Protein AF-0000000081577602 (afdb_homodimer)

Secondary structure (DSSP, 8-state):
-------EEEE--HHHHHHH--HHHHHHHHHHTT-SEEEEESB-HHHHHHHHHHHHHHHHHHHH--TT-------PPPP-GGGBS--SSGGGGGEEEEPPTT--TT-SSHHHHHHHHHHHHHHHHHHHHHT--EEEEPPPS-GGGHHHHHHHHHHHHHH-TT-EEEEEEESSPPPEE-TTT--EE--S-TTHHHHHHHHHHHHTTT-TTEEEEEEPPSS---HHHHHHHTTS-EEEEEEEGGGEEE-TTS-EEE-HHHHHHHHHHHHHTTTSPPEEEEESTT---HHHHHHTSS---TT-SEEEEEETTEEEEEEETHHHHHHHHHHHGGGGG--S-HHHHHHHHHHHHHT--HHHHTSGGGEEPPP-TTTSPPPHHHHHHHTT-HHHHHHHHHHHHHHHHHHHTSGGGGGGB------S-S------------TT-------PPEEEEEE--TTSHHHHHHHHHHHHTTB-GGGEEEEEEE--HHHHHHHHHHHHHTSTT-EEEEES-TTT----SGGGSSBSEEEE---BTTBSTT-HHHHHHTTGGGB-SSS-EEES-EEEEEEEEEE-HHHHHHHHHTT-GGGGGS-BEESS---EESSSS-EEEEEEESS--S----EEEEEEEEE-S-EEEEEEEEEEEEEEETTEEEEEEEETTEEESTT--S-PPEEEEEEEEEEE-TTEEEEEEEEEEE-SSEEEEEEEEEEEEEEEPP-------------------------------------------EEEEEEEEPPPBSGGGSS--EE-/-------EEEE--HHHHHHH--HHHHHHHHHHTT-SEEEEESB-HHHHHHHHHHHHHHHHHHHH--TT-------PPPP-GGGBS--SSGGGGGEEEEPPTT--TT-SSHHHHHHHHHHHHHHHHHHHHHT--EEEEPPPS-GGGHHHHHHHHHHHHHH-TT-EEEEEEESSPPPEE-TTT--EE--S-TTHHHHHHHHHHHHTTT-TTEEEEEEPPSS---HHHHHHHTTS-EEEEEEEGGGEEE-TTS-EEE-HHHHHHHHHHHHHTTTSPPEEEEESTT---HHHHHHHSS---TT-SEEEEEETTEEEEEEETHHHHHHHHHHHGGGGG--S-HHHHHHHHHHHHHT--HHHHTSGGGEEPPP-TTTSPPPHHHHHHHHT-HHHHHHHHHHHHHHHHHHHTSGGGGGGB------S--------------TT-------PPEEEEEE--TTSHHHHHHHHHHHHTTB-GGGEEEEEEE--HHHHHHHHHHHHHTSTT-EEEEES-TTT----SGGGSSBSEEEE---BTTBSTT-HHHHHHHHHTTB-SSS-EEES-EEEEEEEEEE-HHHHHHHHHTT-GGGGGS-BEESS---EESSSS-EEEEEEESS--S----EEEEEEEEE-S-EEEEEEEEEEEEEEETTEEEEEEEETTEEESTT--S-PPEEEEEEEEEEE-TTEEEEEEEEEEE-SSEEEEEEEEEEEEEEEPP-------------------------------------------EEEEEEEEPPPBSGGGSS--EE-

Radius of gyration: 41.32 Å; Cα contacts (8 Å, |Δi|>4): 2871; chains: 2; bounding box: 130×151×92 Å

pLDDT: mean 85.41, std 21.03, range [16.72, 98.69]

Solvent-accessible surface area (backbone atoms only — not comparable to full-atom values): 86952 Å² total; per-residue (Å²): 133,76,63,73,72,76,40,43,26,34,35,69,53,71,66,52,53,62,68,59,72,34,51,61,59,50,48,52,50,43,37,71,74,65,35,62,32,36,45,39,47,46,55,39,71,58,35,53,50,49,50,50,52,49,51,52,50,51,55,47,40,57,72,61,42,56,87,70,49,54,47,71,74,92,70,75,78,70,77,52,82,88,15,44,49,67,69,81,55,80,56,26,78,39,33,32,34,30,51,76,67,83,53,40,48,40,40,84,51,60,66,53,17,51,53,23,49,46,51,52,48,44,51,49,52,52,31,52,74,51,56,30,37,45,32,40,35,62,55,84,88,47,78,92,29,42,67,48,28,42,51,51,49,41,44,47,52,68,72,42,75,81,42,32,44,22,39,42,38,57,63,42,76,76,71,44,58,37,86,85,78,62,44,71,44,76,73,87,57,66,53,52,50,54,51,52,49,54,50,46,37,40,33,42,63,56,43,87,46,59,34,34,20,35,32,65,65,94,58,87,73,63,65,68,50,55,57,55,52,65,42,48,63,47,50,34,38,36,40,51,50,81,62,41,43,64,48,99,87,61,47,55,38,64,52,68,62,59,50,51,51,50,40,44,47,49,60,77,29,40,88,63,46,38,34,38,29,37,29,62,53,52,62,67,51,75,62,52,63,56,47,66,78,46,90,74,61,89,84,53,60,59,40,67,46,78,46,98,86,38,78,41,70,66,21,49,45,50,56,57,52,40,52,53,48,53,61,69,46,31,76,82,54,68,79,63,53,54,38,53,47,55,47,51,51,53,49,48,71,63,62,67,51,71,69,50,67,56,31,56,80,43,47,34,65,69,66,46,66,79,74,38,81,79,53,73,69,59,52,54,59,57,66,65,30,55,52,56,53,50,51,51,26,51,26,48,38,54,51,49,51,59,51,40,69,34,81,78,31,45,78,34,46,54,75,75,81,67,74,83,71,74,95,70,75,87,78,79,73,74,72,76,71,71,87,68,77,71,68,71,70,77,76,63,62,49,27,35,36,33,46,54,42,62,82,32,66,61,54,53,34,48,52,50,30,38,58,73,67,42,46,39,66,89,38,44,43,39,39,34,39,28,58,53,70,81,43,47,61,58,34,49,50,44,26,55,76,72,48,75,60,52,56,51,76,41,81,36,51,58,67,76,53,70,67,87,48,81,83,54,43,48,26,36,34,38,40,48,78,46,63,37,35,37,28,52,68,41,44,32,63,61,43,56,54,48,46,52,76,40,33,27,86,87,54,62,44,38,32,49,26,27,36,27,27,29,38,31,47,18,34,24,63,50,54,49,42,22,48,59,72,61,76,43,76,63,60,35,31,32,60,32,30,62,68,79,55,46,66,47,64,54,31,92,60,70,42,78,53,53,70,52,49,51,84,63,64,46,80,74,78,61,47,69,31,78,46,75,48,57,24,64,52,55,48,55,35,30,27,33,35,24,16,19,39,29,36,30,37,96,81,41,58,44,29,49,39,85,43,100,73,38,27,37,51,53,68,37,61,78,55,54,50,23,33,39,47,40,82,68,62,45,60,44,49,62,58,25,38,35,40,40,38,42,33,38,45,69,56,95,55,31,33,27,54,32,38,34,44,36,31,31,41,70,44,77,53,83,81,72,86,82,74,77,77,79,69,86,68,84,63,82,67,80,63,75,77,70,92,61,92,71,90,64,87,67,88,75,81,84,80,78,82,69,77,78,64,80,72,70,51,62,45,82,39,72,49,49,73,42,41,56,33,19,65,87,31,73,61,31,62,46,63,101,132,77,63,74,70,75,42,42,26,35,35,69,52,71,66,52,54,61,69,58,72,33,52,62,60,49,48,52,50,44,38,70,74,64,35,63,31,35,44,39,48,44,54,40,71,58,35,53,51,49,50,50,52,48,50,52,51,51,55,49,41,55,72,61,42,55,88,68,47,55,48,71,74,93,73,76,79,70,78,52,82,86,15,45,48,67,69,79,56,81,59,27,78,38,33,32,32,29,51,75,68,84,52,40,51,39,41,84,52,61,66,53,17,50,53,22,49,45,50,51,49,44,52,49,53,50,32,53,74,51,56,30,38,45,33,41,36,62,55,85,88,46,80,91,30,42,66,49,28,42,52,52,49,40,43,47,52,68,72,43,75,80,41,32,44,23,38,43,40,56,62,41,76,76,72,44,58,38,86,87,78,63,44,70,43,76,73,87,57,65,53,52,48,53,50,52,49,52,51,46,38,40,33,42,65,56,42,88,45,59,33,34,22,34,32,66,66,95,59,88,71,62,65,71,51,55,58,55,51,66,41,47,62,48,50,33,38,36,40,52,50,81,63,42,42,64,46,97,86,61,48,55,39,65,51,68,64,60,50,51,52,49,39,43,48,48,60,77,28,40,87,63,47,37,35,37,29,38,30,62,54,52,62,69,50,75,63,51,62,57,47,64,78,46,88,74,62,88,84,51,60,59,39,67,46,78,46,96,86,38,81,41,70,65,22,49,46,50,57,56,52,40,52,52,48,52,61,68,46,31,77,82,53,69,81,63,51,55,40,52,46,55,48,50,52,54,47,47,71,62,62,67,50,70,70,51,67,54,31,55,80,44,47,35,65,69,67,47,67,79,75,39,80,79,53,71,69,58,51,54,59,58,67,67,28,55,51,56,52,49,51,50,27,52,27,48,40,54,50,48,52,59,52,39,69,34,81,77,31,45,80,34,45,54,73,75,82,66,71,86,75,74,93,70,74,87,80,78,74,75,73,75,74,70,88,67,75,71,66,72,70,77,76,62,62,48,26,35,36,34,45,55,43,65,82,31,64,62,54,53,32,49,52,49,30,40,58,73,67,43,47,40,64,91,37,44,44,38,38,33,37,29,59,52,70,81,42,45,61,57,34,49,51,44,26,56,75,72,48,74,61,54,56,50,75,40,81,34,52,58,67,75,54,71,68,86,47,81,81,54,43,48,25,36,35,40,40,48,77,45,64,37,36,37,29,53,68,40,44,32,63,61,42,55,55,47,46,52,77,40,33,27,84,87,53,63,45,39,32,49,27,29,36,27,26,30,39,31,47,18,32,23,62,50,54,46,43,22,46,59,72,62,76,43,77,61,60,35,30,32,60,32,30,61,67,81,56,45,67,48,62,54,32,92,61,69,42,78,52,53,70,55,50,51,83,61,66,46,79,73,79,60,47,68,31,79,45,75,48,58,22,66,51,55,47,54,34,30,26,34,36,24,16,19,39,28,36,31,37,96,80,41,58,43,27,50,39,84,43,99,74,39,28,38,51,54,67,38,61,78,56,56,48,22,34,41,47,41,80,69,62,45,59,45,48,61,58,25,39,34,40,39,37,42,32,38,44,70,57,94,54,30,35,27,54,32,40,36,44,35,31,31,40,71,44,78,52,83,79,72,85,81,74,77,78,81,78,66,82,75,78,73,70,76,67,73,82,73,86,78,78,72,92,66,89,69,85,76,79,84,79,78,82,69,75,78,64,80,72,73,51,63,46,82,39,72,50,48,73,41,41,55,33,19,64,86,31,73,62,30,61,45,63,100

Foldseek 3Di:
DDQPDFFAEEEEDPVLLVVQVAPVVLLVQVVVLPHQAYEDEFWDVVLVVQLVVLLVVLVVCVVPDDPPPPSDPDDRDADDPNTGSDDADPSLVRYAYEYDQVQQCLDPPVSSNVSSLNSRLSSVVVNVVNVRAHYEYEAHPDLVRLVSNLVSVLVSCVVCVRHAYAYEDELFDAFDADPVPRHTDDDPARCVRVVSVVVSCVSNVNRVRYFYEYEQYLDADDPVSLLSCLLGRHAEYEYEQVQWDQDPVGFTDHDPRSLVSQLCQCLSCSLRGHHYYYYPFQVCPPVNVVCVPPPPPPPFLWDWDDDPNDTRTDGRCSVVVNVVVSSVCSVVVDPDFLLSNVLVVVVSVVSDDPVCLLALVLWAAWDQVLVDPDDPVLVVVQVVFPVVLVLLLVLLLVLVVVVCPDPLNVVQADDPPDDPDDDDDDPPPPPPPDPPDPPPPVRAAAEEEEEACQLNSNVVSNVVSCVVRRTRLVRHAAEYEHADPVSVVNNVVCCVPPVVVRYHYHHHQQLPDDDPDPSQAAHQEYEYDQQAQFGCQNPVLSNQLSCQRRHNPVHHAYFQQKKWKKKFFKDRSSSLSNQVVVVDLLSLQGKTFRRSTDMDGQFPDIGTFDMQGPVNVPSDPKGKGKDKTKGQAWDKGFWMWMWMWTRRHDPSIWIQDCDVQGTPVSNGNNHGIMTRGASDIDTDHGTKMKIKIKIWDDDPWWIDMKIKMWIKDWDFDPDDDDPDPPPPPPPPPPPPDDDDPDDPPPPPDDDPPPDPPVPRDIDIGIDDIGDMGCVVVPSHTRTD/DDQPDFFAEEEEDPVLLVVQVAPVVLLVQVVVLPHQAYEDEFWDVVLVVQLVVLLVVLVVCVVPDDPPPPSDDDDGDADDPNTTSDDADPSLVRYAYEYDQPQQCLDPPVSSNVSSLNSRLSSVVVNVVNVRAHYEYEAHPDLVRLVSNLVSVLVSCVVCVRHAYAYEFELFDAFDADPVPRHTDDDPARCVRVVSVVVSCVSNVNRVRYFYEYEQYLDADDPVSLLSCLLGRHAEYEYEQVQWDQDPVGFTDHDPRSLVSQLCQCLSCSLRGHHYYYYDFQVCPPVNVVCVPPPPDPPFLWDWDDDPNDTRTDGRCSVVVNVVVSSVCSVVVDPDFLQSNVLVVVVSVVSDDPVCLLALVLWAAWDQVLVDPDDPVLVVVQVVFPVVLVLLLVLLLVLVVVVCVDPLNVVQADPPPDDPDDDDDDPPPPPPPDPPDPPPPVRAAAEEEEEACQLNSNVVSNVVSCVVRRTRLVRHAAEYEHADPVSVVNNVVCCVPPVVVRYHYHHHQQLPDDDPDPSQAAHQEYEYDQQAQFGCQNPVLSNQLSCQRRHNPVHHAYFQQKKWKKKFFKDRSSSLSNQVVVVDLLSLQGKTFRRSTDMDGQFPDIDTFDMQGPVNVPSDPKGKGKDKTKGQAWDKGFWMWMWMWTRRHDPSIWIQDCDVQGTPVSNGNNHGIMTRGASDIDTDHGTKMKIKIKIWDDDPWWIDMKIKMWIKDWDFDPDDDDPDPPPDDDPPPPPDDDDCPDDPPDDDDDDPPPDPPVPRDIDIGIDDIGDMGCVVVPSHTRTD

InterPro domains:
  IPR007857 Protein arginine N-methyltransferase PRMT5 [PIRSF015894] (82-725)
  IPR025799 Protein arginine N-methyltransferase [PTHR10738] (28-784)
  IPR029063 S-adenosyl-L-methionine-dependent methyltransferase superfamily [G3DSA:3.40.50.150] (340-561)
  IPR029063 S-adenosyl-L-methionine-dependent methyltransferase superfamily [SSF53335] (444-712)
  IPR035075 PRMT5 arginine-N-methyltransferase [PF05185] (360-559)
  IPR035247 PRMT5, TIM barrel domain [PF17285] (34-329)
  IPR035248 PRMT5, oligomerisation domain [PF17286] (562-779)

Structure (mmCIF, N/CA/C/O backbone):
data_AF-0000000081577602-model_v1
#
loop_
_entity.id
_entity.type
_entity.pdbx_description
1 polymer 'Protein arginine N-methyltransferase'
#
loop_
_atom_site.group_PDB
_atom_site.id
_atom_site.type_symbol
_atom_site.label_atom_id
_atom_site.label_alt_id
_atom_site.label_comp_id
_atom_site.label_asym_id
_atom_site.label_entity_id
_atom_site.label_seq_id
_atom_site.pdbx_PDB_ins_code
_atom_site.Cartn_x
_atom_site.Cartn_y
_atom_site.Cartn_z
_atom_site.occupancy
_atom_site.B_iso_or_equiv
_atom_site.auth_seq_id
_atom_site.auth_comp_id
_atom_site.auth_asym_id
_atom_site.auth_atom_id
_atom_site.pdbx_PDB_model_num
ATOM 1 N N . MET A 1 1 ? -33.156 27.297 1.906 1 29.41 1 MET A N 1
ATOM 2 C CA . MET A 1 1 ? -32.781 25.938 1.538 1 29.41 1 MET A CA 1
ATOM 3 C C . MET A 1 1 ? -32.531 25.078 2.779 1 29.41 1 MET A C 1
ATOM 5 O O . MET A 1 1 ? -31.719 25.453 3.637 1 29.41 1 MET A O 1
ATOM 9 N N . GLU A 1 2 ? -33.406 24.359 3.264 1 40.44 2 GLU A N 1
ATOM 10 C CA . GLU A 1 2 ? -33.562 23.688 4.551 1 40.44 2 GLU A CA 1
ATOM 11 C C . GLU A 1 2 ? -32.438 22.672 4.789 1 40.44 2 GLU A C 1
ATOM 13 O O .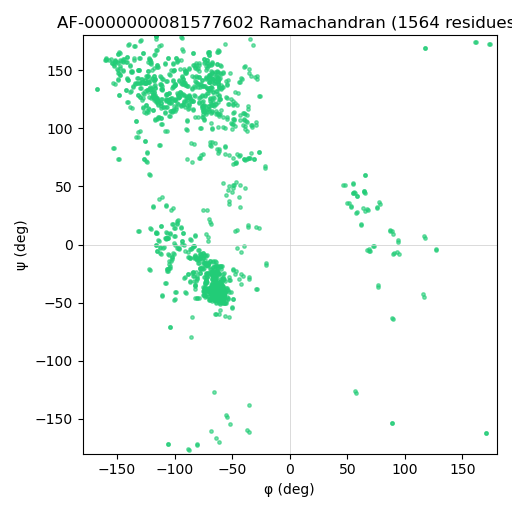 GLU A 1 2 ? -32 21.984 3.861 1 40.44 2 GLU A O 1
ATOM 18 N N . PRO A 1 3 ? -31.562 22.969 5.73 1 49.34 3 PRO A N 1
ATOM 19 C CA . PRO A 1 3 ? -30.531 22 6.129 1 49.34 3 PRO A CA 1
ATOM 20 C C . PRO A 1 3 ? -30.953 20.547 5.863 1 49.34 3 PRO A C 1
ATOM 22 O O . PRO A 1 3 ? -32.156 20.25 5.84 1 49.34 3 PRO A O 1
ATOM 25 N N . GLN A 1 4 ? -30.062 19.828 5.152 1 58.75 4 GLN A N 1
ATOM 26 C CA . GLN A 1 4 ? -30.359 18.438 4.852 1 58.75 4 GLN A CA 1
ATOM 27 C C . GLN A 1 4 ? -31.016 17.75 6.039 1 58.75 4 GLN A C 1
ATOM 29 O O . GLN A 1 4 ? -30.516 17.797 7.16 1 58.75 4 GLN A O 1
ATOM 34 N N . ILE A 1 5 ? -32.25 17.469 5.969 1 77.69 5 ILE A N 1
ATOM 35 C CA . ILE A 1 5 ? -33.219 16.984 6.965 1 77.69 5 ILE A CA 1
ATOM 36 C C . ILE A 1 5 ? -32.906 15.523 7.293 1 77.69 5 ILE A C 1
ATOM 38 O O . ILE A 1 5 ? -32.75 14.703 6.391 1 77.69 5 ILE A O 1
ATOM 42 N N . VAL A 1 6 ? -32.5 15.32 8.562 1 92.56 6 VAL A N 1
ATOM 43 C CA . VAL A 1 6 ? -32.406 13.953 9.078 1 92.56 6 VAL A CA 1
ATOM 44 C C . VAL A 1 6 ? -33.75 13.234 8.852 1 92.56 6 VAL A C 1
ATOM 46 O O . VAL A 1 6 ? -34.781 13.727 9.242 1 92.56 6 VAL A O 1
ATOM 49 N N . ARG A 1 7 ? -33.625 12.172 8.117 1 96.5 7 ARG A N 1
ATOM 50 C CA . ARG A 1 7 ? -34.812 11.406 7.793 1 96.5 7 ARG A CA 1
ATOM 51 C C . ARG A 1 7 ? -35.031 10.273 8.797 1 96.5 7 ARG A C 1
ATOM 53 O O . ARG A 1 7 ? -34.062 9.719 9.328 1 96.5 7 ARG A O 1
ATOM 60 N N . ILE A 1 8 ? -36.312 10.008 9.086 1 97.94 8 ILE A N 1
ATOM 61 C CA . ILE A 1 8 ? -36.688 8.898 9.953 1 97.94 8 ILE A CA 1
ATOM 62 C C . ILE A 1 8 ? -37.5 7.875 9.164 1 97.94 8 ILE A C 1
ATOM 64 O O . ILE A 1 8 ? -38.469 8.227 8.5 1 97.94 8 ILE A O 1
ATOM 68 N N . GLY A 1 9 ? -37 6.68 9.156 1 97.94 9 GLY A N 1
ATOM 69 C CA . GLY A 1 9 ? -37.719 5.594 8.492 1 97.94 9 GLY A CA 1
ATOM 70 C C . GLY A 1 9 ? -38.156 4.508 9.445 1 97.94 9 GLY A C 1
ATOM 71 O O . GLY A 1 9 ? -38.031 4.641 10.664 1 97.94 9 GLY A O 1
ATOM 72 N N . ILE A 1 10 ? -38.844 3.482 8.898 1 97.38 10 ILE A N 1
ATOM 73 C CA . ILE A 1 10 ? -39.375 2.402 9.727 1 97.38 10 ILE A CA 1
ATOM 74 C C . ILE A 1 10 ? -39.219 1.07 8.992 1 97.38 10 ILE A C 1
ATOM 76 O O . ILE A 1 10 ? -39.281 1.022 7.762 1 97.38 10 ILE A O 1
ATOM 80 N N . LYS A 1 11 ? -38.906 0.072 9.742 1 96.94 11 LYS A N 1
ATOM 81 C CA . LYS A 1 11 ? -38.969 -1.312 9.281 1 96.94 11 LYS A CA 1
ATOM 82 C C . LYS A 1 11 ? -40.156 -2.053 9.906 1 96.94 11 LYS A C 1
ATOM 84 O O . LYS A 1 11 ? -40.031 -2.633 10.984 1 96.94 11 LYS A O 1
ATOM 89 N N . PRO A 1 12 ? -41.219 -2.135 9.188 1 94.44 12 PRO A N 1
ATOM 90 C CA . PRO A 1 12 ? -42.344 -2.883 9.727 1 94.44 12 PRO A CA 1
ATOM 91 C C . PRO A 1 12 ? -42.062 -4.383 9.828 1 94.44 12 PRO A C 1
ATOM 93 O O . PRO A 1 12 ? -41.219 -4.91 9.109 1 94.44 12 PRO A O 1
ATOM 96 N N . LEU A 1 13 ? -42.75 -5 10.703 1 91.31 13 LEU A N 1
ATOM 97 C CA . LEU A 1 13 ? -42.656 -6.453 10.789 1 91.31 13 LEU A CA 1
ATOM 98 C C . LEU A 1 13 ? -43.188 -7.102 9.516 1 91.31 13 LEU A C 1
ATOM 100 O O . LEU A 1 13 ? -44.125 -6.562 8.883 1 91.31 13 LEU A O 1
ATOM 104 N N . PRO A 1 14 ? -42.625 -8.242 9.172 1 88 14 PRO A N 1
ATOM 105 C CA . PRO A 1 14 ? -43.156 -8.938 7.992 1 88 14 PRO A CA 1
ATOM 106 C C . PRO A 1 14 ? -44.656 -9.242 8.094 1 88 14 PRO A C 1
ATOM 108 O O . PRO A 1 14 ? -45.344 -9.195 7.09 1 88 14 PRO A O 1
ATOM 111 N N . PHE A 1 15 ? -45.062 -9.445 9.242 1 85.62 15 PHE A N 1
ATOM 112 C CA . PHE A 1 15 ? -46.469 -9.766 9.484 1 85.62 15 PHE A CA 1
ATOM 113 C C . PHE A 1 15 ? -47.375 -8.578 9.164 1 85.62 15 PHE A C 1
ATOM 115 O O . PHE A 1 15 ? -48.469 -8.742 8.656 1 85.62 15 PHE A O 1
ATOM 122 N N . THR A 1 16 ? -46.906 -7.371 9.461 1 87.06 16 THR A N 1
ATOM 123 C CA . THR A 1 16 ? -47.656 -6.156 9.156 1 87.06 16 THR A CA 1
ATOM 124 C C . THR A 1 16 ? -47.875 -6.012 7.656 1 87.06 16 THR A C 1
ATOM 126 O O . THR A 1 16 ? -48.969 -5.691 7.211 1 87.06 16 THR A O 1
ATOM 129 N N . LEU A 1 17 ? -46.875 -6.242 6.898 1 86.56 17 LEU A N 1
ATOM 130 C CA . LEU A 1 17 ? -47 -6.16 5.445 1 86.56 17 LEU A CA 1
ATOM 131 C C . LEU A 1 17 ? -47.938 -7.215 4.914 1 86.56 17 LEU A C 1
ATOM 133 O O . LEU A 1 17 ? -48.719 -6.949 3.994 1 86.56 17 LEU A O 1
ATOM 137 N N . ALA A 1 18 ? -47.906 -8.375 5.484 1 86.81 18 ALA A N 1
ATOM 138 C CA . ALA A 1 18 ? -48.781 -9.461 5.062 1 86.81 18 ALA A CA 1
ATOM 139 C C . ALA A 1 18 ? -50.25 -9.102 5.32 1 86.81 18 ALA A C 1
ATOM 141 O O . ALA A 1 18 ? -51.125 -9.438 4.527 1 86.81 18 ALA A O 1
ATOM 142 N N . LEU A 1 19 ? -50.5 -8.398 6.367 1 86.25 19 LEU A N 1
ATOM 143 C CA . LEU A 1 19 ? -51.875 -8.031 6.746 1 86.25 19 LEU A CA 1
ATOM 144 C C . LEU A 1 19 ? -52.406 -6.918 5.855 1 86.25 19 LEU A C 1
ATOM 146 O O . LEU A 1 19 ? -53.594 -6.891 5.523 1 86.25 19 LEU A O 1
ATOM 150 N N . VAL A 1 20 ? -51.594 -6.004 5.465 1 89.06 20 VAL A N 1
ATOM 151 C CA . VAL A 1 20 ? -52 -4.863 4.652 1 89.06 20 VAL A CA 1
ATOM 152 C C . VAL A 1 20 ? -52.156 -5.297 3.197 1 89.06 20 VAL A C 1
ATOM 154 O O . VAL A 1 20 ? -52.906 -4.691 2.439 1 89.06 20 VAL A O 1
ATOM 157 N N . LYS A 1 21 ? -51.5 -6.344 2.734 1 86.75 21 LYS A N 1
ATOM 158 C CA . LYS A 1 21 ? -51.594 -7.035 1.451 1 86.75 21 LYS A CA 1
ATOM 159 C C . LYS A 1 21 ? -51.094 -6.145 0.31 1 86.75 21 LYS A C 1
ATOM 161 O O . LYS A 1 21 ? -51.156 -6.543 -0.856 1 86.75 21 LYS A O 1
ATOM 166 N N . SER A 1 22 ? -50.75 -4.891 0.616 1 91.38 22 SER A N 1
ATOM 167 C CA . SER A 1 22 ? -50.281 -3.961 -0.396 1 91.38 22 SER A CA 1
ATOM 168 C C . SER A 1 22 ? -49.062 -3.16 0.12 1 91.38 22 SER A C 1
ATOM 170 O O . SER A 1 22 ? -49.219 -2.363 1.051 1 91.38 22 SER A O 1
ATOM 172 N N . ASP A 1 23 ? -47.969 -3.344 -0.556 1 94.06 23 ASP A N 1
ATOM 173 C CA . ASP A 1 23 ? -46.812 -2.576 -0.172 1 94.06 23 ASP A CA 1
ATOM 174 C C . ASP A 1 23 ? -47 -1.083 -0.41 1 94.06 23 ASP A C 1
ATOM 176 O O . ASP A 1 23 ? -46.625 -0.255 0.41 1 94.06 23 ASP A O 1
ATOM 180 N N . ARG A 1 24 ? -47.688 -0.741 -1.538 1 93.88 24 ARG A N 1
ATOM 181 C CA . ARG A 1 24 ? -47.969 0.653 -1.865 1 93.88 24 ARG A CA 1
ATOM 182 C C . ARG A 1 24 ? -48.812 1.311 -0.779 1 93.88 24 ARG A C 1
ATOM 184 O O . ARG A 1 24 ? -48.469 2.395 -0.297 1 93.88 24 ARG A O 1
ATOM 191 N N . LEU A 1 25 ? -49.844 0.625 -0.377 1 94.12 25 LEU A N 1
ATOM 192 C CA . LEU A 1 25 ? -50.719 1.154 0.649 1 94.12 25 LEU A CA 1
ATOM 193 C C . LEU A 1 25 ? -50 1.31 1.978 1 94.12 25 LEU A C 1
ATOM 195 O O . LEU A 1 25 ? -50.188 2.309 2.678 1 94.12 25 LEU A O 1
ATOM 199 N N . LEU A 1 26 ? -49.25 0.338 2.312 1 95.06 26 LEU A N 1
ATOM 200 C CA . LEU A 1 26 ? -48.5 0.368 3.561 1 95.06 26 LEU A CA 1
ATOM 201 C C . LEU A 1 26 ? -47.531 1.538 3.578 1 95.06 26 LEU A C 1
ATOM 203 O O . LEU A 1 26 ? -47.5 2.324 4.527 1 95.06 26 LEU A O 1
ATOM 207 N N . VAL A 1 27 ? -46.688 1.719 2.543 1 96.44 27 VAL A N 1
ATOM 208 C CA . VAL A 1 27 ? -45.656 2.75 2.463 1 96.44 27 VAL A CA 1
ATOM 209 C C . VAL A 1 27 ? -46.312 4.133 2.457 1 96.44 27 VAL A C 1
ATOM 211 O O . VAL A 1 27 ? -45.844 5.047 3.143 1 96.44 27 VAL A O 1
ATOM 214 N N . GLN A 1 28 ? -47.406 4.258 1.73 1 95 28 GLN A N 1
ATOM 215 C CA . GLN A 1 28 ? -48.094 5.539 1.651 1 95 28 GLN A CA 1
ATOM 216 C C . GLN A 1 28 ? -48.719 5.926 3.002 1 95 28 GLN A C 1
ATOM 218 O O . GLN A 1 28 ? -48.625 7.09 3.406 1 95 28 GLN A O 1
ATOM 223 N N . THR A 1 29 ? -49.281 4.91 3.639 1 94.81 29 THR A N 1
ATOM 224 C CA . THR A 1 29 ? -49.875 5.176 4.941 1 94.81 29 THR A CA 1
ATOM 225 C C . THR A 1 29 ? -48.812 5.57 5.957 1 94.81 29 THR A C 1
ATOM 227 O O . THR A 1 29 ? -49 6.504 6.738 1 94.81 29 THR A O 1
ATOM 230 N N . LEU A 1 30 ? -47.75 4.82 5.973 1 95.81 30 LEU A N 1
ATOM 231 C CA . LEU A 1 30 ? -46.656 5.121 6.891 1 95.81 30 LEU A CA 1
ATOM 232 C C . LEU A 1 30 ? -46.031 6.48 6.574 1 95.81 30 LEU A C 1
ATOM 234 O O . LEU A 1 30 ? -45.656 7.219 7.488 1 95.81 30 LEU A O 1
ATOM 238 N N . SER A 1 31 ? -45.969 6.789 5.312 1 95.25 31 SER A N 1
ATOM 239 C CA . SER A 1 31 ? -45.469 8.109 4.906 1 95.25 31 SER A CA 1
ATOM 240 C C . SER A 1 31 ? -46.406 9.211 5.402 1 95.25 31 SER A C 1
ATOM 242 O O . SER A 1 31 ? -45.938 10.266 5.844 1 95.25 31 SER A O 1
ATOM 244 N N . LYS A 1 32 ? -47.656 8.961 5.297 1 94.25 32 LYS A N 1
ATOM 245 C CA . LYS A 1 32 ? -48.656 9.914 5.781 1 94.25 32 LYS A CA 1
ATOM 246 C C . LYS A 1 32 ? -48.531 10.109 7.289 1 94.25 32 LYS A C 1
ATOM 248 O O . LYS A 1 32 ? -48.781 11.203 7.801 1 94.25 32 LYS A O 1
ATOM 253 N N . ASN A 1 33 ? -48.156 9.039 7.941 1 94.06 33 ASN A N 1
ATOM 254 C CA . ASN A 1 33 ? -48 9.102 9.391 1 94.06 33 ASN A CA 1
ATOM 255 C C . ASN A 1 33 ? -46.75 9.898 9.758 1 94.06 33 ASN A C 1
ATOM 257 O O . ASN A 1 33 ? -46.531 10.227 10.93 1 94.06 33 ASN A O 1
ATOM 261 N N . GLY A 1 34 ? -45.812 10.086 8.797 1 94.94 34 GLY A N 1
ATOM 262 C CA . GLY A 1 34 ? -44.688 10.945 9.086 1 94.94 34 GLY A CA 1
ATOM 263 C C . GLY A 1 34 ? -43.344 10.289 8.812 1 94.94 34 GLY A C 1
ATOM 264 O O . GLY A 1 34 ? -42.312 10.922 8.938 1 94.94 34 GLY A O 1
ATOM 265 N N . TYR A 1 35 ? -43.312 9.023 8.445 1 96.75 35 TYR A N 1
ATOM 266 C CA . TYR A 1 35 ? -42.062 8.344 8.125 1 96.75 35 TYR A CA 1
ATOM 267 C C . TYR A 1 35 ? -41.562 8.742 6.738 1 96.75 35 TYR A C 1
ATOM 269 O O . TYR A 1 35 ? -42.344 8.836 5.793 1 96.75 35 TYR A O 1
ATOM 277 N N . SER A 1 36 ? -40.281 8.969 6.594 1 96.25 36 SER A N 1
ATOM 278 C CA . SER A 1 36 ? -39.656 9.406 5.336 1 96.25 36 SER A CA 1
ATOM 279 C C . SER A 1 36 ? -39.406 8.227 4.406 1 96.25 36 SER A C 1
ATOM 281 O O . SER A 1 36 ? -39.344 8.391 3.188 1 96.25 36 SER A O 1
ATOM 283 N N . CYS A 1 37 ? -39.156 7.066 4.965 1 96.75 37 CYS A N 1
ATOM 284 C CA . CYS A 1 37 ? -38.844 5.883 4.16 1 96.75 37 CYS A CA 1
ATOM 285 C C . CYS A 1 37 ? -39.25 4.609 4.898 1 96.75 37 CYS A C 1
ATOM 287 O O . CYS A 1 37 ? -39.438 4.629 6.117 1 96.75 37 CYS A O 1
ATOM 289 N N . VAL A 1 38 ? -39.469 3.582 4.125 1 97.81 38 VAL A N 1
ATOM 290 C CA . VAL A 1 38 ? -39.875 2.301 4.672 1 97.81 38 VAL A CA 1
ATOM 291 C C . VAL A 1 38 ? -38.969 1.188 4.176 1 97.81 38 VAL A C 1
ATOM 293 O O . VAL A 1 38 ? -38.719 1.077 2.973 1 97.81 38 VAL A O 1
ATOM 296 N N . LEU A 1 39 ? -38.406 0.435 5.137 1 98.25 39 LEU A N 1
ATOM 297 C CA . LEU A 1 39 ? -37.562 -0.715 4.809 1 98.25 39 LEU A CA 1
ATOM 298 C C . LEU A 1 39 ? -38.406 -1.978 4.664 1 98.25 39 LEU A C 1
ATOM 300 O O . LEU A 1 39 ? -39.062 -2.396 5.613 1 98.25 39 LEU A O 1
ATOM 304 N N . LEU A 1 40 ? -38.406 -2.539 3.457 1 97.5 40 LEU A N 1
ATOM 305 C CA . LEU A 1 40 ? -39.188 -3.744 3.166 1 97.5 40 LEU A CA 1
ATOM 306 C C . LEU A 1 40 ? -38.281 -4.832 2.578 1 97.5 40 LEU A C 1
ATOM 308 O O . LEU A 1 40 ? -37.375 -4.539 1.796 1 97.5 40 LEU A O 1
ATOM 312 N N . ALA A 1 41 ? -38.562 -6.066 2.996 1 97.62 41 ALA A N 1
ATOM 313 C CA . ALA A 1 41 ? -37.906 -7.176 2.338 1 97.62 41 ALA A CA 1
ATOM 314 C C . ALA A 1 41 ? -38.219 -7.227 0.852 1 97.62 41 ALA A C 1
ATOM 316 O O . ALA A 1 41 ? -39.375 -7.008 0.466 1 97.62 41 ALA A O 1
ATOM 317 N N . ILE A 1 42 ? -37.281 -7.477 0.038 1 97.44 42 ILE A N 1
ATOM 318 C CA . ILE A 1 42 ? -37.5 -7.508 -1.403 1 97.44 42 ILE A CA 1
ATOM 319 C C . ILE A 1 42 ? -38.344 -8.719 -1.764 1 97.44 42 ILE A C 1
ATOM 321 O O . ILE A 1 42 ? -39.312 -8.609 -2.551 1 97.44 42 ILE A O 1
ATOM 325 N N . THR A 1 43 ? -37.969 -9.859 -1.201 1 97.38 43 THR A N 1
ATOM 326 C CA . THR A 1 43 ? -38.688 -11.102 -1.454 1 97.38 43 THR A CA 1
ATOM 327 C C . THR A 1 43 ? -39.344 -11.625 -0.171 1 97.38 43 THR A C 1
ATOM 329 O O . THR A 1 43 ? -39.125 -11.07 0.91 1 97.38 43 THR A O 1
ATOM 332 N N . ASN A 1 44 ? -40.25 -12.625 -0.305 1 95.5 44 ASN A N 1
ATOM 333 C CA . ASN A 1 44 ? -40.969 -13.172 0.835 1 95.5 44 ASN A CA 1
ATOM 334 C C . ASN A 1 44 ? -40.625 -14.641 1.062 1 95.5 44 ASN A C 1
ATOM 336 O O . ASN A 1 44 ? -39.75 -15.195 0.388 1 95.5 44 ASN A O 1
ATOM 340 N N . PRO A 1 45 ? -41.188 -15.281 2.057 1 95.62 45 PRO A N 1
ATOM 341 C CA . PRO A 1 45 ? -40.844 -16.672 2.398 1 95.62 45 PRO A CA 1
ATOM 342 C C . PRO A 1 45 ? -41.156 -17.641 1.265 1 95.62 45 PRO A C 1
ATOM 344 O O . PRO A 1 45 ? -40.5 -18.703 1.171 1 95.62 45 PRO A O 1
ATOM 347 N N . ARG A 1 46 ? -42.062 -17.312 0.402 1 95.94 46 ARG A N 1
ATOM 348 C CA . ARG A 1 46 ? -42.375 -18.188 -0.734 1 95.94 46 ARG A CA 1
ATOM 349 C C . ARG A 1 46 ? -41.156 -18.312 -1.651 1 95.94 46 ARG A C 1
ATOM 351 O O . ARG A 1 46 ? -40.906 -19.391 -2.197 1 95.94 46 ARG A O 1
ATOM 358 N N . TYR A 1 47 ? -40.5 -17.188 -1.844 1 97.56 47 TYR A N 1
ATOM 359 C CA . TYR A 1 47 ? -39.281 -17.234 -2.66 1 97.56 47 TYR A CA 1
ATOM 360 C C . TYR A 1 47 ? -38.25 -18.125 -2.014 1 97.56 47 TYR A C 1
ATOM 362 O O . TYR A 1 47 ? -37.562 -18.891 -2.703 1 97.56 47 TYR A O 1
ATOM 370 N N . ARG A 1 48 ? -38.094 -18 -0.713 1 97.31 48 ARG A N 1
ATOM 371 C CA . ARG A 1 48 ? -37.156 -18.844 0.019 1 97.31 48 ARG A CA 1
ATOM 372 C C . ARG A 1 48 ? -37.469 -20.312 -0.183 1 97.31 48 ARG A C 1
ATOM 374 O O . ARG A 1 48 ? -36.562 -21.125 -0.453 1 97.31 48 ARG A O 1
ATOM 381 N N . GLU A 1 49 ? -38.75 -20.641 -0.091 1 96.94 49 GLU A N 1
ATOM 382 C CA . GLU A 1 49 ? -39.156 -22.031 -0.238 1 96.94 49 GLU A CA 1
ATOM 383 C C . GLU A 1 49 ? -38.938 -22.516 -1.664 1 96.94 49 GLU A C 1
ATOM 385 O O . GLU A 1 49 ? -38.531 -23.656 -1.873 1 96.94 49 GLU A O 1
ATOM 390 N N . ASN A 1 50 ? -39.25 -21.688 -2.547 1 96.88 50 ASN A N 1
ATOM 391 C CA . ASN A 1 50 ? -39 -22.031 -3.945 1 96.88 50 ASN A CA 1
ATOM 392 C C . ASN A 1 50 ? -37.531 -22.281 -4.211 1 96.88 50 ASN A C 1
ATOM 394 O O . ASN A 1 50 ? -37.156 -23.266 -4.852 1 96.88 50 ASN A O 1
ATOM 398 N N . CYS A 1 51 ? -36.719 -21.375 -3.734 1 96.88 51 CYS A N 1
ATOM 399 C CA . CYS A 1 51 ? -35.281 -21.5 -3.91 1 96.88 51 CYS A CA 1
ATOM 400 C C . CYS A 1 51 ? -34.75 -22.75 -3.227 1 96.88 51 CYS A C 1
ATOM 402 O O . CYS A 1 51 ? -33.875 -23.438 -3.764 1 96.88 51 CYS A O 1
ATOM 404 N N . LYS A 1 52 ? -35.219 -23.016 -2.035 1 95.62 52 LYS A N 1
ATOM 405 C CA . LYS A 1 52 ? -34.812 -24.203 -1.3 1 95.62 52 LYS A CA 1
ATOM 406 C C . LYS A 1 52 ? -35.188 -25.469 -2.07 1 95.62 52 LYS A C 1
ATOM 408 O O . LYS A 1 52 ? -34.375 -26.391 -2.166 1 95.62 52 LYS A O 1
ATOM 413 N N . SER A 1 53 ? -36.406 -25.531 -2.564 1 95.44 53 SER A N 1
ATOM 414 C CA . SER A 1 53 ? -36.875 -26.656 -3.354 1 95.44 53 SER A CA 1
ATOM 415 C C . SER A 1 53 ? -36 -26.859 -4.602 1 95.44 53 SER A C 1
ATOM 417 O O . SER A 1 53 ? -35.656 -27.984 -4.949 1 95.44 53 SER A O 1
ATOM 419 N N . TYR A 1 54 ? -35.781 -25.781 -5.215 1 94.81 54 TYR A N 1
ATOM 420 C CA . TYR A 1 54 ? -34.906 -25.844 -6.387 1 94.81 54 TYR A CA 1
ATOM 421 C C . TYR A 1 54 ? -33.531 -26.391 -6.027 1 94.81 54 TYR A C 1
ATOM 423 O O . TYR A 1 54 ? -33 -27.234 -6.738 1 94.81 54 TYR A O 1
ATOM 431 N N . PHE A 1 55 ? -32.969 -25.844 -4.984 1 93.94 55 PHE A N 1
ATOM 432 C CA . PHE A 1 55 ? -31.641 -26.234 -4.562 1 93.94 55 PHE A CA 1
ATOM 433 C C . PHE A 1 55 ? -31.578 -27.734 -4.266 1 93.94 55 PHE A C 1
ATOM 435 O O . PHE A 1 55 ? -30.641 -28.422 -4.66 1 93.94 55 PHE A O 1
ATOM 442 N N . GLN A 1 56 ? -32.594 -28.234 -3.592 1 92.12 56 GLN A N 1
ATOM 443 C CA . GLN A 1 56 ? -32.656 -29.656 -3.277 1 92.12 56 GLN A CA 1
ATOM 444 C C . GLN A 1 56 ? -32.781 -30.5 -4.547 1 92.12 56 GLN A C 1
ATOM 446 O O . GLN A 1 56 ? -32.125 -31.531 -4.672 1 92.12 56 GLN A O 1
ATOM 451 N N . SER A 1 57 ? -33.594 -30.047 -5.43 1 91.12 57 SER A N 1
ATOM 452 C CA . SER A 1 57 ? -33.719 -30.734 -6.703 1 91.12 57 SER A CA 1
ATOM 453 C C . SER A 1 57 ? -32.406 -30.766 -7.469 1 91.12 57 SER A C 1
ATOM 455 O O . SER A 1 57 ? -32.062 -31.766 -8.094 1 91.12 57 SER A O 1
ATOM 457 N N . PHE A 1 58 ? -31.781 -29.656 -7.465 1 89.31 58 PHE A N 1
ATOM 458 C CA . PHE A 1 58 ? -30.5 -29.562 -8.141 1 89.31 58 PHE A CA 1
ATOM 459 C C . PHE A 1 58 ? -29.484 -30.516 -7.516 1 89.31 58 PHE A C 1
ATOM 461 O O . PHE A 1 58 ? -28.766 -31.219 -8.227 1 89.31 58 PHE A O 1
ATOM 468 N N . LYS A 1 59 ? -29.406 -30.516 -6.199 1 86.44 59 LYS A N 1
ATOM 469 C CA . LYS A 1 59 ? -28.484 -31.406 -5.492 1 86.44 59 LYS A CA 1
ATOM 470 C C . LYS A 1 59 ? -28.766 -32.875 -5.809 1 86.44 59 LYS A C 1
ATOM 472 O O . LYS A 1 59 ? -27.844 -33.688 -5.961 1 86.44 59 LYS A O 1
ATOM 477 N N . ASP A 1 60 ? -30.031 -33.25 -5.934 1 85.31 60 ASP A N 1
ATOM 478 C CA . ASP A 1 60 ? -30.453 -34.594 -6.27 1 85.31 60 ASP A CA 1
ATOM 479 C C . ASP A 1 60 ? -30.047 -34.969 -7.695 1 85.31 60 ASP A C 1
ATOM 481 O O . ASP A 1 60 ? -29.672 -36.094 -7.969 1 85.31 60 ASP A O 1
ATOM 485 N N . SER A 1 61 ? -30.188 -34 -8.484 1 80.88 61 SER A N 1
ATOM 486 C CA . SER A 1 61 ? -29.812 -34.219 -9.875 1 80.88 61 SER A CA 1
ATOM 487 C C . SER A 1 61 ? -28.328 -34.5 -10.016 1 80.88 61 SER A C 1
ATOM 489 O O . SER A 1 61 ? -27.906 -35.25 -10.898 1 80.88 61 SER A O 1
ATOM 491 N N . ILE A 1 62 ? -27.609 -33.844 -9.273 1 76.31 62 ILE A N 1
ATOM 492 C CA . ILE A 1 62 ? -26.172 -34.062 -9.281 1 76.31 62 ILE A CA 1
ATOM 493 C C . ILE A 1 62 ? -25.859 -35.469 -8.82 1 76.31 62 ILE A C 1
ATOM 495 O O . ILE A 1 62 ? -25 -36.156 -9.391 1 76.31 62 ILE A O 1
ATOM 499 N N . LYS A 1 63 ? -26.531 -35.906 -7.809 1 72 63 LYS A N 1
ATOM 500 C CA . LYS A 1 63 ? -26.312 -37.25 -7.262 1 72 63 LYS A CA 1
ATOM 501 C C . LYS A 1 63 ? -26.734 -38.312 -8.25 1 72 63 LYS A C 1
ATOM 503 O O . LYS A 1 63 ? -26.078 -39.344 -8.367 1 72 63 LYS A O 1
ATOM 508 N N . GLU A 1 64 ? -27.938 -38.031 -8.875 1 64.88 64 GLU A N 1
ATOM 509 C CA . GLU A 1 64 ? -28.484 -39.031 -9.797 1 64.88 64 GLU A CA 1
ATOM 510 C C . GLU A 1 64 ? -27.719 -39.031 -11.117 1 64.88 64 GLU A C 1
ATOM 512 O O . GLU A 1 64 ? -27.703 -40.031 -11.828 1 64.88 64 GLU A O 1
ATOM 517 N N . GLY A 1 65 ? -27.453 -37.812 -11.578 1 56.97 65 GLY A N 1
ATOM 518 C CA . GLY A 1 65 ? -26.891 -37.719 -12.914 1 56.97 65 GLY A CA 1
ATOM 519 C C . GLY A 1 65 ? -25.625 -38.5 -13.109 1 56.97 65 GLY A C 1
ATOM 520 O O . GLY A 1 65 ? -24.641 -38.281 -12.406 1 56.97 65 GLY A O 1
ATOM 521 N N . GLY A 1 66 ? -25.922 -39.812 -13.414 1 46.97 66 GLY A N 1
ATOM 522 C CA . GLY A 1 66 ? -24.922 -40.688 -13.992 1 46.97 66 GLY A CA 1
ATOM 523 C C . GLY A 1 66 ? -24 -40 -14.977 1 46.97 66 GLY A C 1
ATOM 524 O O . GLY A 1 66 ? -24.016 -38.75 -15.07 1 46.97 66 GLY A O 1
ATOM 525 N N . PHE A 1 67 ? -23.391 -40.812 -15.805 1 44.91 67 PHE A N 1
ATOM 526 C CA . PHE A 1 67 ? -22.531 -40.469 -16.938 1 44.91 67 PHE A CA 1
ATOM 527 C C . PHE A 1 67 ? -23.312 -39.719 -18 1 44.91 67 PHE A C 1
ATOM 529 O O . PHE A 1 67 ? -24.375 -40.156 -18.422 1 44.91 67 PHE A O 1
ATOM 536 N N . GLY A 1 68 ? -23.125 -38.469 -18.312 1 44.09 68 GLY A N 1
ATOM 537 C CA . GLY A 1 68 ? -23.609 -37.75 -19.469 1 44.09 68 GLY A CA 1
ATOM 538 C C . GLY A 1 68 ? -24.562 -36.625 -19.109 1 44.09 68 GLY A C 1
ATOM 539 O O . GLY A 1 68 ? -24.922 -35.812 -19.953 1 44.09 68 GLY A O 1
ATOM 540 N N . ALA A 1 69 ? -25.516 -36.906 -18.203 1 42.09 69 ALA A N 1
ATOM 541 C CA . ALA A 1 69 ? -26.469 -35.812 -18.031 1 42.09 69 ALA A CA 1
ATOM 542 C C . ALA A 1 69 ? -25.812 -34.625 -17.344 1 42.09 69 ALA A C 1
ATOM 544 O O . ALA A 1 69 ? -25.312 -34.719 -16.219 1 42.09 69 ALA A O 1
ATOM 545 N N . VAL A 1 70 ? -25.234 -33.844 -18.031 1 45.34 70 VAL A N 1
ATOM 546 C CA . VAL A 1 70 ? -24.609 -32.594 -17.594 1 45.34 70 VAL A CA 1
ATOM 547 C C . VAL A 1 70 ? -25.578 -31.812 -16.703 1 45.34 70 VAL A C 1
ATOM 549 O O . VAL A 1 70 ? -26.609 -31.344 -17.172 1 45.34 70 VAL A O 1
ATOM 552 N N . PRO A 1 71 ? -25.844 -32.281 -15.508 1 49.25 71 PRO A N 1
ATOM 553 C CA . PRO A 1 71 ? -26.703 -31.281 -14.852 1 49.25 71 PRO A CA 1
ATOM 554 C C . PRO A 1 71 ? -26.297 -29.844 -15.148 1 49.25 71 PRO A C 1
ATOM 556 O O . PRO A 1 71 ? -25.094 -29.547 -15.242 1 49.25 71 PRO A O 1
ATOM 559 N N . GLY A 1 72 ? -27.016 -29.188 -16.047 1 56.06 72 GLY A N 1
ATOM 560 C CA . GLY A 1 72 ? -26.828 -27.766 -16.266 1 56.06 72 GLY A CA 1
ATOM 561 C C . GLY A 1 72 ? -26.328 -27.031 -15.031 1 56.06 72 GLY A C 1
ATOM 562 O O . GLY A 1 72 ? -26.375 -27.562 -13.922 1 56.06 72 GLY A O 1
ATOM 563 N N . GLY A 1 73 ? -25.406 -25.922 -15.109 1 72.81 73 GLY A N 1
ATOM 564 C CA . GLY A 1 73 ? -24.969 -25.031 -14.039 1 72.81 73 GLY A CA 1
ATOM 565 C C . GLY A 1 73 ? -26.094 -24.578 -13.141 1 72.81 73 GLY A C 1
ATOM 566 O O . GLY A 1 73 ? -27.266 -24.688 -13.492 1 72.81 73 GLY A O 1
ATOM 567 N N . LEU A 1 74 ? -25.953 -24.469 -11.828 1 85.69 74 LEU A N 1
ATOM 568 C CA . LEU A 1 74 ? -26.891 -23.875 -10.875 1 85.69 74 LEU A CA 1
ATOM 569 C C . LEU A 1 74 ? -27.516 -22.609 -11.438 1 85.69 74 LEU A C 1
ATOM 571 O O . LEU A 1 74 ? -26.797 -21.703 -11.883 1 85.69 74 LEU A O 1
ATOM 575 N N . LYS A 1 75 ? -28.781 -22.656 -11.688 1 90.25 75 LYS A N 1
ATOM 576 C CA . LYS A 1 75 ? -29.516 -21.484 -12.156 1 90.25 75 LYS A CA 1
ATOM 577 C C . LYS A 1 75 ? -30.719 -21.203 -11.266 1 90.25 75 LYS A C 1
ATOM 579 O O . LYS A 1 75 ? -31.844 -21.625 -11.57 1 90.25 75 LYS A O 1
ATOM 584 N N . VAL A 1 76 ? -30.5 -20.438 -10.25 1 95.06 76 VAL A N 1
ATOM 585 C CA . VAL A 1 76 ? -31.547 -20.125 -9.289 1 95.06 76 VAL A CA 1
ATOM 586 C C . VAL A 1 76 ? -32.656 -19.344 -9.984 1 95.06 76 VAL A C 1
ATOM 588 O O . VAL A 1 76 ? -32.406 -18.391 -10.719 1 95.06 76 VAL A O 1
ATOM 591 N N . PRO A 1 77 ? -33.844 -19.75 -9.766 1 95.62 77 PRO A N 1
ATOM 592 C CA . PRO A 1 77 ? -34.969 -19.094 -10.453 1 95.62 77 PRO A CA 1
ATOM 593 C C . PRO A 1 77 ? -35.156 -17.641 -9.992 1 95.62 77 PRO A C 1
ATOM 595 O O . PRO A 1 77 ? -35 -17.344 -8.805 1 95.62 77 PRO A O 1
ATOM 598 N N . PHE A 1 78 ? -35.5 -16.828 -10.922 1 96.19 78 PHE A N 1
ATOM 599 C CA . PHE A 1 78 ? -35.906 -15.461 -10.609 1 96.19 78 PHE A CA 1
ATOM 600 C C . PHE A 1 78 ? -37.219 -15.453 -9.859 1 96.19 78 PHE A C 1
ATOM 602 O O . PHE A 1 78 ? -38.062 -16.328 -10.062 1 96.19 78 PHE A O 1
ATOM 609 N N . PRO A 1 79 ? -37.406 -14.484 -8.992 1 96.75 79 PRO A N 1
ATOM 610 C CA . PRO A 1 79 ? -38.656 -14.469 -8.227 1 96.75 79 PRO A CA 1
ATOM 611 C C . PRO A 1 79 ? -39.906 -14.234 -9.102 1 96.75 79 PRO A C 1
ATOM 613 O O . PRO A 1 79 ? -39.844 -13.453 -10.055 1 96.75 79 PRO A O 1
ATOM 616 N N . ARG A 1 80 ? -41.031 -14.836 -8.719 1 94.75 80 ARG A N 1
ATOM 617 C CA . ARG A 1 80 ? -42.344 -14.641 -9.367 1 94.75 80 ARG A CA 1
ATOM 618 C C . ARG A 1 80 ? -43.125 -13.555 -8.672 1 94.75 80 ARG A C 1
ATOM 620 O O . ARG A 1 80 ? -42.719 -13.047 -7.621 1 94.75 80 ARG A O 1
ATOM 627 N N . SER A 1 81 ? -44.219 -13.281 -9.172 1 93.94 81 SER A N 1
ATOM 628 C CA . SER A 1 81 ? -45.031 -12.18 -8.688 1 93.94 81 SER A CA 1
ATOM 629 C C . SER A 1 81 ? -45.5 -12.422 -7.25 1 93.94 81 SER A C 1
ATOM 631 O O . SER A 1 81 ? -45.594 -11.484 -6.453 1 93.94 81 SER A O 1
ATOM 633 N N . ASN A 1 82 ? -45.75 -13.648 -6.883 1 94.25 82 ASN A N 1
ATOM 634 C CA . ASN A 1 82 ? -46.219 -13.961 -5.539 1 94.25 82 ASN A CA 1
ATOM 635 C C . ASN A 1 82 ? -45.062 -14.148 -4.566 1 94.25 82 ASN A C 1
ATOM 637 O O . ASN A 1 82 ? -45.281 -14.469 -3.395 1 94.25 82 ASN A O 1
ATOM 641 N N . GLU A 1 83 ? -43.906 -13.914 -5.023 1 96.75 83 GLU A N 1
ATOM 642 C CA . GLU A 1 83 ? -42.719 -14.172 -4.207 1 96.75 83 GLU A CA 1
ATOM 643 C C . GLU A 1 83 ? -42 -12.883 -3.854 1 96.75 83 GLU A C 1
ATOM 645 O O . GLU A 1 83 ? -40.906 -12.914 -3.262 1 96.75 83 GLU A O 1
ATOM 650 N N . VAL A 1 84 ? -42.5 -11.75 -4.23 1 96.38 84 VAL A N 1
ATOM 651 C CA . VAL A 1 84 ? -41.875 -10.453 -3.961 1 96.38 84 VAL A CA 1
ATOM 652 C C . VAL A 1 84 ? -42.781 -9.633 -3.045 1 96.38 84 VAL A C 1
ATOM 654 O O . VAL A 1 84 ? -43.969 -9.875 -2.971 1 96.38 84 VAL A O 1
ATOM 657 N N . ASN A 1 85 ? -42.188 -8.727 -2.314 1 96.12 85 ASN A N 1
ATOM 658 C CA . ASN A 1 85 ? -42.906 -7.883 -1.382 1 96.12 85 ASN A CA 1
ATOM 659 C C . ASN A 1 85 ? -43.094 -6.465 -1.918 1 96.12 85 ASN A C 1
ATOM 661 O O . ASN A 1 85 ? -43.906 -5.699 -1.417 1 96.12 85 ASN A O 1
ATOM 665 N N . ILE A 1 86 ? -42.281 -6.047 -2.902 1 96.31 86 ILE A N 1
ATOM 666 C CA . ILE A 1 86 ? -42.312 -4.684 -3.418 1 96.31 86 ILE A CA 1
ATOM 667 C C . ILE A 1 86 ? -42.688 -4.691 -4.891 1 96.31 86 ILE A C 1
ATOM 669 O O . ILE A 1 86 ? -42.156 -5.457 -5.684 1 96.31 86 ILE A O 1
ATOM 673 N N . PHE A 1 87 ? -43.625 -3.871 -5.297 1 94.44 87 PHE A N 1
ATOM 674 C CA . PHE A 1 87 ? -44.094 -3.756 -6.68 1 94.44 87 PHE A CA 1
ATOM 675 C C . PHE A 1 87 ? -43.812 -2.355 -7.219 1 94.44 87 PHE A C 1
ATOM 677 O O . PHE A 1 87 ? -43.469 -1.451 -6.465 1 94.44 87 PHE A O 1
ATOM 684 N N . THR A 1 88 ? -43.875 -2.217 -8.516 1 92.62 88 THR A N 1
ATOM 685 C CA . THR A 1 88 ? -43.625 -0.931 -9.156 1 92.62 88 THR A CA 1
ATOM 686 C C . THR A 1 88 ? -44.656 0.109 -8.703 1 92.62 88 THR A C 1
ATOM 688 O O . THR A 1 88 ? -45.812 -0.229 -8.398 1 92.62 88 THR A O 1
ATOM 691 N N . GLY A 1 89 ? -44.188 1.306 -8.578 1 93.31 89 GLY A N 1
ATOM 692 C CA . GLY A 1 89 ? -45.031 2.416 -8.188 1 93.31 89 GLY A CA 1
ATOM 693 C C . GLY A 1 89 ? -44.25 3.609 -7.66 1 93.31 89 GLY A C 1
ATOM 694 O O . GLY A 1 89 ? -43.062 3.531 -7.469 1 93.31 89 GLY A O 1
ATOM 695 N N . PRO A 1 90 ? -44.969 4.648 -7.426 1 92.88 90 PRO A N 1
ATOM 696 C CA . PRO A 1 90 ? -44.281 5.863 -6.953 1 92.88 90 PRO A CA 1
ATOM 697 C C . PRO A 1 90 ? -43.656 5.691 -5.57 1 92.88 90 PRO A C 1
ATOM 699 O O . PRO A 1 90 ? -42.688 6.367 -5.246 1 92.88 90 PRO A O 1
ATOM 702 N N . HIS A 1 91 ? -44.25 4.73 -4.762 1 94.56 91 HIS A N 1
ATOM 703 C CA . HIS A 1 91 ? -43.781 4.52 -3.395 1 94.56 91 HIS A CA 1
ATOM 704 C C . HIS A 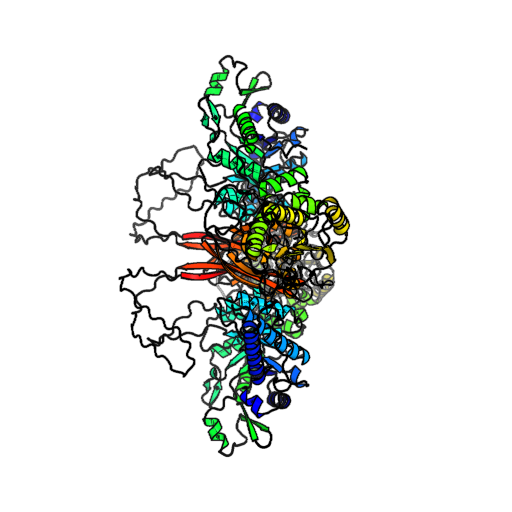1 91 ? -42.375 3.959 -3.371 1 94.56 91 HIS A C 1
ATOM 706 O O . HIS A 1 91 ? -41.688 3.982 -2.332 1 94.56 91 HIS A O 1
ATOM 712 N N . THR A 1 92 ? -41.812 3.453 -4.5 1 94.69 92 THR A N 1
ATOM 713 C CA . THR A 1 92 ? -40.5 2.828 -4.555 1 94.69 92 THR A CA 1
ATOM 714 C C . THR A 1 92 ? -39.406 3.855 -4.281 1 94.69 92 THR A C 1
ATOM 716 O O . THR A 1 92 ? -38.312 3.502 -3.822 1 94.69 92 THR A O 1
ATOM 719 N N . GLU A 1 93 ? -39.656 5.082 -4.477 1 93.56 93 GLU A N 1
ATOM 720 C CA . GLU A 1 93 ? -38.688 6.152 -4.25 1 93.56 93 GLU A CA 1
ATOM 721 C C . GLU A 1 93 ? -38.375 6.293 -2.768 1 93.56 93 GLU A C 1
ATOM 723 O O . GLU A 1 93 ? -37.281 6.738 -2.406 1 93.56 93 GLU A O 1
ATOM 728 N N . THR A 1 94 ? -39.312 5.91 -1.911 1 96.06 94 THR A N 1
ATOM 729 C CA . THR A 1 94 ? -39.125 6.047 -0.472 1 96.06 94 THR A CA 1
ATOM 730 C C . THR A 1 94 ? -39 4.676 0.19 1 96.06 94 THR A C 1
ATOM 732 O O . THR A 1 94 ? -39.219 4.543 1.395 1 96.06 94 THR A O 1
ATOM 735 N N . THR A 1 95 ? -38.75 3.701 -0.664 1 97.56 95 THR A N 1
ATOM 736 C CA . THR A 1 95 ? -38.594 2.34 -0.158 1 97.56 95 THR A CA 1
ATOM 737 C C . THR A 1 95 ? -37.125 1.912 -0.15 1 97.56 95 THR A C 1
ATOM 739 O O . THR A 1 95 ? -36.406 2.191 -1.096 1 97.56 95 THR A O 1
ATOM 742 N N . ILE A 1 96 ? -36.719 1.407 0.973 1 98.12 96 ILE A N 1
ATOM 743 C CA . ILE A 1 96 ? -35.406 0.769 1.104 1 98.12 96 ILE A CA 1
ATOM 744 C C . ILE A 1 96 ? -35.562 -0.748 1.023 1 98.12 96 ILE A C 1
ATOM 746 O O . ILE A 1 96 ? -36.5 -1.312 1.591 1 98.12 96 ILE A O 1
ATOM 750 N N . GLY A 1 97 ? -34.656 -1.395 0.297 1 98.38 97 GLY A N 1
ATOM 751 C CA . GLY A 1 97 ? -34.75 -2.834 0.119 1 98.38 97 GLY A CA 1
ATOM 752 C C . GLY A 1 97 ? -33.938 -3.627 1.123 1 98.38 97 GLY A C 1
ATOM 753 O O . GLY A 1 97 ? -32.781 -3.312 1.37 1 98.38 97 GLY A O 1
ATOM 754 N N . LEU A 1 98 ? -34.625 -4.566 1.729 1 98.25 98 LEU A N 1
ATOM 755 C CA . LEU A 1 98 ? -33.938 -5.527 2.598 1 98.25 98 LEU A CA 1
ATOM 756 C C . LEU A 1 98 ? -33.656 -6.824 1.853 1 98.25 98 LEU A C 1
ATOM 758 O O . LEU A 1 98 ? -34.562 -7.477 1.352 1 98.25 98 LEU A O 1
ATOM 762 N N . LEU A 1 99 ? -32.406 -7.199 1.779 1 98.19 99 LEU A N 1
ATOM 763 C CA . LEU A 1 99 ? -31.984 -8.438 1.124 1 98.19 99 LEU A CA 1
ATOM 764 C C . LEU A 1 99 ? -32.156 -9.633 2.055 1 98.19 99 LEU A C 1
ATOM 766 O O . LEU A 1 99 ? -32.125 -9.477 3.277 1 98.19 99 LEU A O 1
ATOM 770 N N . SER A 1 100 ? -32.312 -10.773 1.469 1 96.88 100 SER A N 1
ATOM 771 C CA . SER A 1 100 ? -32.625 -11.984 2.223 1 96.88 100 SER A CA 1
ATOM 772 C C . SER A 1 100 ? -31.531 -12.305 3.234 1 96.88 100 SER A C 1
ATOM 774 O O . SER A 1 100 ? -30.375 -12.477 2.865 1 96.88 100 SER A O 1
ATOM 776 N N . PRO A 1 101 ? -31.922 -12.445 4.477 1 95.19 101 PRO A N 1
ATOM 777 C CA . PRO A 1 101 ? -30.922 -12.766 5.496 1 95.19 101 PRO A CA 1
ATOM 778 C C . PRO A 1 101 ? -30.578 -14.258 5.535 1 95.19 101 PRO A C 1
ATOM 780 O O . PRO A 1 101 ? -29.625 -14.656 6.207 1 95.19 101 PRO A O 1
ATOM 783 N N . TRP A 1 102 ? -31.344 -15.078 4.855 1 95.38 102 TRP A N 1
ATOM 784 C CA . TRP A 1 102 ? -31.172 -16.516 4.953 1 95.38 102 TRP A CA 1
ATOM 785 C C . TRP A 1 102 ? -30.062 -17 4.012 1 95.38 102 TRP A C 1
ATOM 787 O O . TRP A 1 102 ? -29.625 -18.141 4.082 1 95.38 102 TRP A O 1
ATOM 797 N N . ILE A 1 103 ? -29.578 -16.125 3.096 1 95.38 103 ILE A N 1
ATOM 798 C CA . ILE A 1 103 ? -28.484 -16.516 2.201 1 95.38 103 ILE A CA 1
ATOM 799 C C . ILE A 1 103 ? -27.188 -16.625 2.984 1 95.38 103 ILE A C 1
ATOM 801 O O . ILE A 1 103 ? -27.047 -16.016 4.051 1 95.38 103 ILE A O 1
ATOM 805 N N . GLU A 1 104 ? -26.25 -17.406 2.48 1 94.31 104 GLU A N 1
ATOM 806 C CA . GLU A 1 104 ? -24.953 -17.594 3.111 1 94.31 104 GLU A CA 1
ATOM 807 C C . GLU A 1 104 ? -23.812 -17.25 2.152 1 94.31 104 GLU A C 1
ATOM 809 O O . GLU A 1 104 ? -23.094 -18.141 1.688 1 94.31 104 GLU A O 1
ATOM 814 N N . LEU A 1 105 ? -23.562 -16.031 2.016 1 93.56 105 LEU A N 1
ATOM 815 C CA . LEU A 1 105 ? -22.578 -15.531 1.074 1 93.56 105 LEU A CA 1
ATOM 816 C C . LEU A 1 105 ? -21.172 -15.961 1.488 1 93.56 105 LEU A C 1
ATOM 818 O O . LEU A 1 105 ? -20.266 -16.062 0.648 1 93.56 105 LEU A O 1
ATOM 822 N N . GLY A 1 106 ? -20.969 -16.172 2.77 1 92.06 106 GLY A N 1
ATOM 823 C CA . GLY A 1 106 ? -19.656 -16.547 3.266 1 92.06 106 GLY A CA 1
ATOM 824 C C . GLY A 1 106 ? -19.5 -18.047 3.465 1 92.06 106 GLY A C 1
ATOM 825 O O . GLY A 1 106 ? -18.594 -18.5 4.176 1 92.06 106 GLY A O 1
ATOM 826 N N . ALA A 1 107 ? -20.312 -18.812 2.824 1 91.94 107 ALA A N 1
ATOM 827 C CA . ALA A 1 107 ? -20.266 -20.266 3 1 91.94 107 ALA A CA 1
ATOM 828 C C . ALA A 1 107 ? -19 -20.844 2.373 1 91.94 107 ALA A C 1
ATOM 830 O O . ALA A 1 107 ? -18.609 -20.453 1.273 1 91.94 107 ALA A O 1
ATOM 831 N N . ASN A 1 108 ? -18.438 -21.781 3.059 1 86.5 108 ASN A N 1
ATOM 832 C CA . ASN A 1 108 ? -17.25 -22.469 2.547 1 86.5 108 ASN A CA 1
ATOM 833 C C . ASN A 1 108 ? -17.609 -23.422 1.411 1 86.5 108 ASN A C 1
ATOM 835 O O . ASN A 1 108 ? -16.781 -23.672 0.527 1 86.5 108 ASN A O 1
ATOM 839 N N . ASP A 1 109 ? -18.781 -23.969 1.563 1 88.5 109 ASP A N 1
ATOM 840 C CA . ASP A 1 109 ? -19.266 -24.812 0.473 1 88.5 109 ASP A CA 1
ATOM 841 C C . ASP A 1 109 ? -19.516 -23.984 -0.791 1 88.5 109 ASP A C 1
ATOM 843 O O . ASP A 1 109 ? -20.375 -23.109 -0.807 1 88.5 109 ASP A O 1
ATOM 847 N N . PRO A 1 110 ? -18.859 -24.281 -1.817 1 86.88 110 PRO A N 1
ATOM 848 C CA . PRO A 1 110 ? -18.953 -23.469 -3.025 1 86.88 110 PRO A CA 1
ATOM 849 C C . PRO A 1 110 ? -20.344 -23.469 -3.631 1 86.88 110 PRO A C 1
ATOM 851 O O . PRO A 1 110 ? -20.766 -22.469 -4.242 1 86.88 110 PRO A O 1
ATOM 854 N N . LEU A 1 111 ? -21.016 -24.578 -3.496 1 89.12 111 LEU A N 1
ATOM 855 C CA . LEU A 1 111 ? -22.359 -24.656 -4.059 1 89.12 111 LEU A CA 1
ATOM 856 C C . LEU A 1 111 ? -23.328 -23.734 -3.311 1 89.12 111 LEU A C 1
ATOM 858 O O . LEU A 1 111 ? -24.141 -23.047 -3.93 1 89.12 111 LEU A O 1
ATOM 862 N N . ILE A 1 112 ? -23.188 -23.781 -1.98 1 93.19 112 ILE A N 1
ATOM 863 C CA . ILE A 1 112 ? -24.031 -22.906 -1.16 1 93.19 112 ILE A CA 1
ATOM 864 C C . ILE A 1 112 ? -23.672 -21.453 -1.423 1 93.19 112 ILE A C 1
ATOM 866 O O . ILE A 1 112 ? -24.562 -20.594 -1.498 1 93.19 112 ILE A O 1
ATOM 870 N N . ASN A 1 113 ? -22.438 -21.172 -1.548 1 93.44 113 ASN A N 1
ATOM 871 C CA . ASN A 1 113 ? -21.984 -19.828 -1.854 1 93.44 113 ASN A CA 1
ATOM 872 C C . ASN A 1 113 ? -22.547 -19.328 -3.189 1 93.44 113 ASN A C 1
ATOM 874 O O . ASN A 1 113 ? -23.109 -18.25 -3.27 1 93.44 113 ASN A O 1
ATOM 878 N N . GLU A 1 114 ? -22.406 -20.172 -4.23 1 92.44 114 GLU A N 1
ATOM 879 C CA . GLU A 1 114 ? -22.891 -19.812 -5.559 1 92.44 114 GLU A CA 1
ATOM 880 C C . GLU A 1 114 ? -24.406 -19.625 -5.551 1 92.44 114 GLU A C 1
ATOM 882 O O . GLU A 1 114 ? -24.938 -18.703 -6.168 1 92.44 114 GLU A O 1
ATOM 887 N N . PHE A 1 115 ? -25.109 -20.609 -4.898 1 94.88 115 PHE A N 1
ATOM 888 C CA . PHE A 1 115 ? -26.547 -20.516 -4.742 1 94.88 115 PHE A CA 1
ATOM 889 C C . PHE A 1 115 ? -26.953 -19.203 -4.102 1 94.88 115 PHE A C 1
ATOM 891 O O . PHE A 1 115 ? -27.828 -18.484 -4.609 1 94.88 115 PHE A O 1
ATOM 898 N N . SER A 1 116 ? -26.266 -18.797 -3.02 1 96.44 116 SER A N 1
ATOM 899 C CA . SER A 1 116 ? -26.531 -17.562 -2.281 1 96.44 116 SER A CA 1
ATOM 900 C C . SER A 1 116 ? -26.266 -16.328 -3.141 1 96.44 116 SER A C 1
ATOM 902 O O . SER A 1 116 ? -27.031 -15.367 -3.123 1 96.44 116 SER A O 1
ATOM 904 N N . LEU A 1 117 ? -25.172 -16.359 -3.873 1 95.56 117 LEU A N 1
ATOM 905 C CA . LEU A 1 117 ? -24.781 -15.258 -4.734 1 95.56 117 LEU A CA 1
ATOM 906 C C . LEU A 1 117 ? -25.844 -15.016 -5.812 1 95.56 117 LEU A C 1
ATOM 908 O O . LEU A 1 117 ? -26.172 -13.867 -6.121 1 95.56 117 LEU A O 1
ATOM 912 N N . GLN A 1 118 ? -26.375 -16.078 -6.359 1 95.81 118 GLN A N 1
ATOM 913 C CA . GLN A 1 118 ? -27.375 -15.938 -7.402 1 95.81 118 GLN A CA 1
ATOM 914 C C . GLN A 1 118 ? -28.688 -15.406 -6.84 1 95.81 118 GLN A C 1
ATOM 916 O O . GLN A 1 118 ? -29.359 -14.594 -7.473 1 95.81 118 GLN A O 1
ATOM 921 N N . VAL A 1 119 ? -29.016 -15.922 -5.641 1 97.62 119 VAL A N 1
ATOM 922 C CA . VAL A 1 119 ? -30.219 -15.398 -4.996 1 97.62 119 VAL A CA 1
ATOM 923 C C . VAL A 1 119 ? -30.078 -13.898 -4.793 1 97.62 119 VAL A C 1
ATOM 925 O O . VAL A 1 119 ? -30.984 -13.133 -5.129 1 97.62 119 VAL A O 1
ATOM 928 N N . LEU A 1 120 ? -28.984 -13.523 -4.234 1 97.62 120 LEU A N 1
ATOM 929 C CA . LEU A 1 120 ? -28.719 -12.109 -3.982 1 97.62 120 LEU A CA 1
ATOM 930 C C . LEU A 1 120 ? -28.766 -11.312 -5.281 1 97.62 120 LEU A C 1
ATOM 932 O O . LEU A 1 120 ? -29.344 -10.227 -5.324 1 97.62 120 LEU A O 1
ATOM 936 N N . SER A 1 121 ? -28.172 -11.805 -6.316 1 96.94 121 SER A N 1
ATOM 937 C CA . SER A 1 121 ? -28.141 -11.141 -7.617 1 96.94 121 SER A CA 1
ATOM 938 C C . SER A 1 121 ? -29.562 -10.945 -8.172 1 96.94 121 SER A C 1
ATOM 940 O O . SER A 1 121 ? -29.859 -9.891 -8.734 1 96.94 121 SER A O 1
ATOM 942 N N . ASN A 1 122 ? -30.344 -11.992 -8.031 1 97.69 122 ASN A N 1
ATOM 943 C CA . ASN A 1 122 ? -31.734 -11.898 -8.492 1 97.69 122 ASN A CA 1
ATOM 944 C C . ASN A 1 122 ? -32.5 -10.805 -7.758 1 97.69 122 ASN A C 1
ATOM 946 O O . ASN A 1 122 ? -33.219 -10.016 -8.383 1 97.69 122 ASN A O 1
ATOM 950 N N . GLU A 1 123 ? -32.281 -10.789 -6.48 1 98.12 123 GLU A N 1
ATOM 951 C CA . GLU A 1 123 ? -32.969 -9.781 -5.68 1 98.12 123 GLU A CA 1
ATOM 952 C C . GLU A 1 123 ? -32.5 -8.375 -6.055 1 98.12 123 GLU A C 1
ATOM 954 O O . GLU A 1 123 ? -33.344 -7.465 -6.172 1 98.12 123 GLU A O 1
ATOM 959 N N . ILE A 1 124 ? -31.281 -8.195 -6.238 1 97.75 124 ILE A N 1
ATOM 960 C CA . ILE A 1 124 ? -30.734 -6.883 -6.551 1 97.75 124 ILE A CA 1
ATOM 961 C C . ILE A 1 124 ? -31.172 -6.461 -7.949 1 97.75 124 ILE A C 1
ATOM 963 O O . ILE A 1 124 ? -31.516 -5.297 -8.172 1 97.75 124 ILE A O 1
ATOM 967 N N . ALA A 1 125 ? -31.141 -7.426 -8.891 1 96.38 125 ALA A N 1
ATOM 968 C CA . ALA A 1 125 ? -31.625 -7.125 -10.234 1 96.38 125 ALA A CA 1
ATOM 969 C C . ALA A 1 125 ? -33.062 -6.641 -10.219 1 96.38 125 ALA A C 1
ATOM 971 O O . ALA A 1 125 ? -33.438 -5.684 -10.906 1 96.38 125 ALA A O 1
ATOM 972 N N . TYR A 1 126 ? -33.875 -7.273 -9.438 1 96.69 126 TYR A N 1
ATOM 973 C CA . TYR A 1 126 ? -35.281 -6.887 -9.312 1 96.69 126 TYR A CA 1
ATOM 974 C C . TYR A 1 126 ? -35.406 -5.516 -8.656 1 96.69 126 TYR A C 1
ATOM 976 O O . TYR A 1 126 ? -36.188 -4.68 -9.102 1 96.69 126 TYR A O 1
ATOM 984 N N . ALA A 1 127 ? -34.656 -5.312 -7.559 1 97.06 127 ALA A N 1
ATOM 985 C CA . ALA A 1 127 ? -34.656 -4.02 -6.887 1 97.06 127 ALA A CA 1
ATOM 986 C C . ALA A 1 127 ? -34.281 -2.896 -7.848 1 97.06 127 ALA A C 1
ATOM 988 O O . ALA A 1 127 ? -34.906 -1.836 -7.859 1 97.06 127 ALA A O 1
ATOM 989 N N . GLN A 1 128 ? -33.219 -3.148 -8.555 1 93.5 128 GLN A N 1
ATOM 990 C CA . GLN A 1 128 ? -32.781 -2.174 -9.539 1 93.5 128 GLN A CA 1
ATOM 991 C C . GLN A 1 128 ? -33.875 -1.862 -10.562 1 93.5 128 GLN A C 1
ATOM 993 O O . GLN A 1 128 ? -34.062 -0.705 -10.938 1 93.5 128 GLN A O 1
ATOM 998 N N . PHE A 1 129 ? -34.562 -2.879 -11.031 1 94 129 PHE A N 1
ATOM 999 C CA . PHE A 1 129 ? -35.656 -2.725 -11.969 1 94 129 PHE A CA 1
ATOM 1000 C C . PHE A 1 129 ? -36.75 -1.827 -11.375 1 94 129 PHE A C 1
ATOM 1002 O O . PHE A 1 129 ? -37.312 -0.979 -12.078 1 94 129 PHE A O 1
ATOM 1009 N N . LEU A 1 130 ? -36.969 -1.926 -10.094 1 94.25 130 LEU A N 1
ATOM 1010 C CA . LEU A 1 130 ? -38 -1.177 -9.391 1 94.25 130 LEU A CA 1
ATOM 1011 C C . LEU A 1 130 ? -37.562 0.264 -9.148 1 94.25 130 LEU A C 1
ATOM 1013 O O . LEU A 1 130 ? -38.375 1.124 -8.828 1 94.25 130 LEU A O 1
ATOM 1017 N N . GLY A 1 131 ? -36.25 0.472 -9.219 1 93.38 131 GLY A N 1
ATOM 1018 C CA . GLY A 1 131 ? -35.719 1.773 -8.859 1 93.38 131 GLY A CA 1
ATOM 1019 C C . GLY A 1 131 ? -35.375 1.894 -7.383 1 93.38 131 GLY A C 1
ATOM 1020 O O . GLY A 1 131 ? -35.156 2.996 -6.883 1 93.38 131 GLY A O 1
ATOM 1021 N N . VAL A 1 132 ? -35.406 0.821 -6.664 1 96.12 132 VAL A N 1
ATOM 1022 C CA . VAL A 1 132 ? -34.938 0.782 -5.273 1 96.12 132 VAL A CA 1
ATOM 1023 C C . VAL A 1 132 ? -33.438 0.687 -5.219 1 96.12 132 VAL A C 1
ATOM 1025 O O . VAL A 1 132 ? -32.844 -0.385 -5.438 1 96.12 132 VAL A O 1
ATOM 1028 N N . ARG A 1 133 ? -32.781 1.68 -4.816 1 94.56 133 ARG A N 1
ATOM 1029 C CA . ARG A 1 133 ? -31.328 1.771 -5.012 1 94.56 133 ARG A CA 1
ATOM 1030 C C . ARG A 1 133 ? -30.578 1.552 -3.701 1 94.56 133 ARG A C 1
ATOM 1032 O O . ARG A 1 133 ? -29.375 1.304 -3.701 1 94.56 133 ARG A O 1
ATOM 1039 N N . LYS A 1 134 ? -31.219 1.74 -2.557 1 97 134 LYS A N 1
ATOM 1040 C CA . LYS A 1 134 ? -30.609 1.505 -1.255 1 97 134 LYS A CA 1
ATOM 1041 C C . LYS A 1 134 ? -31.016 0.149 -0.689 1 97 134 LYS A C 1
ATOM 1043 O O . LYS A 1 134 ? -32.219 -0.114 -0.493 1 97 134 LYS A O 1
ATOM 1048 N N . LEU A 1 135 ? -30.016 -0.66 -0.499 1 98.44 135 LEU A N 1
ATOM 1049 C CA . LEU A 1 135 ? -30.281 -2.02 -0.042 1 98.44 135 LEU A CA 1
ATOM 1050 C C . LEU A 1 135 ? -29.547 -2.307 1.263 1 98.44 135 LEU A C 1
ATOM 1052 O O . LEU A 1 135 ? -28.422 -1.838 1.463 1 98.44 135 LEU A O 1
ATOM 1056 N N . LEU A 1 136 ? -30.188 -2.979 2.146 1 98.5 136 LEU A N 1
ATOM 1057 C CA . LEU A 1 136 ? -29.594 -3.396 3.414 1 98.5 136 LEU A CA 1
ATOM 1058 C C . LEU A 1 136 ? -29.266 -4.887 3.398 1 98.5 136 LEU A C 1
ATOM 1060 O O . LEU A 1 136 ? -30.125 -5.707 3.041 1 98.5 136 LEU A O 1
ATOM 1064 N N . LEU A 1 137 ? -28.016 -5.211 3.689 1 98.12 137 LEU A N 1
ATOM 1065 C CA . LEU A 1 137 ? -27.531 -6.582 3.695 1 98.12 137 LEU A CA 1
ATOM 1066 C C . LEU A 1 137 ? -27.188 -7.031 5.109 1 98.12 137 LEU A C 1
ATOM 1068 O O . LEU A 1 137 ? -26.609 -6.266 5.887 1 98.12 137 LEU A O 1
ATOM 1072 N N . ALA A 1 138 ? -27.547 -8.25 5.461 1 96 138 ALA A N 1
ATOM 1073 C CA . ALA A 1 138 ? -27.219 -8.836 6.758 1 96 138 ALA A CA 1
ATOM 1074 C C . ALA A 1 138 ? -25.703 -8.977 6.93 1 96 138 ALA A C 1
ATOM 1076 O O . ALA A 1 138 ? -24.969 -9.031 5.945 1 96 138 ALA A O 1
ATOM 1077 N N . PRO A 1 139 ? -25.266 -9 8.141 1 94 139 PRO A N 1
ATOM 1078 C CA . PRO A 1 139 ? -23.828 -9.133 8.398 1 94 139 PRO A CA 1
ATOM 1079 C C . PRO A 1 139 ? -23.297 -10.523 8.055 1 94 139 PRO A C 1
ATOM 1081 O O . PRO A 1 139 ? -24.078 -11.469 7.898 1 94 139 PRO A O 1
ATOM 1084 N N . PRO A 1 140 ? -21.953 -10.617 7.918 1 93.06 140 PRO A N 1
ATOM 1085 C CA . PRO A 1 140 ? -21.375 -11.953 7.754 1 93.06 140 PRO A CA 1
ATOM 1086 C C . PRO A 1 140 ? -21.625 -12.859 8.961 1 93.06 140 PRO A C 1
ATOM 1088 O O . PRO A 1 140 ? -21.578 -12.391 10.102 1 93.06 140 PRO A O 1
ATOM 1091 N N . LYS A 1 141 ? -21.891 -14.039 8.734 1 87.62 141 LYS A N 1
ATOM 1092 C CA . LYS A 1 141 ? -22.25 -14.984 9.789 1 87.62 141 LYS A CA 1
ATOM 1093 C C . LYS A 1 141 ? -21.016 -15.625 10.398 1 87.62 141 LYS A C 1
ATOM 1095 O O . LYS A 1 141 ? -21.016 -15.984 11.578 1 87.62 141 LYS A O 1
ATOM 1100 N N . ASP A 1 142 ? -19.984 -15.789 9.547 1 85.81 142 ASP A N 1
ATOM 1101 C CA . ASP A 1 142 ? -18.75 -16.406 10 1 85.81 142 ASP A CA 1
ATOM 1102 C C . ASP A 1 142 ? -17.547 -15.539 9.664 1 85.81 142 ASP A C 1
ATOM 1104 O O . ASP A 1 142 ? -17.188 -15.391 8.492 1 85.81 142 ASP A O 1
ATOM 1108 N N . LEU A 1 143 ? -16.891 -15.133 10.742 1 82.62 143 LEU A N 1
ATOM 1109 C CA . LEU A 1 143 ? -15.766 -14.227 10.555 1 82.62 143 LEU A CA 1
ATOM 1110 C C . LEU A 1 143 ? -14.555 -14.977 10.008 1 82.62 143 LEU A C 1
ATOM 1112 O O . LEU A 1 143 ? -13.656 -14.367 9.43 1 82.62 143 LEU A O 1
ATOM 1116 N N . ASN A 1 144 ? -14.531 -16.25 10.18 1 81.5 144 ASN A N 1
ATOM 1117 C CA . ASN A 1 144 ? -13.414 -17.031 9.68 1 81.5 144 ASN A CA 1
ATOM 1118 C C . ASN A 1 144 ? -13.438 -17.125 8.156 1 81.5 144 ASN A C 1
ATOM 1120 O O . ASN A 1 144 ? -12.422 -17.469 7.535 1 81.5 144 ASN A O 1
ATOM 1124 N N . HIS A 1 145 ? -14.617 -16.828 7.617 1 87.38 145 HIS A N 1
ATOM 1125 C CA . HIS A 1 145 ? -14.75 -16.891 6.164 1 87.38 145 HIS A CA 1
ATOM 1126 C C . HIS A 1 145 ? -15.117 -15.531 5.582 1 87.38 145 HIS A C 1
ATOM 1128 O O . HIS A 1 145 ? -15.875 -15.445 4.613 1 87.38 145 HIS A O 1
ATOM 1134 N N . LEU A 1 146 ? -14.617 -14.555 6.211 1 92.44 146 LEU A N 1
ATOM 1135 C CA . LEU A 1 146 ? -14.922 -13.195 5.801 1 92.44 146 LEU A CA 1
ATOM 1136 C C . LEU A 1 146 ? -14.461 -12.938 4.371 1 92.44 146 LEU A C 1
ATOM 1138 O O . LEU A 1 146 ? -15.117 -12.219 3.619 1 92.44 146 LEU A O 1
ATOM 1142 N N . ALA A 1 147 ? -13.383 -13.578 3.98 1 93 147 ALA A N 1
ATOM 1143 C CA . ALA A 1 147 ? -12.828 -13.375 2.646 1 93 147 ALA A CA 1
ATOM 1144 C C . ALA A 1 147 ? -13.805 -13.844 1.567 1 93 147 ALA A C 1
ATOM 1146 O O . ALA A 1 147 ? -13.93 -13.195 0.521 1 93 147 ALA A O 1
ATOM 1147 N N . VAL A 1 148 ? -14.453 -14.969 1.817 1 94.31 148 VAL A N 1
ATOM 1148 C CA . VAL A 1 148 ? -15.43 -15.5 0.866 1 94.31 148 VAL A CA 1
ATOM 1149 C C . VAL A 1 148 ? -16.625 -14.555 0.761 1 94.31 148 VAL A C 1
ATOM 1151 O O . VAL A 1 148 ? -17.078 -14.234 -0.341 1 94.31 148 VAL A O 1
ATOM 1154 N N . PHE A 1 149 ? -17.094 -14.125 1.902 1 96.19 149 PHE A N 1
ATOM 1155 C CA . PHE A 1 149 ? -18.203 -13.172 1.958 1 96.19 149 PHE A CA 1
ATOM 1156 C C . PHE A 1 149 ? -17.859 -11.914 1.167 1 96.19 149 PHE A C 1
ATOM 1158 O O . PHE A 1 149 ? -18.656 -11.461 0.341 1 96.19 149 PHE A O 1
ATOM 1165 N N . THR A 1 150 ? -16.703 -11.336 1.411 1 97 150 THR A N 1
ATOM 1166 C CA . THR A 1 150 ? -16.328 -10.055 0.829 1 97 150 THR A CA 1
ATOM 1167 C C . THR A 1 150 ? -16.078 -10.195 -0.671 1 97 150 THR A C 1
ATOM 1169 O O . THR A 1 150 ? -16.344 -9.266 -1.437 1 97 150 THR A O 1
ATOM 1172 N N . ASN A 1 151 ? -15.5 -11.297 -1.066 1 96.25 151 ASN A N 1
ATOM 1173 C CA . ASN A 1 151 ? -15.312 -11.523 -2.496 1 96.25 151 ASN A CA 1
ATOM 1174 C C . ASN A 1 151 ? -16.641 -11.492 -3.244 1 96.25 151 ASN A C 1
ATOM 1176 O O . ASN A 1 151 ? -16.75 -10.867 -4.301 1 96.25 151 ASN A O 1
ATOM 1180 N N . SER A 1 152 ? -17.656 -12.188 -2.662 1 95.44 152 SER A N 1
ATOM 1181 C CA . SER A 1 152 ? -19 -12.18 -3.246 1 95.44 152 SER A CA 1
ATOM 1182 C C . SER A 1 152 ? -19.578 -10.766 -3.285 1 95.44 152 SER A C 1
ATOM 1184 O O . SER A 1 152 ? -20.141 -10.352 -4.301 1 95.44 152 SER A O 1
ATOM 1186 N N . LEU A 1 153 ? -19.391 -10.117 -2.215 1 96.75 153 LEU A N 1
ATOM 1187 C CA . LEU A 1 153 ? -19.875 -8.75 -2.115 1 96.75 153 LEU A CA 1
ATOM 1188 C C . LEU A 1 153 ? -19.203 -7.859 -3.16 1 96.75 153 LEU A C 1
ATOM 1190 O O . LEU A 1 153 ? -19.875 -7.062 -3.822 1 96.75 153 LEU A O 1
ATOM 1194 N N . ASN A 1 154 ? -17.906 -7.992 -3.266 1 96.81 154 ASN A N 1
ATOM 1195 C CA . ASN A 1 154 ? -17.141 -7.203 -4.23 1 96.81 154 ASN A CA 1
ATOM 1196 C C . ASN A 1 154 ? -17.609 -7.461 -5.66 1 96.81 154 ASN A C 1
ATOM 1198 O O . ASN A 1 154 ? -17.703 -6.531 -6.465 1 96.81 154 ASN A O 1
ATOM 1202 N N . SER A 1 155 ? -17.938 -8.711 -5.949 1 95.31 155 SER A N 1
ATOM 1203 C CA . SER A 1 155 ? -18.453 -9.062 -7.27 1 95.31 155 SER A CA 1
ATOM 1204 C C . SER A 1 155 ? -19.781 -8.367 -7.547 1 95.31 155 SER A C 1
ATOM 1206 O O . SER A 1 155 ? -20 -7.852 -8.641 1 95.31 155 SER A O 1
ATOM 1208 N N . ILE A 1 156 ? -20.594 -8.336 -6.578 1 95.88 156 ILE A N 1
ATOM 1209 C CA . ILE A 1 156 ? -21.922 -7.75 -6.691 1 95.88 156 ILE A CA 1
ATOM 1210 C C . ILE A 1 156 ? -21.797 -6.242 -6.902 1 95.88 156 ILE A C 1
ATOM 1212 O O . ILE A 1 156 ? -22.484 -5.672 -7.75 1 95.88 156 ILE A O 1
ATOM 1216 N N . LEU A 1 157 ? -20.938 -5.613 -6.148 1 96.44 157 LEU A N 1
ATOM 1217 C CA . LEU A 1 157 ? -20.75 -4.168 -6.219 1 96.44 157 LEU A CA 1
ATOM 1218 C C . LEU A 1 157 ? -20.312 -3.742 -7.613 1 96.44 157 LEU A C 1
ATOM 1220 O O . LEU A 1 157 ? -20.703 -2.684 -8.102 1 96.44 157 LEU A O 1
ATOM 1224 N N . HIS A 1 158 ? -19.562 -4.574 -8.273 1 94.44 158 HIS A N 1
ATOM 1225 C CA . HIS A 1 158 ? -19.062 -4.227 -9.594 1 94.44 158 HIS A CA 1
ATOM 1226 C C . HIS A 1 158 ? -20.047 -4.625 -10.688 1 94.44 158 HIS A C 1
ATOM 1228 O O . HIS A 1 158 ? -20.062 -4.031 -11.766 1 94.44 158 HIS A O 1
ATOM 1234 N N . LYS A 1 159 ? -20.828 -5.578 -10.398 1 92.69 159 LYS A N 1
ATOM 1235 C CA . LYS A 1 159 ? -21.859 -6 -11.352 1 92.69 159 LYS A CA 1
ATOM 1236 C C . LYS A 1 159 ? -23 -4.996 -11.398 1 92.69 159 LYS A C 1
ATOM 1238 O O . LYS A 1 159 ? -23.531 -4.715 -12.477 1 92.69 159 LYS A O 1
ATOM 1243 N N . PHE A 1 160 ? -23.391 -4.496 -10.211 1 94.19 160 PHE A N 1
ATOM 1244 C CA . PHE A 1 160 ? -24.5 -3.566 -10.086 1 94.19 160 PHE A CA 1
ATOM 1245 C C . PHE A 1 160 ? -24.016 -2.195 -9.641 1 94.19 160 PHE A C 1
ATOM 1247 O O . PHE A 1 160 ? -24.125 -1.849 -8.461 1 94.19 160 PHE A O 1
ATOM 1254 N N . SER A 1 161 ? -23.609 -1.35 -10.492 1 87.56 161 SER A N 1
ATOM 1255 C CA . SER A 1 161 ? -22.906 -0.106 -10.188 1 87.56 161 SER A CA 1
ATOM 1256 C C . SER A 1 161 ? -23.875 0.966 -9.703 1 87.56 161 SER A C 1
ATOM 1258 O O . SER A 1 161 ? -23.469 1.972 -9.117 1 87.56 161 SER A O 1
ATOM 1260 N N . ASP A 1 162 ? -25.188 0.749 -9.844 1 89.88 162 ASP A N 1
ATOM 1261 C CA . ASP A 1 162 ? -26.156 1.793 -9.531 1 89.88 162 ASP A CA 1
ATOM 1262 C C . ASP A 1 162 ? -26.781 1.562 -8.156 1 89.88 162 ASP A C 1
ATOM 1264 O O . ASP A 1 162 ? -27.625 2.338 -7.715 1 89.88 162 ASP A O 1
ATOM 1268 N N . ILE A 1 163 ? -26.359 0.572 -7.539 1 94.94 163 ILE A N 1
ATOM 1269 C CA . ILE A 1 163 ? -27 0.21 -6.277 1 94.94 163 ILE A CA 1
ATOM 1270 C C . ILE A 1 163 ? -26.031 0.473 -5.121 1 94.94 163 ILE A C 1
ATOM 1272 O O . ILE A 1 163 ? -24.812 0.314 -5.266 1 94.94 163 ILE A O 1
ATOM 1276 N N . GLU A 1 164 ? -26.578 0.941 -4.023 1 96.75 164 GLU A N 1
ATOM 1277 C CA . GLU A 1 164 ? -25.844 1.088 -2.771 1 96.75 164 GLU A CA 1
ATOM 1278 C C . GLU A 1 164 ? -26.172 -0.039 -1.799 1 96.75 164 GLU A C 1
ATOM 1280 O O . GLU A 1 164 ? -27.344 -0.325 -1.552 1 96.75 164 GLU A O 1
ATOM 1285 N N . ILE A 1 165 ? -25.172 -0.687 -1.329 1 98.25 165 ILE A N 1
ATOM 1286 C CA . ILE A 1 165 ? -25.359 -1.786 -0.39 1 98.25 165 ILE A CA 1
ATOM 1287 C C . ILE A 1 165 ? -24.812 -1.397 0.981 1 98.25 165 ILE A C 1
ATOM 1289 O O . ILE A 1 165 ? -23.641 -1.016 1.106 1 98.25 165 ILE A O 1
ATOM 1293 N N . SER A 1 166 ? -25.656 -1.441 1.981 1 98.56 166 SER A N 1
ATOM 1294 C CA . SER A 1 166 ? -25.266 -1.165 3.361 1 98.56 166 SER A CA 1
ATOM 1295 C C . SER A 1 166 ? -25.234 -2.443 4.191 1 98.56 166 SER A C 1
ATOM 1297 O O . SER A 1 166 ? -26.219 -3.182 4.242 1 98.56 166 SER A O 1
ATOM 1299 N N . ILE A 1 167 ? -24.125 -2.699 4.816 1 98.19 167 ILE A N 1
ATOM 1300 C CA . ILE A 1 167 ? -24.016 -3.881 5.66 1 98.19 167 ILE A CA 1
ATOM 1301 C C . ILE A 1 167 ? -24.484 -3.553 7.074 1 98.19 167 ILE A C 1
ATOM 1303 O O . ILE A 1 167 ? -24.016 -2.594 7.688 1 98.19 167 ILE A O 1
ATOM 1307 N N . SER A 1 168 ? -25.375 -4.324 7.617 1 97.62 168 SER A N 1
ATOM 1308 C CA . SER A 1 168 ? -25.938 -4.098 8.945 1 97.62 168 SER A CA 1
ATOM 1309 C C . SER A 1 168 ? -25.031 -4.672 10.031 1 97.62 168 SER A C 1
ATOM 1311 O O . SER A 1 168 ? -24.844 -5.887 10.109 1 97.62 168 SER A O 1
ATOM 1313 N N . LEU A 1 169 ? -24.5 -3.836 10.867 1 97.38 169 LEU A N 1
ATOM 1314 C CA . LEU A 1 169 ? -23.609 -4.254 11.945 1 97.38 169 LEU A CA 1
ATOM 1315 C C . LEU A 1 169 ? -24.016 -3.615 13.266 1 97.38 169 LEU A C 1
ATOM 1317 O O . LEU A 1 169 ? -24.578 -2.52 13.289 1 97.38 169 LEU A O 1
ATOM 1321 N N . PRO A 1 170 ? -23.719 -4.359 14.391 1 96.12 170 PRO A N 1
ATOM 1322 C CA . PRO A 1 170 ? -23.844 -3.648 15.672 1 96.12 170 PRO A CA 1
ATOM 1323 C C . PRO A 1 170 ? -22.75 -2.59 15.852 1 96.12 170 PRO A C 1
ATOM 1325 O O . PRO A 1 170 ? -21.625 -2.77 15.383 1 96.12 170 PRO A O 1
ATOM 1328 N N . ILE A 1 171 ? -23.078 -1.521 16.484 1 97.12 171 ILE A N 1
ATOM 1329 C CA . ILE A 1 171 ? -22.094 -0.469 16.719 1 97.12 171 ILE A CA 1
ATOM 1330 C C . ILE A 1 171 ? -20.953 -1.008 17.578 1 97.12 171 ILE A C 1
ATOM 1332 O O . ILE A 1 171 ? -19.812 -0.576 17.438 1 97.12 171 ILE A O 1
ATOM 1336 N N . CYS A 1 172 ? -21.297 -1.883 18.438 1 94 172 CYS A N 1
ATOM 1337 C CA . CYS A 1 172 ? -20.359 -2.561 19.328 1 94 172 CYS A CA 1
ATOM 1338 C C . CYS A 1 172 ? -20.875 -3.938 19.719 1 94 172 CYS A C 1
ATOM 1340 O O . CYS A 1 172 ? -22.094 -4.168 19.734 1 94 172 CYS A O 1
ATOM 1342 N N . GLU A 1 173 ? -19.953 -4.793 20.031 1 87.88 173 GLU A N 1
ATOM 1343 C CA . GLU A 1 173 ? -20.391 -6.102 20.5 1 87.88 173 GLU A CA 1
ATOM 1344 C C . GLU A 1 173 ? -21.141 -5.988 21.828 1 87.88 173 GLU A C 1
ATOM 1346 O O . GLU A 1 173 ? -20.766 -5.195 22.688 1 87.88 173 GLU A O 1
ATOM 1351 N N . ASP A 1 174 ? -22.172 -6.789 21.906 1 82.75 174 ASP A N 1
ATOM 1352 C CA . ASP A 1 174 ? -22.938 -6.801 23.156 1 82.75 174 ASP A CA 1
ATOM 1353 C C . ASP A 1 174 ? -22.172 -7.539 24.25 1 82.75 174 ASP A C 1
ATOM 1355 O O . ASP A 1 174 ? -21.516 -8.555 24 1 82.75 174 ASP A O 1
ATOM 1359 N N . PRO A 1 175 ? -22.219 -6.938 25.359 1 79.38 175 PRO A N 1
ATOM 1360 C CA . PRO A 1 175 ? -21.594 -7.66 26.469 1 79.38 175 PRO A CA 1
ATOM 1361 C C . PRO A 1 175 ? -22.266 -9.016 26.75 1 79.38 175 PRO A C 1
ATOM 1363 O O . PRO A 1 175 ? -23.469 -9.164 26.562 1 79.38 175 PRO A O 1
ATOM 1366 N N . GLN A 1 176 ? -21.422 -9.938 26.938 1 77.44 176 GLN A N 1
ATOM 1367 C CA . GLN A 1 176 ? -21.922 -11.266 27.281 1 77.44 176 GLN A CA 1
ATOM 1368 C C . GLN A 1 176 ? -21.953 -11.461 28.797 1 77.44 176 GLN A C 1
ATOM 1370 O O . GLN A 1 176 ? -21.203 -10.805 29.531 1 77.44 176 GLN A O 1
ATOM 1375 N N . THR A 1 177 ? -23.016 -12.07 29.219 1 78.25 177 THR A N 1
ATOM 1376 C CA . THR A 1 177 ? -23.109 -12.406 30.641 1 78.25 177 THR A CA 1
ATOM 1377 C C . THR A 1 177 ? -22.656 -13.844 30.891 1 78.25 177 THR A C 1
ATOM 1379 O O . THR A 1 177 ? -22.984 -14.742 30.109 1 78.25 177 THR A O 1
ATOM 1382 N N . ASN A 1 178 ? -21.703 -13.953 31.828 1 76.56 178 ASN A N 1
ATOM 1383 C CA . ASN A 1 178 ? -21.359 -15.305 32.25 1 76.56 178 ASN A CA 1
ATOM 1384 C C . ASN A 1 178 ? -22.578 -16.078 32.719 1 76.56 178 ASN A C 1
ATOM 1386 O O . ASN A 1 178 ? -23.25 -15.68 33.688 1 76.56 178 ASN A O 1
ATOM 1390 N N . PRO A 1 179 ? -22.938 -17.016 31.938 1 75.44 179 PRO A N 1
ATOM 1391 C CA . PRO A 1 179 ? -24.156 -17.75 32.312 1 75.44 179 PRO A CA 1
ATOM 1392 C C . PRO A 1 179 ? -24.094 -18.281 33.75 1 75.44 179 PRO A C 1
ATOM 1394 O O . PRO A 1 179 ? -25.125 -18.453 34.375 1 75.44 179 PRO A O 1
ATOM 1397 N N . ALA A 1 180 ? -22.859 -18.625 34.281 1 72.5 180 ALA A N 1
ATOM 1398 C CA . ALA A 1 180 ? -22.672 -19.219 35.594 1 72.5 180 ALA A CA 1
ATOM 1399 C C . ALA A 1 180 ? -22.75 -18.156 36.719 1 72.5 180 ALA A C 1
ATOM 1401 O O . ALA A 1 180 ? -23.391 -18.375 37.75 1 72.5 180 ALA A O 1
ATOM 1402 N N . THR A 1 181 ? -22.109 -17.078 36.562 1 78.5 181 THR A N 1
ATOM 1403 C CA . THR A 1 181 ? -21.953 -16.094 37.625 1 78.5 181 THR A CA 1
ATOM 1404 C C . THR A 1 181 ? -22.891 -14.914 37.406 1 78.5 181 THR A C 1
ATOM 1406 O O . THR A 1 181 ? -23.172 -14.148 38.344 1 78.5 181 THR A O 1
ATOM 1409 N N . GLY A 1 182 ? -23.438 -14.812 36.25 1 75.44 182 GLY A N 1
ATOM 1410 C CA . GLY A 1 182 ? -24.281 -13.68 35.906 1 75.44 182 GLY A CA 1
ATOM 1411 C C . GLY A 1 182 ? -23.5 -12.398 35.688 1 75.44 182 GLY A C 1
ATOM 1412 O O . GLY A 1 182 ? -24.094 -11.352 35.375 1 75.44 182 GLY A O 1
ATOM 1413 N N . GLU A 1 183 ? -22.219 -12.516 35.875 1 77.44 183 GLU A N 1
ATOM 1414 C CA . GLU A 1 183 ? -21.391 -11.32 35.75 1 77.44 183 GLU A CA 1
ATOM 1415 C C . GLU A 1 183 ? -21.141 -10.992 34.281 1 77.44 183 GLU A C 1
ATOM 1417 O O . GLU A 1 183 ? -21.078 -11.891 33.438 1 77.44 183 GLU A O 1
ATOM 1422 N N . LEU A 1 184 ? -21.094 -9.711 33.938 1 76.56 184 LEU A N 1
ATOM 1423 C CA . LEU A 1 184 ? -20.812 -9.25 32.594 1 76.56 184 LEU A CA 1
ATOM 1424 C C . LEU A 1 184 ? -19.359 -9.562 32.219 1 76.56 184 LEU A C 1
ATOM 1426 O O . LEU A 1 184 ? -18.438 -9.312 32.969 1 76.56 184 LEU A O 1
ATOM 1430 N N . ILE A 1 185 ? -19.203 -10.305 31.156 1 76.25 185 ILE A N 1
ATOM 1431 C CA . ILE A 1 185 ? -17.875 -10.539 30.594 1 76.25 185 ILE A CA 1
ATOM 1432 C C . ILE A 1 185 ? -17.406 -9.273 29.875 1 76.25 185 ILE A C 1
ATOM 1434 O O . ILE A 1 185 ? -18.078 -8.766 28.984 1 76.25 185 ILE A O 1
ATOM 1438 N N . PRO A 1 186 ? -16.406 -8.727 30.422 1 75 186 PRO A N 1
ATOM 1439 C CA . PRO A 1 186 ? -15.914 -7.5 29.781 1 75 186 PRO A CA 1
ATOM 1440 C C . PRO A 1 186 ? -15.586 -7.695 28.297 1 75 186 PRO A C 1
ATOM 1442 O O . PRO A 1 186 ? -15.125 -8.766 27.906 1 75 186 PRO A O 1
ATOM 1445 N N . ILE A 1 187 ? -15.938 -6.672 27.547 1 78.38 187 ILE A N 1
ATOM 1446 C CA . ILE A 1 187 ? -15.594 -6.676 26.141 1 78.38 187 ILE A CA 1
ATOM 1447 C C . ILE A 1 187 ? -14.086 -6.492 25.969 1 78.38 187 ILE A C 1
ATOM 1449 O O . ILE A 1 187 ? -13.531 -5.469 26.375 1 78.38 187 ILE A O 1
ATOM 1453 N N . ILE A 1 188 ? -13.445 -7.492 25.406 1 76.5 188 ILE A N 1
ATOM 1454 C CA . ILE A 1 188 ? -11.992 -7.5 25.266 1 76.5 188 ILE A CA 1
ATOM 1455 C C . ILE A 1 188 ? -11.578 -6.527 24.156 1 76.5 188 ILE A C 1
ATOM 1457 O O . ILE A 1 188 ? -10.609 -5.773 24.328 1 76.5 188 ILE A O 1
ATOM 1461 N N . ASP A 1 189 ? -12.336 -6.461 23.094 1 88.06 189 ASP A N 1
ATOM 1462 C CA . ASP A 1 189 ? -12.008 -5.598 21.953 1 88.06 189 ASP A CA 1
ATOM 1463 C C . ASP A 1 189 ? -13.234 -4.805 21.5 1 88.06 189 ASP A C 1
ATOM 1465 O O . ASP A 1 189 ? -13.984 -5.25 20.641 1 88.06 189 ASP A O 1
ATOM 1469 N N . PRO A 1 190 ? -13.375 -3.643 22.016 1 92.31 190 PRO A N 1
ATOM 1470 C CA . PRO A 1 190 ? -14.539 -2.83 21.656 1 92.31 190 PRO A CA 1
ATOM 1471 C C . PRO A 1 190 ? -14.562 -2.457 20.172 1 92.31 190 PRO A C 1
ATOM 1473 O O . PRO A 1 190 ? -15.602 -2.018 19.656 1 92.31 190 PRO A O 1
ATOM 1476 N N . LEU A 1 191 ? -13.43 -2.555 19.469 1 95.44 191 LEU A N 1
ATOM 1477 C CA . LEU A 1 191 ? -13.359 -2.156 18.062 1 95.44 191 LEU A CA 1
ATOM 1478 C C . LEU A 1 191 ? -13.453 -3.371 17.141 1 95.44 191 LEU A C 1
ATOM 1480 O O . LEU A 1 191 ? -13.211 -3.266 15.938 1 95.44 191 LEU A O 1
ATOM 1484 N N . SER A 1 192 ? -13.852 -4.527 17.641 1 92.94 192 SER A N 1
ATOM 1485 C CA . SER A 1 192 ? -13.898 -5.758 16.859 1 92.94 192 SER A CA 1
ATOM 1486 C C . SER A 1 192 ? -14.852 -5.621 15.672 1 92.94 192 SER A C 1
ATOM 1488 O O . SER A 1 192 ? -14.531 -6.043 14.562 1 92.94 192 SER A O 1
ATOM 1490 N N . THR A 1 193 ? -16.062 -5.027 15.891 1 95.56 193 THR A N 1
ATOM 1491 C CA . THR A 1 193 ? -17.016 -4.84 14.805 1 95.56 193 THR A CA 1
ATOM 1492 C C . THR A 1 193 ? -16.453 -3.891 13.75 1 95.56 193 THR A C 1
ATOM 1494 O O . THR A 1 193 ? -16.594 -4.133 12.547 1 95.56 193 THR A O 1
ATOM 1497 N N . TRP A 1 194 ? -15.875 -2.836 14.234 1 97.19 194 TRP A N 1
ATOM 1498 C CA . TRP A 1 194 ? -15.266 -1.897 13.297 1 97.19 194 TRP A CA 1
ATOM 1499 C C . TRP A 1 194 ? -14.156 -2.574 12.492 1 97.19 194 TRP A C 1
ATOM 1501 O O . TRP A 1 194 ? -14.023 -2.338 11.289 1 97.19 194 TRP A O 1
ATOM 1511 N N . ASP A 1 195 ? -13.367 -3.375 13.148 1 95.38 195 ASP A N 1
ATOM 1512 C CA . ASP A 1 195 ? -12.281 -4.082 12.484 1 95.38 195 ASP A CA 1
ATOM 1513 C C . ASP A 1 195 ? -12.805 -4.957 11.344 1 95.38 195 ASP A C 1
ATOM 1515 O O . ASP A 1 195 ? -12.188 -5.043 10.289 1 95.38 195 ASP A O 1
ATOM 1519 N N . MET A 1 196 ? -13.883 -5.602 11.609 1 94.94 196 MET A N 1
ATOM 1520 C CA . MET A 1 196 ? -14.539 -6.391 10.57 1 94.94 196 MET A CA 1
ATOM 1521 C C . MET A 1 196 ? -14.938 -5.512 9.391 1 94.94 196 MET A C 1
ATOM 1523 O O . MET A 1 196 ? -14.656 -5.848 8.234 1 94.94 196 MET A O 1
ATOM 1527 N N . TRP A 1 197 ? -15.547 -4.414 9.664 1 97.56 197 TRP A N 1
ATOM 1528 C CA . TRP A 1 197 ? -15.938 -3.465 8.625 1 97.56 197 TRP A CA 1
ATOM 1529 C C . TRP A 1 197 ? -14.711 -2.973 7.863 1 97.56 197 TRP A C 1
ATOM 1531 O O . TRP A 1 197 ? -14.727 -2.908 6.629 1 97.56 197 TRP A O 1
ATOM 1541 N N . ASN A 1 198 ? -13.703 -2.625 8.633 1 97.31 198 ASN A N 1
ATOM 1542 C CA . ASN A 1 198 ? -12.477 -2.127 8.016 1 97.31 198 ASN A CA 1
ATOM 1543 C C . ASN A 1 198 ? -11.891 -3.135 7.027 1 97.31 198 ASN A C 1
ATOM 1545 O O . ASN A 1 198 ? -11.406 -2.756 5.961 1 97.31 198 ASN A O 1
ATOM 1549 N N . THR A 1 199 ? -11.961 -4.379 7.348 1 96.25 199 THR A N 1
ATOM 1550 C CA . THR A 1 199 ? -11.484 -5.441 6.477 1 96.25 199 THR A CA 1
ATOM 1551 C C . THR A 1 199 ? -12.32 -5.52 5.203 1 96.25 199 THR A C 1
ATOM 1553 O O . THR A 1 199 ? -11.773 -5.625 4.102 1 96.25 199 THR A O 1
ATOM 1556 N N . ILE A 1 200 ? -13.594 -5.461 5.336 1 97.56 200 ILE A N 1
ATOM 1557 C CA . ILE A 1 200 ? -14.508 -5.523 4.199 1 97.56 200 ILE A CA 1
ATOM 1558 C C . ILE A 1 200 ? -14.234 -4.359 3.25 1 97.56 200 ILE A C 1
ATOM 1560 O O . ILE A 1 200 ? -14.109 -4.555 2.039 1 97.56 200 ILE A O 1
ATOM 1564 N N . ARG A 1 201 ? -14.156 -3.16 3.832 1 96.94 201 ARG A N 1
ATOM 1565 C CA . ARG A 1 201 ? -13.961 -1.969 3.014 1 96.94 201 ARG A CA 1
ATOM 1566 C C . ARG A 1 201 ? -12.641 -2.037 2.256 1 96.94 201 ARG A C 1
ATOM 1568 O O . ARG A 1 201 ? -12.562 -1.614 1.101 1 96.94 201 ARG A O 1
ATOM 1575 N N . ILE A 1 202 ? -11.562 -2.568 2.898 1 97.25 202 ILE A N 1
ATOM 1576 C CA . ILE A 1 202 ? -10.258 -2.686 2.252 1 97.25 202 ILE A CA 1
ATOM 1577 C C . ILE A 1 202 ? -10.328 -3.711 1.124 1 97.25 202 ILE A C 1
ATOM 1579 O O . ILE A 1 202 ? -9.867 -3.453 0.011 1 97.25 202 ILE A O 1
ATOM 1583 N N . HIS A 1 203 ? -10.961 -4.879 1.396 1 97.38 203 HIS A N 1
ATOM 1584 C CA . HIS A 1 203 ? -11.133 -5.898 0.369 1 97.38 203 HIS A CA 1
ATOM 1585 C C . HIS A 1 203 ? -11.812 -5.32 -0.87 1 97.38 203 HIS A C 1
ATOM 1587 O O . HIS A 1 203 ? -11.438 -5.656 -1.998 1 97.38 203 HIS A O 1
ATOM 1593 N N . CYS A 1 204 ? -12.742 -4.477 -0.605 1 97.75 204 CYS A N 1
ATOM 1594 C CA . CYS A 1 204 ? -13.539 -3.936 -1.694 1 97.75 204 CYS A CA 1
ATOM 1595 C C . CYS A 1 204 ? -12.945 -2.633 -2.215 1 97.75 204 CYS A C 1
ATOM 1597 O O . CYS A 1 204 ? -13.609 -1.891 -2.943 1 97.75 204 CYS A O 1
ATOM 1599 N N . ASN A 1 205 ? -11.766 -2.309 -1.784 1 96.62 205 ASN A N 1
ATOM 1600 C CA . ASN A 1 205 ? -11.008 -1.151 -2.26 1 96.62 205 ASN A CA 1
ATOM 1601 C C . ASN A 1 205 ? -11.781 0.147 -2.041 1 96.62 205 ASN A C 1
ATOM 1603 O O . ASN A 1 205 ? -11.859 0.987 -2.939 1 96.62 205 ASN A O 1
ATOM 1607 N N . TYR A 1 206 ? -12.438 0.263 -0.833 1 96.88 206 TYR A N 1
ATOM 1608 C CA . TYR A 1 206 ? -13.156 1.476 -0.457 1 96.88 206 TYR A CA 1
ATOM 1609 C C . TYR A 1 206 ? -14.211 1.833 -1.502 1 96.88 206 TYR A C 1
ATOM 1611 O O . TYR A 1 206 ? -14.344 2.998 -1.883 1 96.88 206 TYR A O 1
ATOM 1619 N N . HIS A 1 207 ? -14.945 0.838 -1.94 1 96.31 207 HIS A N 1
ATOM 1620 C CA . HIS A 1 207 ? -15.938 1.045 -2.986 1 96.31 207 HIS A CA 1
ATOM 1621 C C . HIS A 1 207 ? -16.953 2.1 -2.574 1 96.31 207 HIS A C 1
ATOM 1623 O O . HIS A 1 207 ? -17.5 2.047 -1.466 1 96.31 207 HIS A O 1
ATOM 1629 N N . ARG A 1 208 ? -17.328 3.008 -3.375 1 92.62 208 ARG A N 1
ATOM 1630 C CA . ARG A 1 208 ? -18.141 4.18 -3.076 1 92.62 208 ARG A CA 1
ATOM 1631 C C . ARG A 1 208 ? -19.562 3.775 -2.709 1 92.62 208 ARG A C 1
ATOM 1633 O O . ARG A 1 208 ? -20.25 4.48 -1.954 1 92.62 208 ARG A O 1
ATOM 1640 N N . ASN A 1 209 ? -20.031 2.645 -3.264 1 96.06 209 ASN A N 1
ATOM 1641 C CA . ASN A 1 209 ? -21.422 2.229 -3.051 1 96.06 209 ASN A CA 1
ATOM 1642 C C . ASN A 1 209 ? -21.531 1.271 -1.87 1 96.06 209 ASN A C 1
ATOM 1644 O O . ASN A 1 209 ? -22.609 0.722 -1.619 1 96.06 209 ASN A O 1
ATOM 1648 N N . LEU A 1 210 ? -20.438 1.032 -1.224 1 97.75 210 LEU A N 1
ATOM 1649 C CA . LEU A 1 210 ? -20.453 0.212 -0.017 1 97.75 210 LEU A CA 1
ATOM 1650 C C . LEU A 1 210 ? -20.562 1.082 1.23 1 97.75 210 LEU A C 1
ATOM 1652 O O . LEU A 1 210 ? -19.703 1.936 1.474 1 97.75 210 LEU A O 1
ATOM 1656 N N . THR A 1 211 ? -21.594 0.911 2.018 1 97.94 211 THR A N 1
ATOM 1657 C CA . THR A 1 211 ? -21.828 1.674 3.238 1 97.94 211 THR A CA 1
ATOM 1658 C C . THR A 1 211 ? -22.125 0.741 4.41 1 97.94 211 THR A C 1
ATOM 1660 O O . THR A 1 211 ? -22.172 -0.479 4.242 1 97.94 211 THR A O 1
ATOM 1663 N N . VAL A 1 212 ? -22.25 1.336 5.613 1 98.25 212 VAL A N 1
ATOM 1664 C CA . VAL A 1 212 ? -22.5 0.537 6.812 1 98.25 212 VAL A CA 1
ATOM 1665 C C . VAL A 1 212 ? -23.75 1.045 7.523 1 98.25 212 VAL A C 1
ATOM 1667 O O . VAL A 1 212 ? -24.062 2.238 7.473 1 98.25 212 VAL A O 1
ATOM 1670 N N . SER A 1 213 ? -24.578 0.163 8.023 1 98.31 213 SER A N 1
ATOM 1671 C CA . SER A 1 213 ? -25.688 0.447 8.922 1 98.31 213 SER A CA 1
ATOM 1672 C C . SER A 1 213 ? -25.406 -0.023 10.336 1 98.31 213 SER A C 1
ATOM 1674 O O . SER A 1 213 ? -24.969 -1.157 10.547 1 98.31 213 SER A O 1
ATOM 1676 N N . LEU A 1 214 ? -25.594 0.83 11.281 1 98.38 214 LEU A N 1
ATOM 1677 C CA . LEU A 1 214 ? -25.219 0.53 12.664 1 98.38 214 LEU A CA 1
ATOM 1678 C C . LEU A 1 214 ? -26.469 0.387 13.539 1 98.38 214 LEU A C 1
ATOM 1680 O O . LEU A 1 214 ? -27.375 1.203 13.461 1 98.38 214 LEU A O 1
ATOM 1684 N N . ALA A 1 215 ? -26.5 -0.657 14.352 1 97.75 215 ALA A N 1
ATOM 1685 C CA . ALA A 1 215 ? -27.547 -0.838 15.352 1 97.75 215 ALA A CA 1
ATOM 1686 C C . ALA A 1 215 ? -27.172 -0.169 16.672 1 97.75 215 ALA A C 1
ATOM 1688 O O . ALA A 1 215 ? -26.031 -0.288 17.125 1 97.75 215 ALA A O 1
ATOM 1689 N N . SER A 1 216 ? -28.125 0.506 17.25 1 96.75 216 SER A N 1
ATOM 1690 C CA . SER A 1 216 ? -27.891 1.198 18.516 1 96.75 216 SER A CA 1
ATOM 1691 C C . SER A 1 216 ? -27.484 0.221 19.625 1 96.75 216 SER A C 1
ATOM 1693 O O . SER A 1 216 ? -27.938 -0.924 19.641 1 96.75 216 SER A O 1
ATOM 1695 N N . PRO A 1 217 ? -26.641 0.671 20.547 1 95.19 217 PRO A N 1
ATOM 1696 C CA . PRO A 1 217 ? -26.141 -0.227 21.594 1 95.19 217 PRO A CA 1
ATOM 1697 C C . PRO A 1 217 ? -27.156 -0.445 22.703 1 95.19 217 PRO A C 1
ATOM 1699 O O . PRO A 1 217 ? -27.984 0.426 22.969 1 95.19 217 PRO A O 1
ATOM 1702 N N . LYS A 1 218 ? -27.031 -1.546 23.391 1 91 218 LYS A N 1
ATOM 1703 C CA . LYS A 1 218 ? -27.859 -1.882 24.531 1 91 218 LYS A CA 1
ATOM 1704 C C . LYS A 1 218 ? -27.344 -1.215 25.812 1 91 218 LYS A C 1
ATOM 1706 O O . LYS A 1 218 ? -28.109 -0.97 26.734 1 91 218 LYS A O 1
ATOM 1711 N N . GLN A 1 219 ? -26.062 -0.979 25.766 1 90.31 219 GLN A N 1
ATOM 1712 C CA . GLN A 1 219 ? -25.406 -0.354 26.906 1 90.31 219 GLN A CA 1
ATOM 1713 C C . GLN A 1 219 ? -24.453 0.755 26.453 1 90.31 219 GLN A C 1
ATOM 1715 O O . GLN A 1 219 ? -24.266 0.955 25.25 1 90.31 219 GLN A O 1
ATOM 1720 N N . ASN A 1 220 ? -24.047 1.402 27.469 1 92.31 220 ASN A N 1
ATOM 1721 C CA . ASN A 1 220 ? -23.094 2.463 27.172 1 92.31 220 ASN A CA 1
ATOM 1722 C C . ASN A 1 220 ? -21.812 1.906 26.547 1 92.31 220 ASN A C 1
ATOM 1724 O O . ASN A 1 220 ? -21.359 0.82 26.922 1 92.31 220 ASN A O 1
ATOM 1728 N N . ILE A 1 221 ? -21.281 2.549 25.547 1 93.81 221 ILE A N 1
ATOM 1729 C CA . ILE A 1 221 ? -20.062 2.113 24.891 1 93.81 221 ILE A CA 1
ATOM 1730 C C . ILE A 1 221 ? -19.016 3.225 24.953 1 93.81 221 ILE A C 1
ATOM 1732 O O . ILE A 1 221 ? -19.359 4.395 25.141 1 93.81 221 ILE A O 1
ATOM 1736 N N . PRO A 1 222 ? -17.734 2.855 24.766 1 93.19 222 PRO A N 1
ATOM 1737 C CA . PRO A 1 222 ? -16.672 3.873 24.828 1 93.19 222 PRO A CA 1
ATOM 1738 C C . PRO A 1 222 ? -16.812 4.922 23.719 1 93.19 222 PRO A C 1
ATOM 1740 O O . PRO A 1 222 ? -17.172 4.59 22.594 1 93.19 222 PRO A O 1
ATOM 1743 N N . GLU A 1 223 ? -16.469 6.109 24.047 1 93.5 223 GLU A N 1
ATOM 1744 C CA . GLU A 1 223 ? -16.594 7.23 23.109 1 93.5 223 GLU A CA 1
ATOM 1745 C C . GLU A 1 223 ? -15.727 7.02 21.875 1 93.5 223 GLU A C 1
ATOM 1747 O O . GLU A 1 223 ? -16.109 7.41 20.766 1 93.5 223 GLU A O 1
ATOM 1752 N N . HIS A 1 224 ? -14.57 6.418 22.109 1 93.44 224 HIS A N 1
ATOM 1753 C CA . HIS A 1 224 ? -13.656 6.246 20.984 1 93.44 224 HIS A CA 1
ATOM 1754 C C . HIS A 1 224 ? -14.258 5.32 19.938 1 93.44 224 HIS A C 1
ATOM 1756 O O . HIS A 1 224 ? -13.891 5.391 18.75 1 93.44 224 HIS A O 1
ATOM 1762 N N . VAL A 1 225 ? -15.148 4.395 20.312 1 96.81 225 VAL A N 1
ATOM 1763 C CA . VAL A 1 225 ? -15.836 3.518 19.375 1 96.81 225 VAL A CA 1
ATOM 1764 C C . VAL A 1 225 ? -16.781 4.336 18.5 1 96.81 225 VAL A C 1
ATOM 1766 O O . VAL A 1 225 ? -16.797 4.188 17.281 1 96.81 225 VAL A O 1
ATOM 1769 N N . VAL A 1 226 ? -17.516 5.215 19.141 1 97.31 226 VAL A N 1
ATOM 1770 C CA . VAL A 1 226 ? -18.438 6.086 18.422 1 97.31 226 VAL A CA 1
ATOM 1771 C C . VAL A 1 226 ? -17.672 6.984 17.469 1 97.31 226 VAL A C 1
ATOM 1773 O O . VAL A 1 226 ? -18.031 7.117 16.297 1 97.31 226 VAL A O 1
ATOM 1776 N N . ASN A 1 227 ? -16.594 7.562 17.938 1 95.12 227 ASN A N 1
ATOM 1777 C CA . ASN A 1 227 ? -15.766 8.445 17.125 1 95.12 227 ASN A CA 1
ATOM 1778 C C . ASN A 1 227 ? -15.219 7.723 15.891 1 95.12 227 ASN A C 1
ATOM 1780 O O . ASN A 1 227 ? -15.125 8.312 14.812 1 95.12 227 ASN A O 1
ATOM 1784 N N . ARG A 1 228 ? -14.875 6.484 16.062 1 97.5 228 ARG A N 1
ATOM 1785 C CA . ARG A 1 228 ? -14.375 5.684 14.953 1 97.5 228 ARG A CA 1
ATOM 1786 C C . ARG A 1 228 ? -15.445 5.516 13.875 1 97.5 228 ARG A C 1
ATOM 1788 O O . ARG A 1 228 ? -15.164 5.68 12.688 1 97.5 228 ARG A O 1
ATOM 1795 N N . TRP A 1 229 ? -16.609 5.211 14.297 1 98.25 229 TRP A N 1
ATOM 1796 C CA . TRP A 1 229 ? -17.703 4.977 13.359 1 98.25 229 TRP A CA 1
ATOM 1797 C C . TRP A 1 229 ? -18.078 6.262 12.641 1 98.25 229 TRP A C 1
ATOM 1799 O O . TRP A 1 229 ? -18.531 6.227 11.492 1 98.25 229 TRP A O 1
ATOM 1809 N N . LEU A 1 230 ? -17.906 7.422 13.273 1 97.19 230 LEU A N 1
ATOM 1810 C CA . LEU A 1 230 ? -18.25 8.703 12.672 1 97.19 230 LEU A CA 1
ATOM 1811 C C . LEU A 1 230 ? -17.391 8.977 11.438 1 97.19 230 LEU A C 1
ATOM 1813 O O . LEU A 1 230 ? -17.703 9.852 10.633 1 97.19 230 LEU A O 1
ATOM 1817 N N . LEU A 1 231 ? -16.312 8.242 11.273 1 97.56 231 LEU A N 1
ATOM 1818 C CA . LEU A 1 231 ? -15.438 8.406 10.125 1 97.56 231 LEU A CA 1
ATOM 1819 C C . LEU A 1 231 ? -15.922 7.566 8.945 1 97.56 231 LEU A C 1
ATOM 1821 O O . LEU A 1 231 ? -15.414 7.703 7.832 1 97.56 231 LEU A O 1
ATOM 1825 N N . GLU A 1 232 ? -16.859 6.68 9.188 1 97.81 232 GLU A N 1
ATOM 1826 C CA . GLU A 1 232 ? -17.312 5.688 8.211 1 97.81 232 GLU A CA 1
ATOM 1827 C C . GLU A 1 232 ? -18.578 6.141 7.5 1 97.81 232 GLU A C 1
ATOM 1829 O O . GLU A 1 232 ? -19.297 7.016 7.992 1 97.81 232 GLU A O 1
ATOM 1834 N N . PRO A 1 233 ? -18.859 5.625 6.316 1 96.38 233 PRO A N 1
ATOM 1835 C CA . PRO A 1 233 ? -20.078 5.988 5.582 1 96.38 233 PRO A CA 1
ATOM 1836 C C . PRO A 1 233 ? -21.328 5.32 6.152 1 96.38 233 PRO A C 1
ATOM 1838 O O . PRO A 1 233 ? -21.859 4.379 5.551 1 96.38 233 PRO A O 1
ATOM 1841 N N . ILE A 1 234 ? -21.844 5.832 7.234 1 97.75 234 ILE A N 1
ATOM 1842 C CA . ILE A 1 234 ? -23.047 5.32 7.867 1 97.75 234 ILE A CA 1
ATOM 1843 C C . ILE A 1 234 ? -24.266 5.719 7.043 1 97.75 234 ILE A C 1
ATOM 1845 O O . ILE A 1 234 ? -24.562 6.906 6.895 1 97.75 234 ILE A O 1
ATOM 1849 N N . ARG A 1 235 ? -25 4.75 6.57 1 97 235 ARG A N 1
ATOM 1850 C CA . ARG A 1 235 ? -26.172 5.043 5.754 1 97 235 ARG A CA 1
ATOM 1851 C C . ARG A 1 235 ? -27.453 4.953 6.586 1 97 235 ARG A C 1
ATOM 1853 O O . ARG A 1 235 ? -28.375 5.754 6.406 1 97 235 ARG A O 1
ATOM 1860 N N . PHE A 1 236 ? -27.516 3.945 7.449 1 98.06 236 PHE A N 1
ATOM 1861 C CA . PHE A 1 236 ? -28.672 3.754 8.32 1 98.06 236 PHE A CA 1
ATOM 1862 C C . PHE A 1 236 ? -28.234 3.592 9.773 1 98.06 236 PHE A C 1
ATOM 1864 O O . PHE A 1 236 ? -27.188 3.002 10.047 1 98.06 236 PHE A O 1
ATOM 1871 N N . TYR A 1 237 ? -28.938 4.176 10.664 1 98.44 237 TYR A N 1
ATOM 1872 C CA . TYR A 1 237 ? -28.812 3.926 12.094 1 98.44 237 TYR A CA 1
ATOM 1873 C C . TYR A 1 237 ? -30.078 3.266 12.648 1 98.44 237 TYR A C 1
ATOM 1875 O O . TYR A 1 237 ? -31.141 3.893 12.703 1 98.44 237 TYR A O 1
ATOM 1883 N N . LEU A 1 238 ? -29.984 2.037 13.008 1 98.12 238 LEU A N 1
ATOM 1884 C CA . LEU A 1 238 ? -31.125 1.22 13.406 1 98.12 238 LEU A CA 1
ATOM 1885 C C . LEU A 1 238 ? -31.406 1.363 14.898 1 98.12 238 LEU A C 1
ATOM 1887 O O . LEU A 1 238 ? -30.516 1.127 15.727 1 98.12 238 LEU A O 1
ATOM 1891 N N . ILE A 1 239 ? -32.625 1.674 15.234 1 97.75 239 ILE A N 1
ATOM 1892 C CA . ILE A 1 239 ? -33.031 1.844 16.625 1 97.75 239 ILE A CA 1
ATOM 1893 C C . ILE A 1 239 ? -34.188 0.906 16.922 1 97.75 239 ILE A C 1
ATOM 1895 O O . ILE A 1 239 ? -35.312 1.093 16.406 1 97.75 239 ILE A O 1
ATOM 1899 N N . SER A 1 240 ? -33.906 0.041 17.812 1 95.5 240 SER A N 1
ATOM 1900 C CA . SER A 1 240 ? -34.938 -0.895 18.234 1 95.5 240 SER A CA 1
ATOM 1901 C C . SER A 1 240 ? -35.906 -0.258 19.25 1 95.5 240 SER A C 1
ATOM 1903 O O . SER A 1 240 ? -35.469 0.529 20.094 1 95.5 240 SER A O 1
ATOM 1905 N N . SER A 1 241 ? -37.156 -0.616 19.172 1 94.25 241 SER A N 1
ATOM 1906 C CA . SER A 1 241 ? -38.125 -0.16 20.172 1 94.25 241 SER A CA 1
ATOM 1907 C C . SER A 1 241 ? -37.719 -0.633 21.578 1 94.25 241 SER A C 1
ATOM 1909 O O . SER A 1 241 ? -38.062 -0.005 22.578 1 94.25 241 SER A O 1
ATOM 1911 N N . SER A 1 242 ? -36.906 -1.652 21.609 1 92.81 242 SER A N 1
ATOM 1912 C CA . SER A 1 242 ? -36.469 -2.229 22.875 1 92.81 242 SER A CA 1
ATOM 1913 C C . SER A 1 242 ? -35.469 -1.335 23.562 1 92.81 242 SER A C 1
ATOM 1915 O O . SER A 1 242 ? -35.156 -1.516 24.75 1 92.81 242 SER A O 1
ATOM 1917 N N . ARG A 1 243 ? -34.875 -0.369 22.812 1 94.25 243 ARG A N 1
ATOM 1918 C CA . ARG A 1 243 ? -33.906 0.539 23.391 1 94.25 243 ARG A CA 1
ATOM 1919 C C . ARG A 1 243 ? -34.562 1.648 24.188 1 94.25 243 ARG A C 1
ATOM 1921 O O . ARG A 1 243 ? -33.906 2.365 24.953 1 94.25 243 ARG A O 1
ATOM 1928 N N . PHE A 1 244 ? -35.875 1.792 24.062 1 95.56 244 PHE A N 1
ATOM 1929 C CA . PHE A 1 244 ? -36.625 2.857 24.719 1 95.56 244 PHE A CA 1
ATOM 1930 C C . PHE A 1 244 ? -37.125 2.408 26.094 1 95.56 244 PHE A C 1
ATOM 1932 O O . PHE A 1 244 ? -37.438 1.229 26.281 1 95.56 244 PHE A O 1
ATOM 1939 N N . ILE A 1 245 ? -37.188 3.375 26.984 1 94.12 245 ILE A N 1
ATOM 1940 C CA . ILE A 1 245 ? -37.781 3.168 28.297 1 94.12 245 ILE A CA 1
ATOM 1941 C C . ILE A 1 245 ? -38.906 4.176 28.531 1 94.12 245 ILE A C 1
ATOM 1943 O O . ILE A 1 245 ? -38.844 5.305 28.047 1 94.12 245 ILE A O 1
ATOM 1947 N N . PRO A 1 246 ? -39.906 3.779 29.203 1 93.06 246 PRO A N 1
ATOM 1948 C CA . PRO A 1 246 ? -40.969 4.734 29.469 1 93.06 246 PRO A CA 1
ATOM 1949 C C . PRO A 1 246 ? -40.562 5.82 30.453 1 93.06 246 PRO A C 1
ATOM 1951 O O . PRO A 1 246 ? -39.875 5.535 31.453 1 93.06 246 PRO A O 1
ATOM 1954 N N . ASN A 1 247 ? -40.875 6.996 30.141 1 92.62 247 ASN A N 1
ATOM 1955 C CA . ASN A 1 247 ? -40.656 8.062 31.109 1 92.62 247 ASN A CA 1
ATOM 1956 C C . ASN A 1 247 ? -41.781 8.109 32.156 1 92.62 247 ASN A C 1
ATOM 1958 O O . ASN A 1 247 ? -42.625 7.203 32.219 1 92.62 247 ASN A O 1
ATOM 1962 N N . SER A 1 248 ? -41.781 9.148 33 1 91.19 248 SER A N 1
ATOM 1963 C CA . SER A 1 248 ? -42.75 9.258 34.062 1 91.19 248 SER A CA 1
ATOM 1964 C C . SER A 1 248 ? -44.188 9.344 33.531 1 91.19 248 SER A C 1
ATOM 1966 O O . SER A 1 248 ? -45.125 8.938 34.219 1 91.19 248 SER A O 1
ATOM 1968 N N . LYS A 1 249 ? -44.375 9.805 32.312 1 90.62 249 LYS A N 1
ATOM 1969 C CA . LYS A 1 249 ? -45.688 9.953 31.688 1 90.62 249 LYS A CA 1
ATOM 1970 C C . LYS A 1 249 ? -46.031 8.758 30.812 1 90.62 249 LYS A C 1
ATOM 1972 O O . LYS A 1 249 ? -47.062 8.75 30.141 1 90.62 249 LYS A O 1
ATOM 1977 N N . GLY A 1 250 ? -45.094 7.84 30.688 1 89.38 250 GLY A N 1
ATOM 1978 C CA . GLY A 1 250 ? -45.344 6.609 29.953 1 89.38 250 GLY A CA 1
ATOM 1979 C C . GLY A 1 250 ? -44.906 6.68 28.5 1 89.38 250 GLY A C 1
ATOM 1980 O O . GLY A 1 250 ? -45.188 5.758 27.734 1 89.38 250 GLY A O 1
ATOM 1981 N N . TYR A 1 251 ? -44.344 7.758 28.125 1 91.44 251 TYR A N 1
ATOM 1982 C CA . TYR A 1 251 ? -43.875 7.895 26.75 1 91.44 251 TYR A CA 1
ATOM 1983 C C . TYR A 1 251 ? -42.5 7.277 26.578 1 91.44 251 TYR A C 1
ATOM 1985 O O . TYR A 1 251 ? -41.656 7.332 27.5 1 91.44 251 TYR A O 1
ATOM 1993 N N . PRO A 1 252 ? -42.219 6.672 25.438 1 94.94 252 PRO A N 1
ATOM 1994 C CA . PRO A 1 252 ? -40.875 6.086 25.203 1 94.94 252 PRO A CA 1
ATOM 1995 C C . PRO A 1 252 ? -39.781 7.137 25.062 1 94.94 252 PRO A C 1
ATOM 1997 O O . PRO A 1 252 ? -39.969 8.109 24.328 1 94.94 252 PRO A O 1
ATOM 2000 N N . VAL A 1 253 ? -38.688 6.941 25.75 1 96.94 253 VAL A N 1
ATOM 2001 C CA . VAL A 1 253 ? -37.531 7.812 25.656 1 96.94 253 VAL A CA 1
ATOM 2002 C C . VAL A 1 253 ? -36.25 6.969 25.641 1 96.94 253 VAL A C 1
ATOM 2004 O O . VAL A 1 253 ? -36.25 5.809 26.062 1 96.94 253 VAL A O 1
ATOM 2007 N N . LEU A 1 254 ? -35.25 7.488 25.078 1 97.19 254 LEU A N 1
ATOM 2008 C CA . LEU A 1 254 ? -33.938 6.809 25.031 1 97.19 254 LEU A CA 1
ATOM 2009 C C . LEU A 1 254 ? -33.094 7.207 26.234 1 97.19 254 LEU A C 1
ATOM 2011 O O . LEU A 1 254 ? -33.25 8.305 26.766 1 97.19 254 LEU A O 1
ATOM 2015 N N . ASN A 1 255 ? -32.25 6.266 26.641 1 95.31 255 ASN A N 1
ATOM 2016 C CA . ASN A 1 255 ? -31.281 6.629 27.656 1 95.31 255 ASN A CA 1
ATOM 2017 C C . ASN A 1 255 ? -30.344 7.727 27.156 1 95.31 255 ASN A C 1
ATOM 2019 O O . ASN A 1 255 ? -30.266 7.996 25.969 1 95.31 255 ASN A O 1
ATOM 2023 N N . LYS A 1 256 ? -29.609 8.305 28.062 1 95.38 256 LYS A N 1
ATOM 2024 C CA . LYS A 1 256 ? -28.781 9.469 27.75 1 95.38 256 LYS A CA 1
ATOM 2025 C C . LYS A 1 256 ? -27.688 9.125 26.75 1 95.38 256 LYS A C 1
ATOM 2027 O O . LYS A 1 256 ? -27.375 9.93 25.875 1 95.38 256 LYS A O 1
ATOM 2032 N N . TYR A 1 257 ? -27.109 7.996 26.891 1 95 257 TYR A N 1
ATOM 2033 C CA . TYR A 1 257 ? -26 7.68 26 1 95 257 TYR A CA 1
ATOM 2034 C C . TYR A 1 257 ? -26.484 7.488 24.578 1 95 257 TYR A C 1
ATOM 2036 O O . TYR A 1 257 ? -25.797 7.84 23.625 1 95 257 TYR A O 1
ATOM 2044 N N . ASN A 1 258 ? -27.641 6.914 24.359 1 97.31 258 ASN A N 1
ATOM 2045 C CA . ASN A 1 258 ? -28.188 6.777 23.016 1 97.31 258 ASN A CA 1
ATOM 2046 C C . ASN A 1 258 ? -28.562 8.133 22.422 1 97.31 258 ASN A C 1
ATOM 2048 O O . ASN A 1 258 ? -28.422 8.352 21.219 1 97.31 258 ASN A O 1
ATOM 2052 N N . GLN A 1 259 ? -29.094 9.023 23.266 1 97.44 259 GLN A N 1
ATOM 2053 C CA . GLN A 1 259 ? -29.375 10.383 22.828 1 97.44 259 GLN A CA 1
ATOM 2054 C C . GLN A 1 259 ? -28.109 11.07 22.328 1 97.44 259 GLN A C 1
ATOM 2056 O O . GLN A 1 259 ? -28.094 11.648 21.234 1 97.44 259 GLN A O 1
ATOM 2061 N N . LEU A 1 260 ? -27.078 10.922 23.125 1 97 260 LEU A N 1
ATOM 2062 C CA . LEU A 1 260 ? -25.797 11.539 22.812 1 97 260 LEU A CA 1
ATOM 2063 C C . LEU A 1 260 ? -25.25 11 21.484 1 97 260 LEU A C 1
ATOM 2065 O O . LEU A 1 260 ? -24.734 11.758 20.672 1 97 260 LEU A O 1
ATOM 2069 N N . ILE A 1 261 ? -25.312 9.68 21.266 1 97.75 261 ILE A N 1
ATOM 2070 C CA . ILE A 1 261 ? -24.828 9.039 20.062 1 97.75 261 ILE A CA 1
ATOM 2071 C C . ILE A 1 261 ? -25.578 9.586 18.844 1 97.75 261 ILE A C 1
ATOM 2073 O O . ILE A 1 261 ? -24.969 9.945 17.828 1 97.75 261 ILE A O 1
ATOM 2077 N N . ILE A 1 262 ? -26.859 9.688 18.938 1 97.75 262 ILE A N 1
ATOM 2078 C CA . ILE A 1 262 ? -27.688 10.172 17.844 1 97.75 262 ILE A CA 1
ATOM 2079 C C . ILE A 1 262 ? -27.328 11.617 17.516 1 97.75 262 ILE A C 1
ATOM 2081 O O . ILE A 1 262 ? -27.156 11.984 16.359 1 97.75 262 ILE A O 1
ATOM 2085 N N . TRP A 1 263 ? -27.234 12.469 18.562 1 96.94 263 TRP A N 1
ATOM 2086 C CA . TRP A 1 263 ? -26.875 13.867 18.344 1 96.94 263 TRP A CA 1
ATOM 2087 C C . TRP A 1 263 ? -25.5 13.984 17.688 1 96.94 263 TRP A C 1
ATOM 2089 O O . TRP A 1 263 ? -25.328 14.789 16.766 1 96.94 263 TRP A O 1
ATOM 2099 N N . LYS A 1 264 ? -24.531 13.18 18.094 1 95.62 264 LYS A N 1
ATOM 2100 C CA . LYS A 1 264 ? -23.203 13.18 17.469 1 95.62 264 LYS A CA 1
ATOM 2101 C C . LYS A 1 264 ? -23.281 12.789 16 1 95.62 264 LYS A C 1
ATOM 2103 O O . LYS A 1 264 ? -22.672 13.445 15.148 1 95.62 264 LYS A O 1
ATOM 2108 N N . ILE A 1 265 ? -24.047 11.789 15.703 1 96.75 265 ILE A N 1
ATOM 2109 C CA . ILE A 1 265 ? -24.156 11.273 14.344 1 96.75 265 ILE A CA 1
ATOM 2110 C C . ILE A 1 265 ? -24.797 12.32 13.438 1 96.75 265 ILE A C 1
ATOM 2112 O O . ILE A 1 265 ? -24.266 12.641 12.375 1 96.75 265 ILE A O 1
ATOM 2116 N N . ILE A 1 266 ? -25.891 12.914 13.875 1 94.69 266 ILE A N 1
ATOM 2117 C CA . ILE A 1 266 ? -26.656 13.797 12.992 1 94.69 266 ILE A CA 1
ATOM 2118 C C . ILE A 1 266 ? -25.891 15.102 12.789 1 94.69 266 ILE A C 1
ATOM 2120 O O . ILE A 1 266 ? -25.953 15.711 11.719 1 94.69 266 ILE A O 1
ATOM 2124 N N . GLN A 1 267 ? -25.156 15.484 13.797 1 94.06 267 GLN A N 1
ATOM 2125 C CA . GLN A 1 267 ? -24.422 16.734 13.695 1 94.06 267 GLN A CA 1
ATOM 2126 C C . GLN A 1 267 ? -23.125 16.562 12.891 1 94.06 267 GLN A C 1
ATOM 2128 O O . GLN A 1 267 ? -22.844 17.344 11.984 1 94.06 267 GLN A O 1
ATOM 2133 N N . LYS A 1 268 ? -22.359 15.508 13.172 1 93.69 268 LYS A N 1
ATOM 2134 C CA . LYS A 1 268 ? -21.078 15.273 12.508 1 93.69 268 LYS A CA 1
ATOM 2135 C C . LYS A 1 268 ? -21.281 14.836 11.062 1 93.69 268 LYS A C 1
ATOM 2137 O O . LYS A 1 268 ? -20.438 15.109 10.195 1 93.69 268 LYS A O 1
ATOM 2142 N N . LYS A 1 269 ? -22.453 14.203 10.797 1 93.88 269 LYS A N 1
ATOM 2143 C CA . LYS A 1 269 ? -22.734 13.703 9.453 1 93.88 269 LYS A CA 1
ATOM 2144 C C . LYS A 1 269 ? -23.797 14.562 8.766 1 93.88 269 LYS A C 1
ATOM 2146 O O . LYS A 1 269 ? -24.547 14.078 7.918 1 93.88 269 LYS A O 1
ATOM 2151 N N . VAL A 1 270 ? -23.844 15.805 9.023 1 92 270 VAL A N 1
ATOM 2152 C CA . VAL A 1 270 ? -24.906 16.703 8.594 1 92 270 VAL A CA 1
ATOM 2153 C C . VAL A 1 270 ? -24.906 16.828 7.07 1 92 270 VAL A C 1
ATOM 2155 O O . VAL A 1 270 ? -25.953 17.047 6.457 1 92 270 VAL A O 1
ATOM 2158 N N . LEU A 1 271 ? -23.781 16.672 6.43 1 90.75 271 LEU A N 1
ATOM 2159 C CA . LEU A 1 271 ? -23.688 16.828 4.98 1 90.75 271 LEU A CA 1
ATOM 2160 C C . LEU A 1 271 ? -24.297 15.633 4.262 1 90.75 271 LEU A C 1
ATOM 2162 O O . LEU A 1 271 ? -24.719 15.742 3.111 1 90.75 271 LEU A O 1
ATOM 2166 N N . ASP A 1 272 ? -24.266 14.523 4.918 1 90.25 272 ASP A N 1
ATOM 2167 C CA . ASP A 1 272 ? -24.875 13.289 4.441 1 90.25 272 ASP A CA 1
ATOM 2168 C C . ASP A 1 272 ? -25.359 12.43 5.609 1 90.25 272 ASP A C 1
ATOM 2170 O O . ASP A 1 272 ? -24.812 11.359 5.879 1 90.25 272 ASP A O 1
ATOM 2174 N N . PRO A 1 273 ? -26.453 12.891 6.207 1 92.88 273 PRO A N 1
ATOM 2175 C CA . PRO A 1 273 ? -26.922 12.234 7.434 1 92.88 273 PRO A CA 1
ATOM 2176 C C . PRO A 1 273 ? -27.469 10.836 7.172 1 92.88 273 PRO A C 1
ATOM 2178 O O . PRO A 1 273 ? -28.125 10.609 6.152 1 92.88 273 PRO A O 1
ATOM 2181 N N . PRO A 1 274 ? -27.266 9.938 8.109 1 96.5 274 PRO A N 1
ATOM 2182 C CA . PRO A 1 274 ? -27.906 8.625 8 1 96.5 274 PRO A CA 1
ATOM 2183 C C . PRO A 1 274 ? -29.406 8.68 8.234 1 96.5 274 PRO A C 1
ATOM 2185 O O . PRO A 1 274 ? -29.906 9.617 8.859 1 96.5 274 PRO A O 1
ATOM 2188 N N . ILE A 1 275 ? -30.109 7.738 7.656 1 97.56 275 ILE A N 1
ATOM 2189 C CA . ILE A 1 275 ? -31.516 7.574 7.961 1 97.56 275 ILE A CA 1
ATOM 2190 C C . ILE A 1 275 ? -31.688 6.836 9.289 1 97.56 275 ILE A C 1
ATOM 2192 O O . ILE A 1 275 ? -31.094 5.77 9.484 1 97.56 275 ILE A O 1
ATOM 2196 N N . LEU A 1 276 ? -32.375 7.465 10.234 1 98.31 276 LEU A N 1
ATOM 2197 C CA . LEU A 1 276 ? -32.719 6.766 11.469 1 98.31 276 LEU A CA 1
ATOM 2198 C C . LEU A 1 276 ? -33.875 5.777 11.227 1 98.31 276 LEU A C 1
ATOM 2200 O O . LEU A 1 276 ? -34.969 6.18 10.867 1 98.31 276 LEU A O 1
ATOM 2204 N N . LEU A 1 277 ? -33.594 4.527 11.406 1 98.12 277 LEU A N 1
ATOM 2205 C CA . LEU A 1 277 ? -34.562 3.498 11.102 1 98.12 277 LEU A CA 1
ATOM 2206 C C . LEU A 1 277 ? -35.125 2.867 12.375 1 98.12 277 LEU A C 1
ATOM 2208 O O . LEU A 1 277 ? -34.406 2.184 13.102 1 98.12 277 LEU A O 1
ATOM 2212 N N . LEU A 1 278 ? -36.406 3.086 12.617 1 97.38 278 LEU A N 1
ATOM 2213 C CA . LEU A 1 278 ? -37.094 2.447 13.734 1 97.38 278 LEU A CA 1
ATOM 2214 C C . LEU A 1 278 ? -37.5 1.032 13.367 1 97.38 278 LEU A C 1
ATOM 2216 O O . LEU A 1 278 ? -37.969 0.785 12.242 1 97.38 278 LEU A O 1
ATOM 2220 N N . HIS A 1 279 ? -37.344 0.134 14.305 1 94.69 279 HIS A N 1
ATOM 2221 C CA . HIS A 1 279 ? -37.844 -1.21 14.078 1 94.69 279 HIS A CA 1
ATOM 2222 C C . HIS A 1 279 ? -38.375 -1.823 15.367 1 94.69 279 HIS A C 1
ATOM 2224 O O . HIS A 1 279 ? -38.031 -1.387 16.453 1 94.69 279 HIS A O 1
ATOM 2230 N N . GLY A 1 280 ? -39.344 -2.662 15.227 1 91.5 280 GLY A N 1
ATOM 2231 C CA . GLY A 1 280 ? -39.969 -3.326 16.359 1 91.5 280 GLY A CA 1
ATOM 2232 C C . GLY A 1 280 ? -41.094 -2.533 16.969 1 91.5 280 GLY A C 1
ATOM 2233 O O . GLY A 1 280 ? -41.594 -2.852 18.062 1 91.5 280 GLY A O 1
ATOM 2234 N N . VAL A 1 281 ? -41.562 -1.535 16.344 1 90.56 281 VAL A N 1
ATOM 2235 C CA . VAL A 1 281 ? -42.562 -0.629 16.906 1 90.56 281 VAL A CA 1
ATOM 2236 C C . VAL A 1 281 ? -43.969 -1.24 16.781 1 90.56 281 VAL A C 1
ATOM 2238 O O . VAL A 1 281 ? -44.844 -0.933 17.578 1 90.56 281 VAL A O 1
ATOM 2241 N N . ASP A 1 282 ? -44.188 -2.033 15.805 1 84.38 282 ASP A N 1
ATOM 2242 C CA . ASP A 1 282 ? -45.5 -2.629 15.555 1 84.38 282 ASP A CA 1
ATOM 2243 C C . ASP A 1 282 ? -45.594 -4.012 16.188 1 84.38 282 ASP A C 1
ATOM 2245 O O . ASP A 1 282 ? -46.438 -4.828 15.789 1 84.38 282 ASP A O 1
ATOM 2249 N N . LYS A 1 283 ? -44.625 -4.367 17.141 1 77.56 283 LYS A N 1
ATOM 2250 C CA . LYS A 1 283 ? -44.75 -5.609 17.891 1 77.56 283 LYS A CA 1
ATOM 2251 C C . LYS A 1 283 ? -45.938 -5.551 18.844 1 77.56 283 LYS A C 1
ATOM 2253 O O . LYS A 1 283 ? -46.094 -4.586 19.609 1 77.56 283 LYS A O 1
ATOM 2258 N N . GLU A 1 284 ? -47.031 -6.074 18.562 1 58.47 284 GLU A N 1
ATOM 2259 C CA . GLU A 1 284 ? -48.25 -6.043 19.375 1 58.47 284 GLU A CA 1
ATOM 2260 C C . GLU A 1 284 ? -48.031 -6.723 20.719 1 58.47 284 GLU A C 1
ATOM 2262 O O . GLU A 1 284 ? -47.562 -7.867 20.781 1 58.47 284 GLU A O 1
ATOM 2267 N N . SER A 1 285 ? -47.5 -6.199 21.766 1 49.5 285 SER A N 1
ATOM 2268 C CA . SER A 1 285 ? -47.531 -6.84 23.078 1 49.5 285 SER A CA 1
ATOM 2269 C C . SER A 1 285 ? -48.906 -7.449 23.328 1 49.5 285 SER A C 1
ATOM 2271 O O . SER A 1 285 ? -49.906 -7.055 22.703 1 49.5 285 SER A O 1
ATOM 2273 N N . ASP A 1 286 ? -48.969 -8.617 23.969 1 45.75 286 ASP A N 1
ATOM 2274 C CA . ASP A 1 286 ? -50.219 -9.203 24.453 1 45.75 286 ASP A CA 1
ATOM 2275 C C . ASP A 1 286 ? -51.25 -8.117 24.781 1 45.75 286 ASP A C 1
ATOM 2277 O O . ASP A 1 286 ? -52.438 -8.336 24.641 1 45.75 286 ASP A O 1
ATOM 2281 N N . LEU A 1 287 ? -50.781 -7.039 25.328 1 40.22 287 LEU A N 1
ATOM 2282 C CA . LEU A 1 287 ? -51.656 -5.973 25.812 1 40.22 287 LEU A CA 1
ATOM 2283 C C . LEU A 1 287 ? -52.375 -5.301 24.656 1 40.22 287 LEU A C 1
ATOM 2285 O O . LEU A 1 287 ? -53.562 -4.988 24.766 1 40.22 287 LEU A O 1
ATOM 2289 N N . ILE A 1 288 ? -51.75 -5.156 23.562 1 42.41 288 ILE A N 1
ATOM 2290 C CA . ILE A 1 288 ? -52.406 -4.504 22.422 1 42.41 288 ILE A CA 1
ATOM 2291 C C . ILE A 1 288 ? -53.469 -5.441 21.828 1 42.41 288 ILE A C 1
ATOM 2293 O O . ILE A 1 288 ? -54.5 -4.992 21.359 1 42.41 288 ILE A O 1
ATOM 2297 N N . ALA A 1 289 ? -53.188 -6.754 21.734 1 43.28 289 ALA A N 1
ATOM 2298 C CA . ALA A 1 289 ? -54.281 -7.699 21.406 1 43.28 289 ALA A CA 1
ATOM 2299 C C . ALA A 1 289 ? -55.5 -7.469 22.281 1 43.28 289 ALA A C 1
ATOM 2301 O O . ALA A 1 289 ? -56.625 -7.527 21.812 1 43.28 289 ALA A O 1
ATOM 2302 N N . ASN A 1 290 ? -55.219 -7.332 23.609 1 41.72 290 ASN A N 1
ATOM 2303 C CA . ASN A 1 290 ? -56.312 -7.141 24.531 1 41.72 290 ASN A CA 1
ATOM 2304 C C . ASN A 1 290 ? -57 -5.793 24.312 1 41.72 290 ASN A C 1
ATOM 2306 O O . ASN A 1 290 ? -58.188 -5.625 24.656 1 41.72 290 ASN A O 1
ATOM 2310 N N . LEU A 1 291 ? -56.312 -4.75 23.984 1 36.53 291 LEU A N 1
ATOM 2311 C CA . LEU A 1 291 ? -56.938 -3.459 23.734 1 36.53 291 LEU A CA 1
ATOM 2312 C C . LEU A 1 291 ? -57.719 -3.477 22.422 1 36.53 291 LEU A C 1
ATOM 2314 O O . LEU A 1 291 ? -58.375 -2.494 22.078 1 36.53 291 LEU A O 1
ATOM 2318 N N . ARG A 1 292 ? -57.625 -4.324 21.5 1 39.34 292 ARG A N 1
ATOM 2319 C CA . ARG A 1 292 ? -58.531 -4.531 20.359 1 39.34 292 ARG A CA 1
ATOM 2320 C C . ARG A 1 292 ? -59.969 -4.637 20.812 1 39.34 292 ARG A C 1
ATOM 2322 O O . ARG A 1 292 ? -60.875 -4.242 20.094 1 39.34 292 ARG A O 1
ATOM 2329 N N . ASN A 1 293 ? -60.188 -5.543 21.75 1 40.12 293 ASN A N 1
ATOM 2330 C CA . ASN A 1 293 ? -61.562 -5.727 22.172 1 40.12 293 ASN A CA 1
ATOM 2331 C C . ASN A 1 293 ? -62.156 -4.438 22.75 1 40.12 293 ASN A C 1
ATOM 2333 O O . ASN A 1 293 ? -63.344 -4.359 23 1 40.12 293 ASN A O 1
ATOM 2337 N N . SER A 1 294 ? -61.406 -3.684 23.625 1 37.09 294 SER A N 1
ATOM 2338 C CA . SER A 1 294 ? -62.094 -2.527 24.172 1 37.09 294 SER A CA 1
ATOM 2339 C C . SER A 1 294 ? -62.094 -1.363 23.188 1 37.09 294 SER A C 1
ATOM 2341 O O . SER A 1 294 ? -61.281 -1.32 22.266 1 37.09 294 SER A O 1
ATOM 2343 N N . SER A 1 295 ? -63.156 -0.349 23.141 1 37.97 295 SER A N 1
ATOM 2344 C CA . SER A 1 295 ? -63.438 0.879 22.406 1 37.97 295 SER A CA 1
ATOM 2345 C C . SER A 1 295 ? -62.188 1.715 22.203 1 37.97 295 SER A C 1
ATOM 2347 O O . SER A 1 295 ? -61.594 2.234 23.172 1 37.97 295 SER A O 1
ATOM 2349 N N . LEU A 1 296 ? -61.25 1.396 21.359 1 40.09 296 LEU A N 1
ATOM 2350 C CA . LEU A 1 296 ? -60.062 2.135 20.969 1 40.09 296 LEU A CA 1
ATOM 2351 C C . LEU A 1 296 ? -60.344 3.631 20.891 1 40.09 296 LEU A C 1
ATOM 2353 O O . LEU A 1 296 ? -61.094 4.074 20.016 1 40.09 296 LEU A O 1
ATOM 2357 N N . ASP A 1 297 ? -60.5 4.398 21.891 1 38.62 297 ASP A N 1
ATOM 2358 C CA . ASP A 1 297 ? -60.656 5.852 21.922 1 38.62 297 ASP A CA 1
ATOM 2359 C C . ASP A 1 297 ? -59.594 6.52 21.047 1 38.62 297 ASP A C 1
ATOM 2361 O O . ASP A 1 297 ? -58.469 6 20.906 1 38.62 297 ASP A O 1
ATOM 2365 N N . ASP A 1 298 ? -59.938 7.465 20.141 1 42.62 298 ASP A N 1
ATOM 2366 C CA . ASP A 1 298 ? -59.281 8.383 19.203 1 42.62 298 ASP A CA 1
ATOM 2367 C C . ASP A 1 298 ? -57.969 8.914 19.75 1 42.62 298 ASP A C 1
ATOM 2369 O O . ASP A 1 298 ? -57.156 9.484 19.016 1 42.62 298 ASP A O 1
ATOM 2373 N N . LYS A 1 299 ? -57.781 9.023 21.047 1 45.38 299 LYS A N 1
ATOM 2374 C CA . LYS A 1 299 ? -56.656 9.773 21.594 1 45.38 299 LYS A CA 1
ATOM 2375 C C . LYS A 1 299 ? -55.406 8.922 21.609 1 45.38 299 LYS A C 1
ATOM 2377 O O . LYS A 1 299 ? -54.406 9.305 22.234 1 45.38 299 LYS A O 1
ATOM 2382 N N . SER A 1 300 ? -55.312 7.727 21.062 1 55.41 300 SER A N 1
ATOM 2383 C CA . SER A 1 300 ? -54.188 6.812 21.219 1 55.41 300 SER A CA 1
ATOM 2384 C C . SER A 1 300 ? -53.156 7.023 20.125 1 55.41 300 SER A C 1
ATOM 2386 O O . SER A 1 300 ? -53.5 7.266 18.969 1 55.41 300 SER A O 1
ATOM 2388 N N . SER A 1 301 ? -51.875 7.41 20.406 1 69.31 301 SER A N 1
ATOM 2389 C CA . SER A 1 301 ? -50.688 7.504 19.547 1 69.31 301 SER A CA 1
ATOM 2390 C C . SER A 1 301 ? -50.531 6.254 18.688 1 69.31 301 SER A C 1
ATOM 2392 O O . SER A 1 301 ? -49.594 6.16 17.891 1 69.31 301 SER A O 1
ATOM 2394 N N . GLN A 1 302 ? -51.594 5.469 18.688 1 77.12 302 GLN A N 1
ATOM 2395 C CA . GLN A 1 302 ? -51.531 4.223 17.922 1 77.12 302 GLN A CA 1
ATOM 2396 C C . GLN A 1 302 ? -52.062 4.414 16.516 1 77.12 302 GLN A C 1
ATOM 2398 O O . GLN A 1 302 ? -53.156 4.973 16.312 1 77.12 302 GLN A O 1
ATOM 2403 N N . ALA A 1 303 ? -51.281 3.982 15.555 1 85.69 303 ALA A N 1
ATOM 2404 C CA . ALA A 1 303 ? -51.656 4.113 14.148 1 85.69 303 ALA A CA 1
ATOM 2405 C C . ALA A 1 303 ? -52.219 2.809 13.602 1 85.69 303 ALA A C 1
ATOM 2407 O O . ALA A 1 303 ? -51.719 1.726 13.93 1 85.69 303 ALA A O 1
ATOM 2408 N N . TYR A 1 304 ? -53.25 2.953 12.844 1 85.19 304 TYR A N 1
ATOM 2409 C CA . TYR A 1 304 ? -53.938 1.805 12.234 1 85.19 304 TYR A CA 1
ATOM 2410 C C . TYR A 1 304 ? -54.25 2.078 10.766 1 85.19 304 TYR A C 1
ATOM 2412 O O . TYR A 1 304 ? -54.25 3.23 10.328 1 85.19 304 TYR A O 1
ATOM 2420 N N . ILE A 1 305 ? -54.438 1.1 10.07 1 86 305 ILE A N 1
ATOM 2421 C CA . ILE A 1 305 ? -54.969 1.18 8.719 1 86 305 ILE A CA 1
ATOM 2422 C C . ILE A 1 305 ? -56.094 0.149 8.539 1 86 305 ILE A C 1
ATOM 2424 O O . ILE A 1 305 ? -56 -0.957 9.086 1 86 305 ILE A O 1
ATOM 2428 N N . SER A 1 306 ? -57.094 0.552 7.895 1 88.25 306 SER A N 1
ATOM 2429 C CA . SER A 1 306 ? -58.188 -0.365 7.641 1 88.25 306 SER A CA 1
ATOM 2430 C C . SER A 1 306 ? -58.031 -1.078 6.305 1 88.25 306 SER A C 1
ATOM 2432 O O . SER A 1 306 ? -57.844 -0.433 5.27 1 88.25 306 SER A O 1
ATOM 2434 N N . VAL A 1 307 ? -57.969 -2.355 6.387 1 88.12 307 VAL A N 1
ATOM 2435 C CA . VAL A 1 307 ? -57.906 -3.191 5.195 1 88.12 307 VAL A CA 1
ATOM 2436 C C . VAL A 1 307 ? -59.031 -4.223 5.215 1 88.12 307 VAL A C 1
ATOM 2438 O O . VAL A 1 307 ? -59.094 -5.062 6.117 1 88.12 307 VAL A O 1
ATOM 2441 N N . ASP A 1 308 ? -59.938 -4.223 4.211 1 87.75 308 ASP A N 1
ATOM 2442 C CA . ASP A 1 308 ? -61.062 -5.148 4.09 1 87.75 308 ASP A CA 1
ATOM 2443 C C . ASP A 1 308 ? -61.875 -5.195 5.379 1 87.75 308 ASP A C 1
ATOM 2445 O O . ASP A 1 308 ? -62.219 -6.277 5.871 1 87.75 308 ASP A O 1
ATOM 2449 N N . GLY A 1 309 ? -62 -4.105 6.051 1 82.94 309 GLY A N 1
ATOM 2450 C CA . GLY A 1 309 ? -62.812 -3.996 7.246 1 82.94 309 GLY A CA 1
ATOM 2451 C C . GLY A 1 309 ? -62.062 -4.305 8.523 1 82.94 309 GLY A C 1
ATOM 2452 O O . GLY A 1 309 ? -62.594 -4.152 9.625 1 82.94 309 GLY A O 1
ATOM 2453 N N . ASN A 1 310 ? -60.875 -4.773 8.367 1 86.25 310 ASN A N 1
ATOM 2454 C CA . ASN A 1 310 ? -60.062 -5.094 9.531 1 86.25 310 ASN A CA 1
ATOM 2455 C C . ASN A 1 310 ? -59.031 -4 9.82 1 86.25 310 ASN A C 1
ATOM 2457 O O . ASN A 1 310 ? -58.469 -3.42 8.898 1 86.25 310 ASN A O 1
ATOM 2461 N N . LYS A 1 311 ? -58.875 -3.775 11.078 1 86.44 311 LYS A N 1
ATOM 2462 C CA . LYS A 1 311 ? -57.906 -2.787 11.484 1 86.44 311 LYS A CA 1
ATOM 2463 C C . LYS A 1 311 ? -56.531 -3.436 11.688 1 86.44 311 LYS A C 1
ATOM 2465 O O . LYS A 1 311 ? -56.406 -4.398 12.445 1 86.44 311 LYS A O 1
ATOM 2470 N N . VAL A 1 312 ? -55.594 -2.9 10.977 1 87.94 312 VAL A N 1
ATOM 2471 C CA . VAL A 1 312 ? -54.219 -3.383 11.094 1 87.94 312 VAL A CA 1
ATOM 2472 C C . VAL A 1 312 ? -53.375 -2.377 11.883 1 87.94 312 VAL A C 1
ATOM 2474 O O . VAL A 1 312 ? -53.312 -1.195 11.531 1 87.94 312 VAL A O 1
ATOM 2477 N N . TYR A 1 313 ? -52.75 -2.871 12.984 1 88.56 313 TYR A N 1
ATOM 2478 C CA . TYR A 1 313 ? -51.906 -2.045 13.836 1 88.56 313 TYR A CA 1
ATOM 2479 C C . TYR A 1 313 ? -50.594 -1.713 13.141 1 88.56 313 TYR A C 1
ATOM 2481 O O . TYR A 1 313 ? -49.906 -2.607 12.648 1 88.56 313 TYR A O 1
ATOM 2489 N N . LEU A 1 314 ? -50.25 -0.392 13.141 1 88.81 314 LEU A N 1
ATOM 2490 C CA . LEU A 1 314 ? -49.062 0.035 12.422 1 88.81 314 LEU A CA 1
ATOM 2491 C C . LEU A 1 314 ? -48 0.524 13.398 1 88.81 314 LEU A C 1
ATOM 2493 O O . LEU A 1 314 ? -46.875 0.887 12.977 1 88.81 314 LEU A O 1
ATOM 2497 N N . GLY A 1 315 ? -48.25 0.546 14.672 1 88.44 315 GLY A N 1
ATOM 2498 C CA . GLY A 1 315 ? -47.25 0.938 15.656 1 88.44 315 GLY A CA 1
ATOM 2499 C C . GLY A 1 315 ? -47.656 2.184 16.422 1 88.44 315 GLY A C 1
ATOM 2500 O O . GLY A 1 315 ? -48.625 2.861 16.078 1 88.44 315 GLY A O 1
ATOM 2501 N N . ASP A 1 316 ? -46.875 2.383 17.438 1 89 316 ASP A N 1
ATOM 2502 C CA . ASP A 1 316 ? -47.062 3.561 18.297 1 89 316 ASP A CA 1
ATOM 2503 C C . ASP A 1 316 ? -46.281 4.75 17.734 1 89 316 ASP A C 1
ATOM 2505 O O . ASP A 1 316 ? -45.062 4.715 17.672 1 89 316 ASP A O 1
ATOM 2509 N N . LEU A 1 317 ? -46.938 5.812 17.422 1 93.75 317 LEU A N 1
ATOM 2510 C CA . LEU A 1 317 ? -46.312 6.98 16.797 1 93.75 317 LEU A CA 1
ATOM 2511 C C . LEU A 1 317 ? -45.5 7.777 17.812 1 93.75 317 LEU A C 1
ATOM 2513 O O . LEU A 1 317 ? -44.75 8.672 17.422 1 93.75 317 LEU A O 1
ATOM 2517 N N . SER A 1 318 ? -45.594 7.402 19.078 1 93.88 318 SER A N 1
ATOM 2518 C CA . SER A 1 318 ? -44.844 8.102 20.109 1 93.88 318 SER A CA 1
ATOM 2519 C C . SER A 1 318 ? -43.344 7.93 19.906 1 93.88 318 SER A C 1
ATOM 2521 O O . SER A 1 318 ? -42.562 8.812 20.25 1 93.88 318 SER A O 1
ATOM 2523 N N . TYR A 1 319 ? -42.938 6.785 19.359 1 95.81 319 TYR A N 1
ATOM 2524 C CA . TYR A 1 319 ? -41.531 6.562 19.047 1 95.81 319 TYR A CA 1
ATOM 2525 C C . TYR A 1 319 ? -41.031 7.547 18 1 95.81 319 TYR A C 1
ATOM 2527 O O . TYR A 1 319 ? -39.969 8.141 18.156 1 95.81 319 TYR A O 1
ATOM 2535 N N . LEU A 1 320 ? -41.812 7.719 16.938 1 96.38 320 LEU A N 1
ATOM 2536 C CA . LEU A 1 320 ? -41.5 8.648 15.859 1 96.38 320 LEU A CA 1
ATOM 2537 C C . LEU A 1 320 ? -41.438 10.086 16.375 1 96.38 320 LEU A C 1
ATOM 2539 O O . LEU A 1 320 ? -40.531 10.828 16.047 1 96.38 320 LEU A O 1
ATOM 2543 N N . GLU A 1 321 ? -42.438 10.422 17.172 1 95.81 321 GLU A N 1
ATOM 2544 C CA . GLU A 1 321 ? -42.5 11.773 17.719 1 95.81 321 GLU A CA 1
ATOM 2545 C C . GLU A 1 321 ? -41.281 12.078 18.609 1 95.81 321 GLU A C 1
ATOM 2547 O O . GLU A 1 321 ? -40.75 13.188 18.578 1 95.81 321 GLU A O 1
ATOM 2552 N N . TYR A 1 322 ? -40.938 11.102 19.328 1 96.62 322 TYR A N 1
ATOM 2553 C CA . TYR A 1 322 ? -39.781 11.281 20.188 1 96.62 322 TYR A CA 1
ATOM 2554 C C . TYR A 1 322 ? -38.5 11.508 19.359 1 96.62 322 TYR A C 1
ATOM 2556 O O . TYR A 1 322 ? -37.688 12.367 19.688 1 96.62 322 TYR A O 1
ATOM 2564 N N . LEU A 1 323 ? -38.25 10.734 18.297 1 97.06 323 LEU A N 1
ATOM 2565 C CA . LEU A 1 323 ? -37.094 10.914 17.438 1 97.06 323 LEU A CA 1
ATOM 2566 C C . LEU A 1 323 ? -37.094 12.289 16.781 1 97.06 323 LEU A C 1
ATOM 2568 O O . LEU A 1 323 ? -36.062 12.93 16.656 1 97.06 323 LEU A O 1
ATOM 2572 N N . LYS A 1 324 ? -38.312 12.734 16.375 1 96.31 324 LYS A N 1
ATOM 2573 C CA . LYS A 1 324 ? -38.438 14.086 15.836 1 96.31 324 LYS A CA 1
ATOM 2574 C C . LYS A 1 324 ? -38.031 15.133 16.859 1 96.31 324 LYS A C 1
ATOM 2576 O O . LYS A 1 324 ? -37.344 16.109 16.531 1 96.31 324 LYS A O 1
ATOM 2581 N N . TYR A 1 325 ? -38.469 14.852 18.047 1 95.69 325 TYR A N 1
ATOM 2582 C CA . TYR A 1 325 ? -38.094 15.742 19.141 1 95.69 325 TYR A CA 1
ATOM 2583 C C . TYR A 1 325 ? -36.562 15.766 19.344 1 95.69 325 TYR A C 1
ATOM 2585 O O . TYR A 1 325 ? -35.969 16.828 19.516 1 95.69 325 TYR A O 1
ATOM 2593 N N . LEU A 1 326 ? -35.938 14.578 19.328 1 96 326 LEU A N 1
ATOM 2594 C CA . LEU A 1 326 ? -34.5 14.492 19.484 1 96 326 LEU A CA 1
ATOM 2595 C C . LEU A 1 326 ? -33.781 15.273 18.391 1 96 326 LEU A C 1
ATOM 2597 O O . LEU A 1 326 ? -32.781 15.961 18.672 1 96 326 LEU A O 1
ATOM 2601 N N . ILE A 1 327 ? -34.281 15.148 17.188 1 96.06 327 ILE A N 1
ATOM 2602 C CA . ILE A 1 327 ? -33.656 15.844 16.047 1 96.06 327 ILE A CA 1
ATOM 2603 C C . ILE A 1 327 ? -33.812 17.359 16.234 1 96.06 327 ILE A C 1
ATOM 2605 O O . ILE A 1 327 ? -32.844 18.109 16.062 1 96.06 327 ILE A O 1
ATOM 2609 N N . LYS A 1 328 ? -34.969 17.75 16.641 1 94.25 328 LYS A N 1
ATOM 2610 C CA . LYS A 1 328 ? -35.25 19.172 16.844 1 94.25 328 LYS A CA 1
ATOM 2611 C C . LYS A 1 328 ? -34.406 19.75 17.984 1 94.25 328 LYS A C 1
ATOM 2613 O O . LYS A 1 328 ? -33.969 20.891 17.938 1 94.25 328 LYS A O 1
ATOM 2618 N N . SER A 1 329 ? -34.188 18.938 18.953 1 94.44 329 SER A N 1
ATOM 2619 C CA . SER A 1 329 ? -33.469 19.391 20.141 1 94.44 329 SER A CA 1
ATOM 2620 C C . SER A 1 329 ? -31.969 19.328 19.938 1 94.44 329 SER A C 1
ATOM 2622 O O . SER A 1 329 ? -31.203 19.703 20.828 1 94.44 329 SER A O 1
ATOM 2624 N N . SER A 1 330 ? -31.516 18.875 18.812 1 92.88 330 SER A N 1
ATOM 2625 C CA . SER A 1 330 ? -30.094 18.672 18.562 1 92.88 330 SER A CA 1
ATOM 2626 C C . SER A 1 330 ? -29.312 19.969 18.703 1 92.88 330 SER A C 1
ATOM 2628 O O . SER A 1 330 ? -28.172 19.969 19.188 1 92.88 330 SER A O 1
ATOM 2630 N N . SER A 1 331 ? -29.891 21.078 18.344 1 88.88 331 SER A N 1
ATOM 2631 C CA . SER A 1 331 ? -29.203 22.359 18.391 1 88.88 331 SER A CA 1
ATOM 2632 C C . SER A 1 331 ? -28.859 22.766 19.812 1 88.88 331 SER A C 1
ATOM 2634 O O . SER A 1 331 ? -27.844 23.422 20.062 1 88.88 331 SER A O 1
ATOM 2636 N N . SER A 1 332 ? -29.688 22.344 20.75 1 92.69 332 SER A N 1
ATOM 2637 C CA . SER A 1 332 ? -29.469 22.672 22.156 1 92.69 332 SER A CA 1
ATOM 2638 C C . SER A 1 332 ? -28.453 21.734 22.797 1 92.69 332 SER A C 1
ATOM 2640 O O . SER A 1 332 ? -28.016 21.969 23.938 1 92.69 332 SER A O 1
ATOM 2642 N N . HIS A 1 333 ? -28.156 20.734 22.141 1 93.5 333 HIS A N 1
ATOM 2643 C CA . HIS A 1 333 ? -27.188 19.766 22.625 1 93.5 333 HIS A CA 1
ATOM 2644 C C . HIS A 1 333 ? -26.031 19.609 21.641 1 93.5 333 HIS A C 1
ATOM 2646 O O . HIS A 1 333 ? -25.75 18.5 21.188 1 93.5 333 HIS A O 1
ATOM 2652 N N . ASN A 1 334 ? -25.375 20.719 21.453 1 91.38 334 ASN A N 1
ATOM 2653 C CA . ASN A 1 334 ? -24.328 20.781 20.438 1 91.38 334 ASN A CA 1
ATOM 2654 C C . ASN A 1 334 ? -23.109 19.953 20.828 1 91.38 334 ASN A C 1
ATOM 2656 O O . ASN A 1 334 ? -22.594 20.078 21.938 1 91.38 334 ASN A O 1
ATOM 2660 N N . GLN A 1 335 ? -22.734 19.062 19.906 1 90.56 335 GLN A N 1
ATOM 2661 C CA . GLN A 1 335 ? -21.609 18.172 20.141 1 90.56 335 GLN A CA 1
ATOM 2662 C C . GLN A 1 335 ? -20.391 18.594 19.312 1 90.56 335 GLN A C 1
ATOM 2664 O O . GLN A 1 335 ? -19.359 17.922 19.328 1 90.56 335 GLN A O 1
ATOM 2669 N N . LEU A 1 336 ? -20.5 19.734 18.625 1 91.62 336 LEU A N 1
ATOM 2670 C CA . LEU A 1 336 ? -19.453 20.188 17.703 1 91.62 336 LEU A CA 1
ATOM 2671 C C . LEU A 1 336 ? -18.594 21.266 18.344 1 91.62 336 LEU A C 1
ATOM 2673 O O . LEU A 1 336 ? -19.094 22.078 19.141 1 91.62 336 LEU A O 1
ATOM 2677 N N . LEU A 1 337 ? -17.375 21.281 17.938 1 88.81 337 LEU A N 1
ATOM 2678 C CA . LEU A 1 337 ? -16.531 22.438 18.234 1 88.81 337 LEU A CA 1
ATOM 2679 C C . LEU A 1 337 ? -16.906 23.641 17.391 1 88.81 337 LEU A C 1
ATOM 2681 O O . LEU A 1 337 ? -17.484 23.484 16.297 1 88.81 337 LEU A O 1
ATOM 2685 N N . PRO A 1 338 ? -16.594 24.781 17.828 1 88.5 338 PRO A N 1
ATOM 2686 C CA . PRO A 1 338 ? -16.984 25.984 17.094 1 88.5 338 PRO A CA 1
ATOM 2687 C C . PRO A 1 338 ? -16.484 25.969 15.648 1 88.5 338 PRO A C 1
ATOM 2689 O O . PRO A 1 338 ? -17.219 26.328 14.727 1 88.5 338 PRO A O 1
ATOM 2692 N N . ILE A 1 339 ? -15.336 25.562 15.453 1 89.44 339 ILE A N 1
ATOM 2693 C CA . ILE A 1 339 ? -14.781 25.562 14.102 1 89.44 339 ILE A CA 1
ATOM 2694 C C . ILE A 1 339 ? -15.516 24.547 13.242 1 89.44 339 ILE A C 1
ATOM 2696 O O . ILE A 1 339 ? -15.727 24.766 12.047 1 89.44 339 ILE A O 1
ATOM 2700 N N . GLU A 1 340 ? -15.883 23.406 13.828 1 90.06 340 GLU A N 1
ATOM 2701 C CA . GLU A 1 340 ? -16.656 22.406 13.109 1 90.06 340 GLU A CA 1
ATOM 2702 C C . GLU A 1 340 ? -18.031 22.938 12.727 1 90.06 340 GLU A C 1
ATOM 2704 O O . GLU A 1 340 ? -18.484 22.75 11.594 1 90.06 340 GLU A O 1
ATOM 2709 N N . GLU A 1 341 ? -18.594 23.562 13.727 1 90.19 341 GLU A N 1
ATOM 2710 C CA . GLU A 1 341 ? -19.922 24.125 13.5 1 90.19 341 GLU A CA 1
ATOM 2711 C C . GLU A 1 341 ? -19.891 25.172 12.398 1 90.19 341 GLU A C 1
ATOM 2713 O O . GLU A 1 341 ? -20.734 25.172 11.508 1 90.19 341 GLU A O 1
ATOM 2718 N N . PHE A 1 342 ? -18.906 26.047 12.461 1 89.06 342 PHE A N 1
ATOM 2719 C CA . PHE A 1 342 ? -18.75 27.094 11.461 1 89.06 342 PHE A CA 1
ATOM 2720 C C . PHE A 1 342 ? -18.578 26.484 10.07 1 89.06 342 PHE A C 1
ATOM 2722 O O . PHE A 1 342 ? -19.25 26.906 9.125 1 89.06 342 PHE A O 1
ATOM 2729 N N . THR A 1 343 ? -17.75 25.516 9.914 1 88.5 343 THR A N 1
ATOM 2730 C CA . THR A 1 343 ? -17.406 24.906 8.641 1 88.5 343 THR A CA 1
ATOM 2731 C C . THR A 1 343 ? -18.594 24.125 8.078 1 88.5 343 THR A C 1
ATOM 2733 O O . THR A 1 343 ? -18.969 24.297 6.91 1 88.5 343 THR A O 1
ATOM 2736 N N . LEU A 1 344 ? -19.219 23.312 8.891 1 88.88 344 LEU A N 1
ATOM 2737 C CA . LEU A 1 344 ? -20.328 22.453 8.453 1 88.88 344 LEU A CA 1
ATOM 2738 C C . LEU A 1 344 ? -21.547 23.297 8.086 1 88.88 344 LEU A C 1
ATOM 2740 O O . LEU A 1 344 ? -22.266 22.984 7.137 1 88.88 344 LEU A O 1
ATOM 2744 N N . LYS A 1 345 ? -21.734 24.344 8.836 1 86.19 345 LYS A N 1
ATOM 2745 C CA . LYS A 1 345 ? -22.844 25.234 8.531 1 86.19 345 LYS A CA 1
ATOM 2746 C C . LYS A 1 345 ? -22.672 25.891 7.168 1 86.19 345 LYS A C 1
ATOM 2748 O O . LYS A 1 345 ? -23.609 25.969 6.379 1 86.19 345 LYS A O 1
ATOM 2753 N N . ASN A 1 346 ? -21.469 26.297 6.906 1 84.88 346 ASN A N 1
ATOM 2754 C CA . ASN A 1 346 ? -21.188 26.922 5.621 1 84.88 346 ASN A CA 1
ATOM 2755 C C . ASN A 1 346 ? -21.312 25.922 4.473 1 84.88 346 ASN A C 1
ATOM 2757 O O . ASN A 1 346 ? -21.812 26.266 3.402 1 84.88 346 ASN A O 1
ATOM 2761 N N . LEU A 1 347 ? -20.953 24.781 4.734 1 86.81 347 LEU A N 1
ATOM 2762 C CA . LEU A 1 347 ? -21.031 23.75 3.709 1 86.81 347 LEU A CA 1
ATOM 2763 C C . LEU A 1 347 ? -22.469 23.312 3.48 1 86.81 347 LEU A C 1
ATOM 2765 O O . LEU A 1 347 ? -22.875 23.047 2.346 1 86.81 347 LEU A O 1
ATOM 2769 N N . ALA A 1 348 ? -23.125 23.219 4.547 1 84.94 348 ALA A N 1
ATOM 2770 C CA . ALA A 1 348 ? -24.531 22.844 4.438 1 84.94 348 ALA A CA 1
ATOM 2771 C C . ALA A 1 348 ? -25.328 23.891 3.662 1 84.94 348 ALA A C 1
ATOM 2773 O O . ALA A 1 348 ? -26.203 23.547 2.859 1 84.94 348 ALA A O 1
ATOM 2774 N N . MET A 1 349 ? -24.938 25.109 3.816 1 84.06 349 MET A N 1
ATOM 2775 C CA . MET A 1 349 ? -25.609 26.203 3.131 1 84.06 349 MET A CA 1
ATOM 2776 C C . MET A 1 349 ? -25.297 26.188 1.641 1 84.06 349 MET A C 1
ATOM 2778 O O . MET A 1 349 ? -26.109 26.594 0.82 1 84.06 349 MET A O 1
ATOM 2782 N N . ALA A 1 350 ? -24.094 25.734 1.399 1 82.19 350 ALA A N 1
ATOM 2783 C CA . ALA A 1 35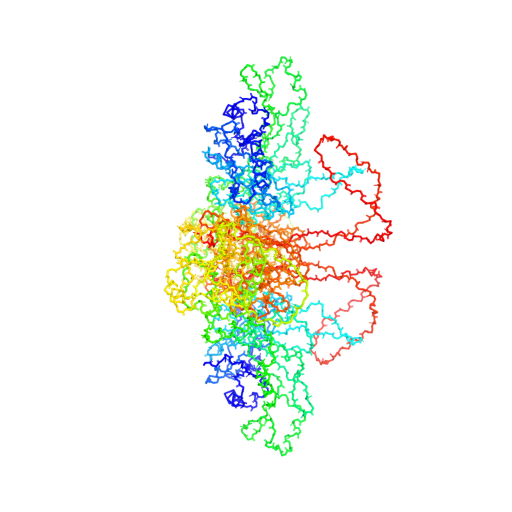0 ? -23.688 25.656 0.001 1 82.19 350 ALA A CA 1
ATOM 2784 C C . ALA A 1 350 ? -24.453 24.578 -0.748 1 82.19 350 ALA A C 1
ATOM 2786 O O . ALA A 1 350 ? -24.516 24.594 -1.979 1 82.19 350 ALA A O 1
ATOM 2787 N N . ASN A 1 351 ? -25.125 23.688 -0.137 1 80.75 351 ASN A N 1
ATOM 2788 C CA . ASN A 1 351 ? -25.984 22.641 -0.679 1 80.75 351 ASN A CA 1
ATOM 2789 C C . ASN A 1 351 ? -25.297 21.891 -1.815 1 80.75 351 ASN A C 1
ATOM 2791 O O . ASN A 1 351 ? -25.844 21.781 -2.914 1 80.75 351 ASN A O 1
ATOM 2795 N N . LEU A 1 352 ? -24.125 21.484 -1.467 1 81.56 352 LEU A N 1
ATOM 2796 C CA . LEU A 1 352 ? -23.375 20.734 -2.455 1 81.56 352 LEU A CA 1
ATOM 2797 C C . LEU A 1 352 ? -23.984 19.344 -2.67 1 81.56 352 LEU A C 1
ATOM 2799 O O . LEU A 1 352 ? -24.5 18.734 -1.728 1 81.56 352 LEU A O 1
ATOM 2803 N N . ASP A 1 353 ? -23.922 18.938 -3.928 1 84.31 353 ASP A N 1
ATOM 2804 C CA . ASP A 1 353 ? -24.422 17.609 -4.227 1 84.31 353 ASP A CA 1
ATOM 2805 C C . ASP A 1 353 ? -23.469 16.531 -3.691 1 84.31 353 ASP A C 1
ATOM 2807 O O . ASP A 1 353 ? -22.281 16.812 -3.463 1 84.31 353 ASP A O 1
ATOM 2811 N N . ARG A 1 354 ? -24.031 15.398 -3.539 1 80.31 354 ARG A N 1
ATOM 2812 C CA . ARG A 1 354 ? -23.266 14.273 -3.004 1 80.31 354 ARG A CA 1
ATOM 2813 C C . ARG A 1 354 ? -22.047 13.984 -3.863 1 80.31 354 ARG A C 1
ATOM 2815 O O . ARG A 1 354 ? -20.984 13.633 -3.342 1 80.31 354 ARG A O 1
ATOM 2822 N N . SER A 1 355 ? -22.188 14.062 -5.078 1 83.25 355 SER A N 1
ATOM 2823 C CA . SER A 1 355 ? -21.094 13.797 -6 1 83.25 355 SER A CA 1
ATOM 2824 C C . SER A 1 355 ? -19.969 14.805 -5.812 1 83.25 355 SER A C 1
ATOM 2826 O O . SER A 1 355 ? -18.781 14.453 -5.914 1 83.25 355 SER A O 1
ATOM 2828 N N . GLU A 1 356 ? -20.328 16.031 -5.469 1 84.62 356 GLU A N 1
ATOM 2829 C CA . GLU A 1 356 ? -19.328 17.062 -5.223 1 84.62 356 GLU A CA 1
ATOM 2830 C C . GLU A 1 356 ? -18.609 16.844 -3.893 1 84.62 356 GLU A C 1
ATOM 2832 O O . GLU A 1 356 ? -17.406 17.031 -3.797 1 84.62 356 GLU A O 1
ATOM 2837 N N . LEU A 1 357 ? -19.406 16.391 -2.975 1 86.12 357 LEU A N 1
ATOM 2838 C CA . LEU A 1 357 ? -18.859 16.125 -1.653 1 86.12 357 LEU A CA 1
ATOM 2839 C C . LEU A 1 357 ? -17.828 15 -1.712 1 86.12 357 LEU A C 1
ATOM 2841 O O . LEU A 1 357 ? -16.875 14.984 -0.941 1 86.12 357 LEU A O 1
ATOM 2845 N N . ARG A 1 358 ? -18 14.156 -2.648 1 86.56 358 ARG A N 1
ATOM 2846 C CA . ARG A 1 358 ? -17.156 12.961 -2.725 1 86.56 358 ARG A CA 1
ATOM 2847 C C . ARG A 1 358 ? -16 13.172 -3.695 1 86.56 358 ARG A C 1
ATOM 2849 O O . ARG A 1 358 ? -15.102 12.328 -3.789 1 86.56 358 ARG A O 1
ATOM 2856 N N . SER A 1 359 ? -16.016 14.258 -4.277 1 88.31 359 SER A N 1
ATOM 2857 C CA . SER A 1 359 ? -14.992 14.539 -5.281 1 88.31 359 SER A CA 1
ATOM 2858 C C . SER A 1 359 ? -13.742 15.133 -4.645 1 88.31 359 SER A C 1
ATOM 2860 O O . SER A 1 359 ? -13.812 15.781 -3.6 1 88.31 359 SER A O 1
ATOM 2862 N N . ILE A 1 360 ? -12.633 14.883 -5.27 1 90.12 360 ILE A N 1
ATOM 2863 C CA . ILE A 1 360 ? -11.359 15.445 -4.832 1 90.12 360 ILE A CA 1
ATOM 2864 C C . ILE A 1 360 ? -11.445 16.969 -4.832 1 90.12 360 ILE A C 1
ATOM 2866 O O . ILE A 1 360 ? -10.68 17.641 -4.129 1 90.12 360 ILE A O 1
ATOM 2870 N N . LYS A 1 361 ? -12.398 17.5 -5.527 1 85.25 361 LYS A N 1
ATOM 2871 C CA . LYS A 1 361 ? -12.578 18.938 -5.617 1 85.25 361 LYS A CA 1
ATOM 2872 C C . LYS A 1 361 ? -12.984 19.531 -4.27 1 85.25 361 LYS A C 1
ATOM 2874 O O . LYS A 1 361 ? -12.812 20.734 -4.035 1 85.25 361 LYS A O 1
ATOM 2879 N N . SER A 1 362 ? -13.469 18.688 -3.441 1 88.06 362 SER A N 1
ATOM 2880 C CA . SER A 1 362 ? -13.883 19.172 -2.127 1 88.06 362 SER A CA 1
ATOM 2881 C C . SER A 1 362 ? -12.695 19.281 -1.18 1 88.06 362 SER A C 1
ATOM 2883 O O . SER A 1 362 ? -12.812 19.875 -0.101 1 88.06 362 SER A O 1
ATOM 2885 N N . LEU A 1 363 ? -11.57 18.75 -1.594 1 90.94 363 LEU A N 1
ATOM 2886 C CA . LEU A 1 363 ? -10.352 18.938 -0.826 1 90.94 363 LEU A CA 1
ATOM 2887 C C . LEU A 1 363 ? -9.664 20.234 -1.207 1 90.94 363 LEU A C 1
ATOM 2889 O O . LEU A 1 363 ? -9.344 20.453 -2.377 1 90.94 363 LEU A O 1
ATOM 2893 N N . GLN A 1 364 ? -9.477 21 -0.263 1 91.06 364 GLN A N 1
ATOM 2894 C CA . GLN A 1 364 ? -8.867 22.297 -0.547 1 91.06 364 GLN A CA 1
ATOM 2895 C C . GLN A 1 364 ? -7.344 22.203 -0.577 1 91.06 364 GLN A C 1
ATOM 2897 O O . GLN A 1 364 ? -6.746 21.547 0.274 1 91.06 364 GLN A O 1
ATOM 2902 N N . THR A 1 365 ? -6.785 22.781 -1.566 1 90.38 365 THR A N 1
ATOM 2903 C CA . THR A 1 365 ? -5.34 22.984 -1.575 1 90.38 365 THR A CA 1
ATOM 2904 C C . THR A 1 365 ? -4.949 24.172 -0.688 1 90.38 365 THR A C 1
ATOM 2906 O O . THR A 1 365 ? -5.605 25.203 -0.711 1 90.38 365 THR A O 1
ATOM 2909 N N . PRO A 1 366 ? -3.932 23.953 0.065 1 91.31 366 PRO A N 1
ATOM 2910 C CA . PRO A 1 366 ? -3.51 25.078 0.899 1 91.31 366 PRO A CA 1
ATOM 2911 C C . PRO A 1 366 ? -3.242 26.344 0.089 1 91.31 366 PRO A C 1
ATOM 2913 O O . PRO A 1 366 ? -2.68 26.281 -1.007 1 91.31 366 PRO A O 1
ATOM 2916 N N . LEU A 1 367 ? -3.686 27.438 0.599 1 88.81 367 LEU A N 1
ATOM 2917 C CA . LEU A 1 367 ? -3.518 28.719 -0.081 1 88.81 367 LEU A CA 1
ATOM 2918 C C . LEU A 1 367 ? -2.039 29.062 -0.233 1 88.81 367 LEU A C 1
ATOM 2920 O O . LEU A 1 367 ? -1.217 28.672 0.596 1 88.81 367 LEU A O 1
ATOM 2924 N N . GLN A 1 368 ? -1.828 29.734 -1.273 1 89.69 368 GLN A N 1
ATOM 2925 C CA . GLN A 1 368 ? -0.485 30.25 -1.529 1 89.69 368 GLN A CA 1
ATOM 2926 C C . GLN A 1 368 ? -0.505 31.75 -1.787 1 89.69 368 GLN A C 1
ATOM 2928 O O . GLN A 1 368 ? -0.2 32.188 -2.893 1 89.69 368 GLN A O 1
ATOM 2933 N N . PRO A 1 369 ? -0.701 32.438 -0.733 1 86.19 369 PRO A N 1
ATOM 2934 C CA . PRO A 1 369 ? -0.879 33.875 -0.901 1 86.19 369 PRO A CA 1
ATOM 2935 C C . PRO A 1 369 ? 0.359 34.562 -1.479 1 86.19 369 PRO A C 1
ATOM 2937 O O . PRO A 1 369 ? 0.258 35.656 -2.047 1 86.19 369 PRO A O 1
ATOM 2940 N N . LEU A 1 370 ? 1.44 33.938 -1.329 1 87.62 370 LEU A N 1
ATOM 2941 C CA . LEU A 1 370 ? 2.66 34.531 -1.871 1 87.62 370 LEU A CA 1
ATOM 2942 C C . LEU A 1 370 ? 2.682 34.438 -3.393 1 87.62 370 LEU A C 1
ATOM 2944 O O . LEU A 1 370 ? 3.211 35.344 -4.07 1 87.62 370 LEU A O 1
ATOM 2948 N N . SER A 1 371 ? 2.127 33.406 -3.889 1 85.94 371 SER A N 1
ATOM 2949 C CA . SER A 1 371 ? 2.203 33.219 -5.332 1 85.94 371 SER A CA 1
ATOM 2950 C C . SER A 1 371 ? 0.878 33.531 -6.008 1 85.94 371 SER A C 1
ATOM 2952 O O . SER A 1 371 ? 0.837 33.781 -7.219 1 85.94 371 SER A O 1
ATOM 2954 N N . GLU A 1 372 ? -0.189 33.625 -5.18 1 85.06 372 GLU A N 1
ATOM 2955 C CA . GLU A 1 372 ? -1.511 33.812 -5.762 1 85.06 372 GLU A CA 1
ATOM 2956 C C . GLU A 1 372 ? -2.229 35 -5.098 1 85.06 372 GLU A C 1
ATOM 2958 O O . GLU A 1 372 ? -2.123 35.188 -3.885 1 85.06 372 GLU A O 1
ATOM 2963 N N . ASN A 1 373 ? -2.932 35.688 -5.934 1 83.75 373 ASN A N 1
ATOM 2964 C CA . ASN A 1 373 ? -3.783 36.75 -5.395 1 83.75 373 ASN A CA 1
ATOM 2965 C C . ASN A 1 373 ? -5.113 36.188 -4.895 1 83.75 373 ASN A C 1
ATOM 2967 O O . ASN A 1 373 ? -5.812 35.5 -5.625 1 83.75 373 ASN A O 1
ATOM 2971 N N . LEU A 1 374 ? -5.379 36.562 -3.682 1 84.94 374 LEU A N 1
ATOM 2972 C CA . LEU A 1 374 ? -6.633 36.094 -3.107 1 84.94 374 LEU A CA 1
ATOM 2973 C C . LEU A 1 374 ? -7.797 36.969 -3.547 1 84.94 374 LEU A C 1
ATOM 2975 O O . LEU A 1 374 ? -7.609 38.156 -3.834 1 84.94 374 LEU A O 1
ATOM 2979 N N . ASN A 1 375 ? -8.977 36.438 -3.613 1 84.94 375 ASN A N 1
ATOM 2980 C CA . ASN A 1 375 ? -10.148 37.219 -4.031 1 84.94 375 ASN A CA 1
ATOM 2981 C C . ASN A 1 375 ? -10.875 37.812 -2.836 1 84.94 375 ASN A C 1
ATOM 2983 O O . ASN A 1 375 ? -10.602 37.438 -1.688 1 84.94 375 ASN A O 1
ATOM 2987 N N . ASN A 1 376 ? -11.742 38.688 -3.139 1 85.88 376 ASN A N 1
ATOM 2988 C CA . ASN A 1 376 ? -12.492 39.438 -2.125 1 85.88 376 ASN A CA 1
ATOM 2989 C C . ASN A 1 376 ? -13.289 38.5 -1.223 1 85.88 376 ASN A C 1
ATOM 2991 O O . ASN A 1 376 ? -13.367 38.719 -0.013 1 85.88 376 ASN A O 1
ATOM 2995 N N . ALA A 1 377 ? -13.82 37.469 -1.772 1 83.75 377 ALA A N 1
ATOM 2996 C CA . ALA A 1 377 ? -14.641 36.531 -1.028 1 83.75 377 ALA A CA 1
ATOM 2997 C C . ALA A 1 377 ? -13.805 35.781 0.004 1 83.75 377 ALA A C 1
ATOM 2999 O O . ALA A 1 377 ? -14.266 35.5 1.116 1 83.75 377 ALA A O 1
ATOM 3000 N N . THR A 1 378 ? -12.633 35.469 -0.339 1 85.94 378 THR A N 1
ATOM 3001 C CA . THR A 1 378 ? -11.727 34.75 0.561 1 85.94 378 THR A CA 1
ATOM 3002 C C . THR A 1 378 ? -11.367 35.625 1.76 1 85.94 378 THR A C 1
ATOM 3004 O O . THR A 1 378 ? -11.406 35.156 2.902 1 85.94 378 THR A O 1
ATOM 3007 N N . TYR A 1 379 ? -11.117 36.906 1.528 1 87.12 379 TYR A N 1
ATOM 3008 C CA . TYR A 1 379 ? -10.789 37.844 2.602 1 87.12 379 TYR A CA 1
ATOM 3009 C C . TYR A 1 379 ? -11.961 38 3.562 1 87.12 379 TYR A C 1
ATOM 3011 O O . TYR A 1 379 ? -11.773 38.031 4.781 1 87.12 379 TYR A O 1
ATOM 3019 N N . LYS A 1 380 ? -13.109 38 2.977 1 85.94 380 LYS A N 1
ATOM 3020 C CA . LYS A 1 380 ? -14.312 38.156 3.789 1 85.94 380 LYS A CA 1
ATOM 3021 C C . LYS A 1 380 ? -14.477 37 4.766 1 85.94 380 LYS A C 1
ATOM 3023 O O . LYS A 1 380 ? -14.898 37.219 5.906 1 85.94 380 LYS A O 1
ATOM 3028 N N . VAL A 1 381 ? -14.195 35.906 4.312 1 84.94 381 VAL A N 1
ATOM 3029 C CA . VAL A 1 381 ? -14.297 34.719 5.164 1 84.94 381 VAL A CA 1
ATOM 3030 C C . VAL A 1 381 ? -13.266 34.781 6.289 1 84.94 381 VAL A C 1
ATOM 3032 O O . VAL A 1 381 ? -13.594 34.562 7.453 1 84.94 381 VAL A O 1
ATOM 3035 N N . PHE A 1 382 ? -12.062 35.219 6.023 1 87.75 382 PHE A N 1
ATOM 3036 C CA . PHE A 1 382 ? -10.992 35.312 7.012 1 87.75 382 PHE A CA 1
ATOM 3037 C C . PHE A 1 382 ? -11.328 36.344 8.086 1 87.75 382 PHE A C 1
ATOM 3039 O O . PHE A 1 382 ? -11.031 36.125 9.266 1 87.75 382 PHE A O 1
ATOM 3046 N N . GLU A 1 383 ? -11.953 37.312 7.664 1 91.19 383 GLU A N 1
ATOM 3047 C CA . GLU A 1 383 ? -12.203 38.469 8.531 1 91.19 383 GLU A CA 1
ATOM 3048 C C . GLU A 1 383 ? -13.344 38.188 9.508 1 91.19 383 GLU A C 1
ATOM 3050 O O . GLU A 1 383 ? -13.531 38.938 10.477 1 91.19 383 GLU A O 1
ATOM 3055 N N . GLN A 1 384 ? -14 37.062 9.312 1 90.12 384 GLN A N 1
ATOM 3056 C CA . GLN A 1 384 ? -15.078 36.688 10.227 1 90.12 384 GLN A CA 1
ATOM 3057 C C . GLN A 1 384 ? -14.523 36.156 11.539 1 90.12 384 GLN A C 1
ATOM 3059 O O . GLN A 1 384 ? -15.258 36.031 12.523 1 90.12 384 GLN A O 1
ATOM 3064 N N . ASP A 1 385 ? -13.289 35.906 11.594 1 93.56 385 ASP A N 1
ATOM 3065 C CA . ASP A 1 385 ? -12.664 35.344 12.781 1 93.56 385 ASP A CA 1
ATOM 3066 C C . ASP A 1 385 ? -12.336 36.406 13.805 1 93.56 385 ASP A C 1
ATOM 3068 O O . ASP A 1 385 ? -11.172 36.812 13.953 1 93.56 385 ASP A O 1
ATOM 3072 N N . GLN A 1 386 ? -13.211 36.719 14.594 1 93.94 386 GLN A N 1
ATOM 3073 C CA . GLN A 1 386 ? -13.047 37.781 15.594 1 93.94 386 GLN A CA 1
ATOM 3074 C C . GLN A 1 386 ? -12.016 37.375 16.641 1 93.94 386 GLN A C 1
ATOM 3076 O O . GLN A 1 386 ? -11.266 38.219 17.141 1 93.94 386 GLN A O 1
ATOM 3081 N N . ALA A 1 387 ? -12.07 36.094 17 1 95.31 387 ALA A N 1
ATOM 3082 C CA . ALA A 1 387 ? -11.141 35.625 18.016 1 95.31 387 ALA A CA 1
ATOM 3083 C C . ALA A 1 387 ? -9.695 35.844 17.578 1 95.31 387 ALA A C 1
ATOM 3085 O O . ALA A 1 387 ? -8.852 36.219 18.406 1 95.31 387 ALA A O 1
ATOM 3086 N N . LYS A 1 388 ? -9.398 35.562 16.359 1 96.31 388 LYS A N 1
ATOM 3087 C CA . LYS A 1 388 ? -8.055 35.781 15.812 1 96.31 388 LYS A CA 1
ATOM 3088 C C . LYS A 1 388 ? -7.625 37.25 15.969 1 96.31 388 LYS A C 1
ATOM 3090 O O . LYS A 1 388 ? -6.559 37.531 16.531 1 96.31 388 LYS A O 1
ATOM 3095 N N . TYR A 1 389 ? -8.43 38.219 15.57 1 96.88 389 TYR A N 1
ATOM 3096 C CA . TYR A 1 389 ? -8.07 39.625 15.562 1 96.88 389 TYR A CA 1
ATOM 3097 C C . TYR A 1 389 ? -8.031 40.188 16.984 1 96.88 389 TYR A C 1
ATOM 3099 O O . TYR A 1 389 ? -7.234 41.062 17.281 1 96.88 389 TYR A O 1
ATOM 3107 N N . GLU A 1 390 ? -8.875 39.625 17.781 1 97.25 390 GLU A N 1
ATOM 3108 C CA . GLU A 1 390 ? -8.805 40 19.188 1 97.25 390 GLU A CA 1
ATOM 3109 C C . GLU A 1 390 ? -7.469 39.625 19.812 1 97.25 390 GLU A C 1
ATOM 3111 O O . GLU A 1 390 ? -6.887 40.375 20.594 1 97.25 390 GLU A O 1
ATOM 3116 N N . CYS A 1 391 ? -7.047 38.469 19.484 1 97.94 391 CYS A N 1
ATOM 3117 C CA . CYS A 1 391 ? -5.754 38 19.984 1 97.94 391 CYS A CA 1
ATOM 3118 C C . CYS A 1 391 ? -4.629 38.875 19.469 1 97.94 391 CYS A C 1
ATOM 3120 O O . CYS A 1 391 ? -3.713 39.25 20.219 1 97.94 391 CYS A O 1
ATOM 3122 N N . TYR A 1 392 ? -4.66 39.25 18.266 1 98.25 392 TYR A N 1
ATOM 3123 C CA . TYR A 1 392 ? -3.656 40.125 17.688 1 98.25 392 TYR A CA 1
ATOM 3124 C C . TYR A 1 392 ? -3.689 41.5 18.359 1 98.25 392 TYR A C 1
ATOM 3126 O O . TYR A 1 392 ? -2.643 42.094 18.625 1 98.25 392 TYR A O 1
ATOM 3134 N N . GLU A 1 393 ? -4.891 42.031 18.578 1 98.44 393 GLU A N 1
ATOM 3135 C CA . GLU A 1 393 ? -5.023 43.312 19.25 1 98.44 393 GLU A CA 1
ATOM 3136 C C . GLU A 1 393 ? -4.387 43.281 20.641 1 98.44 393 GLU A C 1
ATOM 3138 O O . GLU A 1 393 ? -3.654 44.188 21.016 1 98.44 393 GLU A O 1
ATOM 3143 N N . ARG A 1 394 ? -4.723 42.219 21.312 1 98.5 394 ARG A N 1
ATOM 3144 C CA . ARG A 1 394 ? -4.137 42.062 22.625 1 98.5 394 ARG A CA 1
ATOM 3145 C C . ARG A 1 394 ? -2.615 42.031 22.562 1 98.5 394 ARG A C 1
ATOM 3147 O O . ARG A 1 394 ? -1.929 42.594 23.406 1 98.5 394 ARG A O 1
ATOM 3154 N N . ALA A 1 395 ? -2.117 41.281 21.609 1 98.69 395 ALA A N 1
ATOM 3155 C CA . ALA A 1 395 ? -0.671 41.188 21.438 1 98.69 395 ALA A CA 1
ATOM 3156 C C . ALA A 1 395 ? -0.071 42.531 21.094 1 98.69 395 ALA A C 1
ATOM 3158 O O . ALA A 1 395 ? 1.019 42.875 21.562 1 98.69 395 ALA A O 1
ATOM 3159 N N . MET A 1 396 ? -0.752 43.344 20.281 1 98.62 396 MET A N 1
ATOM 3160 C CA . MET A 1 396 ? -0.307 44.656 19.922 1 98.62 396 MET A CA 1
ATOM 3161 C C . MET A 1 396 ? -0.281 45.594 21.141 1 98.62 396 MET A C 1
ATOM 3163 O O . MET A 1 396 ? 0.677 46.344 21.328 1 98.62 396 MET A O 1
ATOM 3167 N N . ILE A 1 397 ? -1.33 45.5 21.906 1 98.5 397 ILE A N 1
ATOM 3168 C CA . ILE A 1 397 ? -1.395 46.312 23.109 1 98.5 397 ILE A CA 1
ATOM 3169 C C . ILE A 1 397 ? -0.218 45.969 24.031 1 98.5 397 ILE A C 1
ATOM 3171 O O . ILE A 1 397 ? 0.488 46.875 24.5 1 98.5 397 ILE A O 1
ATOM 3175 N N . SER A 1 398 ? -0.053 44.688 24.203 1 98.44 398 SER A N 1
ATOM 3176 C CA . SER A 1 398 ? 1.02 44.219 25.062 1 98.44 398 SER A CA 1
ATOM 3177 C C . SER A 1 398 ? 2.385 44.656 24.547 1 98.44 398 SER A C 1
ATOM 3179 O O . SER A 1 398 ? 3.236 45.125 25.328 1 98.44 398 SER A O 1
ATOM 3181 N N . SER A 1 399 ? 2.617 44.531 23.297 1 98.25 399 SER A N 1
ATOM 3182 C CA . SER A 1 399 ? 3.895 44.906 22.688 1 98.25 399 SER A CA 1
ATOM 3183 C C . SER A 1 399 ? 4.137 46.406 22.75 1 98.25 399 SER A C 1
ATOM 3185 O O . SER A 1 399 ? 5.246 46.844 23.047 1 98.25 399 SER A O 1
ATOM 3187 N N . LEU A 1 400 ? 3.131 47.188 22.469 1 97.69 400 LEU A N 1
ATOM 3188 C CA . LEU A 1 400 ? 3.238 48.656 22.516 1 97.69 400 LEU A CA 1
ATOM 3189 C C . LEU A 1 400 ? 3.498 49.125 23.938 1 97.69 400 LEU A C 1
ATOM 3191 O O . LEU A 1 400 ? 4.266 50.094 24.141 1 97.69 400 LEU A O 1
ATOM 3195 N N . MET A 1 401 ? 2.871 48.5 24.844 1 97.12 401 MET A N 1
ATOM 3196 C CA . MET A 1 401 ? 3.117 48.844 26.25 1 97.12 401 MET A CA 1
ATOM 3197 C C . MET A 1 401 ? 4.59 48.656 26.594 1 97.12 401 MET A C 1
ATOM 3199 O O . MET A 1 401 ? 5.184 49.5 27.266 1 97.12 401 MET A O 1
ATOM 3203 N N . ASP A 1 402 ? 5.113 47.531 26.188 1 96.88 402 ASP A N 1
ATOM 3204 C CA . ASP A 1 402 ? 6.523 47.281 26.469 1 96.88 402 ASP A CA 1
ATOM 3205 C C . ASP A 1 402 ? 7.426 48.281 25.766 1 96.88 402 ASP A C 1
ATOM 3207 O O . ASP A 1 402 ? 8.422 48.719 26.328 1 96.88 402 ASP A O 1
ATOM 3211 N N . LEU A 1 403 ? 7.07 48.656 24.578 1 96.5 403 LEU A N 1
ATOM 3212 C CA . LEU A 1 403 ? 7.879 49.594 23.797 1 96.5 403 LEU A CA 1
ATOM 3213 C C . LEU A 1 403 ? 7.812 51 24.391 1 96.5 403 LEU A C 1
ATOM 3215 O O . LEU A 1 403 ? 8.836 51.688 24.516 1 96.5 403 LEU A O 1
ATOM 3219 N N . ILE A 1 404 ? 6.684 51.5 24.859 1 94.38 404 ILE A N 1
ATOM 3220 C CA . ILE A 1 404 ? 6.523 52.875 25.328 1 94.38 404 ILE A CA 1
ATOM 3221 C C . ILE A 1 404 ? 7.09 53 26.75 1 94.38 404 ILE A C 1
ATOM 3223 O O . ILE A 1 404 ? 7.285 54.125 27.25 1 94.38 404 ILE A O 1
ATOM 3227 N N . ASN A 1 405 ? 7.285 51.906 27.375 1 94.31 405 ASN A N 1
ATOM 3228 C CA . ASN A 1 405 ? 7.91 51.906 28.688 1 94.31 405 ASN A CA 1
ATOM 3229 C C . ASN A 1 405 ? 9.422 52.062 28.594 1 94.31 405 ASN A C 1
ATOM 3231 O O . ASN A 1 405 ? 10.086 52.375 29.594 1 94.31 405 ASN A O 1
ATOM 3235 N N . LEU A 1 406 ? 9.883 51.938 27.375 1 94.25 406 LEU A N 1
ATOM 3236 C CA . LEU A 1 406 ? 11.289 52.25 27.156 1 94.25 406 LEU A CA 1
ATOM 3237 C C . LEU A 1 406 ? 11.539 53.75 27.234 1 94.25 406 LEU A C 1
ATOM 3239 O O . LEU A 1 406 ? 10.711 54.531 26.781 1 94.25 406 LEU A O 1
ATOM 3243 N N . PRO A 1 407 ? 12.664 54.25 27.766 1 91.25 407 PRO A N 1
ATOM 3244 C CA . PRO A 1 407 ? 12.945 55.688 27.922 1 91.25 407 PRO A CA 1
ATOM 3245 C C . PRO A 1 407 ? 12.898 56.438 26.594 1 91.25 407 PRO A C 1
ATOM 3247 O O . PRO A 1 407 ? 12.406 57.562 26.547 1 91.25 407 PRO A O 1
ATOM 3250 N N . ARG A 1 408 ? 13.32 55.781 25.641 1 91.12 408 ARG A N 1
ATOM 3251 C CA . ARG A 1 408 ? 13.438 56.469 24.344 1 91.12 408 ARG A CA 1
ATOM 3252 C C . ARG A 1 408 ? 12.062 56.719 23.75 1 91.12 408 ARG A C 1
ATOM 3254 O O . ARG A 1 408 ? 11.922 57.531 22.844 1 91.12 408 ARG A O 1
ATOM 3261 N N . PHE A 1 409 ? 10.938 56.031 24.25 1 93.44 409 PHE A N 1
ATOM 3262 C CA . PHE A 1 409 ? 9.633 56.188 23.625 1 93.44 409 PHE A CA 1
ATOM 3263 C C . PHE A 1 409 ? 8.617 56.719 24.625 1 93.44 409 PHE A C 1
ATOM 3265 O O . PHE A 1 409 ? 7.414 56.719 24.375 1 93.44 409 PHE A O 1
ATOM 3272 N N . GLN A 1 410 ? 8.945 57.219 25.719 1 89.56 410 GLN A N 1
ATOM 3273 C CA . GLN A 1 410 ? 8.047 57.75 26.734 1 89.56 410 GLN A CA 1
ATOM 3274 C C . GLN A 1 410 ? 7.27 58.938 26.234 1 89.56 410 GLN A C 1
ATOM 3276 O O . GLN A 1 410 ? 6.121 59.156 26.625 1 89.56 410 GLN A O 1
ATOM 3281 N N . HIS A 1 411 ? 7.879 59.656 25.312 1 90.62 411 HIS A N 1
ATOM 3282 C CA . HIS A 1 411 ? 7.281 60.875 24.797 1 90.62 411 HIS A CA 1
ATOM 3283 C C . HIS A 1 411 ? 6.117 60.562 23.859 1 90.62 411 HIS A C 1
ATOM 3285 O O . HIS A 1 411 ? 5.336 61.469 23.516 1 90.62 411 HIS A O 1
ATOM 3291 N N . VAL A 1 412 ? 5.992 59.344 23.547 1 93.38 412 VAL A N 1
ATOM 3292 C CA . VAL A 1 412 ? 4.941 58.938 22.625 1 93.38 412 VAL A CA 1
ATOM 3293 C C . VAL A 1 412 ? 3.596 58.906 23.344 1 93.38 412 VAL A C 1
ATOM 3295 O O . VAL A 1 412 ? 2.541 59 22.719 1 93.38 412 VAL A O 1
ATOM 3298 N N . ARG A 1 413 ? 3.557 58.812 24.656 1 89.94 413 ARG A N 1
ATOM 3299 C CA . ARG A 1 413 ? 2.332 58.812 25.453 1 89.94 413 ARG A CA 1
ATOM 3300 C C . ARG A 1 413 ? 1.774 60.25 25.562 1 89.94 413 ARG A C 1
ATOM 3302 O O . ARG A 1 413 ? 2.531 61.188 25.703 1 89.94 413 ARG A O 1
ATOM 3309 N N . ASN A 1 414 ? 0.523 60.219 25.391 1 79.62 414 ASN A N 1
ATOM 3310 C CA . ASN A 1 414 ? -0.111 61.5 25.656 1 79.62 414 ASN A CA 1
ATOM 3311 C C . ASN A 1 414 ? -0.19 61.812 27.156 1 79.62 414 ASN A C 1
ATOM 3313 O O . ASN A 1 414 ? -0.482 60.906 27.953 1 79.62 414 ASN A O 1
ATOM 3317 N N . LEU A 1 415 ? 0.472 62.625 27.734 1 59.59 415 LEU A N 1
ATOM 3318 C CA . LEU A 1 415 ? 0.343 63.031 29.125 1 59.59 415 LEU A CA 1
ATOM 3319 C C . LEU A 1 415 ? -1.104 63.406 29.469 1 59.59 415 LEU A C 1
ATOM 3321 O O . LEU A 1 415 ? -1.778 64.062 28.672 1 59.59 415 LEU A O 1
ATOM 3325 N N . PRO A 1 416 ? -1.825 62.5 30.203 1 49.91 416 PRO A N 1
ATOM 3326 C CA . PRO A 1 416 ? -3.16 62.969 30.594 1 49.91 416 PRO A CA 1
ATOM 3327 C C . PRO A 1 416 ? -3.188 64.438 30.984 1 49.91 416 PRO A C 1
ATOM 3329 O O . PRO A 1 416 ? -2.225 64.938 31.562 1 49.91 416 PRO A O 1
ATOM 3332 N N . ASN A 1 417 ? -3.803 65.25 30.25 1 38.66 417 ASN A N 1
ATOM 3333 C CA . ASN A 1 417 ? -4.207 66.438 30.922 1 38.66 417 ASN A CA 1
ATOM 3334 C C . ASN A 1 417 ? -4.988 66.188 32.188 1 38.66 417 ASN A C 1
ATOM 3336 O O . ASN A 1 417 ? -6.219 66.125 32.188 1 38.66 417 ASN A O 1
ATOM 3340 N N . PHE A 1 418 ? -4.688 65.125 32.969 1 32.75 418 PHE A N 1
ATOM 3341 C CA . PHE A 1 418 ? -5.457 65.062 34.219 1 32.75 418 PHE A CA 1
ATOM 3342 C C . PHE A 1 418 ? -5.43 66.375 34.938 1 32.75 418 PHE A C 1
ATOM 3344 O O . PHE A 1 418 ? -4.398 67.062 34.969 1 32.75 418 PHE A O 1
ATOM 3351 N N . GLY A 1 419 ? -6.562 67 35.188 1 30 419 GLY A N 1
ATOM 3352 C CA . GLY A 1 419 ? -6.77 67.75 36.406 1 30 419 GLY A CA 1
ATOM 3353 C C . GLY A 1 419 ? -6.094 67.125 37.625 1 30 419 GLY A C 1
ATOM 3354 O O . GLY A 1 419 ? -5.754 66 37.625 1 30 419 GLY A O 1
ATOM 3355 N N . ALA A 1 420 ? -5.582 67.875 38.688 1 28.58 420 ALA A N 1
ATOM 3356 C CA . ALA A 1 420 ? -4.922 67.688 39.969 1 28.58 420 ALA A CA 1
ATOM 3357 C C . ALA A 1 420 ? -5.578 66.625 40.812 1 28.58 420 ALA A C 1
ATOM 3359 O O . ALA A 1 420 ? -5.32 66.5 42 1 28.58 420 ALA A O 1
ATOM 3360 N N . THR A 1 421 ? -6.637 66 40.469 1 25.89 421 THR A N 1
ATOM 3361 C CA . THR A 1 421 ? -7.004 65.312 41.688 1 25.89 421 THR A CA 1
ATOM 3362 C C . THR A 1 421 ? -5.957 64.25 42.062 1 25.89 421 THR A C 1
ATOM 3364 O O . THR A 1 421 ? -5.473 64.188 43.188 1 25.89 421 THR A O 1
ATOM 3367 N N . ALA A 1 422 ? -6.332 62.875 42.312 1 27.12 422 ALA A N 1
ATOM 3368 C CA . ALA A 1 422 ? -6.082 62.125 43.562 1 27.12 422 ALA A CA 1
ATOM 3369 C C . ALA A 1 422 ? -4.688 61.5 43.562 1 27.12 422 ALA A C 1
ATOM 3371 O O . ALA A 1 422 ? -3.994 61.531 44.562 1 27.12 422 ALA A O 1
ATOM 3372 N N . PHE A 1 423 ? -4.359 60.344 42.906 1 25.98 423 PHE A N 1
ATOM 3373 C CA . PHE A 1 423 ? -3.562 59.375 43.688 1 25.98 423 PHE A CA 1
ATOM 3374 C C . PHE A 1 423 ? -2.117 59.844 43.781 1 25.98 423 PHE A C 1
ATOM 3376 O O . PHE A 1 423 ? -1.486 60.188 42.781 1 25.98 423 PHE A O 1
ATOM 3383 N N . ASN A 1 424 ? -1.546 60.25 45 1 24.16 424 ASN A N 1
ATOM 3384 C CA . ASN A 1 424 ? -0.351 60.688 45.75 1 24.16 424 ASN A CA 1
ATOM 3385 C C . ASN A 1 424 ? 0.825 59.75 45.469 1 24.16 424 ASN A C 1
ATOM 3387 O O . ASN A 1 424 ? 1.811 59.75 46.219 1 24.16 424 ASN A O 1
ATOM 3391 N N . THR A 1 425 ? 0.789 58.469 45 1 25.12 425 THR A N 1
ATOM 3392 C CA . THR A 1 425 ? 2.018 57.875 45.531 1 25.12 425 THR A CA 1
ATOM 3393 C C . THR A 1 425 ? 3.229 58.719 45.125 1 25.12 425 THR A C 1
ATOM 3395 O O . THR A 1 425 ? 3.1 59.688 44.406 1 25.12 425 THR A O 1
ATOM 3398 N N . SER A 1 426 ? 4.516 58.062 44.906 1 25.27 426 SER A N 1
ATOM 3399 C CA . SER A 1 426 ? 5.895 58.531 45.031 1 25.27 426 SER A CA 1
ATOM 3400 C C . SER A 1 426 ? 6.195 59.688 44.094 1 25.27 426 SER A C 1
ATOM 3402 O O . SER A 1 426 ? 5.586 59.812 43.031 1 25.27 426 SER A O 1
ATOM 3404 N N . SER A 1 427 ? 6.785 60.875 44.594 1 26.45 427 SER A N 1
ATOM 3405 C CA . SER A 1 427 ? 7.59 62.062 44.438 1 26.45 427 SER A CA 1
ATOM 3406 C C . SER A 1 427 ? 8.625 61.875 43.312 1 26.45 427 SER A C 1
ATOM 3408 O O . SER A 1 427 ? 9.828 62.031 43.562 1 26.45 427 SER A O 1
ATOM 3410 N N . LEU A 1 428 ? 8.586 60.875 42.406 1 26.64 428 LEU A N 1
ATOM 3411 C CA . LEU A 1 428 ? 9.828 60.969 41.656 1 26.64 428 LEU A CA 1
ATOM 3412 C C . LEU A 1 428 ? 9.969 62.344 41 1 26.64 428 LEU A C 1
ATOM 3414 O O . LEU A 1 428 ? 9.039 62.844 40.375 1 26.64 428 LEU A O 1
ATOM 3418 N N . THR A 1 429 ? 10.797 63.25 41.625 1 26.89 429 THR A N 1
ATOM 3419 C CA . THR A 1 429 ? 11.383 64.562 41.25 1 26.89 429 THR A CA 1
ATOM 3420 C C . THR A 1 429 ? 11.711 64.625 39.781 1 26.89 429 THR A C 1
ATOM 3422 O O . THR A 1 429 ? 12.578 63.844 39.281 1 26.89 429 THR A O 1
ATOM 3425 N N . VAL A 1 430 ? 10.734 64.75 38.938 1 29 430 VAL A N 1
ATOM 3426 C CA . VAL A 1 430 ? 11.18 65.188 37.594 1 29 430 VAL A CA 1
ATOM 3427 C C . VAL A 1 430 ? 12.008 66.438 37.75 1 29 430 VAL A C 1
ATOM 3429 O O . VAL A 1 430 ? 11.492 67.5 38.156 1 29 430 VAL A O 1
ATOM 3432 N N . THR A 1 431 ? 13.312 66.375 38.188 1 29.34 431 THR A N 1
ATOM 3433 C CA . THR A 1 431 ? 14.211 67.5 38.094 1 29.34 431 THR A CA 1
ATOM 3434 C C . THR A 1 431 ? 13.961 68.25 36.812 1 29.34 431 THR A C 1
ATOM 3436 O O . THR A 1 431 ? 13.875 67.688 35.719 1 29.34 431 THR A O 1
ATOM 3439 N N . GLU A 1 432 ? 13.336 69.375 36.938 1 30.11 432 GLU A N 1
ATOM 3440 C CA . GLU A 1 432 ? 13.227 70.438 35.938 1 30.11 432 GLU A CA 1
ATOM 3441 C C . GLU A 1 432 ? 14.586 70.75 35.312 1 30.11 432 GLU A C 1
ATOM 3443 O O . GLU A 1 432 ? 15.492 71.25 35.969 1 30.11 432 GLU A O 1
ATOM 3448 N N . LYS A 1 433 ? 15.109 69.875 34.531 1 31.98 433 LYS A N 1
ATOM 3449 C CA . LYS A 1 433 ? 16.328 70.375 33.875 1 31.98 433 LYS A CA 1
ATOM 3450 C C . LYS A 1 433 ? 16.125 71.75 33.281 1 31.98 433 LYS A C 1
ATOM 3452 O O . LYS A 1 433 ? 15.031 72.062 32.844 1 31.98 433 LYS A O 1
ATOM 3457 N N . GLY A 1 434 ? 16.922 72.75 33.688 1 31.89 434 GLY A N 1
ATOM 3458 C CA . GLY A 1 434 ? 17.094 74.125 33.219 1 31.89 434 GLY A CA 1
ATOM 3459 C C . GLY A 1 434 ? 16.891 74.25 31.703 1 31.89 434 GLY A C 1
ATOM 3460 O O . GLY A 1 434 ? 16.922 73.25 30.984 1 31.89 434 GLY A O 1
ATOM 3461 N N . PRO A 1 435 ? 16.297 75.438 31.25 1 33.97 435 PRO A N 1
ATOM 3462 C CA . PRO A 1 435 ? 15.938 75.812 29.891 1 33.97 435 PRO A CA 1
ATOM 3463 C C . PRO A 1 435 ? 17.047 75.562 28.875 1 33.97 435 PRO A C 1
ATOM 3465 O O . PRO A 1 435 ? 16.906 75.875 27.688 1 33.97 435 PRO A O 1
ATOM 3468 N N . ASN A 1 436 ? 18.312 75.562 29.375 1 31.19 436 ASN A N 1
ATOM 3469 C CA . ASN A 1 436 ? 19.281 75.875 28.312 1 31.19 436 ASN A CA 1
ATOM 3470 C C . ASN A 1 436 ? 19.203 74.812 27.219 1 31.19 436 ASN A C 1
ATOM 3472 O O . ASN A 1 436 ? 19.859 74.938 26.188 1 31.19 436 ASN A O 1
ATOM 3476 N N . ALA A 1 437 ? 19.484 73.5 27.656 1 34.53 437 ALA A N 1
ATOM 3477 C CA . ALA A 1 437 ? 20.062 72.812 26.516 1 34.53 437 ALA A CA 1
ATOM 3478 C C . ALA A 1 437 ? 19.031 72.688 25.391 1 34.53 437 ALA A C 1
ATOM 3480 O O . ALA A 1 437 ? 17.984 72.062 25.594 1 34.53 437 ALA A O 1
ATOM 3481 N N . GLY A 1 438 ? 18.797 73.562 24.469 1 34.59 438 GLY A N 1
ATOM 3482 C CA . GLY A 1 438 ? 18.281 73.562 23.109 1 34.59 438 GLY A CA 1
ATOM 3483 C C . GLY A 1 438 ? 18.359 72.25 22.406 1 34.59 438 GLY A C 1
ATOM 3484 O O . GLY A 1 438 ? 18.328 72.188 21.172 1 34.59 438 GLY A O 1
ATOM 3485 N N . VAL A 1 439 ? 19.156 71.375 22.906 1 35.25 439 VAL A N 1
ATOM 3486 C CA . VAL A 1 439 ? 19.219 70.25 21.969 1 35.25 439 VAL A CA 1
ATOM 3487 C C . VAL A 1 439 ? 17.812 69.625 21.812 1 35.25 439 VAL A C 1
ATOM 3489 O O . VAL A 1 439 ? 17.203 69.188 22.781 1 35.25 439 VAL A O 1
ATOM 3492 N N . GLN A 1 440 ? 16.969 70.25 20.984 1 35.69 440 GLN A N 1
ATOM 3493 C CA . GLN A 1 440 ? 15.82 69.562 20.438 1 35.69 440 GLN A CA 1
ATOM 3494 C C . GLN A 1 440 ? 16.031 68.062 20.484 1 35.69 440 GLN A C 1
ATOM 3496 O O . GLN A 1 440 ? 16.859 67.5 19.734 1 35.69 440 GLN A O 1
ATOM 3501 N N . GLN A 1 441 ? 16.109 67.438 21.562 1 39.25 441 GLN A N 1
ATOM 3502 C CA . GLN A 1 441 ? 16.109 65.938 21.531 1 39.25 441 GLN A CA 1
ATOM 3503 C C . GLN A 1 441 ? 15.195 65.438 20.422 1 39.25 441 GLN A C 1
ATOM 3505 O O . GLN A 1 441 ? 13.992 65.688 20.438 1 39.25 441 GLN A O 1
ATOM 3510 N N . ILE A 1 442 ? 15.523 65.5 19.203 1 48.16 442 ILE A N 1
ATOM 3511 C CA . ILE A 1 442 ? 14.867 64.875 18.062 1 48.16 442 ILE A CA 1
ATOM 3512 C C . ILE A 1 442 ? 14.125 63.594 18.531 1 48.16 442 ILE A C 1
ATOM 3514 O O . ILE A 1 442 ? 14.75 62.625 18.938 1 48.16 442 ILE A O 1
ATOM 3518 N N . SER A 1 443 ? 12.938 63.75 19.125 1 61.34 443 SER A N 1
ATOM 3519 C CA . SER A 1 443 ? 12.094 62.656 19.625 1 61.34 443 SER A CA 1
ATOM 3520 C C . SER A 1 443 ? 11.922 61.562 18.578 1 61.34 443 SER A C 1
ATOM 3522 O O . SER A 1 443 ? 11.555 61.844 17.438 1 61.34 443 SER A O 1
ATOM 3524 N N . GLU A 1 444 ? 12.414 60.406 18.766 1 84.44 444 GLU A N 1
ATOM 3525 C CA . GLU A 1 444 ? 12.391 59.25 17.891 1 84.44 444 GLU A CA 1
ATOM 3526 C C . GLU A 1 444 ? 10.969 58.719 17.703 1 84.44 444 GLU A C 1
ATOM 3528 O O . GLU A 1 444 ? 10.172 58.719 18.641 1 84.44 444 GLU A O 1
ATOM 3533 N N . TYR A 1 445 ? 10.57 58.594 16.453 1 92.75 445 TYR A N 1
ATOM 3534 C CA . TYR A 1 445 ? 9.273 58 16.109 1 92.75 445 TYR A CA 1
ATOM 3535 C C . TYR A 1 445 ? 9.25 56.5 16.453 1 92.75 445 TYR A C 1
ATOM 3537 O O . TYR A 1 445 ? 10.258 55.812 16.312 1 92.75 445 TYR A O 1
ATOM 3545 N N . LEU A 1 446 ? 8.18 56.125 17.062 1 95.69 446 LEU A N 1
ATOM 3546 C CA . LEU A 1 446 ? 7.91 54.688 17.109 1 95.69 446 LEU A CA 1
ATOM 3547 C C . LEU A 1 446 ? 7.516 54.188 15.734 1 95.69 446 LEU A C 1
ATOM 3549 O O . LEU A 1 446 ? 6.516 54.625 15.164 1 95.69 446 LEU A O 1
ATOM 3553 N N . LYS A 1 447 ? 8.273 53.281 15.195 1 97.06 447 LYS A N 1
ATOM 3554 C CA . LYS A 1 447 ? 8.062 52.812 13.82 1 97.06 447 LYS A CA 1
ATOM 3555 C C . LYS A 1 447 ? 7.484 51.406 13.797 1 97.06 447 LYS A C 1
ATOM 3557 O O . LYS A 1 447 ? 8.07 50.469 14.352 1 97.06 447 LYS A O 1
ATOM 3562 N N . ILE A 1 448 ? 6.371 51.25 13.148 1 98 448 ILE A N 1
ATOM 3563 C CA . ILE A 1 448 ? 5.652 49.969 13.078 1 98 448 ILE A CA 1
ATOM 3564 C C . ILE A 1 448 ? 5.512 49.531 11.617 1 98 448 ILE A C 1
ATOM 3566 O O . ILE A 1 448 ? 5.184 50.344 10.75 1 98 448 ILE A O 1
ATOM 3570 N N . LEU A 1 449 ? 5.801 48.219 11.359 1 98.12 449 LEU A N 1
ATOM 3571 C CA . LEU A 1 449 ? 5.637 47.656 10.031 1 98.12 449 LEU A CA 1
ATOM 3572 C C . LEU A 1 449 ? 4.547 46.562 10.039 1 98.12 449 LEU A C 1
ATOM 3574 O O . LEU A 1 449 ? 4.57 45.656 10.867 1 98.12 449 LEU A O 1
ATOM 3578 N N . VAL A 1 450 ? 3.576 46.688 9.219 1 98.19 450 VAL A N 1
ATOM 3579 C CA . VAL A 1 450 ? 2.549 45.656 9.023 1 98.19 450 VAL A CA 1
ATOM 3580 C C . VAL A 1 450 ? 2.754 44.969 7.672 1 98.19 450 VAL A C 1
ATOM 3582 O O . VAL A 1 450 ? 2.717 45.625 6.629 1 98.19 450 VAL A O 1
ATOM 3585 N N . ILE A 1 451 ? 2.998 43.688 7.762 1 97.62 451 ILE A N 1
ATOM 3586 C CA . ILE A 1 451 ? 3.26 42.906 6.551 1 97.62 451 ILE A CA 1
ATOM 3587 C C . ILE A 1 451 ? 2 42.156 6.137 1 97.62 451 ILE A C 1
ATOM 3589 O O . ILE A 1 451 ? 1.451 41.375 6.922 1 97.62 451 ILE A O 1
ATOM 3593 N N . GLY A 1 452 ? 1.531 42.312 4.961 1 94.88 452 GLY A N 1
ATOM 3594 C CA . GLY A 1 452 ? 0.368 41.625 4.422 1 94.88 452 GLY A CA 1
ATOM 3595 C C . GLY A 1 452 ? -0.923 42 5.125 1 94.88 452 GLY A C 1
ATOM 3596 O O . GLY A 1 452 ? -1.634 41.125 5.629 1 94.88 452 GLY A O 1
ATOM 3597 N N . PRO A 1 453 ? -1.276 43.188 5.105 1 94.75 453 PRO A N 1
ATOM 3598 C CA . PRO A 1 453 ? -2.465 43.594 5.855 1 94.75 453 PRO A CA 1
ATOM 3599 C C . PRO A 1 453 ? -3.768 43.219 5.156 1 94.75 453 PRO A C 1
ATOM 3601 O O . PRO A 1 453 ? -4.844 43.281 5.758 1 94.75 453 PRO A O 1
ATOM 3604 N N . GLY A 1 454 ? -3.672 42.781 3.924 1 92.38 454 GLY A N 1
ATOM 3605 C CA . GLY A 1 454 ? -4.906 42.531 3.199 1 92.38 454 GLY A CA 1
ATOM 3606 C C . GLY A 1 454 ? -5.816 43.719 3.111 1 92.38 454 GLY A C 1
ATOM 3607 O O . GLY A 1 454 ? -5.375 44.812 2.725 1 92.38 454 GLY A O 1
ATOM 3608 N N . ARG A 1 455 ? -7.031 43.5 3.537 1 91.38 455 ARG A N 1
ATOM 3609 C CA . ARG A 1 455 ? -7.996 44.594 3.443 1 91.38 455 ARG A CA 1
ATOM 3610 C C . ARG A 1 455 ? -7.93 45.5 4.672 1 91.38 455 ARG A C 1
ATOM 3612 O O . ARG A 1 455 ? -8.719 46.438 4.805 1 91.38 455 ARG A O 1
ATOM 3619 N N . GLY A 1 456 ? -7.113 45.156 5.648 1 94.19 456 GLY A N 1
ATOM 3620 C CA . GLY A 1 456 ? -6.758 46.156 6.648 1 94.19 456 GLY A CA 1
ATOM 3621 C C . GLY A 1 456 ? -7.227 45.781 8.047 1 94.19 456 GLY A C 1
ATOM 3622 O O . GLY A 1 456 ? -7.074 46.594 8.984 1 94.19 456 GLY A O 1
ATOM 3623 N N . PRO A 1 457 ? -7.766 44.625 8.281 1 94.25 457 PRO A N 1
ATOM 3624 C CA . PRO A 1 457 ? -8.242 44.344 9.633 1 94.25 457 PRO A CA 1
ATOM 3625 C C . PRO A 1 457 ? -7.137 44.438 10.68 1 94.25 457 PRO A C 1
ATOM 3627 O O . PRO A 1 457 ? -7.387 44.844 11.812 1 94.25 457 PRO A O 1
ATOM 3630 N N . LEU A 1 458 ? -5.953 44 10.422 1 96.25 458 LEU A N 1
ATOM 3631 C CA . LEU A 1 458 ? -4.848 44.094 11.375 1 96.25 458 LEU A CA 1
ATOM 3632 C C . LEU A 1 458 ? -4.52 45.562 11.672 1 96.25 458 LEU A C 1
ATOM 3634 O O . LEU A 1 458 ? -4.191 45.906 12.812 1 96.25 458 LEU A O 1
ATOM 3638 N N . ILE A 1 459 ? -4.578 46.344 10.656 1 97.5 459 ILE A N 1
ATOM 3639 C CA . ILE A 1 459 ? -4.301 47.781 10.828 1 97.5 459 ILE A CA 1
ATOM 3640 C C . ILE A 1 459 ? -5.375 48.406 11.703 1 97.5 459 ILE A C 1
ATOM 3642 O O . ILE A 1 459 ? -5.07 49.25 12.57 1 97.5 459 ILE A O 1
ATOM 3646 N N . GLU A 1 460 ? -6.609 48.031 11.445 1 96.31 460 GLU A N 1
ATOM 3647 C CA . GLU A 1 460 ? -7.703 48.5 12.281 1 96.31 460 GLU A CA 1
ATOM 3648 C C . GLU A 1 460 ? -7.469 48.188 13.75 1 96.31 460 GLU A C 1
ATOM 3650 O O . GLU A 1 460 ? -7.703 49 14.625 1 96.31 460 GLU A O 1
ATOM 3655 N N . ARG A 1 461 ? -7.043 47 13.992 1 97.5 461 ARG A N 1
ATOM 3656 C CA . ARG A 1 461 ? -6.77 46.562 15.359 1 97.5 461 ARG A CA 1
ATOM 3657 C C . ARG A 1 461 ? -5.578 47.312 15.938 1 97.5 461 ARG A C 1
ATOM 3659 O O . ARG A 1 461 ? -5.531 47.594 17.141 1 97.5 461 ARG A O 1
ATOM 3666 N N . LEU A 1 462 ? -4.637 47.594 15.133 1 98.19 462 LEU A N 1
ATOM 3667 C CA . LEU A 1 462 ? -3.494 48.406 15.562 1 98.19 462 LEU A CA 1
ATOM 3668 C C . LEU A 1 462 ? -3.936 49.781 16.016 1 98.19 462 LEU A C 1
ATOM 3670 O O . LEU A 1 462 ? -3.502 50.281 17.047 1 98.19 462 LEU A O 1
ATOM 3674 N N . PHE A 1 463 ? -4.797 50.469 15.219 1 97.5 463 PHE A N 1
ATOM 3675 C CA . PHE A 1 463 ? -5.305 51.781 15.57 1 97.5 463 PHE A CA 1
ATOM 3676 C C . PHE A 1 463 ? -6.117 51.719 16.859 1 97.5 463 PHE A C 1
ATOM 3678 O O . PHE A 1 463 ? -6.055 52.625 17.688 1 97.5 463 PHE A O 1
ATOM 3685 N N . ALA A 1 464 ? -6.867 50.656 17 1 97 464 ALA A N 1
ATOM 3686 C CA . ALA A 1 464 ? -7.613 50.469 18.234 1 97 464 ALA A CA 1
ATOM 3687 C C . ALA A 1 464 ? -6.668 50.344 19.422 1 97 464 ALA A C 1
ATOM 3689 O O . ALA A 1 464 ? -6.945 50.875 20.5 1 97 464 ALA A O 1
ATOM 3690 N N . ALA A 1 465 ? -5.617 49.625 19.266 1 97.88 465 ALA A N 1
ATOM 3691 C CA . ALA A 1 465 ? -4.621 49.469 20.328 1 97.88 465 ALA A CA 1
ATOM 3692 C C . ALA A 1 465 ? -3.967 50.812 20.672 1 97.88 465 ALA A C 1
ATOM 3694 O O . ALA A 1 465 ? -3.77 51.125 21.844 1 97.88 465 ALA A O 1
ATOM 3695 N N . ILE A 1 466 ? -3.627 51.562 19.672 1 96.62 466 ILE A N 1
ATOM 3696 C CA . ILE A 1 466 ? -3.008 52.875 19.844 1 96.62 466 ILE A CA 1
ATOM 3697 C C . ILE A 1 466 ? -3.957 53.781 20.609 1 96.62 466 ILE A C 1
ATOM 3699 O O . ILE A 1 466 ? -3.541 54.5 21.531 1 96.62 466 ILE A O 1
ATOM 3703 N N . LYS A 1 467 ? -5.203 53.75 20.172 1 95.38 467 LYS A N 1
ATOM 3704 C CA . LYS A 1 467 ? -6.227 54.562 20.859 1 95.38 467 LYS A CA 1
ATOM 3705 C C . LYS A 1 467 ? -6.398 54.125 22.297 1 95.38 467 LYS A C 1
ATOM 3707 O O . LYS A 1 467 ? -6.504 54.938 23.203 1 95.38 467 LYS A O 1
ATOM 3712 N N . PHE A 1 468 ? -6.445 52.875 22.484 1 96.12 468 PHE A N 1
ATOM 3713 C CA . PHE A 1 468 ? -6.625 52.312 23.812 1 96.12 468 PHE A CA 1
ATOM 3714 C C . PHE A 1 468 ? -5.516 52.75 24.75 1 96.12 468 PHE A C 1
ATOM 3716 O O . PHE A 1 468 ? -5.766 53.031 25.922 1 96.12 468 PHE A O 1
ATOM 3723 N N . LEU A 1 469 ? -4.312 52.875 24.25 1 95.88 469 LEU A N 1
ATOM 3724 C CA . LEU A 1 469 ? -3.15 53.25 25.047 1 95.88 469 LEU A CA 1
ATOM 3725 C C . LEU A 1 469 ? -2.934 54.75 25.031 1 95.88 469 LEU A C 1
ATOM 3727 O O . LEU A 1 469 ? -1.998 55.25 25.656 1 95.88 469 LEU A O 1
ATOM 3731 N N . ASN A 1 470 ? -3.744 55.469 24.344 1 94.5 470 ASN A N 1
ATOM 3732 C CA . ASN A 1 470 ? -3.689 56.938 24.234 1 94.5 470 ASN A CA 1
ATOM 3733 C C . ASN A 1 470 ? -2.32 57.406 23.766 1 94.5 470 ASN A C 1
ATOM 3735 O O . ASN A 1 470 ? -1.702 58.25 24.391 1 94.5 470 ASN A O 1
ATOM 3739 N N . LEU A 1 471 ? -1.904 56.844 22.703 1 95.06 471 LEU A N 1
ATOM 3740 C CA . LEU A 1 471 ? -0.622 57.219 22.125 1 95.06 471 LEU A CA 1
ATOM 3741 C C . LEU A 1 471 ? -0.796 58.375 21.125 1 95.06 471 LEU A C 1
ATOM 3743 O O . LEU A 1 471 ? -1.845 58.469 20.484 1 95.06 471 LEU A O 1
ATOM 3747 N N . ASP A 1 472 ? 0.239 59.188 21.047 1 93.75 472 ASP A N 1
ATOM 3748 C CA . ASP A 1 472 ? 0.248 60.312 20.078 1 93.75 472 ASP A CA 1
ATOM 3749 C C . ASP A 1 472 ? 0.521 59.781 18.672 1 93.75 472 ASP A C 1
ATOM 3751 O O . ASP A 1 472 ? 1.65 59.406 18.344 1 93.75 472 ASP A O 1
ATOM 3755 N N . LEU A 1 473 ? -0.431 59.812 17.859 1 92.62 473 LEU A N 1
ATOM 3756 C CA . LEU A 1 473 ? -0.361 59.25 16.516 1 92.62 473 LEU A CA 1
ATOM 3757 C C . LEU A 1 473 ? 0.691 60 15.688 1 92.62 473 LEU A C 1
ATOM 3759 O O . LEU A 1 473 ? 1.226 59.438 14.719 1 92.62 473 LEU A O 1
ATOM 3763 N N . ASP A 1 474 ? 0.956 61.219 16.047 1 91.25 474 ASP A N 1
ATOM 3764 C CA . ASP A 1 474 ? 1.929 62.031 15.312 1 91.25 474 ASP A CA 1
ATOM 3765 C C . ASP A 1 474 ? 3.354 61.562 15.609 1 91.25 474 ASP A C 1
ATOM 3767 O O . ASP A 1 474 ? 4.289 61.938 14.891 1 91.25 474 ASP A O 1
ATOM 3771 N N . LYS A 1 475 ? 3.482 60.781 16.578 1 94.19 475 LYS A N 1
ATOM 3772 C CA . LYS A 1 475 ? 4.797 60.281 16.969 1 94.19 475 LYS A CA 1
ATOM 3773 C C . LYS A 1 475 ? 4.953 58.812 16.594 1 94.19 475 LYS A C 1
ATOM 3775 O O . LYS A 1 475 ? 5.922 58.156 17 1 94.19 475 LYS A O 1
ATOM 3780 N N . VAL A 1 476 ? 3.992 58.25 15.922 1 95.06 476 VAL A N 1
ATOM 3781 C CA . VAL A 1 476 ? 4.012 56.875 15.453 1 95.06 476 VAL A CA 1
ATOM 3782 C C . VAL A 1 476 ? 4.016 56.844 13.93 1 95.06 476 VAL A C 1
ATOM 3784 O O . VAL A 1 476 ? 3.189 57.5 13.289 1 95.06 476 VAL A O 1
ATOM 3787 N N . HIS A 1 477 ? 4.961 56.156 13.359 1 96.06 477 HIS A N 1
ATOM 3788 C CA . HIS A 1 477 ? 4.992 55.938 11.922 1 96.06 477 HIS A CA 1
ATOM 3789 C C . HIS A 1 477 ? 4.582 54.531 11.562 1 96.06 477 HIS A C 1
ATOM 3791 O O . HIS A 1 477 ? 5.203 53.562 12.023 1 96.06 477 HIS A O 1
ATOM 3797 N N . ILE A 1 478 ? 3.605 54.375 10.789 1 97.06 478 ILE A N 1
ATOM 3798 C CA . ILE A 1 478 ? 3.098 53.062 10.398 1 97.06 478 ILE A CA 1
ATOM 3799 C C . ILE A 1 478 ? 3.322 52.844 8.898 1 97.06 478 ILE A C 1
ATOM 3801 O O . ILE A 1 478 ? 2.904 53.656 8.086 1 97.06 478 ILE A O 1
ATOM 3805 N N . THR A 1 479 ? 4.055 51.812 8.562 1 96.94 479 THR A N 1
ATOM 3806 C CA . THR A 1 479 ? 4.238 51.375 7.184 1 96.94 479 THR A CA 1
ATOM 3807 C C . THR A 1 479 ? 3.531 50.031 6.945 1 96.94 479 THR A C 1
ATOM 3809 O O . THR A 1 479 ? 3.572 49.156 7.797 1 96.94 479 THR A O 1
ATOM 3812 N N . ALA A 1 480 ? 2.812 49.906 5.875 1 96.94 480 ALA A N 1
ATOM 3813 C CA . ALA A 1 480 ? 2.152 48.656 5.484 1 96.94 480 ALA A CA 1
ATOM 3814 C C . ALA A 1 480 ? 2.611 48.219 4.102 1 96.94 480 ALA A C 1
ATOM 3816 O O . ALA A 1 480 ? 2.6 49 3.148 1 96.94 480 ALA A O 1
ATOM 3817 N N . ILE A 1 481 ? 3.068 46.969 4 1 96.56 481 ILE A N 1
ATOM 3818 C CA . ILE A 1 481 ? 3.504 46.438 2.719 1 96.56 481 ILE A CA 1
ATOM 3819 C C . ILE A 1 481 ? 2.531 45.344 2.26 1 96.56 481 ILE A C 1
ATOM 3821 O O . ILE A 1 481 ? 2.309 44.344 2.969 1 96.56 481 ILE A O 1
ATOM 3825 N N . GLU A 1 482 ? 1.892 45.5 1.171 1 94.94 482 GLU A N 1
ATOM 3826 C CA . GLU A 1 482 ? 0.952 44.562 0.564 1 94.94 482 GLU A CA 1
ATOM 3827 C C . GLU A 1 482 ? 1.355 44.25 -0.869 1 94.94 482 GLU A C 1
ATOM 3829 O O . GLU A 1 482 ? 1.679 45.125 -1.653 1 94.94 482 GLU A O 1
ATOM 3834 N N . LYS A 1 483 ? 1.359 42.938 -1.172 1 93.38 483 LYS A N 1
ATOM 3835 C CA . LYS A 1 483 ? 1.853 42.469 -2.465 1 93.38 483 LYS A CA 1
ATOM 3836 C C . LYS A 1 483 ? 0.779 42.594 -3.543 1 93.38 483 LYS A C 1
ATOM 3838 O O . LYS A 1 483 ? 1.078 42.938 -4.684 1 93.38 483 LYS A O 1
ATOM 3843 N N . SER A 1 484 ? -0.499 42.312 -3.195 1 90.25 484 SER A N 1
ATOM 3844 C CA . SER A 1 484 ? -1.576 42.25 -4.18 1 90.25 484 SER A CA 1
ATOM 3845 C C . SER A 1 484 ? -1.986 43.656 -4.625 1 90.25 484 SER A C 1
ATOM 3847 O O . SER A 1 484 ? -2.457 44.469 -3.818 1 90.25 484 SER A O 1
ATOM 3849 N N . PRO A 1 485 ? -1.93 43.906 -5.875 1 89.38 485 PRO A N 1
ATOM 3850 C CA . PRO A 1 485 ? -2.342 45.219 -6.367 1 89.38 485 PRO A CA 1
ATOM 3851 C C . PRO A 1 485 ? -3.852 45.438 -6.289 1 89.38 485 PRO A C 1
ATOM 3853 O O . PRO A 1 485 ? -4.312 46.562 -6.156 1 89.38 485 PRO A O 1
ATOM 3856 N N . THR A 1 486 ? -4.512 44.406 -6.289 1 87.88 486 THR A N 1
ATOM 3857 C CA . THR A 1 486 ? -5.969 44.469 -6.34 1 87.88 486 THR A CA 1
ATOM 3858 C C . THR A 1 486 ? -6.527 44.969 -5.004 1 87.88 486 THR A C 1
ATOM 3860 O O . THR A 1 486 ? -7.625 45.531 -4.953 1 87.88 486 THR A O 1
ATOM 3863 N N . VAL A 1 487 ? -5.797 44.719 -3.975 1 92 487 VAL A N 1
ATOM 3864 C CA . VAL A 1 487 ? -6.285 45.094 -2.652 1 92 487 VAL A CA 1
ATOM 3865 C C . VAL A 1 487 ? -5.875 46.531 -2.342 1 92 487 VAL A C 1
ATOM 3867 O O . VAL A 1 487 ? -6.449 47.188 -1.457 1 92 487 VAL A O 1
ATOM 3870 N N . MET A 1 488 ? -5.02 47.125 -3.125 1 90.69 488 MET A N 1
ATOM 3871 C CA . MET A 1 488 ? -4.406 48.438 -2.844 1 90.69 488 MET A CA 1
ATOM 3872 C C . MET A 1 488 ? -5.441 49.562 -2.908 1 90.69 488 MET A C 1
ATOM 3874 O O . MET A 1 488 ? -5.371 50.5 -2.139 1 90.69 488 MET A O 1
ATOM 3878 N N . VAL A 1 489 ? -6.371 49.344 -3.773 1 90.31 489 VAL A N 1
ATOM 3879 C CA . VAL A 1 489 ? -7.426 50.344 -3.902 1 90.31 489 VAL A CA 1
ATOM 3880 C C . VAL A 1 489 ? -8.227 50.438 -2.605 1 90.31 489 VAL A C 1
ATOM 3882 O O . VAL A 1 489 ? -8.461 51.531 -2.08 1 90.31 489 VAL A O 1
ATOM 3885 N N . TYR A 1 490 ? -8.555 49.281 -2.176 1 90.56 490 TYR A N 1
ATOM 3886 C CA . TYR A 1 490 ? -9.336 49.219 -0.946 1 90.56 490 TYR A CA 1
ATOM 3887 C C . TYR A 1 490 ? -8.539 49.75 0.241 1 90.56 490 TYR A C 1
ATOM 3889 O O . TYR A 1 490 ? -9.062 50.5 1.064 1 90.56 490 TYR A O 1
ATOM 3897 N N . LEU A 1 491 ? -7.348 49.375 0.381 1 92.81 491 LEU A N 1
ATOM 3898 C CA . LEU A 1 491 ? -6.48 49.75 1.484 1 92.81 491 LEU A CA 1
ATOM 3899 C C . LEU A 1 491 ? -6.258 51.281 1.484 1 92.81 491 LEU A C 1
ATOM 3901 O O . LEU A 1 491 ? -6.234 51.906 2.545 1 92.81 491 LEU A O 1
ATOM 3905 N N . SER A 1 492 ? -6.148 51.844 0.313 1 91.19 492 SER A N 1
ATOM 3906 C CA . SER A 1 492 ? -5.957 53.281 0.181 1 91.19 492 SER A CA 1
ATOM 3907 C C . SER A 1 492 ? -7.203 54.031 0.604 1 91.19 492 SER A C 1
ATOM 3909 O O . SER A 1 492 ? -7.109 55.094 1.238 1 91.19 492 SER A O 1
ATOM 3911 N N . GLN A 1 493 ? -8.258 53.531 0.179 1 93.69 493 GLN A N 1
ATOM 3912 C CA . GLN A 1 493 ? -9.523 54.156 0.576 1 93.69 493 GLN A CA 1
ATOM 3913 C C . GLN A 1 493 ? -9.695 54.125 2.092 1 93.69 493 GLN A C 1
ATOM 3915 O O . GLN A 1 493 ? -10.125 55.125 2.691 1 93.69 493 GLN A O 1
ATOM 3920 N N . ARG A 1 494 ? -9.383 53.031 2.686 1 94.31 494 ARG A N 1
ATOM 3921 C CA . ARG A 1 494 ? -9.461 52.906 4.137 1 94.31 494 ARG A CA 1
ATOM 3922 C C . ARG A 1 494 ? -8.516 53.875 4.824 1 94.31 494 ARG A C 1
ATOM 3924 O O . ARG A 1 494 ? -8.852 54.469 5.863 1 94.31 494 ARG A O 1
ATOM 3931 N N . ASN A 1 495 ? -7.336 54 4.312 1 95.5 495 ASN A N 1
ATOM 3932 C CA . ASN A 1 495 ? -6.344 54.906 4.855 1 95.5 495 ASN A CA 1
ATOM 3933 C C . ASN A 1 495 ? -6.848 56.344 4.859 1 95.5 495 ASN A C 1
ATOM 3935 O O . ASN A 1 495 ? -6.621 57.094 5.816 1 95.5 495 ASN A O 1
ATOM 3939 N N . GLN A 1 496 ? -7.531 56.688 3.816 1 93.88 496 GLN A N 1
ATOM 3940 C CA . GLN A 1 496 ? -8.078 58.031 3.688 1 93.88 496 GLN A CA 1
ATOM 3941 C C . GLN A 1 496 ? -9.273 58.25 4.617 1 93.88 496 GLN A C 1
ATOM 3943 O O . GLN A 1 496 ? -9.336 59.219 5.348 1 93.88 496 GLN A O 1
ATOM 3948 N N . ASP A 1 497 ? -10.102 57.312 4.641 1 94.88 497 ASP A N 1
ATOM 3949 C CA . ASP A 1 497 ? -11.398 57.469 5.289 1 94.88 497 ASP A CA 1
ATOM 3950 C C . ASP A 1 497 ? -11.289 57.25 6.793 1 94.88 497 ASP A C 1
ATOM 3952 O O . ASP A 1 497 ? -12.031 57.844 7.574 1 94.88 497 ASP A O 1
ATOM 3956 N N . PHE A 1 498 ? -10.383 56.312 7.152 1 92.56 498 PHE A N 1
ATOM 3957 C CA . PHE A 1 498 ? -10.477 55.875 8.531 1 92.56 498 PHE A CA 1
ATOM 3958 C C . PHE A 1 498 ? -9.164 56.094 9.273 1 92.56 498 PHE A C 1
ATOM 3960 O O . PHE A 1 498 ? -9.156 56.219 10.5 1 92.56 498 PHE A O 1
ATOM 3967 N N . TRP A 1 499 ? -8.023 56.219 8.602 1 94.12 499 TRP A N 1
ATOM 3968 C CA . TRP A 1 499 ? -6.742 56.25 9.297 1 94.12 499 TRP A CA 1
ATOM 3969 C C . TRP A 1 499 ? -6.055 57.594 9.102 1 94.12 499 TRP A C 1
ATOM 3971 O O . TRP A 1 499 ? -4.855 57.75 9.352 1 94.12 499 TRP A O 1
ATOM 3981 N N . ASN A 1 500 ? -6.762 58.562 8.555 1 91.31 500 ASN A N 1
ATOM 3982 C CA . ASN A 1 500 ? -6.316 59.938 8.383 1 91.31 500 ASN A CA 1
ATOM 3983 C C . ASN A 1 500 ? -5.023 60.031 7.574 1 91.31 500 ASN A C 1
ATOM 3985 O O . ASN A 1 500 ? -4.145 60.844 7.875 1 91.31 500 ASN A O 1
ATOM 3989 N N . ARG A 1 501 ? -4.812 59.031 6.695 1 93.56 501 ARG A N 1
ATOM 3990 C CA . ARG A 1 501 ? -3.664 58.969 5.801 1 93.56 501 ARG A CA 1
ATOM 3991 C C . ARG A 1 501 ? -2.365 58.812 6.586 1 93.56 501 ARG A C 1
ATOM 3993 O O . ARG A 1 501 ? -1.328 59.344 6.188 1 93.56 501 ARG A O 1
ATOM 4000 N N . LYS A 1 502 ? -2.49 58.188 7.727 1 94.44 502 LYS A N 1
ATOM 4001 C CA . LYS A 1 502 ? -1.341 58.031 8.617 1 94.44 502 LYS A CA 1
ATOM 4002 C C . LYS A 1 502 ? -0.561 56.781 8.305 1 94.44 502 LYS A C 1
ATOM 4004 O O . LYS A 1 502 ? 0.504 56.531 8.875 1 94.44 502 LYS A O 1
ATOM 4009 N N . VAL A 1 503 ? -1.011 55.938 7.438 1 96.62 503 VAL A N 1
ATOM 4010 C CA . VAL A 1 503 ? -0.34 54.688 7.086 1 96.62 503 VAL A CA 1
ATOM 4011 C C . VAL A 1 503 ? 0.358 54.844 5.738 1 96.62 503 VAL A C 1
ATOM 4013 O O . VAL A 1 503 ? -0.271 55.188 4.742 1 96.62 503 VAL A O 1
ATOM 4016 N N . ASP A 1 504 ? 1.653 54.625 5.703 1 95.56 504 ASP A N 1
ATOM 4017 C CA . ASP A 1 504 ? 2.389 54.562 4.445 1 95.56 504 ASP A CA 1
ATOM 4018 C C . ASP A 1 504 ? 2.186 53.219 3.768 1 95.56 504 ASP A C 1
ATOM 4020 O O . ASP A 1 504 ? 2.881 52.25 4.086 1 95.56 504 ASP A O 1
ATOM 4024 N N . VAL A 1 505 ? 1.328 53.156 2.805 1 94.69 505 VAL A N 1
ATOM 4025 C CA . VAL A 1 505 ? 0.961 51.906 2.139 1 94.69 505 VAL A CA 1
ATOM 4026 C C . VAL A 1 505 ? 1.86 51.688 0.923 1 94.69 505 VAL A C 1
ATOM 4028 O O . VAL A 1 505 ? 1.928 52.531 0.031 1 94.69 505 VAL A O 1
ATOM 4031 N N . VAL A 1 506 ? 2.561 50.531 0.892 1 95.12 506 VAL A N 1
ATOM 4032 C CA . VAL A 1 506 ? 3.494 50.188 -0.182 1 95.12 506 VAL A CA 1
ATOM 4033 C C . VAL A 1 506 ? 3.047 48.906 -0.885 1 95.12 506 VAL A C 1
ATOM 4035 O O . VAL A 1 506 ? 2.748 47.906 -0.231 1 95.12 506 VAL A O 1
ATOM 4038 N N . ASN A 1 507 ? 2.902 48.906 -2.225 1 95 507 ASN A N 1
ATOM 4039 C CA . ASN A 1 507 ? 2.615 47.719 -3.014 1 95 507 ASN A CA 1
ATOM 4040 C C . ASN A 1 507 ? 3.896 47.031 -3.463 1 95 507 ASN A C 1
ATOM 4042 O O . ASN A 1 507 ? 4.52 47.438 -4.441 1 95 507 ASN A O 1
ATOM 4046 N N . ALA A 1 508 ? 4.285 45.969 -2.732 1 95.19 508 ALA A N 1
ATOM 4047 C CA . ALA A 1 508 ? 5.516 45.25 -3.049 1 95.19 508 ALA A CA 1
ATOM 4048 C C . ALA A 1 508 ? 5.508 43.844 -2.434 1 95.19 508 ALA A C 1
ATOM 4050 O O . ALA A 1 508 ? 4.75 43.594 -1.497 1 95.19 508 ALA A O 1
ATOM 4051 N N . ASP A 1 509 ? 6.309 43.031 -3.008 1 94.56 509 ASP A N 1
ATOM 4052 C CA . ASP A 1 509 ? 6.699 41.812 -2.326 1 94.56 509 ASP A CA 1
ATOM 4053 C C . ASP A 1 509 ? 7.727 42.094 -1.23 1 94.56 509 ASP A C 1
ATOM 4055 O O . ASP A 1 509 ? 8.82 42.562 -1.51 1 94.56 509 ASP A O 1
ATOM 4059 N N . VAL A 1 510 ? 7.297 41.75 -0.057 1 95.69 510 VAL A N 1
ATOM 4060 C CA . VAL A 1 510 ? 8.109 42.125 1.095 1 95.69 510 VAL A CA 1
ATOM 4061 C C . VAL A 1 510 ? 9.5 41.5 0.963 1 95.69 510 VAL A C 1
ATOM 4063 O O . VAL A 1 510 ? 10.484 42.062 1.479 1 95.69 510 VAL A O 1
ATOM 4066 N N . ARG A 1 511 ? 9.758 40.312 0.312 1 92.12 511 ARG A N 1
ATOM 4067 C CA . ARG A 1 511 ? 11.023 39.625 0.177 1 92.12 511 ARG A CA 1
ATOM 4068 C C . ARG A 1 511 ? 12 40.406 -0.69 1 92.12 511 ARG A C 1
ATOM 4070 O O . ARG A 1 511 ? 13.219 40.25 -0.535 1 92.12 511 ARG A O 1
ATOM 4077 N N . SER A 1 512 ? 11.367 41.281 -1.531 1 92.12 512 SER A N 1
ATOM 4078 C CA . SER A 1 512 ? 12.203 42.062 -2.447 1 92.12 512 SER A CA 1
ATOM 4079 C C . SER A 1 512 ? 12.125 43.562 -2.156 1 92.12 512 SER A C 1
ATOM 4081 O O . SER A 1 512 ? 12.727 44.375 -2.861 1 92.12 512 SER A O 1
ATOM 4083 N N . TRP A 1 513 ? 11.375 43.875 -1.213 1 94.81 513 TRP A N 1
ATOM 4084 C CA . TRP A 1 513 ? 11.164 45.25 -0.853 1 94.81 513 TRP A CA 1
ATOM 4085 C C . TRP A 1 513 ? 12.398 45.844 -0.165 1 94.81 513 TRP A C 1
ATOM 4087 O O . TRP A 1 513 ? 13.062 45.156 0.608 1 94.81 513 TRP A O 1
ATOM 4097 N N . LYS A 1 514 ? 12.68 47.125 -0.458 1 93.88 514 LYS A N 1
ATOM 4098 C CA . LYS A 1 514 ? 13.703 47.906 0.227 1 93.88 514 LYS A CA 1
ATOM 4099 C C . LYS A 1 514 ? 13.172 49.281 0.646 1 93.88 514 LYS A C 1
ATOM 4101 O O . LYS A 1 514 ? 12.375 49.875 -0.072 1 93.88 514 LYS A O 1
ATOM 4106 N N . PRO A 1 515 ? 13.641 49.688 1.812 1 93.81 515 PRO A N 1
ATOM 4107 C CA . PRO A 1 515 ? 13.195 51 2.25 1 93.81 515 PRO A CA 1
ATOM 4108 C C . PRO A 1 515 ? 13.578 52.125 1.274 1 93.81 515 PRO A C 1
ATOM 4110 O O . PRO A 1 515 ? 14.688 52.094 0.727 1 93.81 515 PRO A O 1
ATOM 4113 N N . GLN A 1 516 ? 12.641 52.969 1.018 1 88.81 516 GLN A N 1
ATOM 4114 C CA . GLN A 1 516 ? 12.906 54.094 0.143 1 88.81 516 GLN A CA 1
ATOM 4115 C C . GLN A 1 516 ? 12.992 55.406 0.942 1 88.81 516 GLN A C 1
ATOM 4117 O O . GLN A 1 516 ? 13.586 56.375 0.482 1 88.81 516 GLN A O 1
ATOM 4122 N N . LEU A 1 517 ? 12.414 55.406 2.062 1 86 517 LEU A N 1
ATOM 4123 C CA . LEU A 1 517 ? 12.391 56.562 2.947 1 86 517 LEU A CA 1
ATOM 4124 C C . LEU A 1 517 ? 13.086 56.25 4.27 1 86 517 LEU A C 1
ATOM 4126 O O . LEU A 1 517 ? 13.133 55.094 4.695 1 86 517 LEU A O 1
ATOM 4130 N N . PRO A 1 518 ? 13.609 57.281 4.844 1 80.56 518 PRO A N 1
ATOM 4131 C CA . PRO A 1 518 ? 14.227 57.062 6.156 1 80.56 518 PRO A CA 1
ATOM 4132 C C . PRO A 1 518 ? 13.242 56.5 7.188 1 80.56 518 PRO A C 1
ATOM 4134 O O . PRO A 1 518 ? 13.648 55.781 8.102 1 80.56 518 PRO A O 1
ATOM 4137 N N . THR A 1 519 ? 12.07 56.844 6.973 1 83 519 THR A N 1
ATOM 4138 C CA . THR A 1 519 ? 11.039 56.406 7.91 1 83 519 THR A CA 1
ATOM 4139 C C . THR A 1 519 ? 10.773 54.906 7.766 1 83 519 THR A C 1
ATOM 4141 O O . THR A 1 519 ? 10.156 54.281 8.633 1 83 519 THR A O 1
ATOM 4144 N N . GLN A 1 520 ? 11.328 54.344 6.781 1 87.62 520 GLN A N 1
ATOM 4145 C CA . GLN A 1 520 ? 11.047 52.969 6.461 1 87.62 520 GLN A CA 1
ATOM 4146 C C . GLN A 1 520 ? 12.188 52.031 6.902 1 87.62 520 GLN A C 1
ATOM 4148 O O . GLN A 1 520 ? 12.492 51.062 6.242 1 87.62 520 GLN A O 1
ATOM 4153 N N . SER A 1 521 ? 12.844 52.375 7.883 1 91.38 521 SER A N 1
ATOM 4154 C CA . SER A 1 521 ? 13.891 51.562 8.5 1 91.38 521 SER A CA 1
ATOM 4155 C C . SER A 1 521 ? 13.898 51.75 10.016 1 91.38 521 SER A C 1
ATOM 4157 O O . SER A 1 521 ? 13.281 52.656 10.547 1 91.38 521 SER A O 1
ATOM 4159 N N . GLY A 1 522 ? 14.445 50.75 10.625 1 94.75 522 GLY A N 1
ATOM 4160 C CA . GLY A 1 522 ? 14.508 50.812 12.078 1 94.75 522 GLY A CA 1
ATOM 4161 C C . GLY A 1 522 ? 13.188 50.469 12.742 1 94.75 522 GLY A C 1
ATOM 4162 O O . GLY A 1 522 ? 12.789 51.125 13.719 1 94.75 522 GLY A O 1
ATOM 4163 N N . PHE A 1 523 ? 12.5 49.594 12.18 1 97.19 523 PHE A N 1
ATOM 4164 C CA . PHE A 1 523 ? 11.203 49.219 12.727 1 97.19 523 PHE A CA 1
ATOM 4165 C C . PHE A 1 523 ? 11.344 48.656 14.133 1 97.19 523 PHE A C 1
ATOM 4167 O O . PHE A 1 523 ? 12.289 47.906 14.422 1 97.19 523 PHE A O 1
ATOM 4174 N N . HIS A 1 524 ? 10.367 49 14.984 1 97.75 524 HIS A N 1
ATOM 4175 C CA . HIS A 1 524 ? 10.375 48.531 16.375 1 97.75 524 HIS A CA 1
ATOM 4176 C C . HIS A 1 524 ? 9.328 47.438 16.609 1 97.75 524 HIS A C 1
ATOM 4178 O O . HIS A 1 524 ? 9.422 46.688 17.578 1 97.75 524 HIS A O 1
ATOM 4184 N N . LEU A 1 525 ? 8.367 47.375 15.789 1 98.31 525 LEU A N 1
ATOM 4185 C CA . LEU A 1 525 ? 7.281 46.406 15.836 1 98.31 525 LEU A CA 1
ATOM 4186 C C . LEU A 1 525 ? 6.902 45.938 14.43 1 98.31 525 LEU A C 1
ATOM 4188 O O . LEU A 1 525 ? 6.625 46.781 13.555 1 98.31 525 LEU A O 1
ATOM 4192 N N . VAL A 1 526 ? 6.98 44.625 14.234 1 98.5 526 VAL A N 1
ATOM 4193 C CA . VAL A 1 526 ? 6.562 44.031 12.969 1 98.5 526 VAL A CA 1
ATOM 4194 C C . VAL A 1 526 ? 5.352 43.125 13.195 1 98.5 526 VAL A C 1
ATOM 4196 O O . VAL A 1 526 ? 5.41 42.219 14.008 1 98.5 526 VA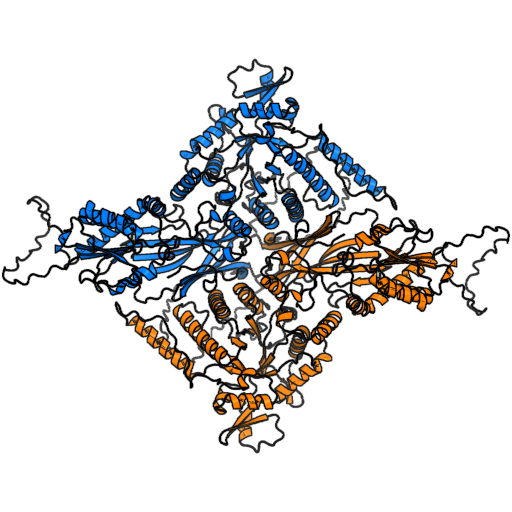L A O 1
ATOM 4199 N N . ILE A 1 527 ? 4.273 43.375 12.531 1 98.62 527 ILE A N 1
ATOM 4200 C CA . ILE A 1 527 ? 3.025 42.656 12.68 1 98.62 527 ILE A CA 1
ATOM 4201 C C . ILE A 1 527 ? 2.672 41.969 11.359 1 98.62 527 ILE A C 1
ATOM 4203 O O . ILE A 1 527 ? 2.689 42.594 10.305 1 98.62 527 ILE A O 1
ATOM 4207 N N . SER A 1 528 ? 2.422 40.656 11.469 1 97.62 528 SER A N 1
ATOM 4208 C CA . SER A 1 528 ? 1.998 39.938 10.266 1 97.62 528 SER A CA 1
ATOM 4209 C C . SER A 1 528 ? 1.041 38.812 10.617 1 97.62 528 SER A C 1
ATOM 4211 O O . SER A 1 528 ? 1.022 38.312 11.75 1 97.62 528 SER A O 1
ATOM 4213 N N . GLU A 1 529 ? 0.182 38.406 9.75 1 94.56 529 GLU A N 1
ATOM 4214 C CA . GLU A 1 529 ? -0.628 37.219 9.789 1 94.56 529 GLU A CA 1
ATOM 4215 C C . GLU A 1 529 ? -0.437 36.375 8.531 1 94.56 529 GLU A C 1
ATOM 4217 O O . GLU A 1 529 ? -1.331 36.281 7.688 1 94.56 529 GLU A O 1
ATOM 4222 N N . LEU A 1 530 ? 0.673 35.75 8.391 1 95.31 530 LEU A N 1
ATOM 4223 C CA . LEU A 1 530 ? 1.063 34.938 7.25 1 95.31 530 LEU A CA 1
ATOM 4224 C C . LEU A 1 530 ? 1.18 33.469 7.656 1 95.31 530 LEU A C 1
ATOM 4226 O O . LEU A 1 530 ? 2.154 32.812 7.305 1 95.31 530 LEU A O 1
ATOM 4230 N N . LEU A 1 531 ? 0.282 33.031 8.477 1 96.44 531 LEU A N 1
ATOM 4231 C CA . LEU A 1 531 ? 0.271 31.672 8.992 1 96.44 531 LEU A CA 1
ATOM 4232 C C . LEU A 1 531 ? -0.762 30.828 8.258 1 96.44 531 LEU A C 1
ATOM 4234 O O . LEU A 1 531 ? -1.856 31.297 7.949 1 96.44 531 LEU A O 1
ATOM 4238 N N . GLY A 1 532 ? -0.343 29.641 7.906 1 96.12 532 GLY A N 1
ATOM 4239 C CA . GLY A 1 532 ? -1.279 28.656 7.375 1 96.12 532 GLY A CA 1
ATOM 4240 C C . GLY A 1 532 ? -1.606 27.547 8.359 1 96.12 532 GLY A C 1
ATOM 4241 O O . GLY A 1 532 ? -1.206 27.609 9.523 1 96.12 532 GLY A O 1
ATOM 4242 N N . SER A 1 533 ? -2.309 26.531 7.883 1 96.88 533 SER A N 1
ATOM 4243 C CA . SER A 1 533 ? -2.824 25.453 8.711 1 96.88 533 SER A CA 1
ATOM 4244 C C . SER A 1 533 ? -1.692 24.688 9.398 1 96.88 533 SER A C 1
ATOM 4246 O O . SER A 1 533 ? -1.919 24 10.383 1 96.88 533 SER A O 1
ATOM 4248 N N . PHE A 1 534 ? -0.499 24.812 8.906 1 98 534 PHE A N 1
ATOM 4249 C CA . PHE A 1 534 ? 0.668 24.125 9.445 1 98 534 PHE A CA 1
ATOM 4250 C C . PHE A 1 534 ? 1.676 25.125 10 1 98 534 PHE A C 1
ATOM 4252 O O . PHE A 1 534 ? 2.811 24.766 10.312 1 98 534 PHE A O 1
ATOM 4259 N N . GLY A 1 535 ? 1.309 26.359 10.102 1 97.62 535 GLY A N 1
ATOM 4260 C CA . GLY A 1 535 ? 2.129 27.422 10.641 1 97.62 535 GLY A CA 1
ATOM 4261 C C . GLY A 1 535 ? 2.986 28.109 9.586 1 97.62 535 GLY A C 1
ATOM 4262 O O . GLY A 1 535 ? 2.754 29.266 9.25 1 97.62 535 GLY A O 1
ATOM 4263 N N . CYS A 1 536 ? 3.893 27.375 9.016 1 97.38 536 CYS A N 1
ATOM 4264 C CA . CYS A 1 536 ? 4.887 27.969 8.133 1 97.38 536 CYS A CA 1
ATOM 4265 C C . CYS A 1 536 ? 4.555 27.688 6.672 1 97.38 536 CYS A C 1
ATOM 4267 O O . CYS A 1 536 ? 5.348 28 5.777 1 97.38 536 CYS A O 1
ATOM 4269 N N . ASN A 1 537 ? 3.379 27.141 6.352 1 97 537 ASN A N 1
ATOM 4270 C CA . ASN A 1 537 ? 3.078 26.688 4.996 1 97 537 ASN A CA 1
ATOM 4271 C C . ASN A 1 537 ? 2.611 27.844 4.113 1 97 537 ASN A C 1
ATOM 4273 O O . ASN A 1 537 ? 2.309 27.641 2.936 1 97 537 ASN A O 1
ATOM 4277 N N . GLU A 1 538 ? 2.504 29.047 4.625 1 95.69 538 GLU A N 1
ATOM 4278 C CA . GLU A 1 538 ? 2.264 30.234 3.797 1 95.69 538 GLU A CA 1
ATOM 4279 C C . GLU A 1 538 ? 3.516 31.094 3.693 1 95.69 538 GLU A C 1
ATOM 4281 O O . GLU A 1 538 ? 3.432 32.281 3.359 1 95.69 538 GLU A O 1
ATOM 4286 N N . LEU A 1 539 ? 4.641 30.547 4.164 1 96.62 539 LEU A N 1
ATOM 4287 C CA . LEU A 1 539 ? 5.992 31.062 3.955 1 96.62 539 LEU A CA 1
ATOM 4288 C C . LEU A 1 539 ? 6.258 32.281 4.836 1 96.62 539 LEU A C 1
ATOM 4290 O O . LEU A 1 539 ? 6.922 33.219 4.41 1 96.62 539 LEU A O 1
ATOM 4294 N N . SER A 1 540 ? 5.621 32.281 6.027 1 96.62 540 SER A N 1
ATOM 4295 C CA . SER A 1 540 ? 5.875 33.312 7.035 1 96.62 540 SER A CA 1
ATOM 4296 C C . SER A 1 540 ? 7.367 33.438 7.316 1 96.62 540 SER A C 1
ATOM 4298 O O . SER A 1 540 ? 7.887 34.562 7.387 1 96.62 540 SER A O 1
ATOM 4300 N N . PRO A 1 541 ? 8.156 32.312 7.406 1 96.31 541 PRO A N 1
ATOM 4301 C CA . PRO A 1 541 ? 9.586 32.469 7.699 1 96.31 541 PRO A CA 1
ATOM 4302 C C . PRO A 1 541 ? 10.328 33.281 6.641 1 96.31 541 PRO A C 1
ATOM 4304 O O . PRO A 1 541 ? 11.125 34.156 6.98 1 96.31 541 PRO A O 1
ATOM 4307 N N . GLU A 1 542 ? 10.117 32.969 5.406 1 95 542 GLU A N 1
ATOM 4308 C CA . GLU A 1 542 ? 10.789 33.688 4.309 1 95 542 GLU A CA 1
ATOM 4309 C C . GLU A 1 542 ? 10.43 35.156 4.289 1 95 542 GLU A C 1
ATOM 4311 O O . GLU A 1 542 ? 11.297 36 4.082 1 95 542 GLU A O 1
ATOM 4316 N N . CYS A 1 543 ? 9.164 35.469 4.516 1 96.19 543 CYS A N 1
ATOM 4317 C CA . CYS A 1 543 ? 8.688 36.844 4.457 1 96.19 543 CYS A CA 1
ATOM 4318 C C . CYS A 1 543 ? 9.227 37.656 5.621 1 96.19 543 CYS A C 1
ATOM 4320 O O . CYS A 1 543 ? 9.719 38.781 5.43 1 96.19 543 CYS A O 1
ATOM 4322 N N . LEU A 1 544 ? 9.148 37.156 6.801 1 96.62 544 LEU A N 1
ATOM 4323 C CA . LEU A 1 544 ? 9.555 37.906 7.988 1 96.62 544 LEU A CA 1
ATOM 4324 C C . LEU A 1 544 ? 11.07 38.062 8.039 1 96.62 544 LEU A C 1
ATOM 4326 O O . LEU A 1 544 ? 11.578 39.094 8.477 1 96.62 544 LEU A O 1
ATOM 4330 N N . TYR A 1 545 ? 11.789 37.031 7.633 1 94.5 545 TYR A N 1
ATOM 4331 C CA . TYR A 1 545 ? 13.242 37.125 7.617 1 94.5 545 TYR A CA 1
ATOM 4332 C C . TYR A 1 545 ? 13.719 38.25 6.703 1 94.5 545 TYR A C 1
ATOM 4334 O O . TYR A 1 545 ? 14.711 38.906 6.996 1 94.5 545 TYR A O 1
ATOM 4342 N N . SER A 1 546 ? 13.047 38.469 5.676 1 93.56 546 SER A N 1
ATOM 4343 C CA . SER A 1 546 ? 13.461 39.438 4.66 1 93.56 546 SER A CA 1
ATOM 4344 C C . SER A 1 546 ? 13.484 40.844 5.215 1 93.56 546 SER A C 1
ATOM 4346 O O . SER A 1 546 ? 14.203 41.719 4.699 1 93.56 546 SER A O 1
ATOM 4348 N N . VAL A 1 547 ? 12.766 41.188 6.266 1 95 547 VAL A N 1
ATOM 4349 C CA . VAL A 1 547 ? 12.656 42.562 6.738 1 95 547 VAL A CA 1
ATOM 4350 C C . VAL A 1 547 ? 13.477 42.75 8.016 1 95 547 VAL A C 1
ATOM 4352 O O . VAL A 1 547 ? 13.617 43.844 8.523 1 95 547 VAL A O 1
ATOM 4355 N N . GLU A 1 548 ? 13.953 41.688 8.516 1 94.06 548 GLU A N 1
ATOM 4356 C CA . GLU A 1 548 ? 14.68 41.75 9.781 1 94.06 548 GLU A CA 1
ATOM 4357 C C . GLU A 1 548 ? 15.828 42.75 9.703 1 94.06 548 GLU A C 1
ATOM 4359 O O . GLU A 1 548 ? 16.125 43.438 10.68 1 94.06 548 GLU A O 1
ATOM 4364 N N . GLN A 1 549 ? 16.469 42.812 8.57 1 91.19 549 GLN A N 1
ATOM 4365 C CA . GLN A 1 549 ? 17.609 43.688 8.375 1 91.19 549 GLN A CA 1
ATOM 4366 C C . GLN A 1 549 ? 17.188 45.156 8.484 1 91.19 549 GLN A C 1
ATOM 4368 O O . GLN A 1 549 ? 18.016 46.031 8.711 1 91.19 549 GLN A O 1
ATOM 4373 N N . TYR A 1 550 ? 15.906 45.5 8.344 1 95 550 TYR A N 1
ATOM 4374 C CA . TYR A 1 550 ? 15.414 46.875 8.375 1 95 550 TYR A CA 1
ATOM 4375 C C . TYR A 1 550 ? 14.828 47.219 9.734 1 95 550 TYR A C 1
ATOM 4377 O O . TYR A 1 550 ? 14.195 48.25 9.898 1 95 550 TYR A O 1
ATOM 4385 N N . CYS A 1 551 ? 14.961 46.344 10.695 1 95.75 551 CYS A N 1
ATOM 4386 C CA . CYS A 1 551 ? 14.414 46.531 12.031 1 95.75 551 CYS A CA 1
ATOM 4387 C C . CYS A 1 551 ? 15.469 47.125 12.961 1 95.75 551 CYS A C 1
ATOM 4389 O O . CYS A 1 551 ? 16.656 47.094 12.656 1 95.75 551 CYS A O 1
ATOM 4391 N N . ASP A 1 552 ? 15.008 47.719 14.008 1 94.69 552 ASP A N 1
ATOM 4392 C CA . ASP A 1 552 ? 15.898 48.219 15.062 1 94.69 552 ASP A CA 1
ATOM 4393 C C . ASP A 1 552 ? 16.625 47.031 15.742 1 94.69 552 ASP A C 1
ATOM 4395 O O . ASP A 1 552 ? 15.984 46.125 16.281 1 94.69 552 ASP A O 1
ATOM 4399 N N . PRO A 1 553 ? 17.906 47 15.727 1 89.5 553 PRO A N 1
ATOM 4400 C CA . PRO A 1 553 ? 18.656 45.844 16.25 1 89.5 553 PRO A CA 1
ATOM 4401 C C . PRO A 1 553 ? 18.531 45.719 17.766 1 89.5 553 PRO A C 1
ATOM 4403 O O . PRO A 1 553 ? 18.672 44.594 18.297 1 89.5 553 PRO A O 1
ATOM 4406 N N . ASP A 1 554 ? 18.266 46.812 18.422 1 90.75 554 ASP A N 1
ATOM 4407 C CA . ASP A 1 554 ? 18.25 46.812 19.875 1 90.75 554 ASP A CA 1
ATOM 4408 C C . ASP A 1 554 ? 16.859 46.5 20.422 1 90.75 554 ASP A C 1
ATOM 4410 O O . ASP A 1 554 ? 16.719 45.781 21.422 1 90.75 554 ASP A O 1
ATOM 4414 N N . ASN A 1 555 ? 15.875 47.094 19.75 1 93.88 555 ASN A N 1
ATOM 4415 C CA . ASN A 1 555 ? 14.5 46.938 20.219 1 93.88 555 ASN A CA 1
ATOM 4416 C C . ASN A 1 555 ? 13.57 46.562 19.062 1 93.88 555 ASN A C 1
ATOM 4418 O O . ASN A 1 555 ? 13.133 47.438 18.297 1 93.88 555 ASN A O 1
ATOM 4422 N N . ILE A 1 556 ? 13.305 45.281 18.906 1 96.5 556 ILE A N 1
ATOM 4423 C CA . ILE A 1 556 ? 12.398 44.844 17.859 1 96.5 556 ILE A CA 1
ATOM 4424 C C . ILE A 1 556 ? 11.477 43.75 18.391 1 96.5 556 ILE A C 1
ATOM 4426 O O . ILE A 1 556 ? 11.922 42.875 19.141 1 96.5 556 ILE A O 1
ATOM 4430 N N . ILE A 1 557 ? 10.219 43.875 18.156 1 98.06 557 ILE A N 1
ATOM 4431 C CA . ILE A 1 557 ? 9.211 42.875 18.5 1 98.06 557 ILE A CA 1
ATOM 4432 C C . ILE A 1 557 ? 8.5 42.406 17.25 1 98.06 557 ILE A C 1
ATOM 4434 O O . ILE A 1 557 ? 8.156 43.188 16.375 1 98.06 557 ILE A O 1
ATOM 4438 N N . PHE A 1 558 ? 8.414 41.094 17.141 1 98.38 558 PHE A N 1
ATOM 4439 C CA . PHE A 1 558 ? 7.637 40.5 16.047 1 98.38 558 PHE A CA 1
ATOM 4440 C C . PHE A 1 558 ? 6.332 39.906 16.578 1 98.38 558 PHE A C 1
ATOM 4442 O O . PHE A 1 558 ? 6.312 39.312 17.641 1 98.38 558 PHE A O 1
ATOM 4449 N N . ILE A 1 559 ? 5.293 40.094 15.812 1 98.69 559 ILE A N 1
ATOM 4450 C CA . ILE A 1 559 ? 4.016 39.406 15.992 1 98.69 559 ILE A CA 1
ATOM 4451 C C . ILE A 1 559 ? 3.648 38.688 14.711 1 98.69 559 ILE A C 1
ATOM 4453 O O . ILE A 1 559 ? 3.34 39.312 13.688 1 98.69 559 ILE A O 1
ATOM 4457 N N . PRO A 1 560 ? 3.621 37.375 14.797 1 98.25 560 PRO A N 1
ATOM 4458 C CA . PRO A 1 560 ? 3.91 36.5 15.93 1 98.25 560 PRO A CA 1
ATOM 4459 C C . PRO A 1 560 ? 5.398 36.438 16.266 1 98.25 560 PRO A C 1
ATOM 4461 O O . PRO A 1 560 ? 6.242 36.562 15.367 1 98.25 560 PRO A O 1
ATOM 4464 N N . LYS A 1 561 ? 5.613 36.188 17.516 1 97.81 561 LYS A N 1
ATOM 4465 C CA . LYS A 1 561 ? 6.98 36 18 1 97.81 561 LYS A CA 1
ATOM 4466 C C . LYS A 1 561 ? 7.559 34.656 17.531 1 97.81 561 LYS A C 1
ATOM 4468 O O . LYS A 1 561 ? 8.734 34.594 17.156 1 97.81 561 LYS A O 1
ATOM 4473 N N . GLU A 1 562 ? 6.754 33.656 17.641 1 98.12 562 GLU A N 1
ATOM 4474 C CA . GLU A 1 562 ? 7.164 32.312 17.203 1 98.12 562 GLU A CA 1
ATOM 4475 C C . GLU A 1 562 ? 5.957 31.453 16.859 1 98.12 562 GLU A C 1
ATOM 4477 O O . GLU A 1 562 ? 4.836 31.734 17.281 1 98.12 562 GLU A O 1
ATOM 4482 N N . TYR A 1 563 ? 6.141 30.484 16.141 1 98.25 563 TYR A N 1
ATOM 4483 C CA . TYR A 1 563 ? 5.117 29.5 15.805 1 98.25 563 TYR A CA 1
ATOM 4484 C C . TYR A 1 563 ? 5.734 28.125 15.586 1 98.25 563 TYR A C 1
ATOM 4486 O O . TYR A 1 563 ? 6.852 28.016 15.078 1 98.25 563 TYR A O 1
ATOM 4494 N N . THR A 1 564 ? 5.016 27.078 16.031 1 98.31 564 THR A N 1
ATOM 4495 C CA . THR A 1 564 ? 5.465 25.688 16.062 1 98.31 564 THR A CA 1
ATOM 4496 C C . THR A 1 564 ? 4.52 24.797 15.266 1 98.31 564 THR A C 1
ATOM 4498 O O . THR A 1 564 ? 3.299 24.922 15.367 1 98.31 564 THR A O 1
ATOM 4501 N N . SER A 1 565 ? 5.09 23.938 14.445 1 98.5 565 SER A N 1
ATOM 4502 C CA . SER A 1 565 ? 4.309 22.938 13.711 1 98.5 565 SER A CA 1
ATOM 4503 C C . SER A 1 565 ? 4.23 21.625 14.477 1 98.5 565 SER A C 1
ATOM 4505 O O . SER A 1 565 ? 5.191 21.219 15.133 1 98.5 565 SER A O 1
ATOM 4507 N N . PHE A 1 566 ? 3.084 20.984 14.414 1 98.31 566 PHE A N 1
ATOM 4508 C CA . PHE A 1 566 ? 2.832 19.703 15.062 1 98.31 566 PHE A CA 1
ATOM 4509 C C . PHE A 1 566 ? 2.213 18.719 14.086 1 98.31 566 PHE A C 1
ATOM 4511 O O . PHE A 1 566 ? 1.683 19.109 13.039 1 98.31 566 PHE A O 1
ATOM 4518 N N . VAL A 1 567 ? 2.309 17.422 14.43 1 98.06 567 VAL A N 1
ATOM 4519 C CA . VAL A 1 567 ? 1.676 16.406 13.578 1 98.06 567 VAL A CA 1
ATOM 4520 C C . VAL A 1 567 ? 1.062 15.312 14.445 1 98.06 567 VAL A C 1
ATOM 4522 O O . VAL A 1 567 ? 1.462 15.125 15.594 1 98.06 567 VAL A O 1
ATOM 4525 N N . ALA A 1 568 ? 0.09 14.617 13.875 1 97.69 568 ALA A N 1
ATOM 4526 C CA . ALA A 1 568 ? -0.522 13.414 14.445 1 97.69 568 ALA A CA 1
ATOM 4527 C C . ALA A 1 568 ? -0.992 12.461 13.352 1 97.69 568 ALA A C 1
ATOM 4529 O O . ALA A 1 568 ? -1.354 12.898 12.258 1 97.69 568 ALA A O 1
ATOM 4530 N N . PRO A 1 569 ? -0.935 11.117 13.625 1 97.88 569 PRO A N 1
ATOM 4531 C CA . PRO A 1 569 ? -1.455 10.18 12.633 1 97.88 569 PRO A CA 1
ATOM 4532 C C . PRO A 1 569 ? -2.965 10.305 12.438 1 97.88 569 PRO A C 1
ATOM 4534 O O . PRO A 1 569 ? -3.711 10.422 13.406 1 97.88 569 PRO A O 1
ATOM 4537 N N . ALA A 1 570 ? -3.387 10.219 11.188 1 97.56 570 ALA A N 1
ATOM 4538 C CA . ALA A 1 570 ? -4.773 10.531 10.852 1 97.56 570 ALA A CA 1
ATOM 4539 C C . ALA A 1 570 ? -5.496 9.305 10.297 1 97.56 570 ALA A C 1
ATOM 4541 O O . ALA A 1 570 ? -4.93 8.547 9.5 1 97.56 570 ALA A O 1
ATOM 4542 N N . ILE A 1 571 ? -6.695 9.078 10.773 1 97.94 571 ILE A N 1
ATOM 4543 C CA . ILE A 1 571 ? -7.645 8.156 10.156 1 97.94 571 ILE A CA 1
ATOM 4544 C C . ILE A 1 571 ? -8.68 8.938 9.352 1 97.94 571 ILE A C 1
ATOM 4546 O O . ILE A 1 571 ? -9.414 9.758 9.906 1 97.94 571 ILE A O 1
ATOM 4550 N N . SER A 1 572 ? -8.727 8.773 8.102 1 97.75 572 SER A N 1
ATOM 4551 C CA . SER A 1 572 ? -9.742 9.422 7.273 1 97.75 572 SER A CA 1
ATOM 4552 C C . SER A 1 572 ? -10.016 8.617 6.008 1 97.75 572 SER A C 1
ATOM 4554 O O . SER A 1 572 ? -9.508 8.945 4.934 1 97.75 572 SER A O 1
ATOM 4556 N N . PRO A 1 573 ? -10.859 7.609 6.102 1 97.5 573 PRO A N 1
ATOM 4557 C CA . PRO A 1 573 ? -11.227 6.867 4.895 1 97.5 573 PRO A CA 1
ATOM 4558 C C . PRO A 1 573 ? -11.828 7.762 3.814 1 97.5 573 PRO A C 1
ATOM 4560 O O . PRO A 1 573 ? -11.664 7.496 2.621 1 97.5 573 PRO A O 1
ATOM 4563 N N . SER A 1 574 ? -12.492 8.836 4.211 1 96 574 SER A N 1
ATOM 4564 C CA . SER A 1 574 ? -13.141 9.742 3.264 1 96 574 SER A CA 1
ATOM 4565 C C . SER A 1 574 ? -12.109 10.422 2.369 1 96 574 SER A C 1
ATOM 4567 O O . SER A 1 574 ? -12.25 10.43 1.145 1 96 574 SER A O 1
ATOM 4569 N N . ILE A 1 575 ? -11.078 10.992 2.992 1 97.06 575 ILE A N 1
ATOM 4570 C CA . ILE A 1 575 ? -10.055 11.672 2.211 1 97.06 575 ILE A CA 1
ATOM 4571 C C . ILE A 1 575 ? -9.336 10.664 1.317 1 97.06 575 ILE A C 1
ATOM 4573 O O . ILE A 1 575 ? -9.094 10.93 0.137 1 97.06 575 ILE A O 1
ATOM 4577 N N . TYR A 1 576 ? -8.992 9.5 1.87 1 97.62 576 TYR A N 1
ATOM 4578 C CA . TYR A 1 576 ? -8.289 8.469 1.108 1 97.62 576 TYR A CA 1
ATOM 4579 C C . TYR A 1 576 ? -9.086 8.062 -0.124 1 97.62 576 TYR A C 1
ATOM 4581 O O . TYR A 1 576 ? -8.531 7.934 -1.217 1 97.62 576 TYR A O 1
ATOM 4589 N N . THR A 1 577 ? -10.391 7.887 0.061 1 96.31 577 THR A N 1
ATOM 4590 C CA . THR A 1 577 ? -11.258 7.465 -1.033 1 96.31 577 THR A CA 1
ATOM 4591 C C . THR A 1 577 ? -11.258 8.5 -2.152 1 96.31 577 THR A C 1
ATOM 4593 O O . THR A 1 577 ? -11.219 8.148 -3.332 1 96.31 577 THR A O 1
ATOM 4596 N N . LYS A 1 578 ? -11.352 9.75 -1.798 1 95.69 578 LYS A N 1
ATOM 4597 C CA . LYS A 1 578 ? -11.344 10.82 -2.787 1 95.69 578 LYS A CA 1
ATOM 4598 C C . LYS A 1 578 ? -10.062 10.789 -3.619 1 95.69 578 LYS A C 1
ATOM 4600 O O . LYS A 1 578 ? -10.109 10.953 -4.84 1 95.69 578 LYS A O 1
ATOM 4605 N N . LEU A 1 579 ? -8.969 10.609 -2.912 1 96.38 579 LEU A N 1
ATOM 4606 C CA . LEU A 1 579 ? -7.684 10.57 -3.594 1 96.38 579 LEU A CA 1
ATOM 4607 C C . LEU A 1 579 ? -7.562 9.32 -4.461 1 96.38 579 LEU A C 1
ATOM 4609 O O . LEU A 1 579 ? -7.066 9.391 -5.59 1 96.38 579 LEU A O 1
ATOM 4613 N N . LEU A 1 580 ? -8.008 8.195 -3.924 1 94.19 580 LEU A N 1
ATOM 4614 C CA . LEU A 1 580 ? -7.984 6.926 -4.645 1 94.19 580 LEU A CA 1
ATOM 4615 C C . LEU A 1 580 ? -8.789 7.02 -5.938 1 94.19 580 LEU A C 1
ATOM 4617 O O . LEU A 1 580 ? -8.344 6.539 -6.984 1 94.19 580 LEU A O 1
ATOM 4621 N N . GLU A 1 581 ? -9.898 7.656 -5.938 1 91.94 581 GLU A N 1
ATOM 4622 C CA . GLU A 1 581 ? -10.828 7.73 -7.066 1 91.94 581 GLU A CA 1
ATOM 4623 C C . GLU A 1 581 ? -10.297 8.664 -8.148 1 91.94 581 GLU A C 1
ATOM 4625 O O . GLU A 1 581 ? -10.773 8.633 -9.289 1 91.94 581 GLU A O 1
ATOM 4630 N N . SER A 1 582 ? -9.344 9.453 -7.809 1 90.69 582 SER A N 1
ATOM 4631 C CA . SER A 1 582 ? -8.75 10.328 -8.82 1 90.69 582 SER A CA 1
ATOM 4632 C C . SER A 1 582 ? -7.926 9.531 -9.82 1 90.69 582 SER A C 1
ATOM 4634 O O . SER A 1 582 ? -7.59 10.031 -10.891 1 90.69 582 SER A O 1
ATOM 4636 N N . ASN A 1 583 ? -7.543 8.305 -9.523 1 88.19 583 ASN A N 1
ATOM 4637 C CA . ASN A 1 583 ? -6.707 7.434 -10.344 1 88.19 583 ASN A CA 1
ATOM 4638 C C . ASN A 1 583 ? -5.406 8.117 -10.742 1 88.19 583 ASN A C 1
ATOM 4640 O O . ASN A 1 583 ? -4.973 8.016 -11.891 1 88.19 583 ASN A O 1
ATOM 4644 N N . ASP A 1 584 ? -4.918 8.961 -9.867 1 92.12 584 ASP A N 1
ATOM 4645 C CA . ASP A 1 584 ? -3.664 9.695 -10.031 1 92.12 584 ASP A CA 1
ATOM 4646 C C . ASP A 1 584 ? -2.822 9.625 -8.758 1 92.12 584 ASP A C 1
ATOM 4648 O O . ASP A 1 584 ? -3.086 10.352 -7.797 1 92.12 584 ASP A O 1
ATOM 4652 N N . LEU A 1 585 ? -1.78 8.836 -8.812 1 91.38 585 LEU A N 1
ATOM 4653 C CA . LEU A 1 585 ? -0.956 8.578 -7.637 1 91.38 585 LEU A CA 1
ATOM 4654 C C . LEU A 1 585 ? -0.253 9.852 -7.18 1 91.38 585 LEU A C 1
ATOM 4656 O O . LEU A 1 585 ? 0.156 9.961 -6.02 1 91.38 585 LEU A O 1
ATOM 4660 N N . SER A 1 586 ? -0.033 10.797 -8.016 1 94.06 586 SER A N 1
ATOM 4661 C CA . SER A 1 586 ? 0.656 12.031 -7.656 1 94.06 586 SER A CA 1
ATOM 4662 C C . SER A 1 586 ? -0.125 12.82 -6.613 1 94.06 586 SER A C 1
ATOM 4664 O O . SER A 1 586 ? 0.452 13.617 -5.867 1 94.06 586 SER A O 1
ATOM 4666 N N . LYS A 1 587 ? -1.438 12.594 -6.508 1 96.31 587 LYS A N 1
ATOM 4667 C CA . LYS A 1 587 ? -2.293 13.312 -5.57 1 96.31 587 LYS A CA 1
ATOM 4668 C C . LYS A 1 587 ? -1.977 12.93 -4.129 1 96.31 587 LYS A C 1
ATOM 4670 O O . LYS A 1 587 ? -2.271 13.688 -3.199 1 96.31 587 LYS A O 1
ATOM 4675 N N . PHE A 1 588 ? -1.357 11.766 -3.955 1 97.25 588 PHE A N 1
ATOM 4676 C CA . PHE A 1 588 ? -0.998 11.328 -2.613 1 97.25 588 PHE A CA 1
ATOM 4677 C C . PHE A 1 588 ? 0.272 12.023 -2.139 1 97.25 588 PHE A C 1
ATOM 4679 O O . PHE A 1 588 ? 0.672 11.875 -0.981 1 97.25 588 PHE A O 1
ATOM 4686 N N . HIS A 1 589 ? 0.95 12.82 -2.938 1 97.5 589 HIS A N 1
ATOM 4687 C CA . HIS A 1 589 ? 2.199 13.5 -2.615 1 97.5 589 HIS A CA 1
ATOM 4688 C C . HIS A 1 589 ? 1.978 14.992 -2.41 1 97.5 589 HIS A C 1
ATOM 4690 O O . HIS A 1 589 ? 2.936 15.75 -2.24 1 97.5 589 HIS A O 1
ATOM 4696 N N . ALA A 1 590 ? 0.716 15.383 -2.436 1 97.12 590 ALA A N 1
ATOM 4697 C CA . ALA A 1 590 ? 0.33 16.766 -2.164 1 97.12 590 ALA A CA 1
ATOM 4698 C C . ALA A 1 590 ? -0.309 16.891 -0.785 1 97.12 590 ALA A C 1
ATOM 4700 O O . ALA A 1 590 ? -0.743 15.898 -0.198 1 97.12 590 ALA A O 1
ATOM 4701 N N . CYS A 1 591 ? -0.323 18.062 -0.306 1 97.19 591 CYS A N 1
ATOM 4702 C CA . CYS A 1 591 ? -0.964 18.359 0.974 1 97.19 591 CYS A CA 1
ATOM 4703 C C . CYS A 1 591 ? -2.328 19 0.769 1 97.19 591 CYS A C 1
ATOM 4705 O O . CYS A 1 591 ? -2.57 19.625 -0.262 1 97.19 591 CYS A O 1
ATOM 4707 N N . TYR A 1 592 ? -3.199 18.844 1.784 1 97 592 TYR A N 1
ATOM 4708 C CA . TYR A 1 592 ? -4.574 19.312 1.635 1 97 592 TYR A CA 1
ATOM 4709 C C . TYR A 1 592 ? -5.086 19.922 2.93 1 97 592 TYR A C 1
ATOM 4711 O O . TYR A 1 592 ? -4.469 19.766 3.986 1 97 592 TYR A O 1
ATOM 4719 N N . VAL A 1 593 ? -6.113 20.688 2.84 1 95.56 593 VAL A N 1
ATOM 4720 C CA . VAL A 1 593 ? -6.938 21.141 3.953 1 95.56 593 VAL A CA 1
ATOM 4721 C C . VAL A 1 593 ? -8.344 20.562 3.832 1 95.56 593 VAL A C 1
ATOM 4723 O O . VAL A 1 593 ? -9.133 21 2.994 1 95.56 593 VAL A O 1
ATOM 4726 N N . PRO A 1 594 ? -8.633 19.641 4.699 1 92.69 594 PRO A N 1
ATOM 4727 C CA . PRO A 1 594 ? -9.945 19 4.582 1 92.69 594 PRO A CA 1
ATOM 4728 C C . PRO A 1 594 ? -11.086 19.906 5.043 1 92.69 594 PRO A C 1
ATOM 4730 O O . PRO A 1 594 ? -11.047 20.422 6.164 1 92.69 594 PRO A O 1
ATOM 4733 N N . LEU A 1 595 ? -12.055 20.031 4.148 1 87.31 595 LEU A N 1
ATOM 4734 C CA . LEU A 1 595 ? -13.195 20.875 4.469 1 87.31 595 LEU A CA 1
ATOM 4735 C C . LEU A 1 595 ? -14.383 20.047 4.938 1 87.31 595 LEU A C 1
ATOM 4737 O O . LEU A 1 595 ? -14.953 20.312 5.996 1 87.31 595 LEU A O 1
ATOM 4741 N N . CYS A 1 596 ? -14.656 19.016 4.195 1 84 596 CYS A N 1
ATOM 4742 C CA . CYS A 1 596 ? -15.906 18.297 4.426 1 84 596 CYS A CA 1
ATOM 4743 C C . CYS A 1 596 ? -15.633 16.891 4.98 1 84 596 CYS A C 1
ATOM 4745 O O . CYS A 1 596 ? -16.562 16.219 5.434 1 84 596 CYS A O 1
ATOM 4747 N N . ASP A 1 597 ? -14.438 16.531 5.012 1 86.38 597 ASP A N 1
ATOM 4748 C CA . ASP A 1 597 ? -14.125 15.133 5.316 1 86.38 597 ASP A CA 1
ATOM 4749 C C . ASP A 1 597 ? -13.906 14.938 6.816 1 86.38 597 ASP A C 1
ATOM 4751 O O . ASP A 1 597 ? -13.312 15.789 7.48 1 86.38 597 ASP A O 1
ATOM 4755 N N . GLU A 1 598 ? -14.453 13.82 7.195 1 90.5 598 GLU A N 1
ATOM 4756 C CA . GLU A 1 598 ? -14.234 13.414 8.578 1 90.5 598 GLU A CA 1
ATOM 4757 C C . GLU A 1 598 ? -12.836 12.852 8.781 1 90.5 598 GLU A C 1
ATOM 4759 O O . GLU A 1 598 ? -12.312 12.148 7.91 1 90.5 598 GLU A O 1
ATOM 4764 N N . TYR A 1 599 ? -12.234 13.172 9.922 1 94.25 599 TYR A N 1
ATOM 4765 C CA . TYR A 1 599 ? -10.938 12.641 10.312 1 94.25 599 TYR A CA 1
ATOM 4766 C C . TYR A 1 599 ? -10.82 12.539 11.828 1 94.25 599 TYR A C 1
ATOM 4768 O O . TYR A 1 599 ? -11.625 13.125 12.555 1 94.25 599 TYR A O 1
ATOM 4776 N N . ASP A 1 600 ? -9.984 11.727 12.266 1 94 600 ASP A N 1
ATOM 4777 C CA . ASP A 1 600 ? -9.609 11.594 13.672 1 94 600 ASP A CA 1
ATOM 4778 C C . ASP A 1 600 ? -8.133 11.25 13.812 1 94 600 ASP A C 1
ATOM 4780 O O . ASP A 1 600 ? -7.477 10.875 12.844 1 94 600 ASP A O 1
ATOM 4784 N N . THR A 1 601 ? -7.594 11.516 15.008 1 95.19 601 THR A N 1
ATOM 4785 C CA . THR A 1 601 ? -6.215 11.141 15.297 1 95.19 601 THR A CA 1
ATOM 4786 C C . THR A 1 601 ? -6.16 9.766 15.961 1 95.19 601 THR A C 1
ATOM 4788 O O . THR A 1 601 ? -7.012 9.445 16.797 1 95.19 601 THR A O 1
ATOM 4791 N N . LEU A 1 602 ? -5.242 8.992 15.57 1 95.75 602 LEU A N 1
ATOM 4792 C CA . LEU A 1 602 ? -5.113 7.664 16.156 1 95.75 602 LEU A CA 1
ATOM 4793 C C . LEU A 1 602 ? -4.316 7.711 17.453 1 95.75 602 LEU A C 1
ATOM 4795 O O . LEU A 1 602 ? -4.473 6.84 18.312 1 95.75 602 LEU A O 1
ATOM 4799 N N . SER A 1 603 ? -3.463 8.672 17.578 1 93.44 603 SER A N 1
ATOM 4800 C CA . SER A 1 603 ? -2.697 8.852 18.812 1 93.44 603 SER A CA 1
ATOM 4801 C C . SER A 1 603 ? -3.402 9.805 19.781 1 93.44 603 SER A C 1
ATOM 4803 O O . SER A 1 603 ? -4.168 10.664 19.344 1 93.44 603 SER A O 1
ATOM 4805 N N . SER A 1 604 ? -3.17 9.602 21.031 1 86.38 604 SER A N 1
ATOM 4806 C CA . SER A 1 604 ? -3.752 10.5 22.031 1 86.38 604 SER A CA 1
ATOM 4807 C C . SER A 1 604 ? -3.006 11.828 22.078 1 86.38 604 SER A C 1
ATOM 4809 O O . SER A 1 604 ? -3.549 12.836 22.531 1 86.38 604 SER A O 1
ATOM 4811 N N . LYS A 1 605 ? -1.814 11.789 21.578 1 91.44 605 LYS A N 1
ATOM 4812 C CA . LYS A 1 605 ? -0.983 12.984 21.594 1 91.44 605 LYS A CA 1
ATOM 4813 C C . LYS A 1 605 ? -0.573 13.383 20.172 1 91.44 605 LYS A C 1
ATOM 4815 O O . LYS A 1 605 ? -0.776 12.617 19.234 1 91.44 605 LYS A O 1
ATOM 4820 N N . TYR A 1 606 ? -0.273 14.633 20.031 1 94.81 606 TYR A N 1
ATOM 4821 C CA . TYR A 1 606 ? 0.392 15.117 18.828 1 94.81 606 TYR A CA 1
ATOM 4822 C C . TYR A 1 606 ? 1.843 15.484 19.109 1 94.81 606 TYR A C 1
ATOM 4824 O O . TYR A 1 606 ? 2.213 15.719 20.266 1 94.81 606 TYR A O 1
ATOM 4832 N N . SER A 1 607 ? 2.654 15.469 18.109 1 96.31 607 SER A N 1
ATOM 4833 C CA . SER A 1 607 ? 4.086 15.648 18.328 1 96.31 607 SER A CA 1
ATOM 4834 C C . SER A 1 607 ? 4.574 16.969 17.75 1 96.31 607 SER A C 1
ATOM 4836 O O . SER A 1 607 ? 4.16 17.375 16.656 1 96.31 607 SER A O 1
ATOM 4838 N N . LYS A 1 608 ? 5.398 17.609 18.531 1 97.69 608 LYS A N 1
ATOM 4839 C CA . LYS A 1 608 ? 6.07 18.828 18.078 1 97.69 608 LYS A CA 1
ATOM 4840 C C . LYS A 1 608 ? 7.09 18.5 16.984 1 97.69 608 LYS A C 1
ATOM 4842 O O . LYS A 1 608 ? 7.801 17.5 17.062 1 97.69 608 LYS A O 1
ATOM 4847 N N . LEU A 1 609 ? 7.109 19.281 15.961 1 97.56 609 LEU A N 1
ATOM 4848 C CA . LEU A 1 609 ? 8.102 19.109 14.906 1 97.56 609 LEU A CA 1
ATOM 4849 C C . LEU A 1 609 ? 9.195 20.172 15.008 1 97.56 609 LEU A C 1
ATOM 4851 O O . LEU A 1 609 ? 10.312 19.875 15.445 1 97.56 609 LEU A O 1
ATOM 4855 N N . TRP A 1 610 ? 8.867 21.469 14.68 1 97.31 610 TRP A N 1
ATOM 4856 C CA . TRP A 1 610 ? 9.859 22.547 14.719 1 97.31 610 TRP A CA 1
ATOM 4857 C C . TRP A 1 610 ? 9.211 23.875 15.07 1 97.31 610 TRP A C 1
ATOM 4859 O O . TRP A 1 610 ? 7.98 24 15.062 1 97.31 610 TRP A O 1
ATOM 4869 N N . THR A 1 611 ? 10.008 24.812 15.438 1 97.5 611 THR A N 1
ATOM 4870 C CA . THR A 1 611 ? 9.586 26.172 15.789 1 97.5 611 THR A CA 1
ATOM 4871 C C . THR A 1 611 ? 10.367 27.203 14.984 1 97.5 611 THR A C 1
ATOM 4873 O O . THR A 1 611 ? 11.586 27.078 14.812 1 97.5 611 THR A O 1
ATOM 4876 N N . PHE A 1 612 ? 9.742 28.109 14.375 1 97.38 612 PHE A N 1
ATOM 4877 C CA . PHE A 1 612 ? 10.352 29.328 13.852 1 97.38 612 PHE A CA 1
ATOM 4878 C C . PHE A 1 612 ? 10.172 30.5 14.828 1 97.38 612 PHE A C 1
ATOM 4880 O O . PHE A 1 612 ? 9.062 30.75 15.305 1 97.38 612 PHE A O 1
ATOM 4887 N N . GLN A 1 613 ? 11.203 31.125 15.141 1 96.31 613 GLN A N 1
ATOM 4888 C CA . GLN A 1 613 ? 11.203 32.281 16 1 96.31 613 GLN A CA 1
ATOM 4889 C C . GLN A 1 613 ? 11.812 33.5 15.305 1 96.31 613 GLN A C 1
ATOM 4891 O O . GLN A 1 613 ? 12.781 33.375 14.555 1 96.31 613 GLN A O 1
ATOM 4896 N N . HIS A 1 614 ? 11.234 34.688 15.508 1 94.5 614 HIS A N 1
ATOM 4897 C CA . HIS A 1 614 ? 11.727 35.906 14.883 1 94.5 614 HIS A CA 1
ATOM 4898 C C . HIS A 1 614 ? 12.211 36.906 15.922 1 94.5 614 HIS A C 1
ATOM 4900 O O . HIS A 1 614 ? 11.555 37.094 16.953 1 94.5 614 HIS A O 1
ATOM 4906 N N . PRO A 1 615 ? 13.281 37.594 15.82 1 92.88 615 PRO A N 1
ATOM 4907 C CA . PRO A 1 615 ? 14.062 37.438 14.586 1 92.88 615 PRO A CA 1
ATOM 4908 C C . PRO A 1 615 ? 14.727 36.094 14.453 1 92.88 615 PRO A C 1
ATOM 4910 O O . PRO A 1 615 ? 15.141 35.5 15.453 1 92.88 615 PRO A O 1
ATOM 4913 N N . LEU A 1 616 ? 14.727 35.531 13.266 1 88.81 616 LEU A N 1
ATOM 4914 C CA . LEU A 1 616 ? 15.32 34.219 12.953 1 88.81 616 LEU A CA 1
ATOM 4915 C C . LEU A 1 616 ? 16.844 34.281 13.023 1 88.81 616 LEU A C 1
ATOM 4917 O O . LEU A 1 616 ? 17.484 33.344 13.5 1 88.81 616 LEU A O 1
ATOM 4921 N N . ARG A 1 617 ? 17.438 35.312 12.578 1 76.62 617 ARG A N 1
ATOM 4922 C CA . ARG A 1 617 ? 18.844 35.688 12.68 1 76.62 617 ARG A CA 1
ATOM 4923 C C . ARG A 1 617 ? 19.719 34.906 11.711 1 76.62 617 ARG A C 1
ATOM 4925 O O . ARG A 1 617 ? 20.797 35.344 11.344 1 76.62 617 ARG A O 1
ATOM 4932 N N . ASN A 1 618 ? 19.516 33.531 11.359 1 75.25 618 ASN A N 1
ATOM 4933 C CA . ASN A 1 618 ? 20.453 32.75 10.578 1 75.25 618 ASN A CA 1
ATOM 4934 C C . ASN A 1 618 ? 19.922 32.438 9.18 1 75.25 618 ASN A C 1
ATOM 4936 O O . ASN A 1 618 ? 20.625 31.844 8.367 1 75.25 618 ASN A O 1
ATOM 4940 N N . GLY A 1 619 ? 18.797 32.812 8.852 1 79.81 619 GLY A N 1
ATOM 4941 C CA . GLY A 1 619 ? 18.25 32.656 7.512 1 79.81 619 GLY A CA 1
ATOM 4942 C C . GLY A 1 619 ? 17.969 31.219 7.137 1 79.81 619 GLY A C 1
ATOM 4943 O O . GLY A 1 619 ? 17.531 30.938 6.02 1 79.81 619 GLY A O 1
ATOM 4944 N N . ASN A 1 620 ? 18.312 30.266 7.918 1 84.88 620 ASN A N 1
ATOM 4945 C CA . ASN A 1 620 ? 18.047 28.859 7.645 1 84.88 620 ASN A CA 1
ATOM 4946 C C . ASN A 1 620 ? 16.547 28.562 7.699 1 84.88 620 ASN A C 1
ATOM 4948 O O . ASN A 1 620 ? 15.93 28.656 8.758 1 84.88 620 ASN A O 1
ATOM 4952 N N . MET A 1 621 ? 16.047 28.188 6.516 1 92.25 621 MET A N 1
ATOM 4953 C CA . MET A 1 621 ? 14.602 27.953 6.414 1 92.25 621 MET A CA 1
ATOM 4954 C C . MET A 1 621 ? 14.297 26.453 6.445 1 92.25 621 MET A C 1
ATOM 4956 O O . MET A 1 621 ? 13.133 26.062 6.5 1 92.25 621 MET A O 1
ATOM 4960 N N . LYS A 1 622 ? 15.227 25.594 6.406 1 92.88 622 LYS A N 1
ATOM 4961 C CA . LYS A 1 622 ? 15.039 24.141 6.395 1 92.88 622 LYS A CA 1
ATOM 4962 C C . LYS A 1 622 ? 14.781 23.609 7.801 1 92.88 622 LYS A C 1
ATOM 4964 O O . LYS A 1 622 ? 15.312 24.141 8.773 1 92.88 622 LYS A O 1
ATOM 4969 N N . ARG A 1 623 ? 13.867 22.703 7.879 1 94.94 623 ARG A N 1
ATOM 4970 C CA . ARG A 1 623 ? 13.562 22.016 9.133 1 94.94 623 ARG A CA 1
ATOM 4971 C C . ARG A 1 623 ? 13.359 20.531 8.898 1 94.94 623 ARG A C 1
ATOM 4973 O O . ARG A 1 623 ? 12.961 20.109 7.809 1 94.94 623 ARG A O 1
ATOM 4980 N N . GLN A 1 624 ? 13.68 19.75 9.828 1 94.06 624 GLN A N 1
ATOM 4981 C CA . GLN A 1 624 ? 13.352 18.328 9.82 1 94.06 624 GLN A CA 1
ATOM 4982 C C . GLN A 1 624 ? 13.109 17.797 11.234 1 94.06 624 GLN A C 1
ATOM 4984 O O . GLN A 1 624 ? 13.695 18.312 12.195 1 94.06 624 GLN A O 1
ATOM 4989 N N . ALA A 1 625 ? 12.227 16.891 11.297 1 95.06 625 ALA A N 1
ATOM 4990 C CA . ALA A 1 625 ? 11.898 16.312 12.602 1 95.06 625 ALA A CA 1
ATOM 4991 C C . ALA A 1 625 ? 11.633 14.82 12.484 1 95.06 625 ALA A C 1
ATOM 4993 O O . ALA A 1 625 ? 11.031 14.367 11.508 1 95.06 625 ALA A O 1
ATOM 4994 N N . HIS A 1 626 ? 12.203 14.055 13.344 1 93.88 626 HIS A N 1
ATOM 4995 C CA . HIS A 1 626 ? 11.938 12.641 13.57 1 93.88 626 HIS A CA 1
ATOM 4996 C C . HIS A 1 626 ? 11.391 12.398 14.977 1 93.88 626 HIS A C 1
ATOM 4998 O O . HIS A 1 626 ? 12.109 12.555 15.961 1 93.88 626 HIS A O 1
ATOM 5004 N N . THR A 1 627 ? 10.109 12.086 15.039 1 94.62 627 THR A N 1
ATOM 5005 C CA . THR A 1 627 ? 9.461 11.961 16.344 1 94.62 627 THR A CA 1
ATOM 5006 C C . THR A 1 627 ? 8.734 10.625 16.453 1 94.62 627 THR A C 1
ATOM 5008 O O . THR A 1 627 ? 8.602 9.898 15.469 1 94.62 627 THR A O 1
ATOM 5011 N N . THR A 1 628 ? 8.375 10.266 17.672 1 94.75 628 THR A N 1
ATOM 5012 C CA . THR A 1 628 ? 7.691 9.008 17.938 1 94.75 628 THR A CA 1
ATOM 5013 C C . THR A 1 628 ? 6.371 9.25 18.672 1 94.75 628 THR A C 1
ATOM 5015 O O . THR A 1 628 ? 6.301 10.102 19.562 1 94.75 628 THR A O 1
ATOM 5018 N N . LEU A 1 629 ? 5.383 8.633 18.203 1 96.75 629 LEU A N 1
ATOM 5019 C CA . LEU A 1 629 ? 4.062 8.648 18.828 1 96.75 629 LEU A CA 1
ATOM 5020 C C . LEU A 1 629 ? 3.611 7.234 19.188 1 96.75 629 LEU A C 1
ATOM 5022 O O . LEU A 1 629 ? 4.168 6.254 18.672 1 96.75 629 LEU A O 1
ATOM 5026 N N . HIS A 1 630 ? 2.664 7.129 20.125 1 96.44 630 HIS A N 1
ATOM 5027 C CA . HIS A 1 630 ? 2.111 5.84 20.516 1 96.44 630 HIS A CA 1
ATOM 5028 C C . HIS A 1 630 ? 0.627 5.75 20.172 1 96.44 630 HIS A C 1
ATOM 5030 O O . HIS A 1 630 ? -0.148 6.645 20.516 1 96.44 630 HIS A O 1
ATOM 5036 N N . CYS A 1 631 ? 0.292 4.734 19.469 1 96.25 631 CYS A N 1
ATOM 5037 C CA . CYS A 1 631 ? -1.1 4.453 19.125 1 96.25 631 CYS A CA 1
ATOM 5038 C C . CYS A 1 631 ? -1.641 3.305 19.969 1 96.25 631 CYS A C 1
ATOM 5040 O O . CYS A 1 631 ? -1.33 2.139 19.719 1 96.25 631 CYS A O 1
ATOM 5042 N N . HIS A 1 632 ? -2.541 3.604 20.859 1 94.62 632 HIS A N 1
ATOM 5043 C CA . HIS A 1 632 ? -3.01 2.615 21.828 1 94.62 632 HIS A CA 1
ATOM 5044 C C . HIS A 1 632 ? -4.109 1.74 21.234 1 94.62 632 HIS A C 1
ATOM 5046 O O . HIS A 1 632 ? -4.336 0.622 21.688 1 94.62 632 HIS A O 1
ATOM 5052 N N . ARG A 1 633 ? -4.766 2.26 20.234 1 94.5 633 ARG A N 1
ATOM 5053 C CA . ARG A 1 633 ? -5.875 1.524 19.641 1 94.5 633 ARG A CA 1
ATOM 5054 C C . ARG A 1 633 ? -5.594 1.186 18.172 1 94.5 633 ARG A C 1
ATOM 5056 O O . ARG A 1 633 ? -5.004 1.989 17.453 1 94.5 633 ARG A O 1
ATOM 5063 N N . LYS A 1 634 ? -6.066 0.015 17.766 1 95.5 634 LYS A N 1
ATOM 5064 C CA . LYS A 1 634 ? -5.91 -0.387 16.375 1 95.5 634 LYS A CA 1
ATOM 5065 C C . LYS A 1 634 ? -6.594 0.604 15.438 1 95.5 634 LYS A C 1
ATOM 5067 O O . LYS A 1 634 ? -7.523 1.308 15.836 1 95.5 634 LYS A O 1
ATOM 5072 N N . GLY A 1 635 ? -6.133 0.68 14.266 1 96.75 635 GLY A N 1
ATOM 5073 C CA . GLY A 1 635 ? -6.703 1.546 13.25 1 96.75 635 GLY A CA 1
ATOM 5074 C C . GLY A 1 635 ? -5.891 1.575 11.969 1 96.75 635 GLY A C 1
ATOM 5075 O O . GLY A 1 635 ? -4.855 0.914 11.867 1 96.75 635 GLY A O 1
ATOM 5076 N N . THR A 1 636 ? -6.391 2.201 10.961 1 97.88 636 THR A N 1
ATOM 5077 C CA . THR A 1 636 ? -5.703 2.391 9.688 1 97.88 636 THR A CA 1
ATOM 5078 C C . THR A 1 636 ? -5.309 3.852 9.5 1 97.88 636 THR A C 1
ATOM 5080 O O . THR A 1 636 ? -6.172 4.73 9.453 1 97.88 636 THR A O 1
ATOM 5083 N N . ILE A 1 637 ? -4.023 4.105 9.398 1 98.38 637 ILE A N 1
ATOM 5084 C CA . ILE A 1 637 ? -3.535 5.461 9.188 1 98.38 637 ILE A CA 1
ATOM 5085 C C . ILE A 1 637 ? -3.57 5.797 7.695 1 98.38 637 ILE A C 1
ATOM 5087 O O . ILE A 1 637 ? -2.947 5.109 6.883 1 98.38 637 ILE A O 1
ATOM 5091 N N . HIS A 1 638 ? -4.273 6.879 7.348 1 98.62 638 HIS A N 1
ATOM 5092 C CA . HIS A 1 638 ? -4.41 7.297 5.957 1 98.62 638 HIS A CA 1
ATOM 5093 C C . HIS A 1 638 ? -3.492 8.477 5.645 1 98.62 638 HIS A C 1
ATOM 5095 O O . HIS A 1 638 ? -3.34 8.859 4.484 1 98.62 638 HIS A O 1
ATOM 5101 N N . GLY A 1 639 ? -2.92 9.062 6.66 1 98.5 639 GLY A N 1
ATOM 5102 C CA . GLY A 1 639 ? -2.029 10.203 6.52 1 98.5 639 GLY A CA 1
ATOM 5103 C C . GLY A 1 639 ? -1.668 10.844 7.848 1 98.5 639 GLY A C 1
ATOM 5104 O O . GLY A 1 639 ? -1.796 10.219 8.898 1 98.5 639 GLY A O 1
ATOM 5105 N N . LEU A 1 640 ? -1.178 12.07 7.75 1 98.5 640 LEU A N 1
ATOM 5106 C CA . LEU A 1 640 ? -0.863 12.883 8.914 1 98.5 640 LEU A CA 1
ATOM 5107 C C . LEU A 1 640 ? -1.726 14.141 8.953 1 98.5 640 LEU A C 1
ATOM 5109 O O . LEU A 1 640 ? -2.021 14.727 7.902 1 98.5 640 LEU A O 1
ATOM 5113 N N . LEU A 1 641 ? -2.117 14.508 10.148 1 97.69 641 LEU A N 1
ATOM 5114 C CA . LEU A 1 641 ? -2.693 15.828 10.375 1 97.69 641 LEU A CA 1
ATOM 5115 C C . LEU A 1 641 ? -1.641 16.797 10.914 1 97.69 641 LEU A C 1
ATOM 5117 O O . LEU A 1 641 ? -0.901 16.453 11.844 1 97.69 641 LEU A O 1
ATOM 5121 N N . GLY A 1 642 ? -1.57 17.906 10.312 1 98.06 642 GLY A N 1
ATOM 5122 C CA . GLY A 1 642 ? -0.682 18.969 10.758 1 98.06 642 GLY A CA 1
ATOM 5123 C C . GLY A 1 642 ? -1.408 20.094 11.469 1 98.06 642 GLY A C 1
ATOM 5124 O O . GLY A 1 642 ? -2.533 20.438 11.102 1 98.06 642 GLY A O 1
ATOM 5125 N N . PHE A 1 643 ? -0.725 20.656 12.43 1 97.69 643 PHE A N 1
ATOM 5126 C CA . PHE A 1 643 ? -1.226 21.75 13.258 1 97.69 643 PHE A CA 1
ATOM 5127 C C . PHE A 1 643 ? -0.125 22.781 13.523 1 97.69 643 PHE A C 1
ATOM 5129 O O . PHE A 1 643 ? 1.034 22.562 13.172 1 97.69 643 PHE A O 1
ATOM 5136 N N . PHE A 1 644 ? -0.554 23.875 14.141 1 98.12 644 PHE A N 1
ATOM 5137 C CA . PHE A 1 644 ? 0.458 24.812 14.586 1 98.12 644 PHE A CA 1
ATOM 5138 C C . PHE A 1 644 ? 0.016 25.516 15.859 1 98.12 644 PHE A C 1
ATOM 5140 O O . PHE A 1 644 ? -1.16 25.469 16.234 1 98.12 644 PHE A O 1
ATOM 5147 N N . GLN A 1 645 ? 0.902 26.031 16.578 1 98.06 645 GLN A N 1
ATOM 5148 C CA . GLN A 1 645 ? 0.725 26.953 17.688 1 98.06 645 GLN A CA 1
ATOM 5149 C C . GLN A 1 645 ? 1.643 28.172 17.547 1 98.06 645 GLN A C 1
ATOM 5151 O O . GLN A 1 645 ? 2.85 28.016 17.344 1 98.06 645 GLN A O 1
ATOM 5156 N N . ALA A 1 646 ? 1.066 29.312 17.625 1 98.44 646 ALA A N 1
ATOM 5157 C CA . ALA A 1 646 ? 1.852 30.547 17.547 1 98.44 646 ALA A CA 1
ATOM 5158 C C . ALA A 1 646 ? 1.757 31.344 18.844 1 98.44 646 ALA A C 1
ATOM 5160 O O . ALA A 1 646 ? 0.671 31.5 19.406 1 98.44 646 ALA A O 1
ATOM 5161 N N . GLU A 1 647 ? 2.85 31.688 19.328 1 98.56 647 GLU A N 1
ATOM 5162 C CA . GLU A 1 647 ? 2.881 32.719 20.344 1 98.56 647 GLU A CA 1
ATOM 5163 C C . GLU A 1 647 ? 3.008 34.125 19.719 1 98.56 647 GLU A C 1
ATOM 5165 O O . GLU A 1 647 ? 4.055 34.438 19.172 1 98.56 647 GLU A O 1
ATOM 5170 N N . LEU A 1 648 ? 1.898 34.812 19.781 1 98.44 648 LEU A N 1
ATOM 5171 C CA . LEU A 1 648 ? 1.929 36.156 19.203 1 98.44 648 LEU A CA 1
ATOM 5172 C C . LEU A 1 648 ? 2.881 37.062 19.984 1 98.44 648 LEU A C 1
ATOM 5174 O O . LEU A 1 648 ? 3.818 37.625 19.406 1 98.44 648 LEU A O 1
ATOM 5178 N N . TYR A 1 649 ? 2.639 37.25 21.219 1 98 649 TYR A N 1
ATOM 5179 C CA . TYR A 1 649 ? 3.529 38 22.078 1 98 649 TYR A CA 1
ATOM 5180 C C . TYR A 1 649 ? 3.168 37.812 23.547 1 98 649 TYR A C 1
ATOM 5182 O O . TYR A 1 649 ? 1.989 37.812 23.922 1 98 649 TYR A O 1
ATOM 5190 N N . ASN A 1 650 ? 4.145 37.562 24.422 1 96.44 650 ASN A N 1
ATOM 5191 C CA . ASN A 1 650 ? 4.031 37.562 25.875 1 96.44 650 ASN A CA 1
ATOM 5192 C C . ASN A 1 650 ? 2.92 36.625 26.344 1 96.44 650 ASN A C 1
ATOM 5194 O O . ASN A 1 650 ? 2.043 37.031 27.109 1 96.44 650 ASN A O 1
ATOM 5198 N N . GLY A 1 651 ? 2.869 35.438 25.766 1 96.06 651 GLY A N 1
ATOM 5199 C CA . GLY A 1 651 ? 1.962 34.406 26.266 1 96.06 651 GLY A CA 1
ATOM 5200 C C . GLY A 1 651 ? 0.635 34.375 25.531 1 96.06 651 GLY A C 1
ATOM 5201 O O . GLY A 1 651 ? -0.204 33.531 25.781 1 96.06 651 GLY A O 1
ATOM 5202 N N . ILE A 1 652 ? 0.344 35.312 24.672 1 98 652 ILE A N 1
ATOM 5203 C CA . ILE A 1 652 ? -0.858 35.281 23.844 1 98 652 ILE A CA 1
ATOM 5204 C C . ILE A 1 652 ? -0.684 34.281 22.719 1 98 652 ILE A C 1
ATOM 5206 O O . ILE A 1 652 ? 0.171 34.469 21.844 1 98 652 ILE A O 1
ATOM 5210 N N . ILE A 1 653 ? -1.528 33.25 22.828 1 97 653 ILE A N 1
ATOM 5211 C CA . ILE A 1 653 ? -1.312 32.094 21.938 1 97 653 ILE A CA 1
ATOM 5212 C C . ILE A 1 653 ? -2.523 31.922 21.031 1 97 653 ILE A C 1
ATOM 5214 O O . ILE A 1 653 ? -3.664 32.125 21.453 1 97 653 ILE A O 1
ATOM 5218 N N . ILE A 1 654 ? -2.281 31.594 19.797 1 97.25 654 ILE A N 1
ATOM 5219 C CA . ILE A 1 654 ? -3.279 31.062 18.859 1 97.25 654 ILE A CA 1
ATOM 5220 C C . ILE A 1 654 ? -2.855 29.688 18.375 1 97.25 654 ILE A C 1
ATOM 5222 O O . ILE A 1 654 ? -1.676 29.438 18.109 1 97.25 654 ILE A O 1
ATOM 5226 N N . SER A 1 655 ? -3.777 28.719 18.359 1 97.12 655 SER A N 1
ATOM 5227 C CA . SER A 1 655 ? -3.422 27.359 18 1 97.12 655 SER A CA 1
ATOM 5228 C C . SER A 1 655 ? -4.609 26.609 17.391 1 97.12 655 SER A C 1
ATOM 5230 O O . SER A 1 655 ? -5.746 26.797 17.844 1 97.12 655 SER A O 1
ATOM 5232 N N . ASN A 1 656 ? -4.332 25.844 16.328 1 95.75 656 ASN A N 1
ATOM 5233 C CA . ASN A 1 656 ? -5.352 24.938 15.82 1 95.75 656 ASN A CA 1
ATOM 5234 C C . ASN A 1 656 ? -5.102 23.5 16.266 1 95.75 656 ASN A C 1
ATOM 5236 O O . ASN A 1 656 ? -5.637 22.547 15.672 1 95.75 656 ASN A O 1
ATOM 5240 N N . CYS A 1 657 ? -4.305 23.25 17.266 1 94 657 CYS A N 1
ATOM 5241 C CA . CYS A 1 657 ? -4.023 21.922 17.797 1 94 657 CYS A CA 1
ATOM 5242 C C . CYS A 1 657 ? -5.285 21.281 18.359 1 94 657 CYS A C 1
ATOM 5244 O O . CYS A 1 657 ? -6.125 21.969 18.953 1 94 657 CYS A O 1
ATOM 5246 N N . PRO A 1 658 ? -5.355 19.984 18.125 1 83.56 658 PRO A N 1
ATOM 5247 C CA . PRO A 1 658 ? -6.57 19.281 18.531 1 83.56 658 PRO A CA 1
ATOM 5248 C C . PRO A 1 658 ? -6.605 18.984 20.031 1 83.56 658 PRO A C 1
ATOM 5250 O O . PRO A 1 658 ? -6.629 17.828 20.438 1 83.56 658 PRO A O 1
ATOM 5253 N N . THR A 1 659 ? -6.832 19.969 20.734 1 82.12 659 THR A N 1
ATOM 5254 C CA . THR A 1 659 ? -6.957 19.734 22.156 1 82.12 659 THR A CA 1
ATOM 5255 C C . THR A 1 659 ? -8.375 19.297 22.516 1 82.12 659 THR A C 1
ATOM 5257 O O . THR A 1 659 ? -9.258 19.281 21.656 1 82.12 659 THR A O 1
ATOM 5260 N N . GLY A 1 660 ? -8.594 18.625 23.516 1 76.31 660 GLY A N 1
ATOM 5261 C CA . GLY A 1 660 ? -9.93 18.219 23.938 1 76.31 660 GLY A CA 1
ATOM 5262 C C . GLY A 1 660 ? -10.969 19.312 23.781 1 76.31 660 GLY A C 1
ATOM 5263 O O . GLY A 1 660 ? -12.117 19.047 23.438 1 76.31 660 GLY A O 1
ATOM 5264 N N . SER A 1 661 ? -10.477 20.578 23.844 1 78.44 661 SER A N 1
ATOM 5265 C CA . SER A 1 661 ? -11.375 21.719 23.75 1 78.44 661 SER A CA 1
ATOM 5266 C C . SER A 1 661 ? -11.266 22.406 22.406 1 78.44 661 SER A C 1
ATOM 5268 O O . SER A 1 661 ? -11.945 23.406 22.141 1 78.44 661 SER A O 1
ATOM 5270 N N . GLY A 1 662 ? -10.461 21.766 21.547 1 84.12 662 GLY A N 1
ATOM 5271 C CA . GLY A 1 662 ? -10.312 22.375 20.234 1 84.12 662 GLY A CA 1
ATOM 5272 C C . GLY A 1 662 ? -9.188 23.391 20.156 1 84.12 662 GLY A C 1
ATOM 5273 O O . GLY A 1 662 ? -8.188 23.25 20.875 1 84.12 662 GLY A O 1
ATOM 5274 N N . PRO A 1 663 ? -9.375 24.328 19.219 1 89.69 663 PRO A N 1
ATOM 5275 C CA . PRO A 1 663 ? -8.328 25.328 19.016 1 89.69 663 PRO A CA 1
ATOM 5276 C C . PRO A 1 663 ? -8.219 26.312 20.172 1 89.69 663 PRO A C 1
ATOM 5278 O O . PRO A 1 663 ? -9.062 26.297 21.078 1 89.69 663 PRO A O 1
ATOM 5281 N N . SER A 1 664 ? -7.172 27.016 20.188 1 92.31 664 SER A N 1
ATOM 5282 C CA . SER A 1 664 ? -6.973 28.125 21.125 1 92.31 664 SER A CA 1
ATOM 5283 C C . SER A 1 664 ? -6.82 29.453 20.391 1 92.31 664 SER A C 1
ATOM 5285 O O . SER A 1 664 ? -5.926 29.594 19.547 1 92.31 664 SER A O 1
ATOM 5287 N N . PRO A 1 665 ? -7.645 30.516 20.688 1 93.31 665 PRO A N 1
ATOM 5288 C CA . PRO A 1 665 ? -8.805 30.453 21.578 1 93.31 665 PRO A CA 1
ATOM 5289 C C . PRO A 1 665 ? -9.891 29.516 21.078 1 93.31 665 PRO A C 1
ATOM 5291 O O . PRO A 1 665 ? -9.883 29.125 19.906 1 93.31 665 PRO A O 1
ATOM 5294 N N . HIS A 1 666 ? -10.766 29.203 21.906 1 91.5 666 HIS A N 1
ATOM 5295 C CA . HIS A 1 666 ? -11.773 28.172 21.672 1 91.5 666 HIS A CA 1
ATOM 5296 C C . HIS A 1 666 ? -12.648 28.531 20.469 1 91.5 666 HIS A C 1
ATOM 5298 O O . HIS A 1 666 ? -13.109 27.641 19.75 1 91.5 666 HIS A O 1
ATOM 5304 N N . ASN A 1 667 ? -12.883 29.781 20.203 1 92 667 ASN A N 1
ATOM 5305 C CA . ASN A 1 667 ? -13.773 30.219 19.125 1 92 667 ASN A CA 1
ATOM 5306 C C . ASN A 1 667 ? -12.992 30.578 17.875 1 92 667 ASN A C 1
ATOM 5308 O O . ASN A 1 667 ? -13.523 31.25 16.984 1 92 667 ASN A O 1
ATOM 5312 N N . LEU A 1 668 ? -11.758 30.125 17.812 1 93.69 668 LEU A N 1
ATOM 5313 C CA . LEU A 1 668 ? -10.945 30.312 16.609 1 93.69 668 LEU A CA 1
ATOM 5314 C C . LEU A 1 668 ? -11.508 29.531 15.438 1 93.69 668 LEU A C 1
ATOM 5316 O O . LEU A 1 668 ? -11.742 28.328 15.539 1 93.69 668 LEU A O 1
ATOM 5320 N N . ILE A 1 669 ? -11.695 30.156 14.18 1 91.38 669 ILE A N 1
ATOM 5321 C CA . ILE A 1 669 ? -12.359 29.469 13.078 1 91.38 669 ILE A CA 1
ATOM 5322 C C . ILE A 1 669 ? -11.523 29.609 11.805 1 91.38 669 ILE A C 1
ATOM 5324 O O . ILE A 1 669 ? -11.969 29.203 10.727 1 91.38 669 ILE A O 1
ATOM 5328 N N . SER A 1 670 ? -10.305 30.062 11.852 1 90.88 670 SER A N 1
ATOM 5329 C CA . SER A 1 670 ? -9.547 30.422 10.664 1 90.88 670 SER A CA 1
ATOM 5330 C C . SER A 1 670 ? -8.734 29.25 10.141 1 90.88 670 SER A C 1
ATOM 5332 O O . SER A 1 670 ? -8.398 29.203 8.953 1 90.88 670 SER A O 1
ATOM 5334 N N . TRP A 1 671 ? -8.328 28.328 10.93 1 94.69 671 TRP A N 1
ATOM 5335 C CA . TRP A 1 671 ? -7.371 27.312 10.477 1 94.69 671 TRP A CA 1
ATOM 5336 C C . TRP A 1 671 ? -7.902 25.906 10.734 1 94.69 671 TRP A C 1
ATOM 5338 O O . TRP A 1 671 ? -8.008 25.484 11.883 1 94.69 671 TRP A O 1
ATOM 5348 N N . LEU A 1 672 ? -8.148 25.25 9.578 1 94 672 LEU A N 1
ATOM 5349 C CA . LEU A 1 672 ? -8.375 23.797 9.609 1 94 672 LEU A CA 1
ATOM 5350 C C . LEU A 1 672 ? -7.051 23.047 9.586 1 94 672 LEU A C 1
ATOM 5352 O O . LEU A 1 672 ? -6.004 23.625 9.289 1 94 672 LEU A O 1
ATOM 5356 N N . PRO A 1 673 ? -7.078 21.75 9.93 1 95.38 673 PRO A N 1
ATOM 5357 C CA . PRO A 1 673 ? -5.82 21.016 9.938 1 95.38 673 PRO A CA 1
ATOM 5358 C C . PRO A 1 673 ? -5.223 20.828 8.547 1 95.38 673 PRO A C 1
ATOM 5360 O O . PRO A 1 673 ? -5.938 20.938 7.547 1 95.38 673 PRO A O 1
ATOM 5363 N N . PHE A 1 674 ? -3.945 20.625 8.562 1 97 674 PHE A N 1
ATOM 5364 C CA . PHE A 1 674 ? -3.154 20.297 7.383 1 97 674 PHE A CA 1
ATOM 5365 C C . PHE A 1 674 ? -3.084 18.781 7.191 1 97 674 PHE A C 1
ATOM 5367 O O . PHE A 1 674 ? -2.848 18.031 8.148 1 97 674 PHE A O 1
ATOM 5374 N N . PHE A 1 675 ? -3.422 18.281 5.996 1 98.06 675 PHE A N 1
ATOM 5375 C CA . PHE A 1 675 ? -3.434 16.844 5.785 1 98.06 675 PHE A CA 1
ATOM 5376 C C . PHE A 1 675 ? -2.326 16.422 4.824 1 98.06 675 PHE A C 1
ATOM 5378 O O . PHE A 1 675 ? -2.232 16.953 3.713 1 98.06 675 PHE A O 1
ATOM 5385 N N . MET A 1 676 ? -1.51 15.516 5.238 1 98.5 676 MET A N 1
ATOM 5386 C CA . MET A 1 676 ? -0.466 14.875 4.441 1 98.5 676 MET A CA 1
ATOM 5387 C C . MET A 1 676 ? -0.793 13.406 4.191 1 98.5 676 MET A C 1
ATOM 5389 O O . MET A 1 676 ? -0.543 12.555 5.051 1 98.5 676 MET A O 1
ATOM 5393 N N . PRO A 1 677 ? -1.238 13.039 3.027 1 98.38 677 PRO A N 1
ATOM 5394 C CA . PRO A 1 677 ? -1.774 11.703 2.779 1 98.38 677 PRO A CA 1
ATOM 5395 C C . PRO A 1 677 ? -0.685 10.633 2.705 1 98.38 677 PRO A C 1
ATOM 5397 O O . PRO A 1 677 ? 0.495 10.961 2.549 1 98.38 677 PRO A O 1
ATOM 5400 N N . LEU A 1 678 ? -1.06 9.367 2.908 1 98.31 678 LEU A N 1
ATOM 5401 C CA . LEU A 1 678 ? -0.246 8.195 2.605 1 98.31 678 LEU A CA 1
ATOM 5402 C C . LEU A 1 678 ? -0.772 7.469 1.369 1 98.31 678 LEU A C 1
ATOM 5404 O O . LEU A 1 678 ? -1.972 7.203 1.264 1 98.31 678 LEU A O 1
ATOM 5408 N N . GLU A 1 679 ? 0.123 7.211 0.48 1 96.44 679 GLU A N 1
ATOM 5409 C CA . GLU A 1 679 ? -0.244 6.453 -0.713 1 96.44 679 GLU A CA 1
ATOM 5410 C C . GLU A 1 679 ? -0.718 5.051 -0.352 1 96.44 679 GLU A C 1
ATOM 5412 O O . GLU A 1 679 ? -1.673 4.539 -0.942 1 96.44 679 GLU A O 1
ATOM 5417 N N . GLN A 1 680 ? -0.041 4.43 0.521 1 94.81 680 GLN A N 1
ATOM 5418 C CA . GLN A 1 680 ? -0.414 3.137 1.088 1 94.81 680 GLN A CA 1
ATOM 5419 C C . GLN A 1 680 ? -0.787 3.271 2.561 1 94.81 680 GLN A C 1
ATOM 5421 O O . GLN A 1 680 ? 0.084 3.455 3.414 1 94.81 680 GLN A O 1
ATOM 5426 N N . PRO A 1 681 ? -2.135 3.109 2.855 1 97.19 681 PRO A N 1
ATOM 5427 C CA . PRO A 1 681 ? -2.539 3.227 4.258 1 97.19 681 PRO A CA 1
ATOM 5428 C C . PRO A 1 681 ? -1.819 2.23 5.164 1 97.19 681 PRO A C 1
ATOM 5430 O O . PRO A 1 681 ? -1.477 1.129 4.727 1 97.19 681 PRO A O 1
ATOM 5433 N N . MET A 1 682 ? -1.562 2.592 6.375 1 97 682 MET A N 1
ATOM 5434 C CA . MET A 1 682 ? -0.851 1.763 7.344 1 97 682 MET A CA 1
ATOM 5435 C C . MET A 1 682 ? -1.82 1.146 8.344 1 97 682 MET A C 1
ATOM 5437 O O . MET A 1 682 ? -2.469 1.865 9.109 1 97 682 MET A O 1
ATOM 5441 N N . GLN A 1 683 ? -1.962 -0.143 8.344 1 96.19 683 GLN A N 1
ATOM 5442 C CA . GLN A 1 683 ? -2.809 -0.848 9.305 1 96.19 683 GLN A CA 1
ATOM 5443 C C . GLN A 1 683 ? -2.051 -1.148 10.594 1 96.19 683 GLN A C 1
ATOM 5445 O O . GLN A 1 683 ? -0.965 -1.729 10.555 1 96.19 683 GLN A O 1
ATOM 5450 N N . LEU A 1 684 ? -2.58 -0.737 11.742 1 96.44 684 LEU A N 1
ATOM 5451 C CA . LEU A 1 684 ? -1.932 -0.931 13.031 1 96.44 684 LEU A CA 1
ATOM 5452 C C . LEU A 1 684 ? -2.803 -1.773 13.961 1 96.44 684 LEU A C 1
ATOM 5454 O O . LEU A 1 684 ? -4.027 -1.62 13.977 1 96.44 684 LEU A O 1
ATOM 5458 N N . THR A 1 685 ? -2.178 -2.623 14.742 1 93.88 685 THR A N 1
ATOM 5459 C CA . THR A 1 685 ? -2.818 -3.277 15.875 1 93.88 685 THR A CA 1
ATOM 5460 C C . THR A 1 685 ? -2.705 -2.418 17.125 1 93.88 685 THR A C 1
ATOM 5462 O O . THR A 1 685 ? -2.246 -1.275 17.062 1 93.88 685 THR A O 1
ATOM 5465 N N . ASP A 1 686 ? -3.193 -2.92 18.266 1 93.19 686 ASP A N 1
ATOM 5466 C CA . ASP A 1 686 ? -3.148 -2.166 19.5 1 93.19 686 ASP A CA 1
ATOM 5467 C C . ASP A 1 686 ? -1.711 -1.971 19.984 1 93.19 686 ASP A C 1
ATOM 5469 O O . ASP A 1 686 ? -0.854 -2.826 19.75 1 93.19 686 ASP A O 1
ATOM 5473 N N . ASP A 1 687 ? -1.472 -0.783 20.531 1 92.5 687 ASP A N 1
ATOM 5474 C CA . ASP A 1 687 ? -0.276 -0.447 21.297 1 92.5 687 ASP A CA 1
ATOM 5475 C C . ASP A 1 687 ? 0.973 -0.506 20.422 1 92.5 687 ASP A C 1
ATOM 5477 O O . ASP A 1 687 ? 1.976 -1.113 20.812 1 92.5 687 ASP A O 1
ATOM 5481 N N . GLN A 1 688 ? 0.895 0.058 19.281 1 94.56 688 GLN A N 1
ATOM 5482 C CA . GLN A 1 688 ? 2.064 0.152 18.422 1 94.56 688 GLN A CA 1
ATOM 5483 C C . GLN A 1 688 ? 2.699 1.537 18.5 1 94.56 688 GLN A C 1
ATOM 5485 O O . GLN A 1 688 ? 2.023 2.52 18.812 1 94.56 688 GLN A O 1
ATOM 5490 N N . GLU A 1 689 ? 3.98 1.508 18.297 1 96 689 GLU A N 1
ATOM 5491 C CA . GLU A 1 689 ? 4.754 2.742 18.188 1 96 689 GLU A CA 1
ATOM 5492 C C . GLU A 1 689 ? 4.84 3.223 16.75 1 96 689 GLU A C 1
ATOM 5494 O O . GLU A 1 689 ? 4.988 2.416 15.828 1 96 689 GLU A O 1
ATOM 5499 N N . LEU A 1 690 ? 4.684 4.508 16.578 1 96.94 690 LEU A N 1
ATOM 5500 C CA . LEU A 1 690 ? 4.754 5.113 15.25 1 96.94 690 LEU A CA 1
ATOM 5501 C C . LEU A 1 690 ? 5.891 6.129 15.18 1 96.94 690 LEU A C 1
ATOM 5503 O O . LEU A 1 690 ? 5.91 7.105 15.938 1 96.94 690 LEU A O 1
ATOM 5507 N N . ALA A 1 691 ? 6.883 5.867 14.359 1 96.44 691 ALA A N 1
ATOM 5508 C CA . ALA A 1 691 ? 7.918 6.848 14.047 1 96.44 691 ALA A CA 1
ATOM 5509 C C . ALA A 1 691 ? 7.52 7.711 12.859 1 96.44 691 ALA A C 1
ATOM 5511 O O . ALA A 1 691 ? 7.137 7.191 11.805 1 96.44 691 ALA A O 1
ATOM 5512 N N . VAL A 1 692 ? 7.582 9.023 13.055 1 97.25 692 VAL A N 1
ATOM 5513 C CA . VAL A 1 692 ? 7.172 9.977 12.031 1 97.25 692 VAL A CA 1
ATOM 5514 C C . VAL A 1 692 ? 8.359 10.844 11.625 1 97.25 692 VAL A C 1
ATOM 5516 O O . VAL A 1 692 ? 9.031 11.422 12.477 1 97.25 692 VAL A O 1
ATOM 5519 N N . PHE A 1 693 ? 8.617 10.898 10.32 1 96.94 693 PHE A N 1
ATOM 5520 C CA . PHE A 1 693 ? 9.625 11.797 9.766 1 96.94 693 PHE A CA 1
ATOM 5521 C C . PHE A 1 693 ? 8.977 12.836 8.859 1 96.94 693 PHE A C 1
ATOM 5523 O O . PHE A 1 693 ? 8.211 12.484 7.957 1 96.94 693 PHE A O 1
ATOM 5530 N N . VAL A 1 694 ? 9.195 14.102 9.141 1 97.88 694 VAL A N 1
ATOM 5531 C CA . VAL A 1 694 ? 8.734 15.195 8.289 1 97.88 694 VAL A CA 1
ATOM 5532 C C . VAL A 1 694 ? 9.891 16.156 8.023 1 97.88 694 VAL A C 1
ATOM 5534 O O . VAL A 1 694 ? 10.695 16.438 8.914 1 97.88 694 VAL A O 1
ATOM 5537 N N . LYS A 1 695 ? 9.969 16.609 6.82 1 97.12 695 LYS A N 1
ATOM 5538 C CA . LYS A 1 695 ? 11.016 17.531 6.395 1 97.12 695 LYS A CA 1
ATOM 5539 C C . LYS A 1 695 ? 10.438 18.719 5.637 1 97.12 695 LYS A C 1
ATOM 5541 O O . LYS A 1 695 ? 9.516 18.547 4.828 1 97.12 695 LYS A O 1
ATOM 5546 N N . ARG A 1 696 ? 10.805 19.891 6.059 1 97.5 696 ARG A N 1
ATOM 5547 C CA . ARG A 1 696 ? 10.602 21.125 5.293 1 97.5 696 ARG A CA 1
ATOM 5548 C C . ARG A 1 696 ? 11.883 21.516 4.562 1 97.5 696 ARG A C 1
ATOM 5550 O O . ARG A 1 696 ? 12.906 21.781 5.191 1 97.5 696 ARG A O 1
ATOM 5557 N N . ASP A 1 697 ? 11.852 21.531 3.281 1 95.69 697 ASP A N 1
ATOM 5558 C CA . ASP A 1 697 ? 13.039 21.859 2.506 1 95.69 697 ASP A CA 1
ATOM 5559 C C . ASP A 1 697 ? 12.781 23.047 1.58 1 95.69 697 ASP A C 1
ATOM 5561 O O . ASP A 1 697 ? 11.641 23.484 1.43 1 95.69 697 ASP A O 1
ATOM 5565 N N . THR A 1 698 ? 13.875 23.688 1.223 1 93.62 698 THR A N 1
ATOM 5566 C CA . THR A 1 698 ? 13.75 24.906 0.425 1 93.62 698 THR A CA 1
ATOM 5567 C C . THR A 1 698 ? 14.781 24.922 -0.706 1 93.62 698 THR A C 1
ATOM 5569 O O . THR A 1 698 ? 15.891 24.422 -0.544 1 93.62 698 THR A O 1
ATOM 5572 N N . ALA A 1 699 ? 14.445 25.266 -1.854 1 90.94 699 ALA A N 1
ATOM 5573 C CA . ALA A 1 699 ? 15.258 25.656 -3.002 1 90.94 699 ALA A CA 1
ATOM 5574 C C . ALA A 1 699 ? 15.07 27.141 -3.336 1 90.94 699 ALA A C 1
ATOM 5576 O O . ALA A 1 699 ? 14.25 27.812 -2.713 1 90.94 699 ALA A O 1
ATOM 5577 N N . PRO A 1 700 ? 15.844 27.656 -4.219 1 88.38 700 PRO A N 1
ATOM 5578 C CA . PRO A 1 700 ? 15.734 29.094 -4.516 1 88.38 700 PRO A CA 1
ATOM 5579 C C . PRO A 1 700 ? 14.336 29.484 -4.977 1 88.38 700 PRO A C 1
ATOM 5581 O O . PRO A 1 700 ? 13.891 30.609 -4.707 1 88.38 700 PRO A O 1
ATOM 5584 N N . ASP A 1 701 ? 13.648 28.547 -5.512 1 92.62 701 ASP A N 1
ATOM 5585 C CA . ASP A 1 701 ? 12.398 28.953 -6.141 1 92.62 701 ASP A CA 1
ATOM 5586 C C . ASP A 1 701 ? 11.195 28.344 -5.418 1 92.62 701 ASP A C 1
ATOM 5588 O O . ASP A 1 701 ? 10.047 28.703 -5.711 1 92.62 701 ASP A O 1
ATOM 5592 N N . ARG A 1 702 ? 11.461 27.484 -4.453 1 95.06 702 ARG A N 1
ATOM 5593 C CA . ARG A 1 702 ? 10.305 26.797 -3.9 1 95.06 702 ARG A CA 1
ATOM 5594 C C . ARG A 1 702 ? 10.609 26.234 -2.512 1 95.06 702 ARG A C 1
ATOM 5596 O O . ARG A 1 702 ? 11.781 26.109 -2.135 1 95.06 702 ARG A O 1
ATOM 5603 N N . VAL A 1 703 ? 9.562 25.969 -1.771 1 97.31 703 VAL A N 1
ATOM 5604 C CA . VAL A 1 703 ? 9.57 25.297 -0.476 1 97.31 703 VAL A CA 1
ATOM 5605 C C . VAL A 1 703 ? 8.625 24.094 -0.515 1 97.31 703 VAL A C 1
ATOM 5607 O O . VAL A 1 703 ? 7.578 24.141 -1.16 1 97.31 703 VAL A O 1
ATOM 5610 N N . TRP A 1 704 ? 9 22.969 0.072 1 97.75 704 TRP A N 1
ATOM 5611 C CA . TRP A 1 704 ? 8.117 21.812 0.055 1 97.75 704 TRP A CA 1
ATOM 5612 C C . TRP A 1 704 ? 8.289 20.984 1.322 1 97.75 704 TRP A C 1
ATOM 5614 O O . TRP A 1 704 ? 9.195 21.234 2.121 1 97.75 704 TRP A O 1
ATOM 5624 N N . TYR A 1 705 ? 7.332 20.062 1.578 1 98.44 705 TYR A N 1
ATOM 5625 C CA . TYR A 1 705 ? 7.395 19.125 2.688 1 98.44 705 TYR A CA 1
ATOM 5626 C C . TYR A 1 705 ? 7.57 17.703 2.178 1 98.44 705 TYR A C 1
ATOM 5628 O O . TYR A 1 705 ? 7.086 17.344 1.099 1 98.44 705 TYR A O 1
ATOM 5636 N N . GLU A 1 706 ? 8.312 16.875 2.885 1 98.44 706 GLU A N 1
ATOM 5637 C CA . GLU A 1 706 ? 8.43 15.438 2.707 1 98.44 706 GLU A CA 1
ATOM 5638 C C . GLU A 1 706 ? 8.07 14.688 3.988 1 98.44 706 GLU A C 1
ATOM 5640 O O . GLU A 1 706 ? 8.281 15.203 5.09 1 98.44 706 GLU A O 1
ATOM 5645 N N . TRP A 1 707 ? 7.465 13.523 3.889 1 98.5 707 TRP A N 1
ATOM 5646 C CA . TRP A 1 707 ? 7.074 12.805 5.094 1 98.5 707 TRP A CA 1
ATOM 5647 C C . TRP A 1 707 ? 7.105 11.297 4.863 1 98.5 707 TRP A C 1
ATOM 5649 O O . TRP A 1 707 ? 6.984 10.836 3.725 1 98.5 707 TRP A O 1
ATOM 5659 N N . SER A 1 708 ? 7.348 10.508 5.832 1 97.94 708 SER A N 1
ATOM 5660 C CA . SER A 1 708 ? 7.324 9.047 5.863 1 97.94 708 SER A CA 1
ATOM 5661 C C . SER A 1 708 ? 7.055 8.531 7.273 1 97.94 708 SER A C 1
ATOM 5663 O O . SER A 1 708 ? 7.262 9.25 8.25 1 97.94 708 SER A O 1
ATOM 5665 N N . LEU A 1 709 ? 6.531 7.301 7.344 1 97.75 709 LEU A N 1
ATOM 5666 C CA . LEU A 1 709 ? 6.168 6.707 8.625 1 97.75 709 LEU A CA 1
ATOM 5667 C C . LEU A 1 709 ? 6.727 5.297 8.75 1 97.75 709 LEU A C 1
ATOM 5669 O O . LEU A 1 709 ? 6.938 4.617 7.742 1 97.75 709 LEU A O 1
ATOM 5673 N N . GLU A 1 710 ? 7.02 4.859 9.961 1 96.25 710 GLU A N 1
ATOM 5674 C CA . GLU A 1 710 ? 7.344 3.492 10.359 1 96.25 710 GLU A CA 1
ATOM 5675 C C . GLU A 1 710 ? 6.586 3.092 11.625 1 96.25 710 GLU A C 1
ATOM 5677 O O . GLU A 1 710 ? 6.418 3.904 12.539 1 96.25 710 GLU A O 1
ATOM 5682 N N . SER A 1 711 ? 6.117 1.921 11.641 1 96.31 711 SER A N 1
ATOM 5683 C CA . SER A 1 711 ? 5.465 1.439 12.852 1 96.31 711 SER A CA 1
ATOM 5684 C C . SER A 1 711 ? 6.238 0.281 13.477 1 96.31 711 SER A C 1
ATOM 5686 O O . SER A 1 711 ? 6.965 -0.431 12.781 1 96.31 711 SER A O 1
ATOM 5688 N N . TYR A 1 712 ? 6.125 0.104 14.797 1 94.5 712 TYR A N 1
ATOM 5689 C CA . TYR A 1 712 ? 6.836 -0.913 15.562 1 94.5 712 TYR A CA 1
ATOM 5690 C C . TYR A 1 712 ? 5.914 -1.567 16.578 1 94.5 712 TYR A C 1
ATOM 5692 O O . TYR A 1 712 ? 4.953 -0.948 17.047 1 94.5 712 TYR A O 1
ATOM 5700 N N . ILE A 1 713 ? 6.172 -2.764 16.828 1 91.31 713 ILE A N 1
ATOM 5701 C CA . ILE A 1 713 ? 5.527 -3.492 17.906 1 91.31 713 ILE A CA 1
ATOM 5702 C C . ILE A 1 713 ? 6.59 -4.039 18.859 1 91.31 713 ILE A C 1
ATOM 5704 O O . ILE A 1 713 ? 7.73 -4.281 18.453 1 91.31 713 ILE A O 1
ATOM 5708 N N . TYR A 1 714 ? 6.297 -4.164 20.109 1 87.81 714 TYR A N 1
ATOM 5709 C CA . TYR A 1 714 ? 7.203 -4.746 21.094 1 87.81 714 TYR A CA 1
ATOM 5710 C C . TYR A 1 714 ? 6.809 -6.18 21.422 1 87.81 714 TYR A C 1
ATOM 5712 O O . TYR A 1 714 ? 5.668 -6.441 21.812 1 87.81 714 TYR A O 1
ATOM 5720 N N . LEU A 1 715 ? 7.648 -7.105 21.062 1 80.81 715 LEU A N 1
ATOM 5721 C CA . LEU A 1 715 ? 7.406 -8.516 21.344 1 80.81 715 LEU A CA 1
ATOM 5722 C C . LEU A 1 715 ? 8.211 -8.977 22.562 1 80.81 715 LEU A C 1
ATOM 5724 O O . LEU A 1 715 ? 9.359 -8.57 22.734 1 80.81 715 LEU A O 1
ATOM 5728 N N . ALA A 1 716 ? 7.555 -9.789 23.5 1 74.56 716 ALA A N 1
ATOM 5729 C CA . ALA A 1 716 ? 8.219 -10.328 24.672 1 74.56 716 ALA A CA 1
ATOM 5730 C C . ALA A 1 716 ? 9.117 -11.508 24.312 1 74.56 716 ALA A C 1
ATOM 5732 O O . ALA A 1 716 ? 8.75 -12.352 23.484 1 74.56 716 ALA A O 1
ATOM 5733 N N . LEU A 1 717 ? 10.43 -11.508 24.531 1 64.69 717 LEU A N 1
ATOM 5734 C CA . LEU A 1 717 ? 11.312 -12.656 24.359 1 64.69 717 LEU A CA 1
ATOM 5735 C C . LEU A 1 717 ? 11.188 -13.617 25.531 1 64.69 717 LEU A C 1
ATOM 5737 O O . LEU A 1 717 ? 11.078 -13.188 26.688 1 64.69 717 LEU A O 1
ATOM 5741 N N . PRO A 1 718 ? 10.906 -15.023 25.328 1 55.94 718 PRO A N 1
ATOM 5742 C CA . PRO A 1 718 ? 10.867 -15.977 26.453 1 55.94 718 PRO A CA 1
ATOM 5743 C C . PRO A 1 718 ? 12.109 -15.891 27.328 1 55.94 718 PRO A C 1
ATOM 5745 O O . PRO A 1 718 ? 13.203 -15.625 26.844 1 55.94 718 PRO A O 1
ATOM 5748 N N . SER A 1 719 ? 12 -15.688 28.656 1 46.47 719 SER A N 1
ATOM 5749 C CA . SER A 1 719 ? 13.062 -15.711 29.656 1 46.47 719 SER A CA 1
ATOM 5750 C C . SER A 1 719 ? 13.922 -16.969 29.516 1 46.47 719 SER A C 1
ATOM 5752 O O . SER A 1 719 ? 13.43 -18.078 29.688 1 46.47 719 SER A O 1
ATOM 5754 N N . GLU A 1 720 ? 14.797 -17.297 28.688 1 40.97 720 GLU A N 1
ATOM 5755 C CA . GLU A 1 720 ? 15.703 -18.391 29.016 1 40.97 720 GLU A CA 1
ATOM 5756 C C . GLU A 1 720 ? 16.109 -18.344 30.484 1 40.97 720 GLU A C 1
ATOM 5758 O O . GLU A 1 720 ? 16.078 -17.281 31.109 1 40.97 720 GLU A O 1
ATOM 5763 N N . THR A 1 721 ? 16.562 -19.703 31.281 1 34.91 721 THR A N 1
ATOM 5764 C CA . THR A 1 721 ? 17.344 -19.906 32.5 1 34.91 721 THR A CA 1
ATOM 5765 C C . THR A 1 721 ? 18.438 -18.844 32.625 1 34.91 721 THR A C 1
ATOM 5767 O O . THR A 1 721 ? 18.828 -18.219 31.641 1 34.91 721 THR A O 1
ATOM 5770 N N . THR A 1 722 ? 19.25 -18.969 33.969 1 32 722 THR A N 1
ATOM 5771 C CA . THR A 1 722 ? 20.344 -18.297 34.688 1 32 722 THR A CA 1
ATOM 5772 C C . THR A 1 722 ? 21.578 -18.203 33.812 1 32 722 THR A C 1
ATOM 5774 O O . THR A 1 722 ? 22.359 -19.156 33.719 1 32 722 THR A O 1
ATOM 5777 N N . LEU A 1 723 ? 21.812 -17.969 32.781 1 29.44 723 LEU A N 1
ATOM 5778 C CA . LEU A 1 723 ? 23.234 -17.656 32.625 1 29.44 723 LEU A CA 1
ATOM 5779 C C . LEU A 1 723 ? 23.703 -16.656 33.656 1 29.44 723 LEU A C 1
ATOM 5781 O O . LEU A 1 723 ? 23 -15.672 33.938 1 29.44 723 LEU A O 1
ATOM 5785 N N . SER A 1 724 ? 24.578 -17.219 34.719 1 26.22 724 SER A N 1
ATOM 5786 C CA . SER A 1 724 ? 25.297 -16.547 35.781 1 26.22 724 SER A CA 1
ATOM 5787 C C . SER A 1 724 ? 25.844 -15.195 35.312 1 26.22 724 SER A C 1
ATOM 5789 O O . SER A 1 724 ? 26.5 -15.109 34.281 1 26.22 724 SER A O 1
ATOM 5791 N N . ARG A 1 725 ? 25.422 -14.195 35.938 1 26.7 725 ARG A N 1
ATOM 5792 C CA . ARG A 1 725 ? 25.984 -12.852 35.906 1 26.7 725 ARG A CA 1
ATOM 5793 C C . ARG A 1 725 ? 27.453 -12.867 36.344 1 26.7 725 ARG A C 1
ATOM 5795 O O . ARG A 1 725 ? 27.75 -12.984 37.531 1 26.7 725 ARG A O 1
ATOM 5802 N N . SER A 1 726 ? 28.5 -13.656 35.844 1 22.66 726 SER A N 1
ATOM 5803 C CA . SER A 1 726 ? 29.766 -13.117 36.312 1 22.66 726 SER A CA 1
ATOM 5804 C C . SER A 1 726 ? 29.797 -11.594 36.219 1 22.66 726 SER A C 1
ATOM 5806 O O . SER A 1 726 ? 29.453 -11.047 35.156 1 22.66 726 SER A O 1
ATOM 5808 N N . SER A 1 727 ? 29.812 -10.875 37.406 1 21.83 727 SER A N 1
ATOM 5809 C CA . SER A 1 727 ? 30.016 -9.492 37.844 1 21.83 727 SER A CA 1
ATOM 5810 C C . SER A 1 727 ? 31.281 -8.914 37.219 1 21.83 727 SER A C 1
ATOM 5812 O O . SER A 1 727 ? 31.672 -7.781 37.531 1 21.83 727 SER A O 1
ATOM 5814 N N . ASN A 1 728 ? 32.281 -9.664 36.75 1 19.98 728 ASN A N 1
ATOM 5815 C CA . ASN A 1 728 ? 33.531 -8.875 36.75 1 19.98 728 ASN A CA 1
ATOM 5816 C C . ASN A 1 728 ? 33.375 -7.625 35.875 1 19.98 728 ASN A C 1
ATOM 5818 O O . ASN A 1 728 ? 32.875 -7.699 34.75 1 19.98 728 ASN A O 1
ATOM 5822 N N . ASN A 1 729 ? 33.469 -6.352 36.625 1 19.53 729 ASN A N 1
ATOM 5823 C CA . ASN A 1 729 ? 33.406 -4.902 36.438 1 19.53 729 ASN A CA 1
ATOM 5824 C C . ASN A 1 729 ? 34.344 -4.43 35.344 1 19.53 729 ASN A C 1
ATOM 5826 O O . ASN A 1 729 ? 34.312 -3.264 34.938 1 19.53 729 ASN A O 1
ATOM 5830 N N . SER A 1 730 ? 35.469 -5.082 35.094 1 18.8 730 SER A N 1
ATOM 5831 C CA . SER A 1 730 ? 36.531 -4.152 34.781 1 18.8 730 SER A CA 1
ATOM 5832 C C . SER A 1 730 ? 36.281 -3.455 33.438 1 18.8 730 SER A C 1
ATOM 5834 O O . SER A 1 730 ? 35.938 -4.102 32.438 1 18.8 730 SER A O 1
ATOM 5836 N N . SER A 1 731 ? 35.844 -2.098 33.562 1 19.84 731 SER A N 1
ATOM 5837 C CA . SER A 1 731 ? 35.812 -0.973 32.625 1 19.84 731 SER A CA 1
ATOM 5838 C C . SER A 1 731 ? 37.094 -0.875 31.812 1 19.84 731 SER A C 1
ATOM 5840 O O . SER A 1 731 ? 37.375 0.162 31.203 1 19.84 731 SER A O 1
ATOM 5842 N N . SER A 1 732 ? 37.719 -1.943 31.516 1 18.78 732 SER A N 1
ATOM 5843 C CA . SER A 1 732 ? 38.938 -1.455 30.906 1 18.78 732 SER A CA 1
ATOM 5844 C C . SER A 1 732 ? 38.656 -0.428 29.812 1 18.78 732 SER A C 1
ATOM 5846 O O . SER A 1 732 ? 37.875 -0.694 28.891 1 18.78 732 SER A O 1
ATOM 5848 N N . VAL A 1 733 ? 38.844 0.94 30.297 1 21.55 733 VAL A N 1
ATOM 5849 C CA . VAL A 1 733 ? 39.094 2.252 29.719 1 21.55 733 VAL A CA 1
ATOM 5850 C C . VAL A 1 733 ? 40.156 2.133 28.625 1 21.55 733 VAL A C 1
ATOM 5852 O O . VAL A 1 733 ? 41.312 1.809 28.906 1 21.55 733 VAL A O 1
ATOM 5855 N N . ILE A 1 734 ? 40.062 1.264 27.656 1 20.16 734 ILE A N 1
ATOM 5856 C CA . ILE A 1 734 ? 41.219 1.524 26.797 1 20.16 734 ILE A CA 1
ATOM 5857 C C . ILE A 1 734 ? 41.312 3.023 26.531 1 20.16 734 ILE A C 1
ATOM 5859 O O . ILE A 1 734 ? 40.375 3.662 26.078 1 20.16 734 ILE A O 1
ATOM 5863 N N . ASP A 1 735 ? 42.281 3.674 27.297 1 19.62 735 ASP A N 1
ATOM 5864 C CA . ASP A 1 735 ? 43 4.941 27.328 1 19.62 735 ASP A CA 1
ATOM 5865 C C . ASP A 1 735 ? 43.312 5.445 25.922 1 19.62 735 ASP A C 1
ATOM 5867 O O . ASP A 1 735 ? 44.25 6.195 25.719 1 19.62 735 ASP A O 1
ATOM 5871 N N . GLN A 1 736 ? 42.75 5.051 24.766 1 19.88 736 GLN A N 1
ATOM 5872 C CA . GLN A 1 736 ? 43.531 5.973 23.969 1 19.88 736 GLN A CA 1
ATOM 5873 C C . GLN A 1 736 ? 43.438 7.398 24.5 1 19.88 736 GLN A C 1
ATOM 5875 O O . GLN A 1 736 ? 42.438 7.75 25.172 1 19.88 736 GLN A O 1
ATOM 5880 N N . PRO A 1 737 ? 44.5 8.312 24.406 1 20.12 737 PRO A N 1
ATOM 5881 C CA . PRO A 1 737 ? 44.719 9.656 24.922 1 20.12 737 PRO A CA 1
ATOM 5882 C C . PRO A 1 737 ? 43.469 10.516 24.953 1 20.12 737 PRO A C 1
ATOM 5884 O O . PRO A 1 737 ? 42.438 10.117 24.391 1 20.12 737 PRO A O 1
ATOM 5887 N N . GLY A 1 738 ? 43.531 11.75 24.594 1 19.14 738 GLY A N 1
ATOM 5888 C CA . GLY A 1 738 ? 43 12.984 25.156 1 19.14 738 GLY A CA 1
ATOM 5889 C C . GLY A 1 738 ? 41.5 13.109 25 1 19.14 738 GLY A C 1
ATOM 5890 O O . GLY A 1 738 ? 40.875 13.953 25.656 1 19.14 738 GLY A O 1
ATOM 5891 N N . ARG A 1 739 ? 40.688 12.828 23.922 1 18.75 739 ARG A N 1
ATOM 5892 C CA . ARG A 1 739 ? 39.812 13.984 23.875 1 18.75 739 ARG A CA 1
ATOM 5893 C C . ARG A 1 739 ? 38.875 14.016 25.078 1 18.75 739 ARG A C 1
ATOM 5895 O O . ARG A 1 739 ? 38.312 12.984 25.453 1 18.75 739 ARG A O 1
ATOM 5902 N N . LEU A 1 740 ? 38.906 14.977 26.094 1 18.52 740 LEU A N 1
ATOM 5903 C CA . LEU A 1 740 ? 38.438 15.602 27.328 1 18.52 740 LEU A CA 1
ATOM 5904 C C . LEU A 1 740 ? 36.938 15.602 27.406 1 18.52 740 LEU A C 1
ATOM 5906 O O . LEU A 1 740 ? 36.344 15.883 28.469 1 18.52 740 LEU A O 1
ATOM 5910 N N . SER A 1 741 ? 36 15.156 26.547 1 18.86 741 SER A N 1
ATOM 5911 C CA . SER A 1 741 ? 34.875 15.977 27 1 18.86 741 SER A CA 1
ATOM 5912 C C . SER A 1 741 ? 34.531 15.664 28.453 1 18.86 741 SER A C 1
ATOM 5914 O O . SER A 1 741 ? 34.75 14.547 28.922 1 18.86 741 SER A O 1
ATOM 5916 N N . MET A 1 742 ? 34.281 16.594 29.359 1 16.72 742 MET A N 1
ATOM 5917 C CA . MET A 1 742 ? 34.125 17.047 30.75 1 16.72 742 MET A CA 1
ATOM 5918 C C . MET A 1 742 ? 33 16.281 31.453 1 16.72 742 MET A C 1
ATOM 5920 O O . MET A 1 742 ? 33.094 16.016 32.656 1 16.72 742 MET A O 1
ATOM 5924 N N . PHE A 1 743 ? 31.672 16.203 31 1 18.22 743 PHE A N 1
ATOM 5925 C CA . PHE A 1 743 ? 30.641 16.469 32 1 18.22 743 PHE A CA 1
ATOM 5926 C C . PHE A 1 743 ? 30.312 15.211 32.781 1 18.22 743 PHE A C 1
ATOM 5928 O O . PHE A 1 743 ? 29.719 14.273 32.25 1 18.22 743 PHE A O 1
ATOM 5935 N N . SER A 1 744 ? 31.203 14.688 33.688 1 18.34 744 SER A N 1
ATOM 5936 C CA . SER A 1 744 ? 31.172 13.508 34.562 1 18.34 744 SER A CA 1
ATOM 5937 C C . SER A 1 744 ? 30.141 13.664 35.656 1 18.34 744 SER A C 1
ATOM 5939 O O . SER A 1 744 ? 30.094 12.852 36.594 1 18.34 744 SER A O 1
ATOM 5941 N N . SER A 1 745 ? 29.062 14.523 35.781 1 18.19 745 SER A N 1
ATOM 5942 C CA . SER A 1 745 ? 28.609 14.641 37.156 1 18.19 745 SER A CA 1
ATOM 5943 C C . SER A 1 745 ? 28.078 13.312 37.688 1 18.19 745 SER A C 1
ATOM 5945 O O . SER A 1 745 ? 27.297 12.641 37.031 1 18.19 745 SER A O 1
ATOM 5947 N N . THR A 1 746 ? 28.734 12.672 38.719 1 18.67 746 THR A N 1
ATOM 5948 C CA . THR A 1 746 ? 28.719 11.438 39.469 1 18.67 746 THR A CA 1
ATOM 5949 C C . THR A 1 746 ? 27.5 11.391 40.406 1 18.67 746 THR A C 1
ATOM 5951 O O . THR A 1 746 ? 27.359 10.469 41.219 1 18.67 746 THR A O 1
ATOM 5954 N N . GLU A 1 747 ? 26.297 11.961 40.25 1 18.86 747 GLU A N 1
ATOM 5955 C CA . GLU A 1 747 ? 25.594 11.906 41.531 1 18.86 747 GLU A CA 1
ATOM 5956 C C . GLU A 1 747 ? 25.266 10.469 41.906 1 18.86 747 GLU A C 1
ATOM 5958 O O . GLU A 1 747 ? 24.828 9.672 41.094 1 18.86 747 GLU A O 1
ATOM 5963 N N . GLN A 1 748 ? 25.734 9.922 43.125 1 19.67 748 GLN A N 1
ATOM 5964 C CA . GLN A 1 748 ? 25.844 8.68 43.875 1 19.67 748 GLN A CA 1
ATOM 5965 C C . GLN A 1 748 ? 24.484 8.211 44.375 1 19.67 748 GLN A C 1
ATOM 5967 O O . GLN A 1 748 ? 24.391 7.195 45.062 1 19.67 748 GLN A O 1
ATOM 5972 N N . ASN A 1 749 ? 23.328 8.695 44.125 1 20.36 749 ASN A N 1
ATOM 5973 C CA . ASN A 1 749 ? 22.375 8.484 45.219 1 20.36 749 ASN A CA 1
ATOM 5974 C C . ASN A 1 749 ? 22.156 7 45.469 1 20.36 749 ASN A C 1
ATOM 5976 O O . ASN A 1 749 ? 22.484 6.156 44.656 1 20.36 749 ASN A O 1
ATOM 5980 N N . GLY A 1 750 ? 21.062 6.621 46.375 1 21.78 750 GLY A N 1
ATOM 5981 C CA . GLY A 1 750 ? 20.625 5.664 47.375 1 21.78 750 GLY A CA 1
ATOM 5982 C C . GLY A 1 750 ? 20.266 4.312 46.812 1 21.78 750 GLY A C 1
ATOM 5983 O O . GLY A 1 750 ? 20.016 4.199 45.594 1 21.78 750 GLY A O 1
ATOM 5984 N N . THR A 1 751 ? 20.438 3.139 47.625 1 23.33 751 THR A N 1
ATOM 5985 C CA . THR A 1 751 ? 20.562 1.686 47.594 1 23.33 751 THR A CA 1
ATOM 5986 C C . THR A 1 751 ? 19.203 1.044 47.281 1 23.33 751 THR A C 1
ATOM 5988 O O . THR A 1 751 ? 19.062 -0.18 47.344 1 23.33 751 THR A O 1
ATOM 5991 N N . SER A 1 752 ? 18.109 1.665 46.906 1 22.05 752 SER A N 1
ATOM 5992 C CA . SER A 1 752 ? 16.891 0.891 47.156 1 22.05 752 SER A CA 1
ATOM 5993 C C . SER A 1 752 ? 16.906 -0.422 46.375 1 22.05 752 SER A C 1
ATOM 5995 O O . SER A 1 752 ? 17.406 -0.476 45.25 1 22.05 752 SER A O 1
ATOM 5997 N N . ARG A 1 753 ? 16.672 -1.642 47.094 1 25.73 753 ARG A N 1
ATOM 5998 C CA . ARG A 1 753 ? 16.516 -3.055 46.781 1 25.73 753 ARG A CA 1
ATOM 5999 C C . ARG A 1 753 ? 15.516 -3.25 45.656 1 25.73 753 ARG A C 1
ATOM 6001 O O . ARG A 1 753 ? 14.305 -3.252 45.875 1 25.73 753 ARG A O 1
ATOM 6008 N N . SER A 1 754 ? 15.617 -2.539 44.594 1 24.86 754 SER A N 1
ATOM 6009 C CA . SER A 1 754 ? 14.5 -2.725 43.656 1 24.86 754 SER A CA 1
ATOM 6010 C C . SER A 1 754 ? 14.375 -4.184 43.25 1 24.86 754 SER A C 1
ATOM 6012 O O . SER A 1 754 ? 15.383 -4.863 43.031 1 24.86 754 SER A O 1
ATOM 6014 N N . SER A 1 755 ? 13.258 -4.891 43.75 1 30.72 755 SER A N 1
ATOM 6015 C CA . SER A 1 755 ? 12.758 -6.195 43.344 1 30.72 755 SER A CA 1
ATOM 6016 C C . SER A 1 755 ? 13.008 -6.449 41.844 1 30.72 755 SER A C 1
ATOM 6018 O O . SER A 1 755 ? 12.75 -5.578 41.031 1 30.72 755 SER A O 1
ATOM 6020 N N . MET A 1 756 ? 13.984 -7.23 41.625 1 31.81 756 MET A N 1
ATOM 6021 C CA . MET A 1 756 ? 14.43 -7.68 40.312 1 31.81 756 MET A CA 1
ATOM 6022 C C . MET A 1 756 ? 13.25 -8.195 39.5 1 31.81 756 MET A C 1
ATOM 6024 O O . MET A 1 756 ? 12.836 -9.344 39.656 1 31.81 756 MET A O 1
ATOM 6028 N N . ASP A 1 757 ? 12.141 -7.434 39.375 1 34.25 757 ASP A N 1
ATOM 6029 C CA . ASP A 1 757 ? 11.156 -7.762 38.375 1 34.25 757 ASP A CA 1
ATOM 6030 C C . ASP A 1 757 ? 11.836 -8.344 37.125 1 34.25 757 ASP A C 1
ATOM 6032 O O . ASP A 1 757 ? 12.867 -7.836 36.688 1 34.25 757 ASP A O 1
ATOM 6036 N N . THR A 1 758 ? 11.773 -9.625 36.969 1 40.28 758 THR A N 1
ATOM 6037 C CA . THR A 1 758 ? 12.164 -10.305 35.75 1 40.28 758 THR A CA 1
ATOM 6038 C C . THR A 1 758 ? 11.906 -9.422 34.531 1 40.28 758 THR A C 1
ATOM 6040 O O . THR A 1 758 ? 10.75 -9.141 34.188 1 40.28 758 THR A O 1
ATOM 6043 N N . GLU A 1 759 ? 12.633 -8.477 34.312 1 43.56 759 GLU A N 1
ATOM 6044 C CA . GLU A 1 759 ? 12.578 -7.539 33.188 1 43.56 759 GLU A CA 1
ATOM 6045 C C . GLU A 1 759 ? 12.328 -8.266 31.875 1 43.56 759 GLU A C 1
ATOM 6047 O O . GLU A 1 759 ? 13.117 -9.117 31.469 1 43.56 759 GLU A O 1
ATOM 6052 N N . GLU A 1 760 ? 11.094 -8.68 31.625 1 55.19 760 GLU A N 1
ATOM 6053 C CA . GLU A 1 760 ? 10.695 -9.156 30.297 1 55.19 760 GLU A CA 1
ATOM 6054 C C . GLU A 1 760 ? 11.344 -8.328 29.203 1 55.19 760 GLU A C 1
ATOM 6056 O O . GLU A 1 760 ? 11.227 -7.098 29.188 1 55.19 760 GLU A O 1
ATOM 6061 N N . TYR A 1 761 ? 12.438 -8.82 28.609 1 69 761 TYR A N 1
ATOM 6062 C CA . TYR A 1 761 ? 13.102 -8.172 27.484 1 69 761 TYR A CA 1
ATOM 6063 C C . TYR A 1 761 ? 12.18 -8.078 26.281 1 69 761 TYR A C 1
ATOM 6065 O O . TYR A 1 761 ? 11.453 -9.031 25.969 1 69 761 TYR A O 1
ATOM 6073 N N . GLN A 1 762 ? 11.797 -6.84 25.953 1 80.31 762 GLN A N 1
ATOM 6074 C CA . GLN A 1 762 ? 11 -6.598 24.75 1 80.31 762 GLN A CA 1
ATOM 6075 C C . GLN A 1 762 ? 11.883 -6.211 23.578 1 80.31 762 GLN A C 1
ATOM 6077 O O . GLN A 1 762 ? 12.914 -5.551 23.75 1 80.31 762 GLN A O 1
ATOM 6082 N N . VAL A 1 763 ? 11.633 -6.855 22.547 1 83.75 763 VAL A N 1
ATOM 6083 C CA . VAL A 1 763 ? 12.328 -6.508 21.312 1 83.75 763 VAL A CA 1
ATOM 6084 C C . VAL A 1 763 ? 11.422 -5.641 20.422 1 83.75 763 VAL A C 1
ATOM 6086 O O . VAL A 1 763 ? 10.25 -5.969 20.219 1 83.75 763 VAL A O 1
ATOM 6089 N N . ARG A 1 764 ? 11.906 -4.508 20.062 1 88.94 764 ARG A N 1
ATOM 6090 C CA . ARG A 1 764 ? 11.234 -3.602 19.141 1 88.94 764 ARG A CA 1
ATOM 6091 C C . ARG A 1 764 ? 11.305 -4.121 17.703 1 88.94 764 ARG A C 1
ATOM 6093 O O . ARG A 1 764 ? 12.391 -4.285 17.156 1 88.94 764 ARG A O 1
ATOM 6100 N N . VAL A 1 765 ? 10.164 -4.441 17.125 1 89.88 765 VAL A N 1
ATOM 6101 C CA . VAL A 1 765 ? 10.133 -5.02 15.781 1 89.88 765 VAL A CA 1
ATOM 6102 C C . VAL A 1 765 ? 9.367 -4.094 14.836 1 89.88 765 VAL A C 1
ATOM 6104 O O . VAL A 1 765 ? 8.258 -3.658 15.148 1 89.88 765 VAL A O 1
ATOM 6107 N N . ARG A 1 766 ? 9.961 -3.766 13.719 1 92.38 766 ARG A N 1
ATOM 6108 C CA . ARG A 1 766 ? 9.297 -2.945 12.711 1 92.38 766 ARG A CA 1
ATOM 6109 C C . ARG A 1 766 ? 8.195 -3.727 12.008 1 92.38 766 ARG A C 1
ATOM 6111 O O . ARG A 1 766 ? 8.398 -4.871 11.602 1 92.38 766 ARG A O 1
ATOM 6118 N N . THR A 1 767 ? 7.035 -3.137 11.82 1 93.12 767 THR A N 1
ATOM 6119 C CA . THR A 1 767 ? 5.914 -3.85 11.219 1 93.12 767 THR A CA 1
ATOM 6120 C C . THR A 1 767 ? 5.602 -3.295 9.836 1 93.12 767 THR A C 1
ATOM 6122 O O . THR A 1 767 ? 5.324 -4.055 8.906 1 93.12 767 THR A O 1
ATOM 6125 N N . VAL A 1 768 ? 5.598 -1.932 9.734 1 94.25 768 VAL A N 1
ATOM 6126 C CA . VAL A 1 768 ? 5.258 -1.324 8.453 1 94.25 768 VAL A CA 1
ATOM 6127 C C . VAL A 1 768 ? 6.16 -0.119 8.195 1 94.25 768 VAL A C 1
ATOM 6129 O O . VAL A 1 768 ? 6.559 0.576 9.133 1 94.25 768 VAL A O 1
ATOM 6132 N N . THR A 1 769 ? 6.562 0.056 6.961 1 95.44 769 THR A N 1
ATOM 6133 C CA . THR A 1 769 ? 7.312 1.216 6.488 1 95.44 769 THR A CA 1
ATOM 6134 C C . THR A 1 769 ? 6.664 1.804 5.234 1 95.44 769 THR A C 1
ATOM 6136 O O . THR A 1 769 ? 6.219 1.064 4.355 1 95.44 769 THR A O 1
ATOM 6139 N N . THR A 1 770 ? 6.512 3.135 5.172 1 96.88 770 THR A N 1
ATOM 6140 C CA . THR A 1 770 ? 5.996 3.789 3.973 1 96.88 770 THR A CA 1
ATOM 6141 C C . THR A 1 770 ? 7.141 4.359 3.137 1 96.88 770 THR A C 1
ATOM 6143 O O . THR A 1 770 ? 8.25 4.547 3.639 1 96.88 770 THR A O 1
ATOM 6146 N N . ARG A 1 771 ? 6.895 4.609 1.921 1 96.62 771 ARG A N 1
ATOM 6147 C CA . ARG A 1 771 ? 7.871 5.355 1.135 1 96.62 771 ARG A CA 1
ATOM 6148 C C . ARG A 1 771 ? 7.918 6.816 1.569 1 96.62 771 ARG A C 1
ATOM 6150 O O . ARG A 1 771 ? 7.031 7.289 2.281 1 96.62 771 ARG A O 1
ATOM 6157 N N . ILE A 1 772 ? 8.938 7.477 1.15 1 98.06 772 ILE A N 1
ATOM 6158 C CA . ILE A 1 772 ? 9.031 8.922 1.332 1 98.06 772 ILE A CA 1
ATOM 6159 C C . ILE A 1 772 ? 8.133 9.625 0.321 1 98.06 772 ILE A C 1
ATOM 6161 O O . ILE A 1 772 ? 8.203 9.352 -0.879 1 98.06 772 ILE A O 1
ATOM 6165 N N . HIS A 1 773 ? 7.312 10.508 0.826 1 98.44 773 HIS A N 1
ATOM 6166 C CA . HIS A 1 773 ? 6.375 11.227 -0.036 1 98.44 773 HIS A CA 1
ATOM 6167 C C . HIS A 1 773 ? 6.926 12.586 -0.436 1 98.44 773 HIS A C 1
ATOM 6169 O O . HIS A 1 773 ? 7.578 13.258 0.366 1 98.44 773 HIS A O 1
ATOM 6175 N N . ASN A 1 774 ? 6.723 13.023 -1.656 1 97.88 774 ASN A N 1
ATOM 6176 C CA . ASN A 1 774 ? 6.98 14.328 -2.252 1 97.88 774 ASN A CA 1
ATOM 6177 C C . ASN A 1 774 ? 8.469 14.648 -2.275 1 97.88 774 ASN A C 1
ATOM 6179 O O . ASN A 1 774 ? 8.883 15.734 -1.869 1 97.88 774 ASN A O 1
ATOM 6183 N N . THR A 1 775 ? 9.211 13.664 -2.67 1 95 775 THR A N 1
ATOM 6184 C CA . THR A 1 775 ? 10.656 13.805 -2.732 1 95 775 THR A CA 1
ATOM 6185 C C . THR A 1 775 ? 11.047 15.008 -3.59 1 95 775 THR A C 1
ATOM 6187 O O . THR A 1 775 ? 10.602 15.133 -4.73 1 95 775 THR A O 1
ATOM 6190 N N . ASN A 1 776 ? 11.852 15.898 -3.053 1 94.56 776 ASN A N 1
ATOM 6191 C CA . ASN A 1 776 ? 12.391 17.078 -3.723 1 94.56 776 ASN A CA 1
ATOM 6192 C C . ASN A 1 776 ? 11.273 18.031 -4.16 1 94.56 776 ASN A C 1
ATOM 6194 O O . ASN A 1 776 ? 11.469 18.859 -5.051 1 94.56 776 ASN A O 1
ATOM 6198 N N . GLY A 1 777 ? 10.07 17.875 -3.611 1 96.31 777 GLY A N 1
ATOM 6199 C CA . GLY A 1 777 ? 8.961 18.75 -3.973 1 96.31 777 GLY A CA 1
ATOM 6200 C C . GLY A 1 777 ? 8.492 18.562 -5.402 1 96.31 777 GLY A C 1
ATOM 6201 O O . GLY A 1 777 ? 8.016 19.5 -6.035 1 96.31 777 GLY A O 1
ATOM 6202 N N . MET A 1 778 ? 8.648 17.359 -5.918 1 93.31 778 MET A N 1
ATOM 6203 C CA . MET A 1 778 ? 8.391 17.109 -7.332 1 93.31 778 MET A CA 1
ATOM 6204 C C . MET A 1 778 ? 6.898 17.141 -7.629 1 93.31 778 MET A C 1
ATOM 6206 O O . MET A 1 778 ? 6.492 17.453 -8.75 1 93.31 778 MET A O 1
ATOM 6210 N N . PHE A 1 779 ? 6.102 16.875 -6.613 1 94.31 779 PHE A N 1
ATOM 6211 C CA . PHE A 1 779 ? 4.672 16.766 -6.863 1 94.31 779 PHE A CA 1
ATOM 6212 C C . PHE A 1 779 ? 3.928 17.969 -6.312 1 94.31 779 PHE A C 1
ATOM 6214 O O . PHE A 1 779 ? 2.869 18.344 -6.824 1 94.31 779 PHE A O 1
ATOM 6221 N N . HIS A 1 780 ? 4.434 18.516 -5.203 1 95.38 780 HIS A N 1
ATOM 6222 C CA . HIS A 1 780 ? 3.795 19.641 -4.535 1 95.38 780 HIS A CA 1
ATOM 6223 C C . HIS A 1 780 ? 4.828 20.547 -3.859 1 95.38 780 HIS A C 1
ATOM 6225 O O . HIS A 1 780 ? 5.723 20.047 -3.164 1 95.38 780 HIS A O 1
ATOM 6231 N N . SER A 1 781 ? 4.758 21.797 -4.129 1 96.5 781 SER A N 1
ATOM 6232 C CA . SER A 1 781 ? 5.641 22.781 -3.512 1 96.5 781 SER A CA 1
ATOM 6233 C C . SER A 1 781 ? 4.965 24.141 -3.422 1 96.5 781 SER A C 1
ATOM 6235 O O . SER A 1 781 ? 3.938 24.375 -4.059 1 96.5 781 SER A O 1
ATOM 6237 N N . MET A 1 782 ? 5.43 24.906 -2.562 1 96 782 MET A N 1
ATOM 6238 C CA . MET A 1 782 ? 5.059 26.312 -2.457 1 96 782 MET A CA 1
ATOM 6239 C C . MET A 1 782 ? 6.066 27.203 -3.18 1 96 782 MET A C 1
ATOM 6241 O O . MET A 1 782 ? 7.262 27.156 -2.885 1 96 782 MET A O 1
ATOM 6245 N N . LYS A 1 783 ? 5.625 28.031 -4.039 1 93.81 783 LYS A N 1
ATOM 6246 C CA . LYS A 1 783 ? 6.508 28.828 -4.883 1 93.81 783 LYS A CA 1
ATOM 6247 C C . LYS A 1 783 ? 6.984 30.078 -4.148 1 93.81 783 LYS A C 1
ATOM 6249 O O . LYS A 1 783 ? 6.211 30.719 -3.443 1 93.81 783 LYS A O 1
ATOM 6254 N N . LEU A 1 784 ? 8.242 30.359 -4.27 1 93 784 LEU A N 1
ATOM 6255 C CA . LEU A 1 784 ? 8.836 31.562 -3.707 1 93 784 LEU A CA 1
ATOM 6256 C C . LEU A 1 784 ? 8.82 32.688 -4.727 1 93 784 LEU A C 1
ATOM 6258 O O . LEU A 1 784 ? 8.914 32.469 -5.934 1 93 784 LEU A O 1
ATOM 6262 N N . MET B 1 1 ? 28.891 -14.836 -28.531 1 29.83 1 MET B N 1
ATOM 6263 C CA . MET B 1 1 ? 28.609 -13.758 -27.578 1 29.83 1 MET B CA 1
ATOM 6264 C C . MET B 1 1 ? 28.797 -14.234 -26.141 1 29.83 1 MET B C 1
ATOM 6266 O O . MET B 1 1 ? 28.203 -15.234 -25.734 1 29.83 1 MET B O 1
ATOM 6270 N N . GLU B 1 2 ? 29.859 -14.055 -25.531 1 40.16 2 GLU B N 1
ATOM 6271 C CA . GLU B 1 2 ? 30.438 -14.617 -24.312 1 40.16 2 GLU B CA 1
ATOM 6272 C C . GLU B 1 2 ? 29.547 -14.32 -23.109 1 40.16 2 GLU B C 1
ATOM 6274 O O . GLU B 1 2 ? 28.969 -13.234 -23 1 40.16 2 GLU B O 1
ATOM 6279 N N . PRO B 1 3 ? 28.938 -15.344 -22.547 1 49.56 3 PRO B N 1
ATOM 6280 C CA . PRO B 1 3 ? 28.188 -15.188 -21.297 1 49.56 3 PRO B CA 1
ATOM 6281 C C . PRO B 1 3 ? 28.703 -14.023 -20.438 1 49.56 3 PRO B C 1
ATOM 6283 O O . PRO B 1 3 ? 29.875 -13.656 -20.531 1 49.56 3 PRO B O 1
ATOM 6286 N N . GLN B 1 4 ? 27.734 -13.148 -20.062 1 59.12 4 GLN B N 1
ATOM 6287 C CA . GLN B 1 4 ? 28.109 -12.008 -19.234 1 59.12 4 GLN B CA 1
ATOM 6288 C C . GLN B 1 4 ? 29.141 -12.406 -18.188 1 59.12 4 GLN B C 1
ATOM 6290 O O . GLN B 1 4 ? 28.938 -13.359 -17.438 1 59.12 4 GLN B O 1
ATOM 6295 N N . ILE B 1 5 ? 30.344 -12.031 -18.328 1 77.69 5 ILE B N 1
ATOM 6296 C CA . ILE B 1 5 ? 31.578 -12.383 -17.625 1 77.69 5 ILE B CA 1
ATOM 6297 C C . ILE B 1 5 ? 31.578 -11.734 -16.234 1 77.69 5 ILE B C 1
ATOM 6299 O O . ILE B 1 5 ? 31.281 -10.547 -16.109 1 77.69 5 ILE B O 1
ATOM 6303 N N . VAL B 1 6 ? 31.531 -12.633 -15.211 1 92.56 6 VAL B N 1
ATOM 6304 C CA . VAL B 1 6 ? 31.75 -12.164 -13.844 1 92.56 6 VAL B CA 1
ATOM 6305 C C . VAL B 1 6 ? 33.062 -11.367 -13.773 1 92.56 6 VAL B C 1
ATOM 6307 O O . VAL B 1 6 ? 34.094 -11.852 -14.188 1 92.56 6 VAL B O 1
ATOM 6310 N N . ARG B 1 7 ? 32.906 -10.156 -13.367 1 96.5 7 ARG B N 1
ATOM 6311 C CA . ARG B 1 7 ? 34.062 -9.273 -13.281 1 96.5 7 ARG B CA 1
ATOM 6312 C C . ARG B 1 7 ? 34.656 -9.297 -11.883 1 96.5 7 ARG B C 1
ATOM 6314 O O . ARG B 1 7 ? 33.938 -9.461 -10.898 1 96.5 7 ARG B O 1
ATOM 6321 N N . ILE B 1 8 ? 36 -9.188 -11.836 1 97.88 8 ILE B N 1
ATOM 6322 C CA . ILE B 1 8 ? 36.719 -9.094 -10.578 1 97.88 8 ILE B CA 1
ATOM 6323 C C . ILE B 1 8 ? 37.406 -7.738 -10.477 1 97.88 8 ILE B C 1
ATOM 6325 O O . ILE B 1 8 ? 38.125 -7.336 -11.391 1 97.88 8 ILE B O 1
ATOM 6329 N N . GLY B 1 9 ? 37.094 -7.027 -9.438 1 97.94 9 GLY B N 1
ATOM 6330 C CA . GLY B 1 9 ? 37.719 -5.746 -9.188 1 97.94 9 GLY B CA 1
ATOM 6331 C C . GLY B 1 9 ? 38.531 -5.73 -7.91 1 97.94 9 GLY B C 1
ATOM 6332 O O . GLY B 1 9 ? 38.688 -6.758 -7.246 1 97.94 9 GLY B O 1
ATOM 6333 N N . ILE B 1 10 ? 39.188 -4.59 -7.641 1 97.38 10 ILE B N 1
ATOM 6334 C CA . ILE B 1 10 ? 40.031 -4.469 -6.457 1 97.38 10 ILE B CA 1
ATOM 6335 C C . ILE B 1 10 ? 39.875 -3.084 -5.84 1 97.38 10 ILE B C 1
ATOM 6337 O O . ILE B 1 10 ? 39.594 -2.107 -6.551 1 97.38 10 ILE B O 1
ATOM 6341 N N . LYS B 1 11 ? 39.906 -3.053 -4.555 1 96.94 11 LYS B N 1
ATOM 6342 C CA . LYS B 1 11 ? 40 -1.812 -3.793 1 96.94 11 LYS B CA 1
ATOM 6343 C C . LYS B 1 11 ? 41.375 -1.671 -3.16 1 96.94 11 LYS B C 1
ATOM 6345 O O . LYS B 1 11 ? 41.625 -2.137 -2.041 1 96.94 11 LYS B O 1
ATOM 6350 N N . PRO B 1 12 ? 42.219 -0.946 -3.799 1 94.44 12 PRO B N 1
ATOM 6351 C CA . PRO B 1 12 ? 43.562 -0.744 -3.199 1 94.44 12 PRO B CA 1
ATOM 6352 C C . PRO B 1 12 ? 43.5 0.099 -1.927 1 94.44 12 PRO B C 1
ATOM 6354 O O . PRO B 1 12 ? 42.562 0.88 -1.737 1 94.44 12 PRO B O 1
ATOM 6357 N N . LEU B 1 13 ? 44.438 -0.078 -1.106 1 91.25 13 LEU B N 1
ATOM 6358 C CA . LEU B 1 13 ? 44.562 0.773 0.072 1 91.25 13 LEU B CA 1
ATOM 6359 C C . LEU B 1 13 ? 44.812 2.221 -0.327 1 91.25 13 LEU B C 1
ATOM 6361 O O . LEU B 1 13 ? 45.469 2.477 -1.349 1 91.25 13 LEU B O 1
ATOM 6365 N N . PRO B 1 14 ? 44.344 3.141 0.48 1 88.19 14 PRO B N 1
ATOM 6366 C CA . PRO B 1 14 ? 44.594 4.547 0.177 1 88.19 14 PRO B CA 1
ATOM 6367 C C . PRO B 1 14 ? 46.094 4.852 0.086 1 88.19 14 PRO B C 1
ATOM 6369 O O . PRO B 1 14 ? 46.531 5.676 -0.729 1 88.19 14 PRO B O 1
ATOM 6372 N N . PHE B 1 15 ? 46.844 4.152 0.812 1 85.62 15 PHE B N 1
ATOM 6373 C CA . PHE B 1 15 ? 48.281 4.344 0.838 1 85.62 15 PHE B CA 1
ATOM 6374 C C . PHE B 1 15 ? 48.906 3.939 -0.492 1 85.62 15 PHE B C 1
ATOM 6376 O O . PHE B 1 15 ? 49.844 4.574 -0.958 1 85.62 15 PHE B O 1
ATOM 6383 N N . THR B 1 16 ? 48.406 2.893 -1.118 1 87.44 16 THR B N 1
ATOM 6384 C CA . THR B 1 16 ? 48.875 2.439 -2.418 1 87.44 16 THR B CA 1
ATOM 6385 C C . THR B 1 16 ? 48.688 3.521 -3.477 1 87.44 16 THR B C 1
ATOM 6387 O O . THR B 1 16 ? 49.594 3.793 -4.273 1 87.44 16 THR B O 1
ATOM 6390 N N . LEU B 1 17 ? 47.562 4.121 -3.477 1 86.88 17 LEU B N 1
ATOM 6391 C CA . LEU B 1 17 ? 47.281 5.191 -4.43 1 86.88 17 LEU B CA 1
ATOM 6392 C C . LEU B 1 17 ? 48.188 6.387 -4.195 1 86.88 17 LEU B C 1
ATOM 6394 O O . LEU B 1 17 ? 48.656 7.012 -5.148 1 86.88 17 LEU B O 1
ATOM 6398 N N . ALA B 1 18 ? 48.438 6.699 -2.975 1 86.81 18 ALA B N 1
ATOM 6399 C CA . ALA B 1 18 ? 49.312 7.816 -2.633 1 86.81 18 ALA B CA 1
ATOM 6400 C C . ALA B 1 18 ? 50.719 7.574 -3.131 1 86.81 18 ALA B C 1
ATOM 6402 O O . ALA B 1 18 ? 51.406 8.508 -3.572 1 86.81 18 ALA B O 1
ATOM 6403 N N . LEU B 1 19 ? 51.188 6.371 -3.1 1 86.5 19 LEU B N 1
ATOM 6404 C CA . LEU B 1 19 ? 52.531 6.02 -3.506 1 86.5 19 LEU B CA 1
ATOM 6405 C C . LEU B 1 19 ? 52.656 6.055 -5.023 1 86.5 19 LEU B C 1
ATOM 6407 O O . LEU B 1 19 ? 53.719 6.441 -5.547 1 86.5 19 LEU B O 1
ATOM 6411 N N . VAL B 1 20 ? 51.688 5.664 -5.738 1 89.19 20 VAL B N 1
ATOM 6412 C CA . VAL B 1 20 ? 51.719 5.609 -7.195 1 89.19 20 VAL B CA 1
ATOM 6413 C C . VAL B 1 20 ? 51.531 7.012 -7.77 1 89.19 20 VAL B C 1
ATOM 6415 O O . VAL B 1 20 ? 52 7.297 -8.883 1 89.19 20 VAL B O 1
ATOM 6418 N N . LYS B 1 21 ? 50.906 7.953 -7.074 1 86.62 21 LYS B N 1
ATOM 6419 C CA . LYS B 1 21 ? 50.781 9.383 -7.34 1 86.62 21 LYS B CA 1
ATOM 6420 C C . LYS B 1 21 ? 49.906 9.625 -8.57 1 86.62 21 LYS B C 1
ATOM 6422 O O . LYS B 1 21 ? 49.719 10.766 -8.992 1 86.62 21 LYS B O 1
ATOM 6427 N N . SER B 1 22 ? 49.469 8.547 -9.258 1 91.19 22 SER B N 1
ATOM 6428 C CA . SER B 1 22 ? 48.625 8.664 -10.445 1 91.19 22 SER B CA 1
ATOM 6429 C C . SER B 1 22 ? 47.531 7.617 -10.438 1 91.19 22 SER B C 1
ATOM 6431 O O . SER B 1 22 ? 47.812 6.418 -10.523 1 91.19 22 SER B O 1
ATOM 6433 N N . ASP B 1 23 ? 46.312 8.109 -10.422 1 94.06 23 ASP B N 1
ATOM 6434 C CA . ASP B 1 23 ? 45.188 7.18 -10.469 1 94.06 23 ASP B CA 1
ATOM 6435 C C . ASP B 1 23 ? 45.156 6.438 -11.805 1 94.06 23 ASP B C 1
ATOM 6437 O O . ASP B 1 23 ? 44.875 5.234 -11.844 1 94.06 23 ASP B O 1
ATOM 6441 N N . ARG B 1 24 ? 45.469 7.16 -12.898 1 93.81 24 ARG B N 1
ATOM 6442 C CA . ARG B 1 24 ? 45.469 6.559 -14.227 1 93.81 24 ARG B CA 1
ATOM 6443 C C . ARG B 1 24 ? 46.469 5.418 -14.305 1 93.81 24 ARG B C 1
ATOM 6445 O O . ARG B 1 24 ? 46.156 4.32 -14.758 1 93.81 24 ARG B O 1
ATOM 6452 N N . LEU B 1 25 ? 47.656 5.676 -13.805 1 94.12 25 LEU B N 1
ATOM 6453 C CA . LEU B 1 25 ? 48.719 4.668 -13.828 1 94.12 25 LEU B CA 1
ATOM 6454 C C . LEU B 1 25 ? 48.344 3.465 -12.969 1 94.12 25 LEU B C 1
ATOM 6456 O O . LEU B 1 25 ? 48.562 2.32 -13.367 1 94.12 25 LEU B O 1
ATOM 6460 N N . LEU B 1 26 ? 47.844 3.734 -11.844 1 95.06 26 LEU B N 1
ATOM 6461 C CA . LEU B 1 26 ? 47.438 2.67 -10.93 1 95.06 26 LEU B CA 1
ATOM 6462 C C . LEU B 1 26 ? 46.344 1.793 -11.555 1 95.06 26 LEU B C 1
ATOM 6464 O O . LEU B 1 26 ? 46.469 0.567 -11.586 1 95.06 26 LEU B O 1
ATOM 6468 N N . VAL B 1 27 ? 45.25 2.369 -12.094 1 96.44 27 VAL B N 1
ATOM 6469 C CA . VAL B 1 27 ? 44.125 1.646 -12.664 1 96.44 27 VAL B CA 1
ATOM 6470 C C . VAL B 1 27 ? 44.562 0.854 -13.883 1 96.44 27 VAL B C 1
ATOM 6472 O O . VAL B 1 27 ? 44.188 -0.308 -14.055 1 96.44 27 VAL B O 1
ATOM 6475 N N . GLN B 1 28 ? 45.438 1.467 -14.703 1 95 28 GLN B N 1
ATOM 6476 C CA . GLN B 1 28 ? 45.906 0.799 -15.906 1 95 28 GLN B CA 1
ATOM 6477 C C . GLN B 1 28 ? 46.781 -0.403 -15.555 1 95 28 GLN B C 1
ATOM 6479 O O . GLN B 1 28 ? 46.688 -1.458 -16.188 1 95 28 GLN B O 1
ATOM 6484 N N . THR B 1 29 ? 47.625 -0.174 -14.547 1 94.88 29 THR B N 1
ATOM 6485 C CA . THR B 1 29 ? 48.5 -1.263 -14.141 1 94.88 29 THR B CA 1
ATOM 6486 C C . THR B 1 29 ? 47.688 -2.42 -13.555 1 94.88 29 THR B C 1
ATOM 6488 O O . THR B 1 29 ? 47.969 -3.584 -13.859 1 94.88 29 THR B O 1
ATOM 6491 N N . LEU B 1 30 ? 46.781 -2.094 -12.711 1 95.81 30 LEU B N 1
ATOM 6492 C CA . LEU B 1 30 ? 45.938 -3.121 -12.109 1 95.81 30 LEU B CA 1
ATOM 6493 C C . LEU B 1 30 ? 45.094 -3.82 -13.172 1 95.81 30 LEU B C 1
ATOM 6495 O O . LEU B 1 30 ? 44.875 -5.031 -13.094 1 95.81 30 LEU B O 1
ATOM 6499 N N . SER B 1 31 ? 44.656 -3.055 -14.133 1 95.25 31 SER B N 1
ATOM 6500 C CA . SER B 1 31 ? 43.906 -3.641 -15.25 1 95.25 31 SER B CA 1
ATOM 6501 C C . SER B 1 31 ? 44.781 -4.602 -16.047 1 95.25 31 SER B C 1
ATOM 6503 O O . SER B 1 31 ? 44.344 -5.668 -16.469 1 95.25 31 SER B O 1
ATOM 6505 N N . LYS B 1 32 ? 46 -4.211 -16.234 1 94.31 32 LYS B N 1
ATOM 6506 C CA . LYS B 1 32 ? 46.938 -5.066 -16.938 1 94.31 32 LYS B CA 1
ATOM 6507 C C . LYS B 1 32 ? 47.219 -6.355 -16.156 1 94.31 32 LYS B C 1
ATOM 6509 O O . LYS B 1 32 ? 47.469 -7.406 -16.75 1 94.31 32 LYS B O 1
ATOM 6514 N N . ASN B 1 33 ? 47.156 -6.211 -14.859 1 94.12 33 ASN B N 1
ATOM 6515 C CA . ASN B 1 33 ? 47.375 -7.379 -14 1 94.12 33 ASN B CA 1
ATOM 6516 C C . ASN B 1 33 ? 46.156 -8.328 -14.07 1 94.12 33 ASN B C 1
ATOM 6518 O O . ASN B 1 33 ? 46.25 -9.453 -13.57 1 94.12 33 ASN B O 1
ATOM 6522 N N . GLY B 1 34 ? 45.031 -7.82 -14.539 1 95 34 GLY B N 1
ATOM 6523 C CA . GLY B 1 34 ? 43.906 -8.734 -14.734 1 95 34 GLY B CA 1
ATOM 6524 C C . GLY B 1 34 ? 42.625 -8.273 -14.039 1 95 34 GLY B C 1
ATOM 6525 O O . GLY B 1 34 ? 41.594 -8.906 -14.172 1 95 34 GLY B O 1
ATOM 6526 N N . TYR B 1 35 ? 42.656 -7.188 -13.297 1 96.75 35 TYR B N 1
ATOM 6527 C CA . TYR B 1 35 ? 41.469 -6.672 -12.641 1 96.75 35 TYR B CA 1
ATOM 6528 C C . TYR B 1 35 ? 40.562 -5.926 -13.633 1 96.75 35 TYR B C 1
ATOM 6530 O O . TYR B 1 35 ? 41.062 -5.164 -14.461 1 96.75 35 TYR B O 1
ATOM 6538 N N . SER B 1 36 ? 39.281 -6.121 -13.547 1 96.31 36 SER B N 1
ATOM 6539 C CA . SER B 1 36 ? 38.312 -5.516 -14.477 1 96.31 36 SER B CA 1
ATOM 6540 C C . SER B 1 36 ? 37.969 -4.09 -14.062 1 96.31 36 SER B C 1
ATOM 6542 O O . SER B 1 36 ? 37.562 -3.277 -14.891 1 96.31 36 SER B O 1
ATOM 6544 N N . CYS B 1 37 ? 38 -3.818 -12.773 1 96.81 37 CYS B N 1
ATOM 6545 C CA . CYS B 1 37 ? 37.688 -2.49 -12.273 1 96.81 37 CYS B CA 1
ATOM 6546 C C . CYS B 1 37 ? 38.406 -2.195 -10.969 1 96.81 37 CYS B C 1
ATOM 6548 O O . CYS B 1 37 ? 38.906 -3.111 -10.312 1 96.81 37 CYS B O 1
ATOM 6550 N N . VAL B 1 38 ? 38.531 -0.926 -10.695 1 97.81 38 VAL B N 1
ATOM 6551 C CA . VAL B 1 38 ? 39.25 -0.475 -9.5 1 97.81 38 VAL B CA 1
ATOM 6552 C C . VAL B 1 38 ? 38.375 0.497 -8.711 1 97.81 38 VAL B C 1
ATOM 6554 O O . VAL B 1 38 ? 37.812 1.451 -9.273 1 97.81 38 VAL B O 1
ATOM 6557 N N . LEU B 1 39 ? 38.156 0.177 -7.426 1 98.25 39 LEU B N 1
ATOM 6558 C CA . LEU B 1 39 ? 37.406 1.054 -6.527 1 98.25 39 LEU B CA 1
ATOM 6559 C C . LEU B 1 39 ? 38.344 2.07 -5.871 1 98.25 39 LEU B C 1
ATOM 6561 O O . LEU B 1 39 ? 39.281 1.694 -5.156 1 98.25 39 LEU B O 1
ATOM 6565 N N . LEU B 1 40 ? 38.094 3.344 -6.16 1 97.5 40 LEU B N 1
ATOM 6566 C CA . LEU B 1 40 ? 38.906 4.43 -5.613 1 97.5 40 LEU B CA 1
ATOM 6567 C C . LEU B 1 40 ? 38.031 5.457 -4.902 1 97.5 40 LEU B C 1
ATOM 6569 O O . LEU B 1 40 ? 36.938 5.754 -5.355 1 97.5 40 LEU B O 1
ATOM 6573 N N . ALA B 1 41 ? 38.562 5.961 -3.789 1 97.62 41 ALA B N 1
ATOM 6574 C CA . ALA B 1 41 ? 37.875 7.082 -3.156 1 97.62 41 ALA B CA 1
ATOM 6575 C C . ALA B 1 41 ? 37.844 8.289 -4.09 1 97.62 41 ALA B C 1
ATOM 6577 O O . ALA B 1 41 ? 38.812 8.586 -4.781 1 97.62 41 ALA B O 1
ATOM 6578 N N . ILE B 1 42 ? 36.75 8.961 -4.133 1 97.38 42 ILE B N 1
ATOM 6579 C CA . ILE B 1 42 ? 36.594 10.109 -5.023 1 97.38 42 ILE B CA 1
ATOM 6580 C C . ILE B 1 42 ? 37.469 11.258 -4.531 1 97.38 42 ILE B C 1
ATOM 6582 O O . ILE B 1 42 ? 38.156 11.906 -5.328 1 97.38 42 ILE B O 1
ATOM 6586 N N . THR B 1 43 ? 37.375 11.492 -3.23 1 97.38 43 THR B N 1
ATOM 6587 C CA . THR B 1 43 ? 38.156 12.57 -2.625 1 97.38 43 THR B CA 1
ATOM 6588 C C . THR B 1 43 ? 39.156 12 -1.628 1 97.38 43 THR B C 1
ATOM 6590 O O . THR B 1 43 ? 39.156 10.805 -1.344 1 97.38 43 THR B O 1
ATOM 6593 N N . ASN B 1 44 ? 40.125 12.859 -1.181 1 95.5 44 ASN B N 1
ATOM 6594 C CA . ASN B 1 44 ? 41.188 12.43 -0.273 1 95.5 44 ASN B CA 1
ATOM 6595 C C . ASN B 1 44 ? 41.094 13.148 1.069 1 95.5 44 ASN B C 1
ATOM 6597 O O . ASN B 1 44 ? 40.156 13.906 1.313 1 95.5 44 ASN B O 1
ATOM 6601 N N . PRO B 1 45 ? 41.969 12.859 1.999 1 95.56 45 PRO B N 1
ATOM 6602 C CA . PRO B 1 45 ? 41.906 13.438 3.344 1 95.56 45 PRO B CA 1
ATOM 6603 C C . PRO B 1 45 ? 42.031 14.961 3.338 1 95.56 45 PRO B C 1
ATOM 6605 O O . PRO B 1 45 ? 41.5 15.625 4.25 1 95.56 45 PRO B O 1
ATOM 6608 N N . ARG B 1 46 ? 42.656 15.523 2.344 1 95.88 46 ARG B N 1
ATOM 6609 C CA . ARG B 1 46 ? 42.75 16.969 2.252 1 95.88 46 ARG B CA 1
ATOM 6610 C C . ARG B 1 46 ? 41.344 17.609 2.121 1 95.88 46 ARG B C 1
ATOM 6612 O O . ARG B 1 46 ? 41.094 18.672 2.684 1 95.88 46 ARG B O 1
ATOM 6619 N N . TYR B 1 47 ? 40.531 16.969 1.316 1 97.56 47 TYR B N 1
ATOM 6620 C CA . TYR B 1 47 ? 39.156 17.469 1.188 1 97.56 47 TYR B CA 1
ATOM 6621 C C . TYR B 1 47 ? 38.438 17.422 2.523 1 97.56 47 TYR B C 1
ATOM 6623 O O . TYR B 1 47 ? 37.688 18.344 2.873 1 97.56 47 TYR B O 1
ATOM 6631 N N . ARG B 1 48 ? 38.625 16.312 3.227 1 97.31 48 ARG B N 1
ATOM 6632 C CA . ARG B 1 48 ? 38 16.172 4.547 1 97.31 48 ARG B CA 1
ATOM 6633 C C . ARG B 1 48 ? 38.438 17.312 5.469 1 97.31 48 ARG B C 1
ATOM 6635 O O . ARG B 1 48 ? 37.625 17.922 6.152 1 97.31 48 ARG B O 1
ATOM 6642 N N . GLU B 1 49 ? 39.719 17.609 5.438 1 96.94 49 GLU B N 1
ATOM 6643 C CA . GLU B 1 49 ? 40.25 18.656 6.301 1 96.94 49 GLU B CA 1
ATOM 6644 C C . GLU B 1 49 ? 39.75 20.031 5.891 1 96.94 49 GLU B C 1
ATOM 6646 O O . GLU B 1 49 ? 39.438 20.859 6.742 1 96.94 49 GLU B O 1
ATOM 6651 N N . ASN B 1 50 ? 39.688 20.203 4.648 1 96.81 50 ASN B N 1
ATOM 6652 C CA . ASN B 1 50 ? 39.156 21.453 4.141 1 96.81 50 ASN B CA 1
ATOM 6653 C C . ASN B 1 50 ? 37.688 21.641 4.559 1 96.81 50 ASN B C 1
ATOM 6655 O O . ASN B 1 50 ? 37.312 22.719 5.02 1 96.81 50 ASN B O 1
ATOM 6659 N N . CYS B 1 51 ? 36.938 20.594 4.363 1 96.81 51 CYS B N 1
ATOM 6660 C CA . CYS B 1 51 ? 35.531 20.641 4.727 1 96.81 51 CYS B CA 1
ATOM 6661 C C . CYS B 1 51 ? 35.375 20.844 6.223 1 96.81 51 CYS B C 1
ATOM 6663 O O . CYS B 1 51 ? 34.469 21.578 6.652 1 96.81 51 CYS B O 1
ATOM 6665 N N . LYS B 1 52 ? 36.156 20.156 7.012 1 95.62 52 LYS B N 1
ATOM 6666 C CA . LYS B 1 52 ? 36.094 20.312 8.461 1 95.62 52 LYS B CA 1
ATOM 6667 C C . LYS B 1 52 ? 36.406 21.75 8.875 1 95.62 52 LYS B C 1
ATOM 6669 O O . LYS B 1 52 ? 35.719 22.312 9.734 1 95.62 52 LYS B O 1
ATOM 6674 N N . SER B 1 53 ? 37.469 22.312 8.305 1 95.38 53 SER B N 1
ATOM 6675 C CA . SER B 1 53 ? 37.844 23.703 8.586 1 95.38 53 SER B CA 1
ATOM 6676 C C . SER B 1 53 ? 36.719 24.656 8.211 1 95.38 53 SER B C 1
ATOM 6678 O O . SER B 1 53 ? 36.438 25.609 8.945 1 95.38 53 SER B O 1
ATOM 6680 N N . TYR B 1 54 ? 36.188 24.422 7.098 1 94.88 54 TYR B N 1
ATOM 6681 C CA . TYR B 1 54 ? 35.062 25.25 6.66 1 94.88 54 TYR B CA 1
ATOM 6682 C C . TYR B 1 54 ? 33.906 25.141 7.648 1 94.88 54 TYR B C 1
ATOM 6684 O O . TYR B 1 54 ? 33.312 26.156 8.008 1 94.88 54 TYR B O 1
ATOM 6692 N N . PHE B 1 55 ? 33.562 23.922 7.996 1 93.94 55 PHE B N 1
ATOM 6693 C CA . PHE B 1 55 ? 32.469 23.703 8.898 1 93.94 55 PHE B CA 1
ATOM 6694 C C . PHE B 1 55 ? 32.656 24.422 10.227 1 93.94 55 PHE B C 1
ATOM 6696 O O . PHE B 1 55 ? 31.75 25.031 10.758 1 93.94 55 PHE B O 1
ATOM 6703 N N . GLN B 1 56 ? 33.875 24.359 10.758 1 92.06 56 GLN B N 1
ATOM 6704 C CA . GLN B 1 56 ? 34.188 25.031 12.008 1 92.06 56 GLN B CA 1
ATOM 6705 C C . GLN B 1 56 ? 34.062 26.547 11.859 1 92.06 56 GLN B C 1
ATOM 6707 O O . GLN B 1 56 ? 33.531 27.219 12.742 1 92.06 56 GLN B O 1
ATOM 6712 N N . SER B 1 57 ? 34.562 27.016 10.781 1 91 57 SER B N 1
ATOM 6713 C CA . SER B 1 57 ? 34.469 28.453 10.516 1 91 57 SER B CA 1
ATOM 6714 C C . SER B 1 57 ? 33 28.891 10.422 1 91 57 SER B C 1
ATOM 6716 O O . SER B 1 57 ? 32.656 29.969 10.906 1 91 57 SER B O 1
ATOM 6718 N N . PHE B 1 58 ? 32.25 28.109 9.742 1 89.19 58 PHE B N 1
ATOM 6719 C CA . PHE B 1 58 ? 30.844 28.406 9.602 1 89.19 58 PHE B CA 1
ATOM 6720 C C . PHE B 1 58 ? 30.156 28.406 10.961 1 89.19 58 PHE B C 1
ATOM 6722 O O . PHE B 1 58 ? 29.359 29.297 11.258 1 89.19 58 PHE B O 1
ATOM 6729 N N . LYS B 1 59 ? 30.422 27.406 11.773 1 86.25 59 LYS B N 1
ATOM 6730 C CA . LYS B 1 59 ? 29.828 27.312 13.109 1 86.25 59 LYS B CA 1
ATOM 6731 C C . LYS B 1 59 ? 30.219 28.516 13.953 1 86.25 59 LYS B C 1
ATOM 6733 O O . LYS B 1 59 ? 29.391 29.031 14.711 1 86.25 59 LYS B O 1
ATOM 6738 N N . ASP B 1 60 ? 31.422 29.016 13.836 1 85.06 60 ASP B N 1
ATOM 6739 C CA . ASP B 1 60 ? 31.906 30.188 14.562 1 85.06 60 ASP B CA 1
ATOM 6740 C C . ASP B 1 60 ? 31.203 31.453 14.094 1 85.06 60 ASP B C 1
ATOM 6742 O O . ASP B 1 60 ? 30.906 32.344 14.898 1 85.06 60 ASP B O 1
ATOM 6746 N N . SER B 1 61 ? 31 31.453 12.852 1 80.56 61 SER B N 1
ATOM 6747 C CA . SER B 1 61 ? 30.312 32.625 12.289 1 80.56 61 SER B CA 1
ATOM 6748 C C . SER B 1 61 ? 28.891 32.719 12.805 1 80.56 61 SER B C 1
ATOM 6750 O O . SER B 1 61 ? 28.344 33.812 12.953 1 80.56 61 SER B O 1
ATOM 6752 N N . ILE B 1 62 ? 28.312 31.641 12.93 1 76.12 62 ILE B N 1
ATOM 6753 C CA . ILE B 1 62 ? 26.953 31.609 13.461 1 76.12 62 ILE B CA 1
ATOM 6754 C C . ILE B 1 62 ? 26.953 32.125 14.898 1 76.12 62 ILE B C 1
ATOM 6756 O O . ILE B 1 62 ? 26.062 32.875 15.305 1 76.12 62 ILE B O 1
ATOM 6760 N N . LYS B 1 63 ? 27.906 31.703 15.648 1 71.69 63 LYS B N 1
ATOM 6761 C CA . LYS B 1 63 ? 28 32.094 17.047 1 71.69 63 LYS B CA 1
ATOM 6762 C C . LYS B 1 63 ? 28.281 33.594 17.172 1 71.69 63 LYS B C 1
ATOM 6764 O O . LYS B 1 63 ? 27.75 34.281 18.062 1 71.69 63 LYS B O 1
ATOM 6769 N N . GLU B 1 64 ? 29.25 34.031 16.266 1 64.62 64 GLU B N 1
ATOM 6770 C CA . GLU B 1 64 ? 29.656 35.438 16.328 1 64.62 64 GLU B CA 1
ATOM 6771 C C . GLU B 1 64 ? 28.578 36.344 15.742 1 64.62 64 GLU B C 1
ATOM 6773 O O . GLU B 1 64 ? 28.5 37.531 16.094 1 64.62 64 GLU B O 1
ATOM 6778 N N . GLY B 1 65 ? 28.047 35.906 14.633 1 57.16 65 GLY B N 1
ATOM 6779 C CA . GLY B 1 65 ? 27.156 36.781 13.883 1 57.16 65 GLY B CA 1
ATOM 6780 C C . GLY B 1 65 ? 25.984 37.281 14.703 1 57.16 65 GLY B C 1
ATOM 6781 O O . GLY B 1 65 ? 25.219 36.469 15.25 1 57.16 6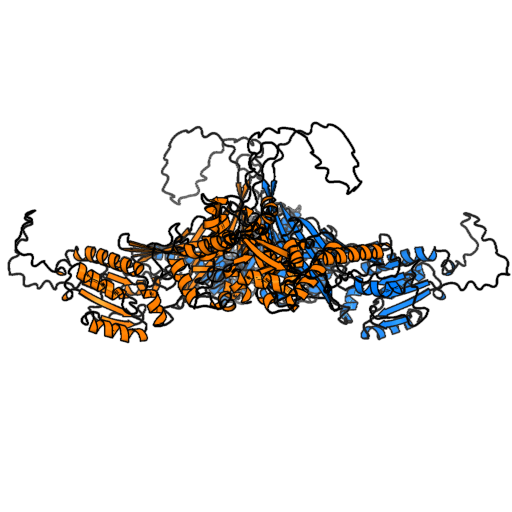5 GLY B O 1
ATOM 6782 N N . GLY B 1 66 ? 26.344 38.375 15.43 1 47.19 66 GLY B N 1
ATOM 6783 C CA . GLY B 1 66 ? 25.344 39.25 16.016 1 47.19 66 GLY B CA 1
ATOM 6784 C C . GLY B 1 66 ? 24.109 39.406 15.156 1 47.19 66 GLY B C 1
ATOM 6785 O O . GLY B 1 66 ? 23.953 38.719 14.148 1 47.19 66 GLY B O 1
ATOM 6786 N N . PHE B 1 67 ? 23.375 40.469 15.453 1 45.12 67 PHE B N 1
ATOM 6787 C CA . PHE B 1 67 ? 22.203 40.969 14.758 1 45.12 67 PHE B CA 1
ATOM 6788 C C . PHE B 1 67 ? 22.547 41.406 13.344 1 45.12 67 PHE B C 1
ATOM 6790 O O . PHE B 1 67 ? 23.5 42.188 13.141 1 45.12 67 PHE B O 1
ATOM 6797 N N . GLY B 1 68 ? 22.141 40.844 12.281 1 44.25 68 GLY B N 1
ATOM 6798 C CA . GLY B 1 68 ? 22.203 41.312 10.906 1 44.25 68 GLY B CA 1
ATOM 6799 C C . GLY B 1 68 ? 23.078 40.438 10.023 1 44.25 68 GLY B C 1
ATOM 6800 O O . GLY B 1 68 ? 23.109 40.594 8.805 1 44.25 68 GLY B O 1
ATOM 6801 N N . ALA B 1 69 ? 24.234 40.031 10.539 1 42.22 69 ALA B N 1
ATOM 6802 C CA . ALA B 1 69 ? 25.078 39.344 9.57 1 42.22 69 ALA B CA 1
ATOM 6803 C C . ALA B 1 69 ? 24.469 38 9.195 1 42.22 69 ALA B C 1
ATOM 6805 O O . ALA B 1 69 ? 24.234 37.156 10.062 1 42.22 69 ALA B O 1
ATOM 6806 N N . VAL B 1 70 ? 23.703 37.969 8.312 1 45.31 70 VAL B N 1
ATOM 6807 C CA . VAL B 1 70 ? 23.062 36.781 7.738 1 45.31 70 VAL B CA 1
ATOM 6808 C C . VAL B 1 70 ? 24.125 35.719 7.449 1 45.31 70 VAL B C 1
ATOM 6810 O O . VAL B 1 70 ? 24.969 35.906 6.57 1 45.31 70 VAL B O 1
ATOM 6813 N N . PRO B 1 71 ? 24.719 35.125 8.461 1 49.34 71 PRO B N 1
ATOM 6814 C CA . PRO B 1 71 ? 25.594 34.125 7.891 1 49.34 71 PRO B CA 1
ATOM 6815 C C . PRO B 1 71 ? 24.969 33.375 6.719 1 49.34 71 PRO B C 1
ATOM 6817 O O . PRO B 1 71 ? 23.766 33.094 6.738 1 49.34 71 PRO B O 1
ATOM 6820 N N . GLY B 1 72 ? 25.359 33.719 5.512 1 55.78 72 GLY B N 1
ATOM 6821 C CA . GLY B 1 72 ? 24.953 32.969 4.34 1 55.78 72 GLY B CA 1
ATOM 6822 C C . GLY B 1 72 ? 24.719 31.5 4.633 1 55.78 72 GLY B C 1
ATOM 6823 O O . GLY B 1 72 ? 25.109 31 5.688 1 55.78 72 GLY B O 1
ATOM 6824 N N . GLY B 1 73 ? 23.688 30.75 3.992 1 72.5 73 GLY B N 1
ATOM 6825 C CA . GLY B 1 73 ? 23.422 29.312 4.07 1 72.5 73 GLY B CA 1
ATOM 6826 C C . GLY B 1 73 ? 24.688 28.469 3.965 1 72.5 73 GLY B C 1
ATOM 6827 O O . GLY B 1 73 ? 25.734 28.969 3.535 1 72.5 73 GLY B O 1
ATOM 6828 N N . LEU B 1 74 ? 24.891 27.391 4.699 1 85.5 74 LEU B N 1
ATOM 6829 C CA . LEU B 1 74 ? 25.969 26.406 4.578 1 85.5 74 LEU B CA 1
ATOM 6830 C C . LEU B 1 74 ? 26.266 26.109 3.111 1 85.5 74 LEU B C 1
ATOM 6832 O O . LEU B 1 74 ? 25.344 25.766 2.348 1 85.5 74 LEU B O 1
ATOM 6836 N N . LYS B 1 75 ? 27.422 26.5 2.674 1 90.12 75 LYS B N 1
ATOM 6837 C CA . LYS B 1 75 ? 27.859 26.188 1.314 1 90.12 75 LYS B CA 1
ATOM 6838 C C . LYS B 1 75 ? 29.203 25.484 1.314 1 90.12 75 LYS B C 1
ATOM 6840 O O . LYS B 1 75 ? 30.25 26.125 1.164 1 90.12 75 LYS B O 1
ATOM 6845 N N . VAL B 1 76 ? 29.156 24.203 1.39 1 95 76 VAL B N 1
ATOM 6846 C CA . VAL B 1 76 ? 30.375 23.391 1.445 1 95 76 VAL B CA 1
ATOM 6847 C C . VAL B 1 76 ? 31.172 23.562 0.153 1 95 76 VAL B C 1
ATOM 6849 O O . VAL B 1 76 ? 30.609 23.484 -0.943 1 95 76 VAL B O 1
ATOM 6852 N N . PRO B 1 77 ? 32.406 23.797 0.293 1 95.56 77 PRO B N 1
ATOM 6853 C CA . PRO B 1 77 ? 33.219 24.047 -0.907 1 95.56 77 PRO B CA 1
ATOM 6854 C C . PRO B 1 77 ? 33.344 22.797 -1.784 1 95.56 77 PRO B C 1
ATOM 6856 O O . PRO B 1 77 ? 33.469 21.688 -1.269 1 95.56 77 PRO B O 1
ATOM 6859 N N . PHE B 1 78 ? 33.344 23.016 -3.045 1 96.12 78 PHE B N 1
ATOM 6860 C CA . PHE B 1 78 ? 33.625 21.969 -4.004 1 96.12 78 PHE B CA 1
ATOM 6861 C C . PHE B 1 78 ? 35.094 21.547 -3.908 1 96.12 78 PHE B C 1
ATOM 6863 O O . PHE B 1 78 ? 35.969 22.375 -3.588 1 96.12 78 PHE B O 1
ATOM 6870 N N . PRO B 1 79 ? 35.406 20.297 -4.188 1 96.69 79 PRO B N 1
ATOM 6871 C CA . PRO B 1 79 ? 36.781 19.875 -4.066 1 96.69 79 PRO B CA 1
ATOM 6872 C C . PRO B 1 79 ? 37.688 20.531 -5.09 1 96.69 79 PRO B C 1
ATOM 6874 O O . PRO B 1 79 ? 37.312 20.766 -6.234 1 96.69 79 PRO B O 1
ATOM 6877 N N . ARG B 1 80 ? 38.969 20.766 -4.688 1 94.62 80 ARG B N 1
ATOM 6878 C CA . ARG B 1 80 ? 40 21.297 -5.555 1 94.62 80 ARG B CA 1
ATOM 6879 C C . ARG B 1 80 ? 40.812 20.172 -6.18 1 94.62 80 ARG B C 1
ATOM 6881 O O . ARG B 1 80 ? 40.656 19.016 -5.84 1 94.62 80 ARG B O 1
ATOM 6888 N N . SER B 1 81 ? 41.719 20.516 -6.977 1 93.88 81 SER B N 1
ATOM 6889 C CA . SER B 1 81 ? 42.5 19.547 -7.738 1 93.88 81 SER B CA 1
ATOM 6890 C C . SER B 1 81 ? 43.312 18.672 -6.82 1 93.88 81 SER B C 1
ATOM 6892 O O . SER B 1 81 ? 43.5 17.469 -7.086 1 93.88 81 SER B O 1
ATOM 6894 N N . ASN B 1 82 ? 43.812 19.203 -5.734 1 94.19 82 ASN B N 1
ATOM 6895 C CA . ASN B 1 82 ? 44.656 18.438 -4.828 1 94.19 82 ASN B CA 1
ATOM 6896 C C . ASN B 1 82 ? 43.844 17.656 -3.805 1 94.19 82 ASN B C 1
ATOM 6898 O O . ASN B 1 82 ? 44.375 16.984 -2.932 1 94.19 82 ASN B O 1
ATOM 6902 N N . GLU B 1 83 ? 42.562 17.719 -3.947 1 96.69 83 GLU B N 1
ATOM 6903 C CA . GLU B 1 83 ? 41.688 17.125 -2.953 1 96.69 83 GLU B CA 1
ATOM 6904 C C . GLU B 1 83 ? 40.906 15.938 -3.543 1 96.69 83 GLU B C 1
ATOM 6906 O O . GLU B 1 83 ? 40.031 15.367 -2.885 1 96.69 83 GLU B O 1
ATOM 6911 N N . VAL B 1 84 ? 41.156 15.578 -4.762 1 96.31 84 VAL B N 1
ATOM 6912 C CA . VAL B 1 84 ? 40.469 14.469 -5.43 1 96.31 84 VAL B CA 1
ATOM 6913 C C . VAL B 1 84 ? 41.469 13.367 -5.746 1 96.31 84 VAL B C 1
ATOM 6915 O O . VAL B 1 84 ? 42.688 13.609 -5.828 1 96.31 84 VAL B O 1
ATOM 6918 N N . ASN B 1 85 ? 40.969 12.156 -5.848 1 96.06 85 ASN B N 1
ATOM 6919 C CA . ASN B 1 85 ? 41.812 11 -6.129 1 96.06 85 ASN B CA 1
ATOM 6920 C C . ASN B 1 85 ? 41.688 10.523 -7.57 1 96.06 85 ASN B C 1
ATOM 6922 O O . ASN B 1 85 ? 42.5 9.766 -8.07 1 96.06 85 ASN B O 1
ATOM 6926 N N . ILE B 1 86 ? 40.594 10.922 -8.266 1 96.25 86 ILE B N 1
ATOM 6927 C CA . ILE B 1 86 ? 40.312 10.445 -9.617 1 96.25 86 ILE B CA 1
ATOM 6928 C C . ILE B 1 86 ? 40.312 11.625 -10.586 1 96.25 86 ILE B C 1
ATOM 6930 O O . ILE B 1 86 ? 39.656 12.641 -10.336 1 96.25 86 ILE B O 1
ATOM 6934 N N . PHE B 1 87 ? 41 11.531 -11.695 1 94.31 87 PHE B N 1
ATOM 6935 C CA . PHE B 1 87 ? 41.062 12.562 -12.719 1 94.31 87 PHE B CA 1
ATOM 6936 C C . PHE B 1 87 ? 40.5 12.047 -14.039 1 94.31 87 PHE B C 1
ATOM 6938 O O . PHE B 1 87 ? 40.219 10.852 -14.188 1 94.31 87 PHE B O 1
ATOM 6945 N N . THR B 1 88 ? 40.188 12.953 -14.938 1 92.56 88 THR B N 1
ATOM 6946 C CA . THR B 1 88 ? 39.625 12.594 -16.234 1 92.56 88 THR B CA 1
ATOM 6947 C C . THR B 1 88 ? 40.594 11.711 -17.016 1 92.56 88 THR B C 1
ATOM 6949 O O . THR B 1 88 ? 41.812 11.844 -16.891 1 92.56 88 THR B O 1
ATOM 6952 N N . GLY B 1 89 ? 40.031 10.797 -17.719 1 93.31 89 GLY B N 1
ATOM 6953 C CA . GLY B 1 89 ? 40.812 9.906 -18.562 1 93.31 89 GLY B CA 1
ATOM 6954 C C . GLY B 1 89 ? 40.062 8.648 -18.953 1 93.31 89 GLY B C 1
ATOM 6955 O O . GLY B 1 89 ? 38.938 8.406 -18.469 1 93.31 89 GLY B O 1
ATOM 6956 N N . PRO B 1 90 ? 40.656 7.887 -19.781 1 92.88 90 PRO B N 1
ATOM 6957 C CA . PRO B 1 90 ? 40 6.672 -20.25 1 92.88 90 PRO B CA 1
ATOM 6958 C C . PRO B 1 90 ? 39.75 5.652 -19.141 1 92.88 90 PRO B C 1
ATOM 6960 O O . PRO B 1 90 ? 38.812 4.855 -19.203 1 92.88 90 PRO B O 1
ATOM 6963 N N . HIS B 1 91 ? 40.625 5.715 -18.078 1 94.56 91 HIS B N 1
ATOM 6964 C CA . HIS B 1 91 ? 40.562 4.754 -16.984 1 94.56 91 HIS B CA 1
ATOM 6965 C C . HIS B 1 91 ? 39.281 4.914 -16.172 1 94.56 91 HIS B C 1
ATOM 6967 O O . HIS B 1 91 ? 38.938 4.027 -15.398 1 94.56 91 HIS B O 1
ATOM 6973 N N . THR B 1 92 ? 38.562 6.031 -16.328 1 94.69 92 THR B N 1
ATOM 6974 C CA . THR B 1 92 ? 37.344 6.305 -15.547 1 94.69 92 THR B CA 1
ATOM 6975 C C . THR B 1 92 ? 36.25 5.309 -15.883 1 94.69 92 THR B C 1
ATOM 6977 O O . THR B 1 92 ? 35.375 5.051 -15.062 1 94.69 92 THR B O 1
ATOM 6980 N N . GLU B 1 93 ? 36.281 4.703 -17 1 93.62 93 GLU B N 1
ATOM 6981 C CA . GLU B 1 93 ? 35.281 3.73 -17.422 1 93.62 93 GLU B CA 1
ATOM 6982 C C . GLU B 1 93 ? 35.344 2.471 -16.578 1 93.62 93 GLU B C 1
ATOM 6984 O O . GLU B 1 93 ? 34.344 1.775 -16.422 1 93.62 93 GLU B O 1
ATOM 6989 N N . THR B 1 94 ? 36.5 2.176 -16.016 1 96 94 THR B N 1
ATOM 6990 C CA . THR B 1 94 ? 36.688 0.969 -15.211 1 96 94 THR B CA 1
ATOM 6991 C C . THR B 1 94 ? 36.906 1.321 -13.742 1 96 94 THR B C 1
ATOM 6993 O O . THR B 1 94 ? 37.438 0.518 -12.984 1 96 94 THR B O 1
ATOM 6996 N N . THR B 1 95 ? 36.562 2.561 -13.438 1 97.56 95 THR B N 1
ATOM 6997 C CA . THR B 1 95 ? 36.719 3.021 -12.062 1 97.56 95 THR B CA 1
ATOM 6998 C C . THR B 1 95 ? 35.375 3.104 -11.352 1 97.56 95 THR B C 1
ATOM 7000 O O . THR B 1 95 ? 34.406 3.555 -11.938 1 97.56 95 THR B O 1
ATOM 7003 N N . ILE B 1 96 ? 35.344 2.518 -10.195 1 98.12 96 ILE B N 1
ATOM 7004 C CA . ILE B 1 96 ? 34.188 2.658 -9.297 1 98.12 96 ILE B CA 1
ATOM 7005 C C . ILE B 1 96 ? 34.5 3.705 -8.227 1 98.12 96 ILE B C 1
ATOM 7007 O O . ILE B 1 96 ? 35.625 3.75 -7.707 1 98.12 96 ILE B O 1
ATOM 7011 N N . GLY B 1 97 ? 33.531 4.566 -7.934 1 98.38 97 GLY B N 1
ATOM 7012 C CA . GLY B 1 97 ? 33.781 5.633 -6.973 1 98.38 97 GLY B CA 1
ATOM 7013 C C . GLY B 1 97 ? 33.344 5.27 -5.562 1 98.38 97 GLY B C 1
ATOM 7014 O O . GLY B 1 97 ? 32.25 4.738 -5.355 1 98.38 97 GLY B O 1
ATOM 7015 N N . LEU B 1 98 ? 34.25 5.488 -4.66 1 98.25 98 LEU B N 1
ATOM 7016 C CA . LEU B 1 98 ? 33.969 5.352 -3.238 1 98.25 98 LEU B CA 1
ATOM 7017 C C . LEU B 1 98 ? 33.656 6.711 -2.615 1 98.25 98 LEU B C 1
ATOM 7019 O O . LEU B 1 98 ? 34.469 7.621 -2.662 1 98.25 98 LEU B O 1
ATOM 7023 N N . LEU B 1 99 ? 32.469 6.84 -2.045 1 98.19 99 LEU B N 1
ATOM 7024 C CA . LEU B 1 99 ? 32.062 8.078 -1.388 1 98.19 99 LEU B CA 1
ATOM 7025 C C . LEU B 1 99 ? 32.625 8.148 0.031 1 98.19 99 LEU B C 1
ATOM 7027 O O . LEU B 1 99 ? 32.906 7.121 0.648 1 98.19 99 LEU B O 1
ATOM 7031 N N . SER B 1 100 ? 32.75 9.352 0.511 1 96.88 100 SER B N 1
ATOM 7032 C CA . SER B 1 100 ? 33.406 9.586 1.799 1 96.88 100 SER B CA 1
ATOM 7033 C C . SER B 1 100 ? 32.656 8.883 2.928 1 96.88 100 SER B C 1
ATOM 7035 O O . SER B 1 100 ? 31.453 9.125 3.139 1 96.88 100 SER B O 1
ATOM 7037 N N . PRO B 1 101 ? 33.375 8.07 3.67 1 95.19 101 PRO B N 1
ATOM 7038 C CA . PRO B 1 101 ? 32.719 7.371 4.777 1 95.19 101 PRO B CA 1
ATOM 7039 C C . PRO B 1 101 ? 32.562 8.242 6.023 1 95.19 101 PRO B C 1
ATOM 7041 O O . PRO B 1 101 ? 31.875 7.867 6.973 1 95.19 101 PRO B O 1
ATOM 7044 N N . TRP B 1 102 ? 33.25 9.375 6.055 1 95.31 102 TRP B N 1
ATOM 7045 C CA . TRP B 1 102 ? 33.25 10.203 7.258 1 95.31 102 TRP B CA 1
ATOM 7046 C C . TRP B 1 102 ? 32.031 11.078 7.344 1 95.31 102 TRP B C 1
ATOM 7048 O O . TRP B 1 102 ? 31.766 11.703 8.375 1 95.31 102 TRP B O 1
ATOM 7058 N N . ILE B 1 103 ? 31.203 11.156 6.266 1 95.38 103 ILE B N 1
ATOM 7059 C CA . ILE B 1 103 ? 29.984 11.953 6.312 1 95.38 103 ILE B CA 1
ATOM 7060 C C . ILE B 1 103 ? 28.953 11.266 7.191 1 95.38 103 ILE B C 1
ATOM 7062 O O . ILE B 1 103 ? 29.016 10.047 7.402 1 95.38 103 ILE B O 1
ATOM 7066 N N . GLU B 1 104 ? 28.031 12.039 7.723 1 94.25 104 GLU B N 1
ATOM 7067 C CA . GLU B 1 104 ? 26.969 11.523 8.586 1 94.25 104 GLU B CA 1
ATOM 7068 C C . GLU B 1 104 ? 25.594 11.898 8.055 1 94.25 104 GLU B C 1
ATOM 7070 O O . GLU B 1 104 ? 24.891 12.727 8.633 1 94.25 104 GLU B O 1
ATOM 7075 N N . LEU B 1 105 ? 25.172 11.188 7.105 1 93.56 105 LEU B N 1
ATOM 7076 C CA . LEU B 1 105 ? 23.906 11.461 6.422 1 93.56 105 LEU B CA 1
ATOM 7077 C C . LEU B 1 105 ? 22.719 11.242 7.355 1 93.56 105 LEU B C 1
ATOM 7079 O O . LEU B 1 105 ? 21.656 11.836 7.164 1 93.56 105 LEU B O 1
ATOM 7083 N N . GLY B 1 106 ? 22.891 10.383 8.336 1 92.06 106 GLY B N 1
ATOM 7084 C CA . GLY B 1 106 ? 21.797 10.078 9.258 1 92.06 106 GLY B CA 1
ATOM 7085 C C . GLY B 1 106 ? 21.891 10.859 10.555 1 92.06 106 GLY B C 1
ATOM 7086 O O . GLY B 1 106 ? 21.266 10.5 11.547 1 92.06 106 GLY B O 1
ATOM 7087 N N . ALA B 1 107 ? 22.609 11.938 10.547 1 91.81 107 ALA B N 1
ATOM 7088 C CA . ALA B 1 107 ? 22.766 12.719 11.766 1 91.81 107 ALA B CA 1
ATOM 7089 C C . ALA B 1 107 ? 21.469 13.414 12.164 1 91.81 107 ALA B C 1
ATOM 7091 O O . ALA B 1 107 ? 20.766 13.953 11.305 1 91.81 107 ALA B O 1
ATOM 7092 N N . ASN B 1 108 ? 21.203 13.422 13.422 1 86.5 108 ASN B N 1
ATOM 7093 C CA . ASN B 1 108 ? 20.016 14.102 13.945 1 86.5 108 ASN B CA 1
ATOM 7094 C C . ASN B 1 108 ? 20.188 15.617 13.906 1 86.5 108 ASN B C 1
ATOM 7096 O O . ASN B 1 108 ? 19.203 16.359 13.789 1 86.5 108 ASN B O 1
ATOM 7100 N N . ASP B 1 109 ? 21.438 15.992 14.109 1 88.44 109 ASP B N 1
ATOM 7101 C CA . ASP B 1 109 ? 21.719 17.422 13.977 1 88.44 109 ASP B CA 1
ATOM 7102 C C . ASP B 1 109 ? 21.531 17.891 12.539 1 88.44 109 ASP B C 1
ATOM 7104 O O . ASP B 1 109 ? 22.234 17.453 11.633 1 88.44 109 ASP B O 1
ATOM 7108 N N . PRO B 1 110 ? 20.672 18.781 12.328 1 86.69 110 PRO B N 1
ATOM 7109 C CA . PRO B 1 110 ? 20.344 19.188 10.961 1 86.69 110 PRO B CA 1
ATOM 7110 C C . PRO B 1 110 ? 21.531 19.828 10.242 1 86.69 110 PRO B C 1
ATOM 7112 O O . PRO B 1 110 ? 21.656 19.719 9.016 1 86.69 110 PRO B O 1
ATOM 7115 N N . LEU B 1 111 ? 22.359 20.516 11 1 89 111 LEU B N 1
ATOM 7116 C CA . LEU B 1 111 ? 23.516 21.156 10.391 1 89 111 LEU B CA 1
ATOM 7117 C C . LEU B 1 111 ? 24.5 20.125 9.883 1 89 111 LEU B C 1
ATOM 7119 O O . LEU B 1 111 ? 25.047 20.266 8.773 1 89 111 LEU B O 1
ATOM 7123 N N . ILE B 1 112 ? 24.734 19.109 10.734 1 93.12 112 ILE B N 1
ATOM 7124 C CA . ILE B 1 112 ? 25.641 18.047 10.336 1 93.12 112 ILE B CA 1
ATOM 7125 C C . ILE B 1 112 ? 25.047 17.266 9.164 1 93.12 112 ILE B C 1
ATOM 7127 O O . ILE B 1 112 ? 25.766 16.891 8.234 1 93.12 112 ILE B O 1
ATOM 7131 N N . ASN B 1 113 ? 23.797 17.047 9.195 1 93.44 113 ASN B N 1
ATOM 7132 C CA . ASN B 1 113 ? 23.125 16.359 8.102 1 93.44 113 ASN B CA 1
ATOM 7133 C C . ASN B 1 113 ? 23.25 17.125 6.793 1 93.44 113 ASN B C 1
ATOM 7135 O O . ASN B 1 113 ? 23.625 16.562 5.766 1 93.44 113 ASN B O 1
ATOM 7139 N N . GLU B 1 114 ? 22.953 18.438 6.848 1 92.38 114 GLU B N 1
ATOM 7140 C CA . GLU B 1 114 ? 23.031 19.281 5.66 1 92.38 114 GLU B CA 1
ATOM 7141 C C . GLU B 1 114 ? 24.469 19.344 5.133 1 92.38 114 GLU B C 1
ATOM 7143 O O . GLU B 1 114 ? 24.688 19.297 3.922 1 92.38 114 GLU B O 1
ATOM 7148 N N . PHE B 1 115 ? 25.422 19.562 6.09 1 94.81 115 PHE B N 1
ATOM 7149 C CA . PHE B 1 115 ? 26.844 19.562 5.742 1 94.81 115 PHE B CA 1
ATOM 7150 C C . PHE B 1 115 ? 27.219 18.281 5.012 1 94.81 115 PHE B C 1
ATOM 7152 O O . PHE B 1 115 ? 27.844 18.328 3.949 1 94.81 115 PHE B O 1
ATOM 7159 N N . SER B 1 116 ? 26.797 17.109 5.516 1 96.44 116 SER B N 1
ATOM 7160 C CA . SER B 1 116 ? 27.094 15.805 4.945 1 96.44 116 SER B CA 1
ATOM 7161 C C . SER B 1 116 ? 26.453 15.641 3.568 1 96.44 116 SER B C 1
ATOM 7163 O O . SER B 1 116 ? 27.078 15.117 2.646 1 96.44 116 SER B O 1
ATOM 7165 N N . LEU B 1 117 ? 25.219 16.094 3.447 1 95.44 117 LEU B N 1
ATOM 7166 C CA . LEU B 1 117 ? 24.484 15.992 2.188 1 95.44 117 LEU B CA 1
ATOM 7167 C C . LEU B 1 117 ? 25.188 16.781 1.091 1 95.44 117 LEU B C 1
ATOM 7169 O O . LEU B 1 117 ? 25.266 16.328 -0.053 1 95.44 117 LEU B O 1
ATOM 7173 N N . GLN B 1 118 ? 25.688 17.938 1.44 1 95.75 118 GLN B N 1
ATOM 7174 C CA . GLN B 1 118 ? 26.359 18.781 0.456 1 95.75 118 GLN B CA 1
ATOM 7175 C C . GLN B 1 118 ? 27.703 18.172 0.049 1 95.75 118 GLN B C 1
ATOM 7177 O O . GLN B 1 118 ? 28.078 18.219 -1.124 1 95.75 118 GLN B O 1
ATOM 7182 N N . VAL B 1 119 ? 28.391 17.625 1.067 1 97.62 119 VAL B N 1
ATOM 7183 C CA . VAL B 1 119 ? 29.641 16.953 0.744 1 97.62 119 VAL B CA 1
ATOM 7184 C C . VAL B 1 119 ? 29.391 15.82 -0.246 1 97.62 119 VAL B C 1
ATOM 7186 O O . VAL B 1 119 ? 30.078 15.703 -1.261 1 97.62 119 VAL B O 1
ATOM 7189 N N . LEU B 1 120 ? 28.438 15.031 0.081 1 97.62 120 LEU B N 1
ATOM 7190 C CA . LEU B 1 120 ? 28.078 13.906 -0.776 1 97.62 120 LEU B CA 1
ATOM 7191 C C . LEU B 1 120 ? 27.672 14.391 -2.168 1 97.62 120 LEU B C 1
ATOM 7193 O O . LEU B 1 120 ? 28.078 13.805 -3.172 1 97.62 120 LEU B O 1
ATOM 7197 N N . SER B 1 121 ? 26.906 15.414 -2.254 1 96.81 121 SER B N 1
ATOM 7198 C CA . SER B 1 121 ? 26.453 15.977 -3.525 1 96.81 121 SER B CA 1
ATOM 7199 C C . SER B 1 121 ? 27.641 16.453 -4.367 1 96.81 121 SER B C 1
ATOM 7201 O O . SER B 1 121 ? 27.656 16.25 -5.582 1 96.81 121 SER B O 1
ATOM 7203 N N . ASN B 1 122 ? 28.562 17.125 -3.695 1 97.62 122 ASN B N 1
ATOM 7204 C CA . ASN B 1 122 ? 29.766 17.578 -4.395 1 97.62 122 ASN B CA 1
ATOM 7205 C C . ASN B 1 122 ? 30.547 16.422 -4.992 1 97.62 122 ASN B C 1
ATOM 7207 O O . ASN B 1 122 ? 30.969 16.484 -6.148 1 97.62 122 ASN B O 1
ATOM 7211 N N . GLU B 1 123 ? 30.656 15.406 -4.188 1 98.06 123 GLU B N 1
ATOM 7212 C CA . GLU B 1 123 ? 31.406 14.242 -4.66 1 98.06 123 GLU B CA 1
ATOM 7213 C C . GLU B 1 123 ? 30.703 13.578 -5.84 1 98.06 123 GLU B C 1
ATOM 7215 O O . GLU B 1 123 ? 31.344 13.188 -6.816 1 98.06 123 GLU B O 1
ATOM 7220 N N . ILE B 1 124 ? 29.453 13.453 -5.766 1 97.75 124 ILE B N 1
ATOM 7221 C CA . ILE B 1 124 ? 28.672 12.789 -6.809 1 97.75 124 ILE B CA 1
ATOM 7222 C C . ILE B 1 124 ? 28.688 13.633 -8.078 1 97.75 124 ILE B C 1
ATOM 7224 O O . ILE B 1 124 ? 28.812 13.109 -9.188 1 97.75 124 ILE B O 1
ATOM 7228 N N . ALA B 1 125 ? 28.531 14.961 -7.891 1 96.31 125 ALA B N 1
ATOM 7229 C CA . ALA B 1 125 ? 28.594 15.859 -9.039 1 96.31 125 ALA B CA 1
ATOM 7230 C C . ALA B 1 125 ? 29.922 15.711 -9.773 1 96.31 125 ALA B C 1
ATOM 7232 O O . ALA B 1 125 ? 29.969 15.672 -11.008 1 96.31 125 ALA B O 1
ATOM 7233 N N . TYR B 1 126 ? 30.984 15.617 -9.039 1 96.62 126 TYR B N 1
ATOM 7234 C CA . TYR B 1 126 ? 32.312 15.453 -9.625 1 96.62 126 TYR B CA 1
ATOM 7235 C C . TYR B 1 126 ? 32.438 14.102 -10.312 1 96.62 126 TYR B C 1
ATOM 7237 O O . TYR B 1 126 ? 32.969 14.008 -11.422 1 96.62 126 TYR B O 1
ATOM 7245 N N . ALA B 1 127 ? 31.969 13.039 -9.617 1 96.94 127 ALA B N 1
ATOM 7246 C CA . ALA B 1 127 ? 32 11.703 -10.211 1 96.94 127 ALA B CA 1
ATOM 7247 C C . ALA B 1 127 ? 31.234 11.672 -11.531 1 96.94 127 ALA B C 1
ATOM 7249 O O . ALA B 1 127 ? 31.703 11.086 -12.508 1 96.94 127 ALA B O 1
ATOM 7250 N N . GLN B 1 128 ? 30.094 12.242 -11.492 1 93.5 128 GLN B N 1
ATOM 7251 C CA . GLN B 1 128 ? 29.266 12.312 -12.703 1 93.5 128 GLN B CA 1
ATOM 7252 C C . GLN B 1 128 ? 30.016 13.031 -13.828 1 93.5 128 GLN B C 1
ATOM 7254 O O . GLN B 1 128 ? 29.969 12.602 -14.977 1 93.5 128 GLN B O 1
ATOM 7259 N N . PHE B 1 129 ? 30.688 14.125 -13.508 1 93.88 129 PHE B N 1
ATOM 7260 C CA . PHE B 1 129 ? 31.484 14.875 -14.469 1 93.88 129 PHE B CA 1
ATOM 7261 C C . PHE B 1 129 ? 32.562 13.992 -15.078 1 93.88 129 PHE B C 1
ATOM 7263 O O . PHE B 1 129 ? 32.812 14.047 -16.281 1 93.88 129 PHE B O 1
ATOM 7270 N N . LEU B 1 130 ? 33.125 13.094 -14.297 1 94.25 130 LEU B N 1
ATOM 7271 C CA . LEU B 1 130 ? 34.219 12.211 -14.719 1 94.25 130 LEU B CA 1
ATOM 7272 C C . LEU B 1 130 ? 33.656 11.062 -15.562 1 94.25 130 LEU B C 1
ATOM 7274 O O . LEU B 1 130 ? 34.438 10.375 -16.25 1 94.25 130 LEU B O 1
ATOM 7278 N N . GLY B 1 131 ? 32.375 10.82 -15.422 1 93.31 131 GLY B N 1
ATOM 7279 C CA . GLY B 1 131 ? 31.797 9.648 -16.062 1 93.31 131 GLY B CA 1
ATOM 7280 C C . GLY B 1 131 ? 31.844 8.406 -15.195 1 93.31 131 GLY B C 1
ATOM 7281 O O . GLY B 1 131 ? 31.609 7.297 -15.68 1 93.31 131 GLY B O 1
ATOM 7282 N N . VAL B 1 132 ? 32.156 8.547 -13.953 1 96.19 132 VAL B N 1
ATOM 7283 C CA . VAL B 1 132 ? 32.094 7.457 -12.984 1 96.19 132 VAL B CA 1
ATOM 7284 C C . VAL B 1 132 ? 30.672 7.285 -12.484 1 96.19 132 VAL B C 1
ATOM 7286 O O . VAL B 1 132 ? 30.188 8.062 -11.664 1 96.19 132 VAL B O 1
ATOM 7289 N N . ARG B 1 133 ? 30.031 6.266 -12.836 1 94.56 133 ARG B N 1
ATOM 7290 C CA . ARG B 1 133 ? 28.578 6.172 -12.648 1 94.56 133 ARG B CA 1
ATOM 7291 C C . ARG B 1 133 ? 28.234 5.223 -11.516 1 94.56 133 ARG B C 1
ATOM 7293 O O . ARG B 1 133 ? 27.109 5.227 -11.016 1 94.56 133 ARG B O 1
ATOM 7300 N N . LYS B 1 134 ? 29.125 4.316 -11.141 1 97 134 LYS B N 1
ATOM 7301 C CA . LYS B 1 134 ? 28.891 3.396 -10.031 1 97 134 LYS B CA 1
ATOM 7302 C C . LYS B 1 134 ? 29.609 3.879 -8.766 1 97 134 LYS B C 1
ATOM 7304 O O . LYS B 1 134 ? 30.828 4.051 -8.758 1 97 134 LYS B O 1
ATOM 7309 N N . LEU B 1 135 ? 28.797 4.125 -7.773 1 98.44 135 LEU B N 1
ATOM 7310 C CA . LEU B 1 135 ? 29.344 4.672 -6.531 1 98.44 135 LEU B CA 1
ATOM 7311 C C . LEU B 1 135 ? 29 3.77 -5.348 1 98.44 135 LEU B C 1
ATOM 7313 O O . LEU B 1 135 ? 27.922 3.182 -5.293 1 98.44 135 LEU B O 1
ATOM 7317 N N . LEU B 1 136 ? 29.922 3.594 -4.473 1 98.5 136 LEU B N 1
ATOM 7318 C CA . LEU B 1 136 ? 29.75 2.822 -3.25 1 98.5 136 LEU B CA 1
ATOM 7319 C C . LEU B 1 136 ? 29.609 3.742 -2.041 1 98.5 136 LEU B C 1
ATOM 7321 O O . LEU B 1 136 ? 30.438 4.645 -1.85 1 98.5 136 LEU B O 1
ATOM 7325 N N . LEU B 1 137 ? 28.531 3.57 -1.303 1 98.12 137 LEU B N 1
ATOM 7326 C CA . LEU B 1 137 ? 28.234 4.379 -0.127 1 98.12 137 LEU B CA 1
ATOM 7327 C C . LEU B 1 137 ? 28.312 3.543 1.146 1 98.12 137 LEU B C 1
ATOM 7329 O O . LEU B 1 137 ? 27.875 2.395 1.174 1 98.12 137 LEU B O 1
ATOM 7333 N N . ALA B 1 138 ? 28.906 4.109 2.191 1 96 138 ALA B N 1
ATOM 7334 C CA . ALA B 1 138 ? 29 3.449 3.492 1 96 138 ALA B CA 1
ATOM 7335 C C . ALA B 1 138 ? 27.625 3.219 4.094 1 96 138 ALA B C 1
ATOM 7337 O O . ALA B 1 138 ? 26.656 3.918 3.75 1 96 138 ALA B O 1
ATOM 7338 N N . PRO B 1 139 ? 27.516 2.256 4.938 1 94 139 PRO B N 1
ATOM 7339 C CA . PRO B 1 139 ? 26.219 1.969 5.562 1 94 139 PRO B CA 1
ATOM 7340 C C . PRO B 1 139 ? 25.797 3.045 6.562 1 94 139 PRO B C 1
ATOM 7342 O O . PRO B 1 139 ? 26.625 3.857 6.984 1 94 139 PRO B O 1
ATOM 7345 N N . PRO B 1 140 ? 24.484 3.045 6.906 1 93.19 140 PRO B N 1
ATOM 7346 C CA . PRO B 1 140 ? 24.047 3.947 7.977 1 93.19 140 PRO B CA 1
ATOM 7347 C C . PRO B 1 140 ? 24.719 3.633 9.32 1 93.19 140 PRO B C 1
ATOM 7349 O O . PRO B 1 140 ? 24.906 2.461 9.656 1 93.19 140 PRO B O 1
ATOM 7352 N N . LYS B 1 141 ? 25.062 4.598 10.016 1 87.62 141 LYS B N 1
ATOM 7353 C CA . LYS B 1 141 ? 25.797 4.434 11.266 1 87.62 141 LYS B CA 1
ATOM 7354 C C . LYS B 1 141 ? 24.844 4.223 12.438 1 87.62 141 LYS B C 1
ATOM 7356 O O . LYS B 1 141 ? 25.188 3.551 13.414 1 87.62 141 LYS B O 1
ATOM 7361 N N . ASP B 1 142 ? 23.656 4.844 12.328 1 85.88 142 ASP B N 1
ATOM 7362 C CA . ASP B 1 142 ? 22.656 4.742 13.391 1 85.88 142 ASP B CA 1
ATOM 7363 C C . ASP B 1 142 ? 21.312 4.293 12.836 1 85.88 142 ASP B C 1
ATOM 7365 O O . ASP B 1 142 ? 20.656 5.047 12.117 1 85.88 142 ASP B O 1
ATOM 7369 N N . LEU B 1 143 ? 20.922 3.123 13.328 1 82.62 143 LEU B N 1
ATOM 7370 C CA . LEU B 1 143 ? 19.672 2.555 12.82 1 82.62 143 LEU B CA 1
ATOM 7371 C C . LEU B 1 143 ? 18.469 3.299 13.383 1 82.62 143 LEU B C 1
ATOM 7373 O O . LEU B 1 143 ? 17.375 3.24 12.805 1 82.62 143 LEU B O 1
ATOM 7377 N N . ASN B 1 144 ? 18.641 3.977 14.453 1 81.75 144 ASN B N 1
ATOM 7378 C CA . ASN B 1 144 ? 17.547 4.73 15.047 1 81.75 144 ASN B CA 1
ATOM 7379 C C . ASN B 1 144 ? 17.172 5.953 14.211 1 81.75 144 ASN B C 1
ATOM 7381 O O . ASN B 1 144 ? 16.094 6.512 14.359 1 81.75 144 ASN B O 1
ATOM 7385 N N . HIS B 1 145 ? 18.141 6.305 13.359 1 87.56 145 HIS B N 1
ATOM 7386 C CA . HIS B 1 145 ? 17.906 7.473 12.516 1 87.56 145 HIS B CA 1
ATOM 7387 C C . HIS B 1 145 ? 17.922 7.094 11.031 1 87.56 145 HIS B C 1
ATOM 7389 O O . HIS B 1 145 ? 18.391 7.879 10.203 1 87.56 145 HIS B O 1
ATOM 7395 N N . LEU B 1 146 ? 17.5 5.938 10.797 1 92.5 146 LEU B N 1
ATOM 7396 C CA . LEU B 1 146 ? 17.516 5.422 9.43 1 92.5 146 LEU B CA 1
ATOM 7397 C C . LEU B 1 146 ? 16.672 6.293 8.508 1 92.5 146 LEU B C 1
ATOM 7399 O O . LEU B 1 146 ? 17.016 6.488 7.34 1 92.5 146 LEU B O 1
ATOM 7403 N N . ALA B 1 147 ? 15.609 6.867 9.055 1 93.06 147 ALA B N 1
ATOM 7404 C CA . ALA B 1 147 ? 14.703 7.684 8.25 1 93.06 147 ALA B CA 1
ATOM 7405 C C . ALA B 1 147 ? 15.414 8.922 7.711 1 93.06 147 ALA B C 1
ATOM 7407 O O . ALA B 1 147 ? 15.188 9.328 6.566 1 93.06 147 ALA B O 1
ATOM 7408 N N . VAL B 1 148 ? 16.25 9.531 8.547 1 94.25 148 VAL B N 1
ATOM 7409 C CA . VAL B 1 148 ? 17 10.711 8.133 1 94.25 148 VAL B CA 1
ATOM 7410 C C . VAL B 1 148 ? 18 10.344 7.043 1 94.25 148 VAL B C 1
ATOM 7412 O O . VAL B 1 148 ? 18.109 11.031 6.027 1 94.25 148 VAL B O 1
ATOM 7415 N N . PHE B 1 149 ? 18.703 9.258 7.262 1 96.19 149 PHE B N 1
ATOM 7416 C CA . PHE B 1 149 ? 19.656 8.742 6.281 1 96.19 149 PHE B CA 1
ATOM 7417 C C . PHE B 1 149 ? 18.969 8.508 4.941 1 96.19 149 PHE B C 1
ATOM 7419 O O . PHE B 1 149 ? 19.469 8.953 3.9 1 96.19 149 PHE B O 1
ATOM 7426 N N . THR B 1 150 ? 17.859 7.809 4.938 1 97 150 THR B N 1
ATOM 7427 C CA . THR B 1 150 ? 17.188 7.391 3.713 1 97 150 THR B CA 1
ATOM 7428 C C . THR B 1 150 ? 16.578 8.586 2.992 1 97 150 THR B C 1
ATOM 7430 O O . THR B 1 150 ? 16.516 8.617 1.762 1 97 150 THR B O 1
ATOM 7433 N N . ASN B 1 151 ? 16.047 9.523 3.758 1 96.19 151 ASN B N 1
ATOM 7434 C CA . ASN B 1 151 ? 15.523 10.727 3.127 1 96.19 151 ASN B CA 1
ATOM 7435 C C . ASN B 1 151 ? 16.594 11.445 2.316 1 96.19 151 ASN B C 1
ATOM 7437 O O . ASN B 1 151 ? 16.344 11.867 1.185 1 96.19 151 ASN B O 1
ATOM 7441 N N . SER B 1 152 ? 17.812 11.578 2.93 1 95.38 152 SER B N 1
ATOM 7442 C CA . SER B 1 152 ? 18.938 12.18 2.23 1 95.38 152 SER B CA 1
ATOM 7443 C C . SER B 1 152 ? 19.312 11.391 0.984 1 95.38 152 SER B C 1
ATOM 7445 O O . SER B 1 152 ? 19.531 11.961 -0.081 1 95.38 152 SER B O 1
ATOM 7447 N N . LEU B 1 153 ? 19.328 10.141 1.175 1 96.75 153 LEU B N 1
ATOM 7448 C CA . LEU B 1 153 ? 19.656 9.25 0.063 1 96.75 153 LEU B CA 1
ATOM 7449 C C . LEU B 1 153 ? 18.641 9.398 -1.063 1 96.75 153 LEU B C 1
ATOM 7451 O O . LEU B 1 153 ? 19.016 9.477 -2.236 1 96.75 153 LEU B O 1
ATOM 7455 N N . ASN B 1 154 ? 17.375 9.398 -0.688 1 96.81 154 ASN B N 1
ATOM 7456 C CA . ASN B 1 154 ? 16.297 9.531 -1.663 1 96.81 154 ASN B CA 1
ATOM 7457 C C . ASN B 1 154 ? 16.406 10.836 -2.439 1 96.81 154 ASN B C 1
ATOM 7459 O O . ASN B 1 154 ? 16.156 10.875 -3.646 1 96.81 154 ASN B O 1
ATOM 7463 N N . SER B 1 155 ? 16.781 11.906 -1.747 1 95.19 155 SER B N 1
ATOM 7464 C CA . SER B 1 155 ? 16.984 13.195 -2.395 1 95.19 155 SER B CA 1
ATOM 7465 C C . SER B 1 155 ? 18.094 13.133 -3.434 1 95.19 155 SER B C 1
ATOM 7467 O O . SER B 1 155 ? 17.953 13.672 -4.535 1 95.19 155 SER B O 1
ATOM 7469 N N . ILE B 1 156 ? 19.125 12.477 -3.088 1 95.81 156 ILE B N 1
ATOM 7470 C CA . ILE B 1 156 ? 20.297 12.352 -3.947 1 95.81 156 ILE B CA 1
ATOM 7471 C C . ILE B 1 156 ? 19.938 11.539 -5.191 1 95.81 156 ILE B C 1
ATOM 7473 O O . ILE B 1 156 ? 20.312 11.906 -6.309 1 95.81 156 ILE B O 1
ATOM 7477 N N . LEU B 1 157 ? 19.219 10.453 -5 1 96.44 157 LEU B N 1
ATOM 7478 C CA . LEU B 1 157 ? 18.859 9.562 -6.094 1 96.44 157 LEU B CA 1
ATOM 7479 C C . LEU B 1 157 ? 18.016 10.297 -7.133 1 96.44 157 LEU B C 1
ATOM 7481 O O . LEU B 1 157 ? 18.141 10.047 -8.336 1 96.44 157 LEU B O 1
ATOM 7485 N N . HIS B 1 158 ? 17.234 11.242 -6.703 1 94.44 158 HIS B N 1
ATOM 7486 C CA . HIS B 1 158 ? 16.375 11.969 -7.625 1 94.44 158 HIS B CA 1
ATOM 7487 C C . HIS B 1 158 ? 17.094 13.172 -8.219 1 94.44 158 HIS B C 1
ATOM 7489 O O . HIS B 1 158 ? 16.75 13.625 -9.32 1 94.44 158 HIS B O 1
ATOM 7495 N N . LYS B 1 159 ? 18.031 13.648 -7.527 1 92.5 159 LYS B N 1
ATOM 7496 C CA . LYS B 1 159 ? 18.812 14.773 -8.039 1 92.5 159 LYS B CA 1
ATOM 7497 C C . LYS B 1 159 ? 19.781 14.32 -9.125 1 92.5 159 LYS B C 1
ATOM 7499 O O . LYS B 1 159 ? 19.984 15.023 -10.117 1 92.5 159 LYS B O 1
ATOM 7504 N N . PHE B 1 160 ? 20.391 13.141 -8.898 1 94 160 PHE B N 1
ATOM 7505 C CA . PHE B 1 160 ? 21.391 12.594 -9.82 1 94 160 PHE B CA 1
ATOM 7506 C C . PHE B 1 160 ? 20.875 11.312 -10.477 1 94 160 PHE B C 1
ATOM 7508 O O . PHE B 1 160 ? 21.234 10.211 -10.062 1 94 160 PHE B O 1
ATOM 7515 N N . SER B 1 161 ? 20.156 11.375 -11.523 1 87.56 161 SER B N 1
ATOM 7516 C CA . SER B 1 161 ? 19.406 10.258 -12.102 1 87.56 161 SER B CA 1
ATOM 7517 C C . SER B 1 161 ? 20.344 9.328 -12.883 1 87.56 161 SER B C 1
ATOM 7519 O O . SER B 1 161 ? 19.969 8.195 -13.203 1 87.56 161 SER B O 1
ATOM 7521 N N . ASP B 1 162 ? 21.578 9.75 -13.141 1 89.88 162 ASP B N 1
ATOM 7522 C CA . ASP B 1 162 ? 22.469 8.969 -14 1 89.88 162 ASP B CA 1
ATOM 7523 C C . ASP B 1 162 ? 23.438 8.141 -13.172 1 89.88 162 ASP B C 1
ATOM 7525 O O . ASP B 1 162 ? 24.266 7.414 -13.719 1 89.88 162 ASP B O 1
ATOM 7529 N N . ILE B 1 163 ? 23.328 8.258 -11.945 1 94.88 163 ILE B N 1
ATOM 7530 C CA . ILE B 1 163 ? 24.297 7.602 -11.086 1 94.88 163 ILE B CA 1
ATOM 7531 C C . ILE B 1 163 ? 23.641 6.438 -10.352 1 94.88 163 ILE B C 1
ATOM 7533 O O . ILE B 1 163 ? 22.469 6.5 -10 1 94.88 163 ILE B O 1
ATOM 7537 N N . GLU B 1 164 ? 24.391 5.355 -10.188 1 96.75 164 GLU B N 1
ATOM 7538 C CA . GLU B 1 164 ? 23.984 4.219 -9.367 1 96.75 164 GLU B CA 1
ATOM 7539 C C . GLU B 1 164 ? 24.703 4.234 -8.023 1 96.75 164 GLU B C 1
ATOM 7541 O O . GLU B 1 164 ? 25.922 4.371 -7.961 1 96.75 164 GLU B O 1
ATOM 7546 N N . ILE B 1 165 ? 23.938 4.172 -6.984 1 98.25 165 ILE B N 1
ATOM 7547 C CA . ILE B 1 165 ? 24.5 4.18 -5.641 1 98.25 165 ILE B CA 1
ATOM 7548 C C . ILE B 1 165 ? 24.281 2.82 -4.984 1 98.25 165 ILE B C 1
ATOM 7550 O O . ILE B 1 165 ? 23.156 2.338 -4.895 1 98.25 165 ILE B O 1
ATOM 7554 N N . SER B 1 166 ? 25.344 2.18 -4.578 1 98.56 166 SER B N 1
ATOM 7555 C CA . SER B 1 166 ? 25.312 0.905 -3.869 1 98.56 166 SER B CA 1
ATOM 7556 C C . SER B 1 166 ? 25.656 1.079 -2.395 1 98.56 166 SER B C 1
ATOM 7558 O O . SER B 1 166 ? 26.703 1.632 -2.057 1 98.56 166 SER B O 1
ATOM 7560 N N . ILE B 1 167 ? 24.781 0.636 -1.546 1 98.25 167 ILE B N 1
ATOM 7561 C CA . ILE B 1 167 ? 25.031 0.729 -0.113 1 98.25 167 ILE B CA 1
ATOM 7562 C C . ILE B 1 167 ? 25.812 -0.5 0.354 1 98.25 167 ILE B C 1
ATOM 7564 O O . ILE B 1 167 ? 25.406 -1.635 0.108 1 98.25 167 ILE B O 1
ATOM 7568 N N . SER B 1 168 ? 26.891 -0.311 1.041 1 97.62 168 SER B N 1
ATOM 7569 C CA . SER B 1 168 ? 27.75 -1.4 1.514 1 97.62 168 SER B CA 1
ATOM 7570 C C . SER B 1 168 ? 27.234 -1.974 2.828 1 97.62 168 SER B C 1
ATOM 7572 O O . SER B 1 168 ? 27.219 -1.285 3.852 1 97.62 168 SER B O 1
ATOM 7574 N N . LEU B 1 169 ? 26.844 -3.211 2.822 1 97.38 169 LEU B N 1
ATOM 7575 C CA . LEU B 1 169 ? 26.312 -3.877 4.008 1 97.38 169 LEU B CA 1
ATOM 7576 C C . LEU B 1 169 ? 26.984 -5.238 4.203 1 97.38 169 LEU B C 1
ATOM 7578 O O . LEU B 1 169 ? 27.391 -5.879 3.232 1 97.38 169 LEU B O 1
ATOM 7582 N N . PRO B 1 170 ? 27.078 -5.656 5.516 1 96.12 170 PRO B N 1
ATOM 7583 C CA . PRO B 1 170 ? 27.438 -7.066 5.703 1 96.12 170 PRO B CA 1
ATOM 7584 C C . PRO B 1 170 ? 26.312 -8.016 5.285 1 96.12 170 PRO B C 1
ATOM 7586 O O . PRO B 1 170 ? 25.125 -7.684 5.441 1 96.12 170 PRO B O 1
ATOM 7589 N N . ILE B 1 171 ? 26.656 -9.133 4.762 1 97.06 171 ILE B N 1
ATOM 7590 C CA . ILE B 1 171 ? 25.641 -10.102 4.352 1 97.06 171 ILE B CA 1
ATOM 7591 C C . ILE B 1 171 ? 24.844 -10.555 5.566 1 97.06 171 ILE B C 1
ATOM 7593 O O . ILE B 1 171 ? 23.656 -10.867 5.453 1 97.06 171 ILE B O 1
ATOM 7597 N N . CYS B 1 172 ? 25.5 -10.609 6.66 1 93.94 172 CYS B N 1
ATOM 7598 C CA . CYS B 1 172 ? 24.906 -10.969 7.949 1 93.94 172 CYS B CA 1
ATOM 7599 C C . CYS B 1 172 ? 25.688 -10.328 9.094 1 93.94 172 CYS B C 1
ATOM 7601 O O . CYS B 1 172 ? 26.875 -10.031 8.953 1 93.94 172 CYS B O 1
ATOM 7603 N N . GLU B 1 173 ? 24.984 -10.141 10.164 1 87.75 173 GLU B N 1
ATOM 7604 C CA . GLU B 1 173 ? 25.688 -9.609 11.328 1 87.75 173 GLU B CA 1
ATOM 7605 C C . GLU B 1 173 ? 26.734 -10.602 11.836 1 87.75 173 GLU B C 1
ATOM 7607 O O . GLU B 1 173 ? 26.5 -11.812 11.844 1 87.75 173 GLU B O 1
ATOM 7612 N N . ASP B 1 174 ? 27.844 -10.023 12.219 1 82.44 174 ASP B N 1
ATOM 7613 C CA . ASP B 1 174 ? 28.891 -10.867 12.773 1 82.44 174 ASP B CA 1
ATOM 7614 C C . ASP B 1 174 ? 28.547 -11.336 14.188 1 82.44 174 ASP B C 1
ATOM 7616 O O . ASP B 1 174 ? 27.984 -10.57 14.977 1 82.44 174 ASP B O 1
ATOM 7620 N N . PRO B 1 175 ? 28.812 -12.57 14.375 1 79.12 175 PRO B N 1
ATOM 7621 C CA . PRO B 1 175 ? 28.594 -13.031 15.75 1 79.12 175 PRO B CA 1
ATOM 7622 C C . PRO B 1 175 ? 29.469 -12.297 16.766 1 79.12 175 PRO B C 1
ATOM 7624 O O . PRO B 1 175 ? 30.594 -11.922 16.453 1 79.12 175 PRO B O 1
ATOM 7627 N N . GLN B 1 176 ? 28.828 -11.938 17.797 1 77.19 176 GLN B N 1
ATOM 7628 C CA . GLN B 1 176 ? 29.562 -11.305 18.891 1 77.19 176 GLN B CA 1
ATOM 7629 C C . GLN B 1 176 ? 30.016 -12.328 19.922 1 77.19 176 GLN B C 1
ATOM 7631 O O . GLN B 1 176 ? 29.406 -13.391 20.062 1 77.19 176 GLN B O 1
ATOM 7636 N N . THR B 1 177 ? 31.203 -12.125 20.375 1 78.25 177 THR B N 1
ATOM 7637 C CA . THR B 1 177 ? 31.703 -12.977 21.438 1 78.25 177 THR B CA 1
ATOM 7638 C C . THR B 1 177 ? 31.516 -12.305 22.797 1 78.25 177 THR B C 1
ATOM 7640 O O . THR B 1 177 ? 31.734 -11.102 22.938 1 78.25 177 THR B O 1
ATOM 7643 N N . ASN B 1 178 ? 30.859 -13.055 23.688 1 76 178 ASN B N 1
ATOM 7644 C CA . ASN B 1 178 ? 30.797 -12.562 25.062 1 76 178 ASN B CA 1
ATOM 7645 C C . ASN B 1 178 ? 32.188 -12.266 25.625 1 76 178 ASN B C 1
ATOM 7647 O O . ASN B 1 178 ? 33.031 -13.164 25.719 1 76 178 ASN B O 1
ATOM 7651 N N . PRO B 1 179 ? 32.469 -11.047 25.766 1 74.88 179 PRO B N 1
ATOM 7652 C CA . PRO B 1 179 ? 33.812 -10.719 26.234 1 74.88 179 PRO B CA 1
ATOM 7653 C C . PRO B 1 179 ? 34.188 -11.461 27.516 1 74.88 179 PRO B C 1
ATOM 7655 O O . PRO B 1 179 ? 35.375 -11.719 27.766 1 74.88 179 PRO B O 1
ATOM 7658 N N . ALA B 1 180 ? 33.156 -11.844 28.406 1 72.56 180 ALA B N 1
ATOM 7659 C CA . ALA B 1 180 ? 33.406 -12.484 29.688 1 72.56 180 ALA B CA 1
ATOM 7660 C C . ALA B 1 180 ? 33.625 -13.984 29.516 1 72.56 180 ALA B C 1
ATOM 7662 O O . ALA B 1 180 ? 34.531 -14.555 30.141 1 72.56 180 ALA B O 1
ATOM 7663 N N . THR B 1 181 ? 32.844 -14.633 28.797 1 78.44 181 THR B N 1
ATOM 7664 C CA . THR B 1 181 ? 32.875 -16.094 28.719 1 78.44 181 THR B CA 1
ATOM 7665 C C . THR B 1 181 ? 33.562 -16.562 27.438 1 78.44 181 THR B C 1
ATOM 7667 O O . THR B 1 181 ? 33.969 -17.719 27.328 1 78.44 181 THR B O 1
ATOM 7670 N N . GLY B 1 182 ? 33.781 -15.656 26.516 1 74.81 182 GLY B N 1
ATOM 7671 C CA . GLY B 1 182 ? 34.344 -16.016 25.234 1 74.81 182 GLY B CA 1
ATOM 7672 C C . GLY B 1 182 ? 33.406 -16.75 24.328 1 74.81 182 GLY B C 1
ATOM 7673 O O . GLY B 1 182 ? 33.75 -17.125 23.203 1 74.81 182 GLY B O 1
ATOM 7674 N N . GLU B 1 183 ? 32.219 -16.984 24.859 1 77.44 183 GLU B N 1
ATOM 7675 C CA . GLU B 1 183 ? 31.25 -17.75 24.078 1 77.44 183 GLU B CA 1
ATOM 7676 C C . GLU B 1 183 ? 30.578 -16.875 23.016 1 77.44 183 GLU B C 1
ATOM 7678 O O . GLU B 1 183 ? 30.422 -15.672 23.203 1 77.44 183 GLU B O 1
ATOM 7683 N N . LEU B 1 184 ? 30.297 -17.453 21.875 1 76.38 184 LEU B N 1
ATOM 7684 C CA . LEU B 1 184 ? 29.625 -16.766 20.781 1 76.38 184 LEU B CA 1
ATOM 7685 C C . LEU B 1 184 ? 28.188 -16.453 21.156 1 76.38 184 LEU B C 1
ATOM 7687 O O . LEU B 1 184 ? 27.469 -17.312 21.672 1 76.38 184 LEU B O 1
ATOM 7691 N N . ILE B 1 185 ? 27.844 -15.203 21.156 1 76.06 185 ILE B N 1
ATOM 7692 C CA . ILE B 1 185 ? 26.453 -14.797 21.328 1 76.06 185 ILE B CA 1
ATOM 7693 C C . ILE B 1 185 ? 25.656 -15.109 20.078 1 76.06 185 ILE B C 1
ATOM 7695 O O . ILE B 1 185 ? 26.016 -14.672 18.984 1 76.06 185 ILE B O 1
ATOM 7699 N N . PRO B 1 186 ? 24.781 -16.016 20.234 1 74.88 186 PRO B N 1
ATOM 7700 C CA . PRO B 1 186 ? 24 -16.375 19.047 1 74.88 186 PRO B CA 1
ATOM 7701 C C . PRO B 1 186 ? 23.328 -15.164 18.391 1 74.88 186 PRO B C 1
ATOM 7703 O O . PRO B 1 186 ? 22.906 -14.242 19.094 1 74.88 186 PRO B O 1
ATOM 7706 N N . ILE B 1 187 ? 23.328 -15.195 17.078 1 78.31 187 ILE B N 1
ATOM 7707 C CA . ILE B 1 187 ? 22.625 -14.156 16.328 1 78.31 187 ILE B CA 1
ATOM 7708 C C . ILE B 1 187 ? 21.125 -14.336 16.484 1 78.31 187 ILE B C 1
ATOM 7710 O O . ILE B 1 187 ? 20.578 -15.367 16.094 1 78.31 187 ILE B O 1
ATOM 7714 N N . ILE B 1 188 ? 20.484 -13.359 17.094 1 76.25 188 ILE B N 1
ATOM 7715 C CA . ILE B 1 188 ? 19.062 -13.43 17.391 1 76.25 188 ILE B CA 1
ATOM 7716 C C . ILE B 1 188 ? 18.25 -13.258 16.094 1 76.25 188 ILE B C 1
ATOM 7718 O O . ILE B 1 188 ? 17.281 -13.984 15.859 1 76.25 188 ILE B O 1
ATOM 7722 N N . ASP B 1 189 ? 18.688 -12.375 15.219 1 88.06 189 ASP B N 1
ATOM 7723 C CA . ASP B 1 189 ? 17.969 -12.094 13.977 1 88.06 189 ASP B CA 1
ATOM 7724 C C . ASP B 1 189 ? 18.922 -12.109 12.781 1 88.06 189 ASP B C 1
ATOM 7726 O O . ASP B 1 189 ? 19.484 -11.07 12.414 1 88.06 189 ASP B O 1
ATOM 7730 N N . PRO B 1 190 ? 19.047 -13.211 12.164 1 92.25 190 PRO B N 1
ATOM 7731 C CA . PRO B 1 190 ? 19.969 -13.312 11.023 1 92.25 190 PRO B CA 1
ATOM 7732 C C . PRO B 1 190 ? 19.562 -12.422 9.859 1 92.25 190 PRO B C 1
ATOM 7734 O O . PRO B 1 190 ? 20.375 -12.18 8.945 1 92.25 190 PRO B O 1
ATOM 7737 N N . LEU B 1 191 ? 18.297 -11.953 9.812 1 95.44 191 LEU B N 1
ATOM 7738 C CA . LEU B 1 191 ? 17.828 -11.148 8.695 1 95.44 191 LEU B CA 1
ATOM 7739 C C . LEU B 1 191 ? 17.828 -9.664 9.047 1 95.44 191 LEU B C 1
ATOM 7741 O O . LEU B 1 191 ? 17.266 -8.852 8.32 1 95.44 191 LEU B O 1
ATOM 7745 N N . SER B 1 192 ? 18.484 -9.258 10.117 1 92.94 192 SER B N 1
ATOM 7746 C CA . SER B 1 192 ? 18.484 -7.875 10.578 1 92.94 192 SER B CA 1
ATOM 7747 C C . SER B 1 192 ? 19.062 -6.938 9.523 1 92.94 192 SER B C 1
ATOM 7749 O O . SER B 1 192 ? 18.531 -5.859 9.273 1 92.94 192 SER B O 1
ATOM 7751 N N . THR B 1 193 ? 20.203 -7.328 8.891 1 95.56 193 THR B N 1
ATOM 7752 C CA . THR B 1 193 ? 20.812 -6.5 7.855 1 95.56 193 THR B CA 1
ATOM 7753 C C . THR B 1 193 ? 19.891 -6.371 6.652 1 95.56 193 THR B C 1
ATOM 7755 O O . THR B 1 193 ? 19.75 -5.285 6.09 1 95.56 193 THR B O 1
ATOM 7758 N N . TRP B 1 194 ? 19.328 -7.492 6.293 1 97.19 194 TRP B N 1
ATOM 7759 C CA . TRP B 1 194 ? 18.375 -7.449 5.18 1 97.19 194 TRP B CA 1
ATOM 7760 C C . TRP B 1 194 ? 17.203 -6.543 5.504 1 97.19 194 TRP B C 1
ATOM 7762 O O . TRP B 1 194 ? 16.734 -5.793 4.645 1 97.19 194 TRP B O 1
ATOM 7772 N N . ASP B 1 195 ? 16.703 -6.621 6.715 1 95.31 195 ASP B N 1
ATOM 7773 C CA . ASP B 1 195 ? 15.578 -5.801 7.141 1 95.31 195 ASP B CA 1
ATOM 7774 C C . ASP B 1 195 ? 15.891 -4.312 6.992 1 95.31 195 ASP B C 1
ATOM 7776 O O . ASP B 1 195 ? 15.031 -3.529 6.586 1 95.31 195 ASP B O 1
ATOM 7780 N N . MET B 1 196 ? 17.078 -3.967 7.359 1 94.94 196 MET B N 1
ATOM 7781 C CA . MET B 1 196 ? 17.531 -2.592 7.176 1 94.94 196 MET B CA 1
ATOM 7782 C C . MET B 1 196 ? 17.5 -2.201 5.703 1 94.94 196 MET B C 1
ATOM 7784 O O . MET B 1 196 ? 16.984 -1.143 5.344 1 94.94 196 MET B O 1
ATOM 7788 N N . TRP B 1 197 ? 18.016 -3.035 4.867 1 97.62 197 TRP B N 1
ATOM 7789 C CA . TRP B 1 197 ? 18 -2.799 3.428 1 97.62 197 TRP B CA 1
ATOM 7790 C C . TRP B 1 197 ? 16.578 -2.682 2.912 1 97.62 197 TRP B C 1
ATOM 7792 O O . TRP B 1 197 ? 16.266 -1.784 2.127 1 97.62 197 TRP B O 1
ATOM 7802 N N . ASN B 1 198 ? 15.758 -3.619 3.369 1 97.38 198 ASN B N 1
ATOM 7803 C CA . ASN B 1 198 ? 14.367 -3.619 2.947 1 97.38 198 ASN B CA 1
ATOM 7804 C C . ASN B 1 198 ? 13.68 -2.295 3.275 1 97.38 198 ASN B C 1
ATOM 7806 O O . ASN B 1 198 ? 12.891 -1.785 2.479 1 97.38 198 ASN B O 1
ATOM 7810 N N . THR B 1 199 ? 13.984 -1.735 4.402 1 96.25 199 THR B N 1
ATOM 7811 C CA . THR B 1 199 ? 13.422 -0.453 4.816 1 96.25 199 THR B CA 1
ATOM 7812 C C . THR B 1 199 ? 13.906 0.668 3.9 1 96.25 199 THR B C 1
ATOM 7814 O O . THR B 1 199 ? 13.109 1.505 3.465 1 96.25 199 THR B O 1
ATOM 7817 N N . ILE B 1 200 ? 15.156 0.686 3.6 1 97.56 200 ILE B N 1
ATOM 7818 C CA . ILE B 1 200 ? 15.742 1.706 2.738 1 97.56 200 ILE B CA 1
ATOM 7819 C C . ILE B 1 200 ? 15.094 1.654 1.358 1 97.56 200 ILE B C 1
ATOM 7821 O O . ILE B 1 200 ? 14.688 2.686 0.818 1 97.56 200 ILE B O 1
ATOM 7825 N N . ARG B 1 201 ? 15.023 0.443 0.81 1 97 201 ARG B N 1
ATOM 7826 C CA . ARG B 1 201 ? 14.477 0.285 -0.534 1 97 201 ARG B CA 1
ATOM 7827 C C . ARG B 1 201 ? 13.023 0.741 -0.591 1 97 201 ARG B C 1
ATOM 7829 O O . ARG B 1 201 ? 12.594 1.344 -1.577 1 97 201 ARG B O 1
ATOM 7836 N N . ILE B 1 202 ? 12.211 0.451 0.481 1 97.31 202 ILE B N 1
ATOM 7837 C CA . ILE B 1 202 ? 10.812 0.858 0.522 1 97.31 202 ILE B CA 1
ATOM 7838 C C . ILE B 1 202 ? 10.719 2.379 0.613 1 97.31 202 ILE B C 1
ATOM 7840 O O . ILE B 1 202 ? 9.953 3.006 -0.122 1 97.31 202 ILE B O 1
ATOM 7844 N N . HIS B 1 203 ? 11.539 2.994 1.499 1 97.44 203 HIS B N 1
ATOM 7845 C CA . HIS B 1 203 ? 11.57 4.449 1.621 1 97.44 203 HIS B CA 1
ATOM 7846 C C . HIS B 1 203 ? 11.82 5.109 0.271 1 97.44 203 HIS B C 1
ATOM 7848 O O . HIS B 1 203 ? 11.219 6.133 -0.048 1 97.44 203 HIS B O 1
ATOM 7854 N N . CYS B 1 204 ? 12.672 4.488 -0.453 1 97.75 204 CYS B N 1
ATOM 7855 C CA . CYS B 1 204 ? 13.094 5.074 -1.722 1 97.75 204 CYS B CA 1
ATOM 7856 C C . CYS B 1 204 ? 12.227 4.57 -2.869 1 97.75 204 CYS B C 1
ATOM 7858 O O . CYS B 1 204 ? 12.578 4.738 -4.039 1 97.75 204 CYS B O 1
ATOM 7860 N N . ASN B 1 205 ? 11.164 3.885 -2.555 1 96.62 205 ASN B N 1
ATOM 7861 C CA . ASN B 1 205 ? 10.18 3.416 -3.525 1 96.62 205 ASN B CA 1
ATOM 7862 C C . ASN B 1 205 ? 10.82 2.52 -4.582 1 96.62 205 ASN B C 1
ATOM 7864 O O . ASN B 1 205 ? 10.562 2.682 -5.777 1 96.62 205 ASN B O 1
ATOM 7868 N N . TYR B 1 206 ? 11.742 1.612 -4.121 1 96.88 206 TYR B N 1
ATOM 7869 C CA . TYR B 1 206 ? 12.375 0.643 -5.004 1 96.88 206 TYR B CA 1
ATOM 7870 C C . TYR B 1 206 ? 13.07 1.34 -6.172 1 96.88 206 TYR B C 1
ATOM 7872 O O . TYR B 1 206 ? 12.953 0.906 -7.32 1 96.88 206 TYR B O 1
ATOM 7880 N N . HIS B 1 207 ? 13.797 2.395 -5.863 1 96.31 207 HIS B N 1
ATOM 7881 C CA . HIS B 1 207 ? 14.453 3.184 -6.902 1 96.31 207 HIS B CA 1
ATOM 7882 C C . HIS B 1 207 ? 15.406 2.328 -7.723 1 96.31 207 HIS B C 1
ATOM 7884 O O . HIS B 1 207 ? 16.219 1.586 -7.164 1 96.31 207 HIS B O 1
ATOM 7890 N N . ARG B 1 208 ? 15.445 2.404 -8.992 1 92.69 208 ARG B N 1
ATOM 7891 C CA . ARG B 1 208 ? 16.156 1.536 -9.922 1 92.69 208 ARG B CA 1
ATOM 7892 C C . ARG B 1 208 ? 17.672 1.693 -9.758 1 92.69 208 ARG B C 1
ATOM 7894 O O . ARG B 1 208 ? 18.422 0.758 -10.023 1 92.69 208 ARG B O 1
ATOM 7901 N N . ASN B 1 209 ? 18.109 2.898 -9.336 1 96.06 209 ASN B N 1
ATOM 7902 C CA . ASN B 1 209 ? 19.531 3.178 -9.25 1 96.06 209 ASN B CA 1
ATOM 7903 C C . ASN B 1 209 ? 20.078 2.902 -7.852 1 96.06 209 ASN B C 1
ATOM 7905 O O . ASN B 1 209 ? 21.234 3.207 -7.559 1 96.06 209 ASN B O 1
ATOM 7909 N N . LEU B 1 210 ? 19.219 2.416 -7.008 1 97.75 210 LEU B N 1
ATOM 7910 C CA . LEU B 1 210 ? 19.641 2.018 -5.668 1 97.75 210 LEU B CA 1
ATOM 7911 C C . LEU B 1 210 ? 19.969 0.526 -5.617 1 97.75 210 LEU B C 1
ATOM 7913 O O . LEU B 1 210 ? 19.094 -0.307 -5.906 1 97.75 210 LEU B O 1
ATOM 7917 N N . THR B 1 211 ? 21.188 0.164 -5.293 1 97.94 211 THR B N 1
ATOM 7918 C CA . THR B 1 211 ? 21.625 -1.224 -5.211 1 97.94 211 THR B CA 1
ATOM 7919 C C . THR B 1 211 ? 22.328 -1.488 -3.883 1 97.94 211 THR B C 1
ATOM 7921 O O . THR B 1 211 ? 22.484 -0.579 -3.066 1 97.94 211 THR B O 1
ATOM 7924 N N . VAL B 1 212 ? 22.703 -2.773 -3.658 1 98.25 212 VAL B N 1
ATOM 7925 C CA . VAL B 1 212 ? 23.344 -3.143 -2.402 1 98.25 212 VAL B CA 1
ATOM 7926 C C . VAL B 1 212 ? 24.656 -3.854 -2.689 1 98.25 212 VAL B C 1
ATOM 7928 O O . VAL B 1 212 ? 24.797 -4.535 -3.707 1 98.25 212 VAL B O 1
ATOM 7931 N N . SER B 1 213 ? 25.688 -3.566 -1.933 1 98.31 213 SER B N 1
ATOM 7932 C CA . SER B 1 213 ? 26.969 -4.285 -1.908 1 98.31 213 SER B CA 1
ATOM 7933 C C . SER B 1 213 ? 27.109 -5.109 -0.632 1 98.31 213 SER B C 1
ATOM 7935 O O . SER B 1 213 ? 26.891 -4.598 0.469 1 98.31 213 SER B O 1
ATOM 7937 N N . LEU B 1 214 ? 27.422 -6.355 -0.775 1 98.38 214 LEU B N 1
ATOM 7938 C CA . LEU B 1 214 ? 27.469 -7.262 0.369 1 98.38 214 LEU B CA 1
ATOM 7939 C C . LEU B 1 214 ? 28.891 -7.691 0.679 1 98.38 214 LEU B C 1
ATOM 7941 O O . LEU B 1 214 ? 29.656 -8.039 -0.228 1 98.38 214 LEU B O 1
ATOM 7945 N N . ALA B 1 215 ? 29.281 -7.637 1.951 1 97.75 215 ALA B N 1
ATOM 7946 C CA . ALA B 1 215 ? 30.562 -8.156 2.41 1 97.75 215 ALA B CA 1
ATOM 7947 C C . ALA B 1 215 ? 30.453 -9.633 2.777 1 97.75 215 ALA B C 1
ATOM 7949 O O . ALA B 1 215 ? 29.5 -10.055 3.434 1 97.75 215 ALA B O 1
ATOM 7950 N N . SER B 1 216 ? 31.422 -10.398 2.363 1 96.75 216 SER B N 1
ATOM 7951 C CA . SER B 1 216 ? 31.453 -11.828 2.643 1 96.75 216 SER B CA 1
ATOM 7952 C C . SER B 1 216 ? 31.469 -12.102 4.141 1 96.75 216 SER B C 1
ATOM 7954 O O . SER B 1 216 ? 32.062 -11.336 4.91 1 96.75 216 SER B O 1
ATOM 7956 N N . PRO B 1 217 ? 30.844 -13.188 4.562 1 95.12 217 PRO B N 1
ATOM 7957 C CA . PRO B 1 217 ? 30.75 -13.477 5.996 1 95.12 217 PRO B CA 1
ATOM 7958 C C . PRO B 1 217 ? 32.031 -14.07 6.566 1 95.12 217 PRO B C 1
ATOM 7960 O O . PRO B 1 217 ? 32.781 -14.727 5.84 1 95.12 217 PRO B O 1
ATOM 7963 N N . LYS B 1 218 ? 32.25 -13.891 7.844 1 91 218 LYS B N 1
ATOM 7964 C CA . LYS B 1 218 ? 33.375 -14.453 8.562 1 91 218 LYS B CA 1
ATOM 7965 C C . LYS B 1 218 ? 33.125 -15.906 8.938 1 91 218 LYS B C 1
ATOM 7967 O O . LYS B 1 218 ? 34.062 -16.688 9.102 1 91 218 LYS B O 1
ATOM 7972 N N . GLN B 1 219 ? 31.859 -16.188 9.07 1 90.25 219 GLN B N 1
ATOM 7973 C CA . GLN B 1 219 ? 31.438 -17.547 9.438 1 90.25 219 GLN B CA 1
ATOM 7974 C C . GLN B 1 219 ? 30.281 -18.016 8.57 1 90.25 219 GLN B C 1
ATOM 7976 O O . GLN B 1 219 ? 29.75 -17.25 7.766 1 90.25 219 GLN B O 1
ATOM 7981 N N . ASN B 1 220 ? 30.078 -19.25 8.781 1 92.31 220 ASN B N 1
ATOM 7982 C CA . ASN B 1 220 ? 28.953 -19.812 8.039 1 92.31 220 ASN B CA 1
ATOM 7983 C C . ASN B 1 220 ? 27.625 -19.156 8.43 1 92.31 220 ASN B C 1
ATOM 7985 O O . ASN B 1 220 ? 27.422 -18.812 9.594 1 92.31 220 ASN B O 1
ATOM 7989 N N . ILE B 1 221 ? 26.781 -18.859 7.492 1 93.69 221 ILE B N 1
ATOM 7990 C CA . ILE B 1 221 ? 25.484 -18.234 7.746 1 93.69 221 ILE B CA 1
ATOM 7991 C C . ILE B 1 221 ? 24.359 -19.109 7.203 1 93.69 221 ILE B C 1
ATOM 7993 O O . ILE B 1 221 ? 24.594 -19.969 6.348 1 93.69 221 ILE B O 1
ATOM 7997 N N . PRO B 1 222 ? 23.125 -18.891 7.715 1 93.12 222 PRO B N 1
ATOM 7998 C CA . PRO B 1 222 ? 22.016 -19.719 7.246 1 93.12 222 PRO B CA 1
ATOM 7999 C C . PRO B 1 222 ? 21.719 -19.531 5.758 1 93.12 222 PRO B C 1
ATOM 8001 O O . PRO B 1 222 ? 21.828 -18.406 5.242 1 93.12 222 PRO B O 1
ATOM 8004 N N . GLU B 1 223 ? 21.328 -20.578 5.133 1 93.44 223 GLU B N 1
ATOM 8005 C CA . GLU B 1 223 ? 21.062 -20.578 3.697 1 93.44 223 GLU B CA 1
ATOM 8006 C C . GLU B 1 223 ? 19.938 -19.594 3.348 1 93.44 223 GLU B C 1
ATOM 8008 O O . GLU B 1 223 ? 19.969 -18.953 2.293 1 93.44 223 GLU B O 1
ATOM 8013 N N . HIS B 1 224 ? 18.969 -19.531 4.242 1 93.5 224 HIS B N 1
ATOM 8014 C CA . HIS B 1 224 ? 17.828 -18.672 3.941 1 93.5 224 HIS B CA 1
ATOM 8015 C C . HIS B 1 224 ? 18.234 -17.219 3.865 1 93.5 224 HIS B C 1
ATOM 8017 O O . HIS B 1 224 ? 17.578 -16.406 3.209 1 93.5 224 HIS B O 1
ATOM 8023 N N . VAL B 1 225 ? 19.312 -16.812 4.562 1 96.81 225 VAL B N 1
ATOM 8024 C CA . VAL B 1 225 ? 19.844 -15.453 4.496 1 96.81 225 VAL B CA 1
ATOM 8025 C C . VAL B 1 225 ? 20.422 -15.188 3.105 1 96.81 225 VAL B C 1
ATOM 8027 O O . VAL B 1 225 ? 20.141 -14.156 2.492 1 96.81 225 VAL B O 1
ATOM 8030 N N . VAL B 1 226 ? 21.172 -16.156 2.635 1 97.25 226 VAL B N 1
ATOM 8031 C CA . VAL B 1 226 ? 21.766 -16.047 1.305 1 97.25 226 VAL B CA 1
ATOM 8032 C C . VAL B 1 226 ? 20.672 -15.977 0.251 1 97.25 226 VAL B C 1
ATOM 8034 O O . VAL B 1 226 ? 20.703 -15.125 -0.64 1 97.25 226 VAL B O 1
ATOM 8037 N N . ASN B 1 227 ? 19.688 -16.844 0.376 1 95.12 227 ASN B N 1
ATOM 8038 C CA . ASN B 1 227 ? 18.562 -16.875 -0.568 1 95.12 227 ASN B CA 1
ATOM 8039 C C . ASN B 1 227 ? 17.828 -15.547 -0.607 1 95.12 227 ASN B C 1
ATOM 8041 O O . ASN B 1 227 ? 17.375 -15.109 -1.672 1 95.12 227 ASN B O 1
ATOM 8045 N N . ARG B 1 228 ? 17.688 -14.922 0.53 1 97.56 228 ARG B N 1
ATOM 8046 C CA . ARG B 1 228 ? 17.031 -13.625 0.608 1 97.56 228 ARG B CA 1
ATOM 8047 C C . ARG B 1 228 ? 17.797 -12.57 -0.183 1 97.56 228 ARG B C 1
ATOM 8049 O O . ARG B 1 228 ? 17.203 -11.805 -0.942 1 97.56 228 ARG B O 1
ATOM 8056 N N . TRP B 1 229 ? 19.047 -12.562 -0.006 1 98.25 229 TRP B N 1
ATOM 8057 C CA . TRP B 1 229 ? 19.891 -11.562 -0.667 1 98.25 229 TRP B CA 1
ATOM 8058 C C . TRP B 1 229 ? 19.906 -11.781 -2.176 1 98.25 229 TRP B C 1
ATOM 8060 O O . TRP B 1 229 ? 20.031 -10.828 -2.947 1 98.25 229 TRP B O 1
ATOM 8070 N N . LEU B 1 230 ? 19.75 -13.023 -2.637 1 97.19 230 LEU B N 1
ATOM 8071 C CA . LEU B 1 230 ? 19.766 -13.336 -4.062 1 97.19 230 LEU B CA 1
ATOM 8072 C C . LEU B 1 230 ? 18.578 -12.68 -4.773 1 97.19 230 LEU B C 1
ATOM 8074 O O . LEU B 1 230 ? 18.578 -12.586 -6.004 1 97.19 230 LEU B O 1
ATOM 8078 N N . LEU B 1 231 ? 17.609 -12.219 -4.027 1 97.56 231 LEU B N 1
ATOM 8079 C CA . LEU B 1 231 ? 16.453 -11.547 -4.605 1 97.56 231 LEU B CA 1
ATOM 8080 C C . LEU B 1 231 ? 16.719 -10.062 -4.789 1 97.56 231 LEU B C 1
ATOM 8082 O O . LEU B 1 231 ? 15.922 -9.352 -5.414 1 97.56 231 LEU B O 1
ATOM 8086 N N . GLU B 1 232 ? 17.797 -9.562 -4.215 1 97.81 232 GLU B N 1
ATOM 8087 C CA . GLU B 1 232 ? 18.094 -8.133 -4.152 1 97.81 232 GLU B CA 1
ATOM 8088 C C . GLU B 1 232 ? 19.062 -7.723 -5.25 1 97.81 232 GLU B C 1
ATOM 8090 O O . GLU B 1 232 ? 19.766 -8.562 -5.809 1 97.81 232 GLU B O 1
ATOM 8095 N N . PRO B 1 233 ? 19.109 -6.453 -5.629 1 96.38 233 PRO B N 1
ATOM 8096 C CA . PRO B 1 233 ? 20.031 -5.977 -6.652 1 96.38 233 PRO B CA 1
ATOM 8097 C C . PRO B 1 233 ? 21.469 -5.828 -6.137 1 96.38 233 PRO B C 1
ATOM 8099 O O . PRO B 1 233 ? 21.938 -4.711 -5.914 1 96.38 233 PRO B O 1
ATOM 8102 N N . ILE B 1 234 ? 22.156 -6.914 -6.012 1 97.75 234 ILE B N 1
ATOM 8103 C CA . ILE B 1 234 ? 23.547 -6.922 -5.562 1 97.75 234 ILE B CA 1
ATOM 8104 C C . ILE B 1 234 ? 24.453 -6.395 -6.676 1 97.75 234 ILE B C 1
ATOM 8106 O O . ILE B 1 234 ? 24.547 -7 -7.746 1 97.75 234 ILE B O 1
ATOM 8110 N N . ARG B 1 235 ? 25.141 -5.328 -6.406 1 97 235 ARG B N 1
ATOM 8111 C CA . ARG B 1 235 ? 26.031 -4.75 -7.414 1 97 235 ARG B CA 1
ATOM 8112 C C . ARG B 1 235 ? 27.469 -5.168 -7.184 1 97 235 ARG B C 1
ATOM 8114 O O . ARG B 1 235 ? 28.219 -5.418 -8.141 1 97 235 ARG B O 1
ATOM 8121 N N . PHE B 1 236 ? 27.891 -5.18 -5.914 1 98.06 236 PHE B N 1
ATOM 8122 C CA . PHE B 1 236 ? 29.234 -5.578 -5.551 1 98.06 236 PHE B CA 1
ATOM 8123 C C . PHE B 1 236 ? 29.219 -6.637 -4.453 1 98.06 236 PHE B C 1
ATOM 8125 O O . PHE B 1 236 ? 28.359 -6.605 -3.568 1 98.06 236 PHE B O 1
ATOM 8132 N N . TYR B 1 237 ? 30.062 -7.594 -4.551 1 98.44 237 TYR B N 1
ATOM 8133 C CA . TYR B 1 237 ? 30.344 -8.539 -3.479 1 98.44 237 TYR B CA 1
ATOM 8134 C C . TYR B 1 237 ? 31.766 -8.391 -2.975 1 98.44 237 TYR B C 1
ATOM 8136 O O . TYR B 1 237 ? 32.719 -8.695 -3.691 1 98.44 237 TYR B O 1
ATOM 8144 N N . LEU B 1 238 ? 31.922 -7.895 -1.801 1 98.12 238 LEU B N 1
ATOM 8145 C CA . LEU B 1 238 ? 33.219 -7.535 -1.238 1 98.12 238 LEU B CA 1
ATOM 8146 C C . LEU B 1 238 ? 33.875 -8.727 -0.535 1 98.12 238 LEU B C 1
ATOM 8148 O O . LEU B 1 238 ? 33.25 -9.312 0.371 1 98.12 238 LEU B O 1
ATOM 8152 N N . ILE B 1 239 ? 35.062 -9.039 -0.885 1 97.75 239 ILE B N 1
ATOM 8153 C CA . ILE B 1 239 ? 35.812 -10.148 -0.302 1 97.75 239 ILE B CA 1
ATOM 8154 C C . ILE B 1 239 ? 37.125 -9.641 0.289 1 97.75 239 ILE B C 1
ATOM 8156 O O . ILE B 1 239 ? 38.031 -9.227 -0.446 1 97.75 239 ILE B O 1
ATOM 8160 N N . SER B 1 240 ? 37.188 -9.812 1.552 1 95.5 240 SER B N 1
ATOM 8161 C CA . SER B 1 240 ? 38.406 -9.398 2.244 1 95.5 240 SER B CA 1
ATOM 8162 C C . SER B 1 240 ? 39.5 -10.461 2.117 1 95.5 240 SER B C 1
ATOM 8164 O O . SER B 1 240 ? 39.219 -11.656 2.133 1 95.5 240 SER B O 1
ATOM 8166 N N . SER B 1 241 ? 40.75 -10.016 2.023 1 94.19 241 SER B N 1
ATOM 8167 C CA . SER B 1 241 ? 41.844 -10.953 2.027 1 94.19 241 SER B CA 1
ATOM 8168 C C . SER B 1 241 ? 41.906 -11.773 3.316 1 94.19 241 SER B C 1
ATOM 8170 O O . SER B 1 241 ? 42.406 -12.891 3.338 1 94.19 241 SER B O 1
ATOM 8172 N N . SER B 1 242 ? 41.25 -11.25 4.312 1 92.81 242 SER B N 1
ATOM 8173 C CA . SER B 1 242 ? 41.25 -11.906 5.617 1 92.81 242 SER B CA 1
ATOM 8174 C C . SER B 1 242 ? 40.344 -13.133 5.609 1 92.81 242 SER B C 1
ATOM 8176 O O . SER B 1 242 ? 40.375 -13.953 6.523 1 92.81 242 SER B O 1
ATOM 8178 N N . ARG B 1 243 ? 39.469 -13.25 4.586 1 94.25 243 ARG B N 1
ATOM 8179 C CA . ARG B 1 243 ? 38.562 -14.391 4.496 1 94.25 243 ARG B CA 1
ATOM 8180 C C . ARG B 1 243 ? 39.281 -15.617 3.947 1 94.25 243 ARG B C 1
ATOM 8182 O O . ARG B 1 243 ? 38.75 -16.734 4.023 1 94.25 243 ARG B O 1
ATOM 8189 N N . PHE B 1 244 ? 40.469 -15.438 3.418 1 95.56 244 PHE B N 1
ATOM 8190 C CA . PHE B 1 244 ? 41.219 -16.531 2.799 1 95.56 244 PHE B CA 1
ATOM 8191 C C . PHE B 1 244 ? 42.094 -17.234 3.826 1 95.56 244 PHE B C 1
ATOM 8193 O O . PHE B 1 244 ? 42.594 -16.594 4.766 1 95.56 244 PHE B O 1
ATOM 8200 N N . ILE B 1 245 ? 42.281 -18.5 3.582 1 94.12 245 ILE B N 1
ATOM 8201 C CA . ILE B 1 245 ? 43.219 -19.312 4.375 1 94.12 245 ILE B CA 1
ATOM 8202 C C . ILE B 1 245 ? 44.219 -19.984 3.455 1 94.12 245 ILE B C 1
ATOM 8204 O O . ILE B 1 245 ? 43.906 -20.344 2.318 1 94.12 245 ILE B O 1
ATOM 8208 N N . PRO B 1 246 ? 45.406 -20.125 3.908 1 93.12 246 PRO B N 1
ATOM 8209 C CA . PRO B 1 246 ? 46.375 -20.797 3.061 1 93.12 246 PRO B CA 1
ATOM 8210 C C . PRO B 1 246 ? 46.125 -22.297 2.922 1 93.12 246 PRO B C 1
ATOM 8212 O O . PRO B 1 246 ? 45.75 -22.953 3.9 1 93.12 246 PRO B O 1
ATOM 8215 N N . ASN B 1 247 ? 46.188 -22.766 1.754 1 92.69 247 ASN B N 1
ATOM 8216 C CA . ASN B 1 247 ? 46.094 -24.219 1.563 1 92.69 247 ASN B CA 1
ATOM 8217 C C . ASN B 1 247 ? 47.438 -24.891 1.851 1 92.6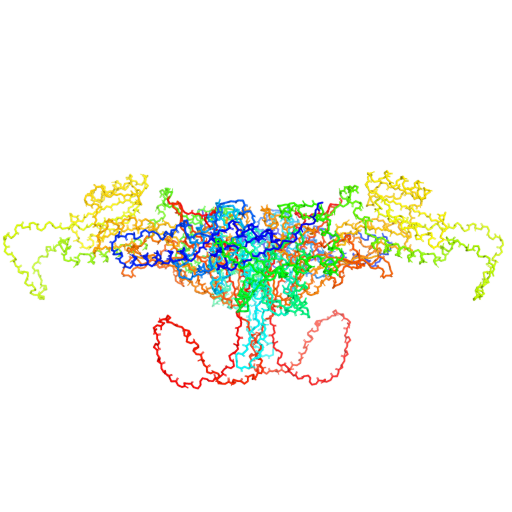9 247 ASN B C 1
ATOM 8219 O O . ASN B 1 247 ? 48.375 -24.25 2.365 1 92.69 247 ASN B O 1
ATOM 8223 N N . SER B 1 248 ? 47.531 -26.172 1.566 1 91.12 248 SER B N 1
ATOM 8224 C CA . SER B 1 248 ? 48.719 -26.953 1.883 1 91.12 248 SER B CA 1
ATOM 8225 C C . SER B 1 248 ? 49.938 -26.422 1.134 1 91.12 248 SER B C 1
ATOM 8227 O O . SER B 1 248 ? 51.062 -26.578 1.602 1 91.12 248 SER B O 1
ATOM 8229 N N . LYS B 1 249 ? 49.75 -25.75 -0.003 1 90.81 249 LYS B N 1
ATOM 8230 C CA . LYS B 1 249 ? 50.844 -25.234 -0.818 1 90.81 249 LYS B CA 1
ATOM 8231 C C . LYS B 1 249 ? 51.094 -23.75 -0.52 1 90.81 249 LYS B C 1
ATOM 8233 O O . LYS B 1 249 ? 51.906 -23.109 -1.182 1 90.81 249 LYS B O 1
ATOM 8238 N N . GLY B 1 250 ? 50.281 -23.203 0.333 1 89.38 250 GLY B N 1
ATOM 8239 C CA . GLY B 1 250 ? 50.469 -21.828 0.774 1 89.38 250 GLY B CA 1
ATOM 8240 C C . GLY B 1 250 ? 49.688 -20.812 -0.025 1 89.38 250 GLY B C 1
ATOM 8241 O O . GLY B 1 250 ? 49.844 -19.609 0.154 1 89.38 250 GLY B O 1
ATOM 8242 N N . TYR B 1 251 ? 48.906 -21.281 -0.932 1 91.44 251 TYR B N 1
ATOM 8243 C CA . TYR B 1 251 ? 48.094 -20.375 -1.728 1 91.44 251 TYR B CA 1
ATOM 8244 C C . TYR B 1 251 ? 46.781 -20.031 -0.996 1 91.44 251 TYR B C 1
ATOM 8246 O O . TYR B 1 251 ? 46.219 -20.859 -0.288 1 91.44 251 TYR B O 1
ATOM 8254 N N . PRO B 1 252 ? 46.281 -18.812 -1.146 1 94.94 252 PRO B N 1
ATOM 8255 C CA . PRO B 1 252 ? 45.031 -18.422 -0.49 1 94.94 252 PRO B CA 1
ATOM 8256 C C . PRO B 1 252 ? 43.812 -19.125 -1.093 1 94.94 252 PRO B C 1
ATOM 8258 O O . PRO B 1 252 ? 43.656 -19.156 -2.316 1 94.94 252 PRO B O 1
ATOM 8261 N N . VAL B 1 253 ? 42.969 -19.656 -0.254 1 96.94 253 VAL B N 1
ATOM 8262 C CA . VAL B 1 253 ? 41.719 -20.281 -0.669 1 96.94 253 VAL B CA 1
ATOM 8263 C C . VAL B 1 253 ? 40.594 -19.891 0.289 1 96.94 253 VAL B C 1
ATOM 8265 O O . VAL B 1 253 ? 40.875 -19.469 1.419 1 96.94 253 VAL B O 1
ATOM 8268 N N . LEU B 1 254 ? 39.406 -19.906 -0.171 1 97.19 254 LEU B N 1
ATOM 8269 C CA . LEU B 1 254 ? 38.25 -19.609 0.661 1 97.19 254 LEU B CA 1
ATOM 8270 C C . LEU B 1 254 ? 37.688 -20.875 1.283 1 97.19 254 LEU B C 1
ATOM 8272 O O . LEU B 1 254 ? 37.844 -21.969 0.725 1 97.19 254 LEU B O 1
ATOM 8276 N N . ASN B 1 255 ? 37.125 -20.719 2.457 1 95.19 255 ASN B N 1
ATOM 8277 C CA . ASN B 1 255 ? 36.406 -21.844 3.035 1 95.19 255 ASN B CA 1
ATOM 8278 C C . ASN B 1 255 ? 35.219 -22.281 2.146 1 95.19 255 ASN B C 1
ATOM 8280 O O . ASN B 1 255 ? 34.812 -21.547 1.246 1 95.19 255 ASN B O 1
ATOM 8284 N N . LYS B 1 256 ? 34.688 -23.422 2.434 1 95.38 256 LYS B N 1
ATOM 8285 C CA . LYS B 1 256 ? 33.688 -24.016 1.57 1 95.38 256 LYS B CA 1
ATOM 8286 C C . LYS B 1 256 ? 32.406 -23.172 1.52 1 95.38 256 LYS B C 1
ATOM 8288 O O . LYS B 1 256 ? 31.781 -23.047 0.466 1 95.38 256 LYS B O 1
ATOM 8293 N N . TYR B 1 257 ? 32.031 -22.641 2.617 1 95 257 TYR B N 1
ATOM 8294 C CA . TYR B 1 257 ? 30.766 -21.891 2.615 1 95 257 TYR B CA 1
ATOM 8295 C C . TYR B 1 257 ? 30.891 -20.625 1.789 1 95 257 TYR B C 1
ATOM 8297 O O . TYR B 1 257 ? 29.938 -20.203 1.134 1 95 257 TYR B O 1
ATOM 8305 N N . ASN B 1 258 ? 32 -19.953 1.809 1 97.31 258 ASN B N 1
ATOM 8306 C CA . ASN B 1 258 ? 32.188 -18.781 0.974 1 97.31 258 ASN B CA 1
ATOM 8307 C C . ASN B 1 258 ? 32.25 -19.141 -0.508 1 97.31 258 ASN B C 1
ATOM 8309 O O . ASN B 1 258 ? 31.781 -18.375 -1.353 1 97.31 258 ASN B O 1
ATOM 8313 N N . GLN B 1 259 ? 32.875 -20.281 -0.821 1 97.44 259 GLN B N 1
ATOM 8314 C CA . GLN B 1 259 ? 32.844 -20.766 -2.195 1 97.44 259 GLN B CA 1
ATOM 8315 C C . GLN B 1 259 ? 31.422 -20.984 -2.686 1 97.44 259 GLN B C 1
ATOM 8317 O O . GLN B 1 259 ? 31.047 -20.531 -3.771 1 97.44 259 GLN B O 1
ATOM 8322 N N . LEU B 1 260 ? 30.672 -21.625 -1.84 1 96.94 260 LEU B N 1
ATOM 8323 C CA . LEU B 1 260 ? 29.281 -21.922 -2.17 1 96.94 260 LEU B CA 1
ATOM 8324 C C . LEU B 1 260 ? 28.484 -20.641 -2.395 1 96.94 260 LEU B C 1
ATOM 8326 O O . LEU B 1 260 ? 27.672 -20.562 -3.326 1 96.94 260 LEU B O 1
ATOM 8330 N N . ILE B 1 261 ? 28.656 -19.641 -1.537 1 97.75 261 ILE B N 1
ATOM 8331 C CA . ILE B 1 261 ? 27.938 -18.375 -1.646 1 97.75 261 ILE B CA 1
ATOM 8332 C C . ILE B 1 261 ? 28.281 -17.703 -2.975 1 97.75 261 ILE B C 1
ATOM 8334 O O . ILE B 1 261 ? 27.391 -17.234 -3.688 1 97.75 261 ILE B O 1
ATOM 8338 N N . ILE B 1 262 ? 29.531 -17.672 -3.328 1 97.75 262 ILE B N 1
ATOM 8339 C CA . ILE B 1 262 ? 29.969 -17.031 -4.562 1 97.75 262 ILE B CA 1
ATOM 8340 C C . ILE B 1 262 ? 29.359 -17.766 -5.762 1 97.75 262 ILE B C 1
ATOM 8342 O O . ILE B 1 262 ? 28.844 -17.125 -6.688 1 97.75 262 ILE B O 1
ATOM 8346 N N . TRP B 1 263 ? 29.422 -19.109 -5.758 1 96.94 263 TRP B N 1
ATOM 8347 C CA . TRP B 1 263 ? 28.859 -19.875 -6.859 1 96.94 263 TRP B CA 1
ATOM 8348 C C . TRP B 1 263 ? 27.359 -19.625 -6.988 1 96.94 263 TRP B C 1
ATOM 8350 O O . TRP B 1 263 ? 26.844 -19.438 -8.094 1 96.94 263 TRP B O 1
ATOM 8360 N N . LYS B 1 264 ? 26.625 -19.531 -5.883 1 95.69 264 LYS B N 1
ATOM 8361 C CA . LYS B 1 264 ? 25.203 -19.219 -5.902 1 95.69 264 LYS B CA 1
ATOM 8362 C C . LYS B 1 264 ? 24.938 -17.844 -6.504 1 95.69 264 LYS B C 1
ATOM 8364 O O . LYS B 1 264 ? 24.062 -17.688 -7.352 1 95.69 264 LYS B O 1
ATOM 8369 N N . ILE B 1 265 ? 25.719 -16.891 -6.117 1 96.75 265 ILE B N 1
ATOM 8370 C CA . ILE B 1 265 ? 25.547 -15.508 -6.555 1 96.75 265 ILE B CA 1
ATOM 8371 C C . ILE B 1 265 ? 25.797 -15.406 -8.062 1 96.75 265 ILE B C 1
ATOM 8373 O O . ILE B 1 265 ? 24.969 -14.859 -8.797 1 96.75 265 ILE B O 1
ATOM 8377 N N . ILE B 1 266 ? 26.875 -15.977 -8.531 1 94.69 266 ILE B N 1
ATOM 8378 C CA . ILE B 1 266 ? 27.266 -15.781 -9.922 1 94.69 266 ILE B CA 1
ATOM 8379 C C . ILE B 1 266 ? 26.328 -16.547 -10.844 1 94.69 266 ILE B C 1
ATOM 8381 O O . ILE B 1 266 ? 26.031 -16.109 -11.961 1 94.69 266 ILE B O 1
ATOM 8385 N N . GLN B 1 267 ? 25.828 -17.641 -10.352 1 94.06 267 GLN B N 1
ATOM 8386 C CA . GLN B 1 267 ? 24.938 -18.453 -11.18 1 94.06 267 GLN B CA 1
ATOM 8387 C C . GLN B 1 267 ? 23.516 -17.891 -11.18 1 94.06 267 GLN B C 1
ATOM 8389 O O . GLN B 1 267 ? 22.906 -17.734 -12.242 1 94.06 267 GLN B O 1
ATOM 8394 N N . LYS B 1 268 ? 22.984 -17.531 -10.008 1 93.75 268 LYS B N 1
ATOM 8395 C CA . LYS B 1 268 ? 21.609 -17.031 -9.883 1 93.75 268 LYS B CA 1
ATOM 8396 C C . LYS B 1 268 ? 21.5 -15.617 -10.469 1 93.75 268 LYS B C 1
ATOM 8398 O O . LYS B 1 268 ? 20.438 -15.234 -10.961 1 93.75 268 LYS B O 1
ATOM 8403 N N . LYS B 1 269 ? 22.625 -14.867 -10.445 1 93.88 269 LYS B N 1
ATOM 8404 C CA . LYS B 1 269 ? 22.609 -13.492 -10.945 1 93.88 269 LYS B CA 1
ATOM 8405 C C . LYS B 1 269 ? 23.344 -13.391 -12.273 1 93.88 269 LYS B C 1
ATOM 8407 O O . LYS B 1 269 ? 23.906 -12.336 -12.602 1 93.88 269 LYS B O 1
ATOM 8412 N N . VAL B 1 270 ? 23.297 -14.367 -13.078 1 92.06 270 VAL B N 1
ATOM 8413 C CA . VAL B 1 270 ? 24.094 -14.484 -14.297 1 92.06 270 VAL B CA 1
ATOM 8414 C C . VAL B 1 270 ? 23.688 -13.398 -15.281 1 92.06 270 VAL B C 1
ATOM 8416 O O . VAL B 1 270 ? 24.5 -12.938 -16.094 1 92.06 270 VAL B O 1
ATOM 8419 N N . LEU B 1 271 ? 22.453 -12.953 -15.266 1 90.81 271 LEU B N 1
ATOM 8420 C CA . LEU B 1 271 ? 21.969 -11.961 -16.219 1 90.81 271 LEU B CA 1
ATOM 8421 C C . LEU B 1 271 ? 22.516 -10.578 -15.891 1 90.81 271 LEU B C 1
ATOM 8423 O O . LEU B 1 271 ? 22.609 -9.711 -16.766 1 90.81 271 LEU B O 1
ATOM 8427 N N . ASP B 1 272 ? 22.797 -10.375 -14.648 1 90.25 272 ASP B N 1
ATOM 8428 C CA . ASP B 1 272 ? 23.422 -9.156 -14.141 1 90.25 272 ASP B CA 1
ATOM 8429 C C . ASP B 1 272 ? 24.297 -9.438 -12.922 1 90.25 272 ASP B C 1
ATOM 8431 O O . ASP B 1 272 ? 23.969 -9.031 -11.805 1 90.25 272 ASP B O 1
ATOM 8435 N N . PRO B 1 273 ? 25.438 -10.055 -13.203 1 92.88 273 PRO B N 1
ATOM 8436 C CA . PRO B 1 273 ? 26.281 -10.508 -12.086 1 92.88 273 PRO B CA 1
ATOM 8437 C C . PRO B 1 273 ? 26.922 -9.352 -11.32 1 92.88 273 PRO B C 1
ATOM 8439 O O . PRO B 1 273 ? 27.312 -8.352 -11.922 1 92.88 273 PRO B O 1
ATOM 8442 N N . PRO B 1 274 ? 27.078 -9.516 -10.023 1 96.44 274 PRO B N 1
ATOM 8443 C CA . PRO B 1 274 ? 27.828 -8.523 -9.258 1 96.44 274 PRO B CA 1
ATOM 8444 C C . PRO B 1 274 ? 29.312 -8.547 -9.555 1 96.44 274 PRO B C 1
ATOM 8446 O O . PRO B 1 274 ? 29.844 -9.555 -10.023 1 96.44 274 PRO B O 1
ATOM 8449 N N . ILE B 1 275 ? 29.953 -7.422 -9.352 1 97.56 275 ILE B N 1
ATOM 8450 C CA . ILE B 1 275 ? 31.406 -7.371 -9.406 1 97.56 275 ILE B CA 1
ATOM 8451 C C . ILE B 1 275 ? 32 -7.898 -8.102 1 97.56 275 ILE B C 1
ATOM 8453 O O . ILE B 1 275 ? 31.625 -7.445 -7.02 1 97.56 275 ILE B O 1
ATOM 8457 N N . LEU B 1 276 ? 32.844 -8.938 -8.203 1 98.25 276 LEU B N 1
ATOM 8458 C CA . LEU B 1 276 ? 33.562 -9.383 -7.023 1 98.25 276 LEU B CA 1
ATOM 8459 C C . LEU B 1 276 ? 34.719 -8.43 -6.711 1 98.25 276 LEU B C 1
ATOM 8461 O O . LEU B 1 276 ? 35.625 -8.273 -7.52 1 98.25 276 LEU B O 1
ATOM 8465 N N . LEU B 1 277 ? 34.656 -7.805 -5.578 1 98.12 277 LEU B N 1
ATOM 8466 C CA . LEU B 1 277 ? 35.656 -6.793 -5.23 1 98.12 277 LEU B CA 1
ATOM 8467 C C . LEU B 1 277 ? 36.594 -7.297 -4.137 1 98.12 277 LEU B C 1
ATOM 8469 O O . LEU B 1 277 ? 36.156 -7.5 -2.998 1 98.12 277 LEU B O 1
ATOM 8473 N N . LEU B 1 278 ? 37.844 -7.465 -4.492 1 97.38 278 LEU B N 1
ATOM 8474 C CA . LEU B 1 278 ? 38.844 -7.824 -3.52 1 97.38 278 LEU B CA 1
ATOM 8475 C C . LEU B 1 278 ? 39.344 -6.594 -2.77 1 97.38 278 LEU B C 1
ATOM 8477 O O . LEU B 1 278 ? 39.531 -5.523 -3.363 1 97.38 278 LEU B O 1
ATOM 8481 N N . HIS B 1 279 ? 39.562 -6.762 -1.488 1 94.62 279 HIS B N 1
ATOM 8482 C CA . HIS B 1 279 ? 40.156 -5.668 -0.736 1 94.62 279 HIS B CA 1
ATOM 8483 C C . HIS B 1 279 ? 41.094 -6.195 0.359 1 94.62 279 HIS B C 1
ATOM 8485 O O . HIS B 1 279 ? 40.969 -7.348 0.777 1 94.62 279 HIS B O 1
ATOM 8491 N N . GLY B 1 280 ? 42.062 -5.438 0.667 1 91.5 280 GLY B N 1
ATOM 8492 C CA . GLY B 1 280 ? 43.031 -5.797 1.687 1 91.5 280 GLY B CA 1
ATOM 8493 C C . GLY B 1 280 ? 44.188 -6.621 1.145 1 91.5 280 GLY B C 1
ATOM 8494 O O . GLY B 1 280 ? 44.969 -7.188 1.913 1 91.5 280 GLY B O 1
ATOM 8495 N N . VAL B 1 281 ? 44.344 -6.734 -0.107 1 90.56 281 VAL B N 1
ATOM 8496 C CA . VAL B 1 281 ? 45.344 -7.621 -0.715 1 90.56 281 VAL B CA 1
ATOM 8497 C C . VAL B 1 281 ? 46.719 -6.961 -0.687 1 90.56 281 VAL B C 1
ATOM 8499 O O . VAL B 1 281 ? 47.75 -7.645 -0.685 1 90.56 281 VAL B O 1
ATOM 8502 N N . ASP B 1 282 ? 46.781 -5.676 -0.72 1 84.44 282 ASP B N 1
ATOM 8503 C CA . ASP B 1 282 ? 48.031 -4.945 -0.753 1 84.44 282 ASP B CA 1
ATOM 8504 C C . ASP B 1 282 ? 48.469 -4.543 0.653 1 84.44 282 ASP B C 1
ATOM 8506 O O . ASP B 1 282 ? 49.281 -3.619 0.819 1 84.44 282 ASP B O 1
ATOM 8510 N N . LYS B 1 283 ? 47.844 -5.152 1.736 1 77.88 283 LYS B N 1
ATOM 8511 C CA . LYS B 1 283 ? 48.312 -4.926 3.102 1 77.88 283 LYS B CA 1
ATOM 8512 C C . LYS B 1 283 ? 49.688 -5.547 3.32 1 77.88 283 LYS B C 1
ATOM 8514 O O . LYS B 1 283 ? 49.875 -6.719 3.006 1 77.88 283 LYS B O 1
ATOM 8519 N N . GLU B 1 284 ? 50.719 -4.855 3.285 1 58.66 284 GLU B N 1
ATOM 8520 C CA . GLU B 1 284 ? 52.094 -5.344 3.434 1 58.66 284 GLU B CA 1
ATOM 8521 C C . GLU B 1 284 ? 52.312 -5.949 4.816 1 58.66 284 GLU B C 1
ATOM 8523 O O . GLU B 1 284 ? 52.031 -5.312 5.832 1 58.66 284 GLU B O 1
ATOM 8528 N N . SER B 1 285 ? 52 -7.148 5.18 1 50.34 285 SER B N 1
ATOM 8529 C CA . SER B 1 285 ? 52.469 -7.715 6.438 1 50.34 285 SER B CA 1
ATOM 8530 C C . SER B 1 285 ? 53.938 -7.375 6.68 1 50.34 285 SER B C 1
ATOM 8532 O O . SER B 1 285 ? 54.688 -7.047 5.742 1 50.34 285 SER B O 1
ATOM 8534 N N . ASP B 1 286 ? 54.344 -7.125 7.938 1 46.38 286 ASP B N 1
ATOM 8535 C CA . ASP B 1 286 ? 55.719 -6.984 8.336 1 46.38 286 ASP B CA 1
ATOM 8536 C C . ASP B 1 286 ? 56.656 -7.812 7.441 1 46.38 286 ASP B C 1
ATOM 8538 O O . ASP B 1 286 ? 57.781 -7.418 7.176 1 46.38 286 ASP B O 1
ATOM 8542 N N . LEU B 1 287 ? 56.188 -8.961 7.082 1 40.78 287 LEU B N 1
ATOM 8543 C CA . LEU B 1 287 ? 57 -9.914 6.336 1 40.78 287 LEU B CA 1
ATOM 8544 C C . LEU B 1 287 ? 57.312 -9.391 4.941 1 40.78 287 LEU B C 1
ATOM 8546 O O . LEU B 1 287 ? 58.469 -9.516 4.461 1 40.78 287 LEU B O 1
ATOM 8550 N N . ILE B 1 288 ? 56.406 -8.758 4.32 1 43.44 288 ILE B N 1
ATOM 8551 C CA . ILE B 1 288 ? 56.656 -8.234 2.979 1 43.44 288 ILE B CA 1
ATOM 8552 C C . ILE B 1 28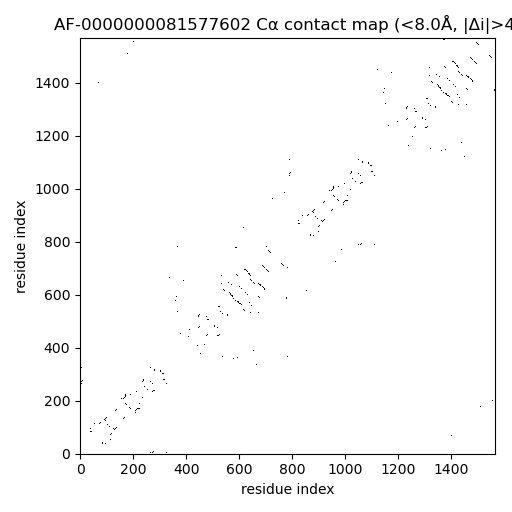8 ? 57.594 -7.043 3.045 1 43.44 288 ILE B C 1
ATOM 8554 O O . ILE B 1 288 ? 58.438 -6.852 2.156 1 43.44 288 ILE B O 1
ATOM 8558 N N . ALA B 1 289 ? 57.469 -6.164 4.051 1 44.19 289 ALA B N 1
ATOM 8559 C CA . ALA B 1 289 ? 58.531 -5.164 4.293 1 44.19 289 ALA B CA 1
ATOM 8560 C C . ALA B 1 289 ? 59.906 -5.805 4.332 1 44.19 289 ALA B C 1
ATOM 8562 O O . ALA B 1 289 ? 60.875 -5.254 3.797 1 44.19 289 ALA B O 1
ATOM 8563 N N . ASN B 1 290 ? 59.969 -6.922 5.094 1 42.38 290 ASN B N 1
ATOM 8564 C CA . ASN B 1 290 ? 61.281 -7.586 5.215 1 42.38 290 ASN B CA 1
ATOM 8565 C C . ASN B 1 290 ? 61.719 -8.203 3.889 1 42.38 290 ASN B C 1
ATOM 8567 O O . ASN B 1 290 ? 62.906 -8.383 3.646 1 42.38 290 ASN B O 1
ATOM 8571 N N . LEU B 1 291 ? 60.844 -8.719 3.07 1 37.12 291 LEU B N 1
ATOM 8572 C CA . LEU B 1 291 ? 61.219 -9.281 1.781 1 37.12 291 LEU B CA 1
ATOM 8573 C C . LEU B 1 291 ? 61.594 -8.188 0.797 1 37.12 291 LEU B C 1
ATOM 8575 O O . LEU B 1 291 ? 62.062 -8.469 -0.31 1 37.12 291 LEU B O 1
ATOM 8579 N N . ARG B 1 292 ? 61.344 -6.957 0.909 1 39.81 292 ARG B N 1
ATOM 8580 C CA . ARG B 1 292 ? 61.906 -5.844 0.153 1 39.81 292 ARG B CA 1
ATOM 8581 C C . ARG B 1 292 ? 63.438 -5.914 0.136 1 39.81 292 ARG B C 1
ATOM 8583 O O . ARG B 1 292 ? 64.062 -5.496 -0.835 1 39.81 292 ARG B O 1
ATOM 8590 N N . ASN B 1 293 ? 63.969 -5.984 1.316 1 40.62 293 ASN B N 1
ATOM 8591 C CA . ASN B 1 293 ? 65.438 -5.988 1.365 1 40.62 293 ASN B CA 1
ATOM 8592 C C . ASN B 1 293 ? 66 -7.164 0.586 1 40.62 293 ASN B C 1
ATOM 8594 O O . ASN B 1 293 ? 67.25 -7.238 0.383 1 40.62 293 ASN B O 1
ATOM 8598 N N . SER B 1 294 ? 65.438 -8.406 0.729 1 37.44 294 SER B N 1
ATOM 8599 C CA . SER B 1 294 ? 66.125 -9.477 0.006 1 37.44 294 SER B CA 1
ATOM 8600 C C . SER B 1 294 ? 65.75 -9.477 -1.47 1 37.44 294 SER B C 1
ATOM 8602 O O . SER B 1 294 ? 64.688 -8.914 -1.852 1 37.44 294 SER B O 1
ATOM 8604 N N . SER B 1 295 ? 66.625 -9.969 -2.553 1 38.22 295 SER B N 1
ATOM 8605 C CA . SER B 1 295 ? 66.562 -10.156 -3.998 1 38.22 295 SER B CA 1
ATOM 8606 C C . SER B 1 295 ? 65.188 -10.688 -4.43 1 38.22 295 SER B C 1
ATOM 8608 O O . SER B 1 295 ? 64.812 -11.828 -4.109 1 38.22 295 SER B O 1
ATOM 8610 N N . LEU B 1 296 ? 64.125 -9.953 -4.441 1 40 296 LEU B N 1
ATOM 8611 C CA . LEU B 1 296 ? 62.781 -10.289 -4.922 1 40 296 LEU B CA 1
ATOM 8612 C C . LEU B 1 296 ? 62.844 -11.133 -6.191 1 40 296 LEU B C 1
ATOM 8614 O O . LEU B 1 296 ? 63.281 -10.648 -7.238 1 40 296 LEU B O 1
ATOM 8618 N N . ASP B 1 297 ? 63.188 -12.344 -6.23 1 38.91 297 ASP B N 1
ATOM 8619 C CA . ASP B 1 297 ? 63.125 -13.266 -7.363 1 38.91 297 ASP B CA 1
ATOM 8620 C C . ASP B 1 297 ? 61.812 -13.172 -8.109 1 38.91 297 ASP B C 1
ATOM 8622 O O . ASP B 1 297 ? 60.781 -12.867 -7.52 1 38.91 297 ASP B O 1
ATOM 8626 N N . ASP B 1 298 ? 61.781 -13.039 -9.469 1 42.88 298 ASP B N 1
ATOM 8627 C CA . ASP B 1 298 ? 60.844 -12.984 -10.57 1 42.88 298 ASP B CA 1
ATOM 8628 C C . ASP B 1 298 ? 59.656 -13.906 -10.305 1 42.88 298 ASP B C 1
ATOM 8630 O O . ASP B 1 298 ? 58.625 -13.805 -10.969 1 42.88 298 ASP B O 1
ATOM 8634 N N . LYS B 1 299 ? 59.812 -14.992 -9.578 1 45.72 299 LYS B N 1
ATOM 8635 C CA . LYS B 1 299 ? 58.75 -16.016 -9.547 1 45.72 299 LYS B CA 1
ATOM 8636 C C . LYS B 1 299 ? 57.656 -15.656 -8.562 1 45.72 299 LYS B C 1
ATOM 8638 O O . LYS B 1 299 ? 56.812 -16.484 -8.234 1 45.72 299 LYS B O 1
ATOM 8643 N N . SER B 1 300 ? 57.594 -14.484 -7.941 1 55.5 300 SER B N 1
ATOM 8644 C CA . SER B 1 300 ? 56.656 -14.164 -6.859 1 55.5 300 SER B CA 1
ATOM 8645 C C . SER B 1 300 ? 55.344 -13.594 -7.398 1 55.5 300 SER B C 1
ATOM 8647 O O . SER B 1 300 ? 55.375 -12.836 -8.367 1 55.5 300 SER B O 1
ATOM 8649 N N . SER B 1 301 ? 54.188 -14.195 -7.172 1 69.5 301 SER B N 1
ATOM 8650 C CA . SER B 1 301 ? 52.812 -13.758 -7.449 1 69.5 301 SER B CA 1
ATOM 8651 C C . SER B 1 301 ? 52.594 -12.328 -6.969 1 69.5 301 SER B C 1
ATOM 8653 O O . SER B 1 301 ? 51.5 -11.773 -7.125 1 69.5 301 SER B O 1
ATOM 8655 N N . GLN B 1 302 ? 53.688 -11.703 -6.645 1 77.12 302 GLN B N 1
ATOM 8656 C CA . GLN B 1 302 ? 53.594 -10.336 -6.133 1 77.12 302 GLN B CA 1
ATOM 8657 C C . GLN B 1 302 ? 53.719 -9.32 -7.258 1 77.12 302 GLN B C 1
ATOM 8659 O O . GLN B 1 302 ? 54.625 -9.391 -8.078 1 77.12 302 GLN B O 1
ATOM 8664 N N . ALA B 1 303 ? 52.781 -8.414 -7.297 1 85.44 303 ALA B N 1
ATOM 8665 C CA . ALA B 1 303 ? 52.75 -7.383 -8.328 1 85.44 303 ALA B CA 1
ATOM 8666 C C . ALA B 1 303 ? 53.312 -6.066 -7.805 1 85.44 303 ALA B C 1
ATOM 8668 O O . ALA B 1 303 ? 53.062 -5.691 -6.656 1 85.44 303 ALA B O 1
ATOM 8669 N N . TYR B 1 304 ? 54.094 -5.445 -8.633 1 85.19 304 TYR B N 1
ATOM 8670 C CA . TYR B 1 304 ? 54.688 -4.168 -8.289 1 85.19 304 TYR B CA 1
ATOM 8671 C C . TYR B 1 304 ? 54.594 -3.182 -9.445 1 85.19 304 TYR B C 1
ATOM 8673 O O . TYR B 1 304 ? 54.312 -3.578 -10.586 1 85.19 304 TYR B O 1
ATOM 8681 N N . ILE B 1 305 ? 54.719 -2.006 -9.164 1 85.88 305 ILE B N 1
ATOM 8682 C CA . ILE B 1 305 ? 54.875 -0.958 -10.164 1 85.88 305 ILE B CA 1
ATOM 8683 C C . ILE B 1 305 ? 56.031 -0.029 -9.773 1 85.88 305 ILE B C 1
ATOM 8685 O O . ILE B 1 305 ? 56.219 0.251 -8.586 1 85.88 305 ILE B O 1
ATOM 8689 N N . SER B 1 306 ? 56.781 0.336 -10.711 1 88.19 306 SER B N 1
ATOM 8690 C CA . SER B 1 306 ? 57.875 1.249 -10.445 1 88.19 306 SER B CA 1
ATOM 8691 C C . SER B 1 306 ? 57.469 2.699 -10.656 1 88.19 306 SER B C 1
ATOM 8693 O O . SER B 1 306 ? 56.938 3.055 -11.719 1 88.19 306 SER B O 1
ATOM 8695 N N . VAL B 1 307 ? 57.594 3.451 -9.617 1 88 307 VAL B N 1
ATOM 8696 C CA . VAL B 1 307 ? 57.312 4.883 -9.672 1 88 307 VAL B CA 1
ATOM 8697 C C . VAL B 1 307 ? 58.531 5.664 -9.172 1 88 307 VAL B C 1
ATOM 8699 O O . VAL B 1 307 ? 58.906 5.523 -8.008 1 88 307 VAL B O 1
ATOM 8702 N N . ASP B 1 308 ? 59.125 6.543 -10 1 87.81 308 ASP B N 1
ATOM 8703 C CA . ASP B 1 308 ? 60.312 7.359 -9.664 1 87.81 308 ASP B CA 1
ATOM 8704 C C . ASP B 1 308 ? 61.406 6.508 -9.07 1 87.81 308 ASP B C 1
ATOM 8706 O O . ASP B 1 308 ? 62 6.863 -8.039 1 87.81 308 ASP B O 1
ATOM 8710 N N . GLY B 1 309 ? 61.562 5.32 -9.523 1 82.88 309 GLY B N 1
ATOM 8711 C CA . GLY B 1 309 ? 62.656 4.441 -9.109 1 82.88 309 GLY B CA 1
ATOM 8712 C C . GLY B 1 309 ? 62.312 3.57 -7.922 1 82.88 309 GLY B C 1
ATOM 8713 O O . GLY B 1 309 ? 63.062 2.701 -7.527 1 82.88 309 GLY B O 1
ATOM 8714 N N . ASN B 1 310 ? 61.156 3.838 -7.352 1 86.25 310 ASN B N 1
ATOM 8715 C CA . ASN B 1 310 ? 60.719 3.047 -6.203 1 86.25 310 ASN B CA 1
ATOM 8716 C C . ASN B 1 310 ? 59.688 2.006 -6.602 1 86.25 310 ASN B C 1
ATOM 8718 O O . ASN B 1 310 ? 58.812 2.271 -7.445 1 86.25 310 ASN B O 1
ATOM 8722 N N . LYS B 1 311 ? 59.844 0.881 -5.992 1 86.44 311 LYS B N 1
ATOM 8723 C CA . LYS B 1 311 ? 58.875 -0.179 -6.25 1 86.44 311 LYS B CA 1
ATOM 8724 C C . LYS B 1 311 ? 57.719 -0.093 -5.281 1 86.44 311 LYS B C 1
ATOM 8726 O O . LYS B 1 311 ? 57.906 -0.068 -4.062 1 86.44 311 LYS B O 1
ATOM 8731 N N . VAL B 1 312 ? 56.562 -0.009 -5.867 1 88 312 VAL B N 1
ATOM 8732 C CA . VAL B 1 312 ? 55.344 0.034 -5.07 1 88 312 VAL B CA 1
ATOM 8733 C C . VAL B 1 312 ? 54.625 -1.309 -5.152 1 88 312 VAL B C 1
ATOM 8735 O O . VAL B 1 312 ? 54.312 -1.798 -6.246 1 88 312 VAL B O 1
ATOM 8738 N N . TYR B 1 313 ? 54.375 -1.909 -3.967 1 88.5 313 TYR B N 1
ATOM 8739 C CA . TYR B 1 313 ? 53.656 -3.188 -3.873 1 88.5 313 TYR B CA 1
ATOM 8740 C C . TYR B 1 313 ? 52.188 -3.031 -4.203 1 88.5 313 TYR B C 1
ATOM 8742 O O . TYR B 1 313 ? 51.5 -2.176 -3.633 1 88.5 313 TYR B O 1
ATOM 8750 N N . LEU B 1 314 ? 51.688 -3.926 -5.125 1 88.94 314 LEU B N 1
ATOM 8751 C CA . LEU B 1 314 ? 50.312 -3.801 -5.566 1 88.94 314 LEU B CA 1
ATOM 8752 C C . LEU B 1 314 ? 49.469 -4.984 -5.086 1 88.94 314 LEU B C 1
ATOM 8754 O O . LEU B 1 314 ? 48.25 -5.035 -5.328 1 88.94 314 LEU B O 1
ATOM 8758 N N . GLY B 1 315 ? 50.062 -5.938 -4.422 1 88.56 315 GLY B N 1
ATOM 8759 C CA . GLY B 1 315 ? 49.312 -7.062 -3.881 1 88.56 315 GLY B CA 1
ATOM 8760 C C . GLY B 1 315 ? 49.719 -8.398 -4.469 1 88.56 315 GLY B C 1
ATOM 8761 O O . GLY B 1 315 ? 50.469 -8.438 -5.441 1 88.56 315 GLY B O 1
ATOM 8762 N N . ASP B 1 316 ? 49.219 -9.391 -3.822 1 89.06 316 ASP B N 1
ATOM 8763 C CA . ASP B 1 316 ? 49.469 -10.766 -4.266 1 89.06 316 ASP B CA 1
ATOM 8764 C C . ASP B 1 316 ? 48.438 -11.203 -5.293 1 89.06 316 ASP B C 1
ATOM 8766 O O . ASP B 1 316 ? 47.25 -11.273 -4.984 1 89.06 316 ASP B O 1
ATOM 8770 N N . LEU B 1 317 ? 48.844 -11.547 -6.457 1 93.81 317 LEU B N 1
ATOM 8771 C CA . LEU B 1 317 ? 47.938 -11.891 -7.562 1 93.81 317 LEU B CA 1
ATOM 8772 C C . LEU B 1 317 ? 47.344 -13.273 -7.355 1 93.81 317 LEU B C 1
ATOM 8774 O O . LEU B 1 317 ? 46.406 -13.648 -8.062 1 93.81 317 LEU B O 1
ATOM 8778 N N . SER B 1 318 ? 47.812 -14 -6.352 1 93.88 318 SER B N 1
ATOM 8779 C CA . SER B 1 318 ? 47.25 -15.328 -6.082 1 93.88 318 SER B CA 1
ATOM 8780 C C . SER B 1 318 ? 45.781 -15.242 -5.684 1 93.88 318 SER B C 1
ATOM 8782 O O . SER B 1 318 ? 45.031 -16.172 -5.949 1 93.88 318 SER B O 1
ATOM 8784 N N . TYR B 1 319 ? 45.406 -14.156 -5.02 1 95.81 319 TYR B N 1
ATOM 8785 C CA . TYR B 1 319 ? 44 -13.961 -4.664 1 95.81 319 TYR B CA 1
ATOM 8786 C C . TYR B 1 319 ? 43.125 -13.836 -5.91 1 95.81 319 TYR B C 1
ATOM 8788 O O . TYR B 1 319 ? 42.062 -14.461 -6 1 95.81 319 TYR B O 1
ATOM 8796 N N . LEU B 1 320 ? 43.594 -13.039 -6.871 1 96.38 320 LEU B N 1
ATOM 8797 C CA . LEU B 1 320 ? 42.906 -12.844 -8.141 1 96.38 320 LEU B CA 1
ATOM 8798 C C . LEU B 1 320 ? 42.781 -14.156 -8.914 1 96.38 320 LEU B C 1
ATOM 8800 O O . LEU B 1 320 ? 41.719 -14.484 -9.445 1 96.38 320 LEU B O 1
ATOM 8804 N N . GLU B 1 321 ? 43.906 -14.852 -8.953 1 95.81 321 GLU B N 1
ATOM 8805 C CA . GLU B 1 321 ? 43.938 -16.125 -9.68 1 95.81 321 GLU B CA 1
ATOM 8806 C C . GLU B 1 321 ? 42.969 -17.141 -9.078 1 95.81 321 GLU B C 1
ATOM 8808 O O . GLU B 1 321 ? 42.312 -17.891 -9.805 1 95.81 321 GLU B O 1
ATOM 8813 N N . TYR B 1 322 ? 42.938 -17.109 -7.816 1 96.56 322 TYR B N 1
ATOM 8814 C CA . TYR B 1 322 ? 42.031 -18.031 -7.145 1 96.56 322 TYR B CA 1
ATOM 8815 C C . TYR B 1 322 ? 40.562 -17.703 -7.48 1 96.56 322 TYR B C 1
ATOM 8817 O O . TYR B 1 322 ? 39.781 -18.594 -7.727 1 96.56 322 TYR B O 1
ATOM 8825 N N . LEU B 1 323 ? 40.156 -16.438 -7.449 1 97 323 LEU B N 1
ATOM 8826 C CA . LEU B 1 323 ? 38.781 -16.047 -7.785 1 97 323 LEU B CA 1
ATOM 8827 C C . LEU B 1 323 ? 38.469 -16.406 -9.227 1 97 323 LEU B C 1
ATOM 8829 O O . LEU B 1 323 ? 37.344 -16.844 -9.523 1 97 323 LEU B O 1
ATOM 8833 N N . LYS B 1 324 ? 39.469 -16.234 -10.117 1 96.25 324 LYS B N 1
ATOM 8834 C CA . LYS B 1 324 ? 39.281 -16.656 -11.5 1 96.25 324 LYS B CA 1
ATOM 8835 C C . LYS B 1 324 ? 39 -18.172 -11.586 1 96.25 324 LYS B C 1
ATOM 8837 O O . LYS B 1 324 ? 38.156 -18.609 -12.359 1 96.25 324 LYS B O 1
ATOM 8842 N N . TYR B 1 325 ? 39.781 -18.859 -10.75 1 95.56 325 TYR B N 1
ATOM 8843 C CA . TYR B 1 325 ? 39.625 -20.312 -10.68 1 95.56 325 TYR B CA 1
ATOM 8844 C C . TYR B 1 325 ? 38.219 -20.656 -10.195 1 95.56 325 TYR B C 1
ATOM 8846 O O . TYR B 1 325 ? 37.562 -21.547 -10.75 1 95.56 325 TYR B O 1
ATOM 8854 N N . LEU B 1 326 ? 37.719 -19.953 -9.164 1 95.94 326 LEU B N 1
ATOM 8855 C CA . LEU B 1 326 ? 36.375 -20.188 -8.625 1 95.94 326 LEU B CA 1
ATOM 8856 C C . LEU B 1 326 ? 35.312 -19.938 -9.688 1 95.94 326 LEU B C 1
ATOM 8858 O O . LEU B 1 326 ? 34.344 -20.703 -9.797 1 95.94 326 LEU B O 1
ATOM 8862 N N . ILE B 1 327 ? 35.469 -18.859 -10.438 1 96.06 327 ILE B N 1
ATOM 8863 C CA . ILE B 1 327 ? 34.531 -18.516 -11.484 1 96.06 327 ILE B CA 1
ATOM 8864 C C . ILE B 1 327 ? 34.531 -19.594 -12.562 1 96.06 327 ILE B C 1
ATOM 8866 O O . ILE B 1 327 ? 33.469 -20.047 -13 1 96.06 327 ILE B O 1
ATOM 8870 N N . LYS B 1 328 ? 35.688 -20.031 -12.938 1 94.25 328 LYS B N 1
ATOM 8871 C CA . LYS B 1 328 ? 35.812 -21.047 -13.969 1 94.25 328 LYS B CA 1
ATOM 8872 C C . LYS B 1 328 ? 35.25 -22.391 -13.508 1 94.25 328 LYS B C 1
ATOM 8874 O O . LYS B 1 328 ? 34.688 -23.125 -14.312 1 94.25 328 LYS B O 1
ATOM 8879 N N . SER B 1 329 ? 35.375 -22.641 -12.266 1 94.31 329 SER B N 1
ATOM 8880 C CA . SER B 1 329 ? 34.969 -23.922 -11.727 1 94.31 329 SER B CA 1
ATOM 8881 C C . SER B 1 329 ? 33.469 -23.922 -11.414 1 94.31 329 SER B C 1
ATOM 8883 O O . SER B 1 329 ? 32.906 -24.938 -10.969 1 94.31 329 SER B O 1
ATOM 8885 N N . SER B 1 330 ? 32.812 -22.844 -11.602 1 92.88 330 SER B N 1
ATOM 8886 C CA . SER B 1 330 ? 31.406 -22.688 -11.219 1 92.88 330 SER B CA 1
ATOM 8887 C C . SER B 1 330 ? 30.531 -23.719 -11.93 1 92.88 330 SER B C 1
ATOM 8889 O O . SER B 1 330 ? 29.578 -24.234 -11.352 1 92.88 330 SER B O 1
ATOM 8891 N N . SER B 1 331 ? 30.844 -24.078 -13.141 1 88.81 331 SER B N 1
ATOM 8892 C CA . SER B 1 331 ? 30.047 -25 -13.93 1 88.81 331 SER B CA 1
ATOM 8893 C C . SER B 1 331 ? 30.031 -26.391 -13.305 1 88.81 331 SER B C 1
ATOM 8895 O O . SER B 1 331 ? 29.031 -27.125 -13.398 1 88.81 331 SER B O 1
ATOM 8897 N N . SER B 1 332 ? 31.109 -26.734 -12.633 1 92.62 332 SER B N 1
ATOM 8898 C CA . SER B 1 332 ? 31.219 -28.047 -12 1 92.62 332 SER B CA 1
ATOM 8899 C C . SER B 1 332 ? 30.547 -28.078 -10.641 1 92.62 332 SER B C 1
ATOM 8901 O O . SER B 1 332 ? 30.375 -29.141 -10.039 1 92.62 332 SER B O 1
ATOM 8903 N N . HIS B 1 333 ? 30.219 -26.969 -10.195 1 93.5 333 HIS B N 1
ATOM 8904 C CA . HIS B 1 333 ? 29.547 -26.844 -8.914 1 93.5 333 HIS B CA 1
ATOM 8905 C C . HIS B 1 333 ? 28.203 -26.156 -9.062 1 93.5 333 HIS B C 1
ATOM 8907 O O . HIS B 1 333 ? 27.938 -25.141 -8.414 1 93.5 333 HIS B O 1
ATOM 8913 N N . ASN B 1 334 ? 27.375 -26.781 -9.859 1 91.44 334 ASN B N 1
ATOM 8914 C CA . ASN B 1 334 ? 26.094 -26.188 -10.242 1 91.44 334 ASN B CA 1
ATOM 8915 C C . ASN B 1 334 ? 25.141 -26.094 -9.055 1 91.44 334 ASN B C 1
ATOM 8917 O O . ASN B 1 334 ? 24.922 -27.094 -8.352 1 91.44 334 ASN B O 1
ATOM 8921 N N . GLN B 1 335 ? 24.656 -24.891 -8.82 1 90.62 335 GLN B N 1
ATOM 8922 C CA . GLN B 1 335 ? 23.75 -24.625 -7.711 1 90.62 335 GLN B CA 1
ATOM 8923 C C . GLN B 1 335 ? 22.328 -24.422 -8.211 1 90.62 335 GLN B C 1
ATOM 8925 O O . GLN B 1 335 ? 21.422 -24.125 -7.422 1 90.62 335 GLN B O 1
ATOM 8930 N N . LEU B 1 336 ? 22.078 -24.625 -9.508 1 91.75 336 LEU B N 1
ATOM 8931 C CA . LEU B 1 336 ? 20.781 -24.328 -10.117 1 91.75 336 LEU B CA 1
ATOM 8932 C C . LEU B 1 336 ? 19.984 -25.625 -10.344 1 91.75 336 LEU B C 1
ATOM 8934 O O . LEU B 1 336 ? 20.578 -26.672 -10.617 1 91.75 336 LEU B O 1
ATOM 8938 N N . LEU B 1 337 ? 18.734 -25.453 -10.289 1 88.88 337 LEU B N 1
ATOM 8939 C CA . LEU B 1 337 ? 17.844 -26.516 -10.758 1 88.88 337 LEU B CA 1
ATOM 8940 C C . LEU B 1 337 ? 17.844 -26.578 -12.281 1 88.88 337 LEU B C 1
ATOM 8942 O O . LEU B 1 337 ? 18.125 -25.578 -12.953 1 88.88 337 LEU B O 1
ATOM 8946 N N . PRO B 1 338 ? 17.516 -27.688 -12.812 1 88.69 338 PRO B N 1
ATOM 8947 C CA . PRO B 1 338 ? 17.547 -27.844 -14.273 1 88.69 338 PRO B CA 1
ATOM 8948 C C . PRO B 1 338 ? 16.688 -26.797 -14.984 1 88.69 338 PRO B C 1
ATOM 8950 O O . PRO B 1 338 ? 17.109 -26.234 -15.992 1 88.69 338 PRO B O 1
ATOM 8953 N N . ILE B 1 339 ? 15.594 -26.531 -14.477 1 89.81 339 ILE B N 1
ATOM 8954 C CA . ILE B 1 339 ? 14.711 -25.578 -15.133 1 89.81 339 ILE B CA 1
ATOM 8955 C C . ILE B 1 339 ? 15.32 -24.172 -15.062 1 89.81 339 ILE B C 1
ATOM 8957 O O . ILE B 1 339 ? 15.188 -23.391 -16 1 89.81 339 ILE B O 1
ATOM 8961 N N . GLU B 1 340 ? 15.969 -23.859 -13.953 1 90.25 340 GLU B N 1
ATOM 8962 C CA . GLU B 1 340 ? 16.641 -22.578 -13.812 1 90.25 340 GLU B CA 1
ATOM 8963 C C . GLU B 1 340 ? 17.797 -22.453 -14.812 1 90.25 340 GLU B C 1
ATOM 8965 O O . GLU B 1 340 ? 17.969 -21.406 -15.445 1 90.25 340 GLU B O 1
ATOM 8970 N N . GLU B 1 341 ? 18.516 -23.531 -14.836 1 90.44 341 GLU B N 1
ATOM 8971 C CA . GLU B 1 341 ? 19.656 -23.562 -15.75 1 90.44 341 GLU B CA 1
ATOM 8972 C C . GLU B 1 341 ? 19.203 -23.391 -17.203 1 90.44 341 GLU B C 1
ATOM 8974 O O . GLU B 1 341 ? 19.797 -22.609 -17.938 1 90.44 341 GLU B O 1
ATOM 8979 N N . PHE B 1 342 ? 18.172 -24.109 -17.562 1 89.25 342 PHE B N 1
ATOM 8980 C CA . PHE B 1 342 ? 17.641 -24.031 -18.906 1 89.25 342 PHE B CA 1
ATOM 8981 C C . PHE B 1 342 ? 17.188 -22.609 -19.234 1 89.25 342 PHE B C 1
ATOM 8983 O O . PHE B 1 342 ? 17.531 -22.062 -20.281 1 89.25 342 PHE B O 1
ATOM 8990 N N . THR B 1 343 ? 16.469 -21.984 -18.359 1 88.75 343 THR B N 1
ATOM 8991 C CA . THR B 1 343 ? 15.891 -20.656 -18.562 1 88.75 343 THR B CA 1
ATOM 8992 C C . THR B 1 343 ? 16.984 -19.594 -18.625 1 88.75 343 THR B C 1
ATOM 8994 O O . THR B 1 343 ? 17 -18.766 -19.531 1 88.75 343 THR B O 1
ATOM 8997 N N . LEU B 1 344 ? 17.906 -19.625 -17.672 1 89.06 344 LEU B N 1
ATOM 8998 C CA . LEU B 1 344 ? 18.953 -18.609 -17.578 1 89.06 344 LEU B CA 1
ATOM 8999 C C . LEU B 1 344 ? 19.922 -18.719 -18.75 1 89.06 344 LEU B C 1
ATOM 9001 O O . LEU B 1 344 ? 20.406 -17.688 -19.25 1 89.06 344 LEU B O 1
ATOM 9005 N N . LYS B 1 345 ? 20.172 -19.922 -19.141 1 86.31 345 LYS B N 1
ATOM 9006 C CA . LYS B 1 345 ? 21.047 -20.109 -20.297 1 86.31 345 LYS B CA 1
ATOM 9007 C C . LYS B 1 345 ? 20.438 -19.516 -21.547 1 86.31 345 LYS B C 1
ATOM 9009 O O . LYS B 1 345 ? 21.125 -18.844 -22.328 1 86.31 345 LYS B O 1
ATOM 9014 N N . ASN B 1 346 ? 19.172 -19.734 -21.703 1 85 346 ASN B N 1
ATOM 9015 C CA . ASN B 1 346 ? 18.484 -19.172 -22.875 1 85 346 ASN B CA 1
ATOM 9016 C C . ASN B 1 346 ? 18.438 -17.656 -22.828 1 85 346 ASN B C 1
ATOM 9018 O O . ASN B 1 346 ? 18.594 -17 -23.859 1 85 346 ASN B O 1
ATOM 9022 N N . LEU B 1 347 ? 18.297 -17.172 -21.703 1 86.81 347 LEU B N 1
ATOM 9023 C CA . LEU B 1 347 ? 18.234 -15.727 -21.547 1 86.81 347 LEU B CA 1
ATOM 9024 C C . LEU B 1 347 ? 19.609 -15.094 -21.719 1 86.81 347 LEU B C 1
ATOM 9026 O O . LEU B 1 347 ? 19.734 -14.008 -22.281 1 86.81 347 LEU B O 1
ATOM 9030 N N . ALA B 1 348 ? 20.531 -15.773 -21.188 1 85.12 348 ALA B N 1
ATOM 9031 C CA . ALA B 1 348 ? 21.906 -15.273 -21.328 1 85.12 348 ALA B CA 1
ATOM 9032 C C . ALA B 1 348 ? 22.328 -15.25 -22.797 1 85.12 348 ALA B C 1
ATOM 9034 O O . ALA B 1 348 ? 23 -14.312 -23.234 1 85.12 348 ALA B O 1
ATOM 9035 N N . MET B 1 349 ? 21.844 -16.172 -23.531 1 84.19 349 MET B N 1
ATOM 9036 C CA . MET B 1 349 ? 22.172 -16.266 -24.953 1 84.19 349 MET B CA 1
ATOM 9037 C C . MET B 1 349 ? 21.469 -15.164 -25.734 1 84.19 349 MET B C 1
ATOM 9039 O O . MET B 1 349 ? 22 -14.688 -26.75 1 84.19 349 MET B O 1
ATOM 9043 N N . ALA B 1 350 ? 20.312 -14.836 -25.219 1 82.5 350 ALA B N 1
ATOM 9044 C CA . ALA B 1 350 ? 19.562 -13.773 -25.875 1 82.5 350 ALA B CA 1
ATOM 9045 C C . ALA B 1 350 ? 20.25 -12.422 -25.688 1 82.5 350 ALA B C 1
ATOM 9047 O O . ALA B 1 350 ? 20 -11.484 -26.453 1 82.5 350 ALA B O 1
ATOM 9048 N N . ASN B 1 351 ? 21.172 -12.242 -24.828 1 80.81 351 ASN B N 1
ATOM 9049 C CA . ASN B 1 351 ? 21.984 -11.055 -24.562 1 80.81 351 ASN B CA 1
ATOM 9050 C C . ASN B 1 351 ? 21.125 -9.797 -24.5 1 80.81 351 ASN B C 1
ATOM 9052 O O . ASN B 1 351 ? 21.375 -8.82 -25.203 1 80.81 351 ASN B O 1
ATOM 9056 N N . LEU B 1 352 ? 20.141 -9.953 -23.703 1 81.56 352 LEU B N 1
ATOM 9057 C CA . LEU B 1 352 ? 19.25 -8.805 -23.516 1 81.56 352 LEU B CA 1
ATOM 9058 C C . LEU B 1 352 ? 19.953 -7.691 -22.75 1 81.56 352 LEU B C 1
ATOM 9060 O O . LEU B 1 352 ? 20.766 -7.961 -21.859 1 81.56 352 LEU B O 1
ATOM 9064 N N . ASP B 1 353 ? 19.625 -6.48 -23.156 1 84.19 353 ASP B N 1
ATOM 9065 C CA . ASP B 1 353 ? 20.188 -5.34 -22.438 1 84.19 353 ASP B CA 1
ATOM 9066 C C . ASP B 1 353 ? 19.547 -5.188 -21.062 1 84.19 353 ASP B C 1
ATOM 9068 O O . ASP B 1 353 ? 18.438 -5.68 -20.828 1 84.19 353 ASP B O 1
ATOM 9072 N N . ARG B 1 354 ? 20.266 -4.516 -20.25 1 80.06 354 ARG B N 1
ATOM 9073 C CA . ARG B 1 354 ? 19.812 -4.305 -18.891 1 80.06 354 ARG B CA 1
ATOM 9074 C C . ARG B 1 354 ? 18.453 -3.619 -18.859 1 80.06 354 ARG B C 1
ATOM 9076 O O . ARG B 1 354 ? 17.609 -3.928 -18.016 1 80.06 354 ARG B O 1
ATOM 9083 N N . SER B 1 355 ? 18.281 -2.719 -19.672 1 83 355 SER B N 1
ATOM 9084 C CA . SER B 1 355 ? 17.016 -1.986 -19.734 1 83 355 SER B CA 1
ATOM 9085 C C . SER B 1 355 ? 15.859 -2.908 -20.094 1 83 355 SER B C 1
ATOM 9087 O O . SER B 1 355 ? 14.75 -2.754 -19.578 1 83 355 SER B O 1
ATOM 9089 N N . GLU B 1 356 ? 16.141 -3.9 -20.922 1 84.69 356 GLU B N 1
ATOM 9090 C CA . GLU B 1 356 ? 15.125 -4.871 -21.312 1 84.69 356 GLU B CA 1
ATOM 9091 C C . GLU B 1 356 ? 14.812 -5.832 -20.172 1 84.69 356 GLU B C 1
ATOM 9093 O O . GLU B 1 356 ? 13.648 -6.176 -19.938 1 84.69 356 GLU B O 1
ATOM 9098 N N . LEU B 1 357 ? 15.867 -6.141 -19.484 1 86.06 357 LEU B N 1
ATOM 9099 C CA . LEU B 1 357 ? 15.711 -7.051 -18.359 1 86.06 357 LEU B CA 1
ATOM 9100 C C . LEU B 1 357 ? 14.852 -6.418 -17.266 1 86.06 357 LEU B C 1
ATOM 9102 O O . LEU B 1 357 ? 14.133 -7.117 -16.547 1 86.06 357 LEU B O 1
ATOM 9106 N N . ARG B 1 358 ? 14.875 -5.148 -17.219 1 86.5 358 ARG B N 1
ATOM 9107 C CA . ARG B 1 358 ? 14.195 -4.438 -16.141 1 86.5 358 ARG B CA 1
ATOM 9108 C C . ARG B 1 358 ? 12.805 -3.977 -16.578 1 86.5 358 ARG B C 1
ATOM 9110 O O . ARG B 1 358 ? 12.031 -3.477 -15.766 1 86.5 358 ARG B O 1
ATOM 9117 N N . SER B 1 359 ? 12.531 -4.227 -17.75 1 88.25 359 SER B N 1
ATOM 9118 C CA . SER B 1 359 ? 11.266 -3.766 -18.297 1 88.25 359 SER B CA 1
ATOM 9119 C C . SER B 1 359 ? 10.156 -4.781 -18.047 1 88.25 359 SER B C 1
ATOM 9121 O O . SER B 1 359 ? 10.414 -5.98 -17.953 1 88.25 359 SER B O 1
ATOM 9123 N N . ILE B 1 360 ? 8.961 -4.293 -17.953 1 90.12 360 ILE B N 1
ATOM 9124 C CA . ILE B 1 360 ? 7.781 -5.141 -17.781 1 90.12 360 ILE B CA 1
ATOM 9125 C C . ILE B 1 360 ? 7.676 -6.098 -18.969 1 90.12 360 ILE B C 1
ATOM 9127 O O . ILE B 1 360 ? 7.047 -7.152 -18.875 1 90.12 360 ILE B O 1
ATOM 9131 N N . LYS B 1 361 ? 8.352 -5.773 -20.031 1 85.25 361 LYS B N 1
ATOM 9132 C CA . LYS B 1 361 ? 8.32 -6.602 -21.234 1 85.25 361 LYS B CA 1
ATOM 9133 C C . LYS B 1 361 ? 8.984 -7.953 -20.984 1 85.25 361 LYS B C 1
ATOM 9135 O O . LYS B 1 361 ? 8.734 -8.914 -21.703 1 85.25 361 LYS B O 1
ATOM 9140 N N . SER B 1 362 ? 9.766 -7.992 -19.984 1 88.06 362 SER B N 1
ATOM 9141 C CA . SER B 1 362 ? 10.445 -9.25 -19.672 1 88.06 362 SER B CA 1
ATOM 9142 C C . SER B 1 362 ? 9.539 -10.188 -18.891 1 88.06 362 SER B C 1
ATOM 9144 O O . SER B 1 362 ? 9.852 -11.367 -18.719 1 88.06 362 SER B O 1
ATOM 9146 N N . LEU B 1 363 ? 8.414 -9.672 -18.438 1 91 363 LEU B N 1
ATOM 9147 C CA . LEU B 1 363 ? 7.418 -10.531 -17.797 1 91 363 LEU B CA 1
ATOM 9148 C C . LEU B 1 363 ? 6.5 -11.156 -18.844 1 91 363 LEU B C 1
ATOM 9150 O O . LEU B 1 363 ? 5.859 -10.445 -19.625 1 91 363 LEU B O 1
ATOM 9154 N N . GLN B 1 364 ? 6.48 -12.375 -18.812 1 91.19 364 GLN B N 1
ATOM 9155 C CA . GLN B 1 364 ? 5.664 -13.055 -19.812 1 91.19 364 GLN B CA 1
ATOM 9156 C C . GLN B 1 364 ? 4.207 -13.156 -19.359 1 91.19 364 GLN B C 1
ATOM 9158 O O . GLN B 1 364 ? 3.936 -13.453 -18.203 1 91.19 364 GLN B O 1
ATOM 9163 N N . THR B 1 365 ? 3.34 -12.859 -20.266 1 90.44 365 THR B N 1
ATOM 9164 C CA . THR B 1 365 ? 1.929 -13.156 -20.047 1 90.44 365 THR B CA 1
ATOM 9165 C C . THR B 1 365 ? 1.637 -14.633 -20.328 1 90.44 365 THR B C 1
ATOM 9167 O O . THR B 1 365 ? 2.129 -15.195 -21.297 1 90.44 365 THR B O 1
ATOM 9170 N N . PRO B 1 366 ? 0.889 -15.195 -19.438 1 91.38 366 PRO B N 1
ATOM 9171 C CA . PRO B 1 366 ? 0.559 -16.594 -19.703 1 91.38 366 PRO B CA 1
ATOM 9172 C C . PRO B 1 366 ? -0.067 -16.812 -21.078 1 91.38 366 PRO B C 1
ATOM 9174 O O . PRO B 1 366 ? -0.88 -16 -21.516 1 91.38 366 PRO B O 1
ATOM 9177 N N . LEU B 1 367 ? 0.353 -17.844 -21.719 1 88.75 367 LEU B N 1
ATOM 9178 C CA . LEU B 1 367 ? -0.147 -18.156 -23.047 1 88.75 367 LEU B CA 1
ATOM 9179 C C . LEU B 1 367 ? -1.645 -18.453 -23.016 1 88.75 367 LEU B C 1
ATOM 9181 O O . LEU B 1 367 ? -2.166 -18.922 -22.016 1 88.75 367 LEU B O 1
ATOM 9185 N N . GLN B 1 368 ? -2.205 -18.109 -24.094 1 89.75 368 GLN B N 1
ATOM 9186 C CA . GLN B 1 368 ? -3.621 -18.406 -24.297 1 89.75 368 GLN B CA 1
ATOM 9187 C C . GLN B 1 368 ? -3.857 -19.156 -25.594 1 89.75 368 GLN B C 1
ATOM 9189 O O . GLN B 1 368 ? -4.492 -18.641 -26.516 1 89.75 368 GLN B O 1
ATOM 9194 N N . PRO B 1 369 ? -3.486 -20.375 -25.547 1 86.25 369 PRO B N 1
ATOM 9195 C CA . PRO B 1 369 ? -3.539 -21.141 -26.797 1 86.25 369 PRO B CA 1
ATOM 9196 C C . PRO B 1 369 ? -4.957 -21.297 -27.344 1 86.25 369 PRO B C 1
ATOM 9198 O O . PRO B 1 369 ? -5.145 -21.531 -28.531 1 86.25 369 PRO B O 1
ATOM 9201 N N . LEU B 1 370 ? -5.883 -21.141 -26.5 1 87.75 370 LEU B N 1
ATOM 9202 C CA . LEU B 1 370 ? -7.262 -21.266 -26.953 1 87.75 370 LEU B CA 1
ATOM 9203 C C . LEU B 1 370 ? -7.664 -20.031 -27.781 1 87.75 370 LEU B C 1
ATOM 9205 O O . LEU B 1 370 ? -8.461 -20.141 -28.719 1 87.75 370 LEU B O 1
ATOM 9209 N N . SER B 1 371 ? -7.125 -18.938 -27.438 1 86 371 SER B N 1
ATOM 9210 C CA . SER B 1 371 ? -7.543 -17.719 -28.109 1 86 371 SER B CA 1
ATOM 9211 C C . SER B 1 371 ? -6.496 -17.25 -29.109 1 86 371 SER B C 1
ATOM 9213 O O . SER B 1 371 ? -6.801 -16.469 -30.016 1 86 371 SER B O 1
ATOM 9215 N N . GLU B 1 372 ? -5.27 -17.797 -28.953 1 85.31 372 GLU B N 1
ATOM 9216 C CA . GLU B 1 372 ? -4.18 -17.328 -29.797 1 85.31 372 GLU B CA 1
ATOM 9217 C C . GLU B 1 372 ? -3.467 -18.484 -30.484 1 85.31 372 GLU B C 1
ATOM 9219 O O . GLU B 1 372 ? -3.277 -19.547 -29.891 1 85.31 372 GLU B O 1
ATOM 9224 N N . ASN B 1 373 ? -3.086 -18.219 -31.703 1 84.19 373 ASN B N 1
ATOM 9225 C CA . ASN B 1 373 ? -2.26 -19.188 -32.406 1 84.19 373 ASN B CA 1
ATOM 9226 C C . ASN B 1 373 ? -0.788 -19.047 -32.031 1 84.19 373 ASN B C 1
ATOM 9228 O O . ASN B 1 373 ? -0.218 -17.969 -32.125 1 84.19 373 ASN B O 1
ATOM 9232 N N . LEU B 1 374 ? -0.277 -20.172 -31.656 1 85.25 374 LEU B N 1
ATOM 9233 C CA . LEU B 1 374 ? 1.132 -20.141 -31.281 1 85.25 374 LEU B CA 1
ATOM 9234 C C . LEU B 1 374 ? 2.027 -20.219 -32.5 1 85.25 374 LEU B C 1
ATOM 9236 O O . LEU B 1 374 ? 1.633 -20.781 -33.531 1 85.25 374 LEU B O 1
ATOM 9240 N N . ASN B 1 375 ? 3.211 -19.688 -32.438 1 85.5 375 ASN B N 1
ATOM 9241 C CA . ASN B 1 375 ? 4.129 -19.703 -33.562 1 85.5 375 ASN B CA 1
ATOM 9242 C C . ASN B 1 375 ? 5.062 -20.906 -33.5 1 85.5 375 ASN B C 1
ATOM 9244 O O . ASN B 1 375 ? 5.133 -21.594 -32.5 1 85.5 375 ASN B O 1
ATOM 9248 N N . ASN B 1 376 ? 5.707 -21.141 -34.594 1 86.06 376 ASN B N 1
ATOM 9249 C CA . ASN B 1 376 ? 6.59 -22.297 -34.75 1 86.06 376 ASN B CA 1
ATOM 9250 C C . ASN B 1 376 ? 7.703 -22.281 -33.719 1 86.06 376 ASN B C 1
ATOM 9252 O O . ASN B 1 376 ? 8.062 -23.344 -33.188 1 86.06 376 ASN B O 1
ATOM 9256 N N . ALA B 1 377 ? 8.203 -21.156 -33.406 1 83.94 377 ALA B N 1
ATOM 9257 C CA . ALA B 1 377 ? 9.297 -21.016 -32.438 1 83.94 377 ALA B CA 1
ATOM 9258 C C . ALA B 1 377 ? 8.852 -21.438 -31.047 1 83.94 377 ALA B C 1
ATOM 9260 O O . ALA B 1 377 ? 9.617 -22.062 -30.297 1 83.94 377 ALA B O 1
ATOM 9261 N N . THR B 1 378 ? 7.676 -21.125 -30.703 1 86 378 THR B N 1
ATOM 9262 C CA . THR B 1 378 ? 7.129 -21.469 -29.406 1 86 378 THR B CA 1
ATOM 9263 C C . THR B 1 378 ? 6.988 -22.984 -29.266 1 86 378 THR B C 1
ATOM 9265 O O . THR B 1 378 ? 7.383 -23.547 -28.25 1 86 378 THR B O 1
ATOM 9268 N N . TYR B 1 379 ? 6.535 -23.641 -30.312 1 87.31 379 TYR B N 1
ATOM 9269 C CA . TYR B 1 379 ? 6.387 -25.094 -30.297 1 87.31 379 TYR B CA 1
ATOM 9270 C C . TYR B 1 379 ? 7.738 -25.781 -30.141 1 87.31 379 TYR B C 1
ATOM 9272 O O . TYR B 1 379 ? 7.867 -26.766 -29.406 1 87.31 379 TYR B O 1
ATOM 9280 N N . LYS B 1 380 ? 8.68 -25.188 -30.797 1 86.19 380 LYS B N 1
ATOM 9281 C CA . LYS B 1 380 ? 10.023 -25.766 -30.75 1 86.19 380 LYS B CA 1
ATOM 9282 C C . LYS B 1 380 ? 10.578 -25.75 -29.328 1 86.19 380 LYS B C 1
ATOM 9284 O O . LYS B 1 380 ? 11.258 -26.703 -28.906 1 86.19 380 LYS B O 1
ATOM 9289 N N . VAL B 1 381 ? 10.328 -24.734 -28.672 1 85.06 381 VAL B N 1
ATOM 9290 C CA . VAL B 1 381 ? 10.789 -24.625 -27.297 1 85.06 381 VAL B CA 1
ATOM 9291 C C . VAL B 1 381 ? 10.086 -25.656 -26.422 1 85.06 381 VAL B C 1
ATOM 9293 O O . VAL B 1 381 ? 10.727 -26.359 -25.641 1 85.06 381 VAL B O 1
ATOM 9296 N N . PHE B 1 382 ? 8.805 -25.891 -26.609 1 88.12 382 PHE B N 1
ATOM 9297 C CA . PHE B 1 382 ? 8.031 -26.828 -25.812 1 88.12 382 PHE B CA 1
ATOM 9298 C C . PHE B 1 382 ? 8.508 -28.266 -26.047 1 88.12 382 PHE B C 1
ATOM 9300 O O . PHE B 1 382 ? 8.555 -29.062 -25.125 1 88.12 382 PHE B O 1
ATOM 9307 N N . GLU B 1 383 ? 8.875 -28.469 -27.203 1 91.5 383 GLU B N 1
ATOM 9308 C CA . GLU B 1 383 ? 9.203 -29.828 -27.641 1 91.5 383 GLU B CA 1
ATOM 9309 C C . GLU B 1 383 ? 10.578 -30.266 -27.141 1 91.5 383 GLU B C 1
ATOM 9311 O O . GLU B 1 383 ? 10.922 -31.438 -27.172 1 91.5 383 GLU B O 1
ATOM 9316 N N . GLN B 1 384 ? 11.297 -29.312 -26.562 1 90.38 384 GLN B N 1
ATOM 9317 C CA . GLN B 1 384 ? 12.609 -29.641 -26.016 1 90.38 384 GLN B CA 1
ATOM 9318 C C . GLN B 1 384 ? 12.484 -30.359 -24.672 1 90.38 384 GLN B C 1
ATOM 9320 O O . GLN B 1 384 ? 13.453 -30.938 -24.188 1 90.38 384 GLN B O 1
ATOM 9325 N N . ASP B 1 385 ? 11.336 -30.422 -24.156 1 93.69 385 ASP B N 1
ATOM 9326 C CA . ASP B 1 385 ? 11.117 -31.031 -22.844 1 93.69 385 ASP B CA 1
ATOM 9327 C C . ASP B 1 385 ? 10.93 -32.531 -22.969 1 93.69 385 ASP B C 1
ATOM 9329 O O . ASP B 1 385 ? 9.812 -33.062 -22.875 1 93.69 385 ASP B O 1
ATOM 9333 N N . GLN B 1 386 ? 11.945 -33.219 -22.953 1 94 386 GLN B N 1
ATOM 9334 C CA . GLN B 1 386 ? 11.914 -34.656 -23.125 1 94 386 GLN B CA 1
ATOM 9335 C C . GLN B 1 386 ? 11.25 -35.344 -21.938 1 94 386 GLN B C 1
ATOM 9337 O O . GLN B 1 386 ? 10.555 -36.344 -22.094 1 94 386 GLN B O 1
ATOM 9342 N N . ALA B 1 387 ? 11.547 -34.781 -20.766 1 95.38 387 ALA B N 1
ATOM 9343 C CA . ALA B 1 387 ? 10.977 -35.375 -19.547 1 95.38 387 ALA B CA 1
ATOM 9344 C C . ALA B 1 387 ? 9.453 -35.375 -19.609 1 95.38 387 ALA B C 1
ATOM 9346 O O . ALA B 1 387 ? 8.812 -36.344 -19.203 1 95.38 387 ALA B O 1
ATOM 9347 N N . LYS B 1 388 ? 8.883 -34.312 -20.047 1 96.38 388 LYS B N 1
ATOM 9348 C CA . LYS B 1 388 ? 7.434 -34.188 -20.188 1 96.38 388 LYS B CA 1
ATOM 9349 C C . LYS B 1 388 ? 6.879 -35.281 -21.094 1 96.38 388 LYS B C 1
ATOM 9351 O O . LYS B 1 388 ? 5.965 -36.031 -20.703 1 96.38 388 LYS B O 1
ATOM 9356 N N . TYR B 1 389 ? 7.43 -35.5 -22.281 1 96.94 389 TYR B N 1
ATOM 9357 C CA . TYR B 1 389 ? 6.91 -36.438 -23.266 1 96.94 389 TYR B CA 1
ATOM 9358 C C . TYR B 1 389 ? 7.168 -37.875 -22.844 1 96.94 389 TYR B C 1
ATOM 9360 O O . TYR B 1 389 ? 6.371 -38.781 -23.141 1 96.94 389 TYR B O 1
ATOM 9368 N N . GLU B 1 390 ? 8.25 -38.031 -22.141 1 97.25 390 GLU B N 1
ATOM 9369 C CA . GLU B 1 390 ? 8.5 -39.375 -21.594 1 97.25 390 GLU B CA 1
ATOM 9370 C C . GLU B 1 390 ? 7.43 -39.75 -20.578 1 97.25 390 GLU B C 1
ATOM 9372 O O . GLU B 1 390 ? 6.977 -40.906 -20.547 1 97.25 390 GLU B O 1
ATOM 9377 N N . CYS B 1 391 ? 7.082 -38.812 -19.781 1 97.94 391 CYS B N 1
ATOM 9378 C CA . CYS B 1 391 ? 6.027 -39.062 -18.797 1 97.94 391 CYS B CA 1
ATOM 9379 C C . CYS B 1 391 ? 4.707 -39.375 -19.5 1 97.94 391 CYS B C 1
ATOM 9381 O O . CYS B 1 391 ? 3.979 -40.281 -19.078 1 97.94 391 CYS B O 1
ATOM 9383 N N . TYR B 1 392 ? 4.375 -38.688 -20.5 1 98.31 392 TYR B N 1
ATOM 9384 C CA . TYR B 1 392 ? 3.15 -38.938 -21.25 1 98.31 392 TYR B CA 1
ATOM 9385 C C . TYR B 1 392 ? 3.188 -40.312 -21.906 1 98.31 392 TYR B C 1
ATOM 9387 O O . TYR B 1 392 ? 2.182 -41.031 -21.922 1 98.31 392 TYR B O 1
ATOM 9395 N N . GLU B 1 393 ? 4.328 -40.656 -22.5 1 98.44 393 GLU B N 1
ATOM 9396 C CA . GLU B 1 393 ? 4.473 -41.969 -23.109 1 98.44 393 GLU B CA 1
ATOM 9397 C C . GLU B 1 393 ? 4.223 -43.094 -22.094 1 98.44 393 GLU B C 1
ATOM 9399 O O . GLU B 1 393 ? 3.504 -44.062 -22.375 1 98.44 393 GLU B O 1
ATOM 9404 N N . ARG B 1 394 ? 4.859 -42.875 -20.984 1 98.5 394 ARG B N 1
ATOM 9405 C CA . ARG B 1 394 ? 4.656 -43.875 -19.922 1 98.5 394 ARG B CA 1
ATOM 9406 C C . ARG B 1 394 ? 3.186 -43.969 -19.531 1 98.5 394 ARG B C 1
ATOM 9408 O O . ARG B 1 394 ? 2.67 -45.062 -19.297 1 98.5 394 ARG B O 1
ATOM 9415 N N . ALA B 1 395 ? 2.555 -42.844 -19.391 1 98.69 395 ALA B N 1
ATOM 9416 C CA . ALA B 1 395 ? 1.134 -42.812 -19.047 1 98.69 395 ALA B CA 1
ATOM 9417 C C . ALA B 1 395 ? 0.3 -43.5 -20.141 1 98.69 395 ALA B C 1
ATOM 9419 O O . ALA B 1 395 ? -0.664 -44.188 -19.828 1 98.69 395 ALA B O 1
ATOM 9420 N N . MET B 1 396 ? 0.645 -43.281 -21.406 1 98.62 396 MET B N 1
ATOM 9421 C CA . MET B 1 396 ? -0.043 -43.906 -22.531 1 98.62 396 MET B CA 1
ATOM 9422 C C . MET B 1 396 ? 0.134 -45.438 -22.484 1 98.62 396 MET B C 1
ATOM 9424 O O . MET B 1 396 ? -0.826 -46.188 -22.688 1 98.62 396 MET B O 1
ATOM 9428 N N . ILE B 1 397 ? 1.35 -45.844 -22.25 1 98.5 397 ILE B N 1
ATOM 9429 C CA . ILE B 1 397 ? 1.624 -47.25 -22.156 1 98.5 397 ILE B CA 1
ATOM 9430 C C . ILE B 1 397 ? 0.773 -47.875 -21.047 1 98.5 397 ILE B C 1
ATOM 9432 O O . ILE B 1 397 ? 0.106 -48.906 -21.266 1 98.5 397 ILE B O 1
ATOM 9436 N N . SER B 1 398 ? 0.82 -47.219 -19.938 1 98.44 398 SER B N 1
ATOM 9437 C CA . SER B 1 398 ? 0.075 -47.719 -18.781 1 98.44 398 SER B CA 1
ATOM 9438 C C . SER B 1 398 ? -1.422 -47.781 -19.078 1 98.44 398 SER B C 1
ATOM 9440 O O . SER B 1 398 ? -2.092 -48.75 -18.734 1 98.44 398 SER B O 1
ATOM 9442 N N . SER B 1 399 ? -1.966 -46.781 -19.672 1 98.31 399 SER B N 1
ATOM 9443 C CA . SER B 1 399 ? -3.391 -46.688 -19.969 1 98.31 399 SER B CA 1
ATOM 9444 C C . SER B 1 399 ? -3.793 -47.719 -21.016 1 98.31 399 SER B C 1
ATOM 9446 O O . SER B 1 399 ? -4.832 -48.375 -20.891 1 98.31 399 SER B O 1
ATOM 9448 N N . LEU B 1 400 ? -2.994 -47.906 -22.047 1 97.69 400 LEU B N 1
ATOM 9449 C CA . LEU B 1 400 ? -3.27 -48.875 -23.094 1 97.69 400 LEU B CA 1
ATOM 9450 C C . LEU B 1 400 ? -3.213 -50.281 -22.562 1 97.69 400 LEU B C 1
ATOM 9452 O O . LEU B 1 400 ? -4.016 -51.125 -22.953 1 97.69 400 LEU B O 1
ATOM 9456 N N . MET B 1 401 ? -2.291 -50.5 -21.688 1 97.12 401 MET B N 1
ATOM 9457 C CA . MET B 1 401 ? -2.207 -51.812 -21.047 1 97.12 401 MET B CA 1
ATOM 9458 C C . MET B 1 401 ? -3.502 -52.125 -20.312 1 97.12 401 MET B C 1
ATOM 9460 O O . MET B 1 401 ? -4.004 -53.25 -20.406 1 97.12 401 MET B O 1
ATOM 9464 N N . ASP B 1 402 ? -3.98 -51.188 -19.578 1 96.88 402 ASP B N 1
ATOM 9465 C CA . ASP B 1 402 ? -5.223 -51.406 -18.844 1 96.88 402 ASP B CA 1
ATOM 9466 C C . ASP B 1 402 ? -6.395 -51.625 -19.797 1 96.88 402 ASP B C 1
ATOM 9468 O O . ASP B 1 402 ? -7.258 -52.469 -19.547 1 96.88 402 ASP B O 1
ATOM 9472 N N . LEU B 1 403 ? -6.414 -50.906 -20.891 1 96.5 403 LEU B N 1
ATOM 9473 C CA . LEU B 1 403 ? -7.508 -51.031 -21.844 1 96.5 403 LEU B CA 1
ATOM 9474 C C . LEU B 1 403 ? -7.465 -52.344 -22.578 1 96.5 403 LEU B C 1
ATOM 9476 O O . LEU B 1 403 ? -8.5 -53 -22.766 1 96.5 403 LEU B O 1
ATOM 9480 N N . ILE B 1 404 ? -6.316 -52.875 -22.984 1 94.31 404 ILE B N 1
ATOM 9481 C CA . ILE B 1 404 ? -6.215 -54.094 -23.797 1 94.31 404 ILE B CA 1
ATOM 9482 C C . ILE B 1 404 ? -6.406 -55.344 -22.906 1 94.31 404 ILE B C 1
ATOM 9484 O O . ILE B 1 404 ? -6.605 -56.438 -23.406 1 94.31 404 ILE B O 1
ATOM 9488 N N . ASN B 1 405 ? -6.289 -55.125 -21.641 1 94.31 405 ASN B N 1
ATOM 9489 C CA . ASN B 1 405 ? -6.551 -56.219 -20.703 1 94.31 405 ASN B CA 1
ATOM 9490 C C . ASN B 1 405 ? -8.047 -56.438 -20.5 1 94.31 405 ASN B C 1
ATOM 9492 O O . ASN B 1 405 ? -8.469 -57.438 -19.938 1 94.31 405 ASN B O 1
ATOM 9496 N N . LEU B 1 406 ? -8.797 -55.469 -20.984 1 94.25 406 LEU B N 1
ATOM 9497 C CA . LEU B 1 406 ? -10.234 -55.656 -20.984 1 94.25 406 LEU B CA 1
ATOM 9498 C C . LEU B 1 406 ? -10.641 -56.719 -22.016 1 94.25 406 LEU B C 1
ATOM 9500 O O . LEU B 1 406 ? -10.07 -56.781 -23.109 1 94.25 406 LEU B O 1
ATOM 9504 N N . PRO B 1 407 ? -11.633 -57.562 -21.797 1 91.31 407 PRO B N 1
ATOM 9505 C CA . PRO B 1 407 ? -12.047 -58.625 -22.719 1 91.31 407 PRO B CA 1
ATOM 9506 C C . PRO B 1 407 ? -12.438 -58.094 -24.094 1 91.31 407 PRO B C 1
ATOM 9508 O O . PRO B 1 407 ? -12.117 -58.719 -25.125 1 91.31 407 PRO B O 1
ATOM 9511 N N . ARG B 1 408 ? -13.016 -57.031 -24.062 1 91.12 408 ARG B N 1
ATOM 9512 C CA . ARG B 1 408 ? -13.547 -56.469 -25.312 1 91.12 408 ARG B CA 1
ATOM 9513 C C . ARG B 1 408 ? -12.422 -56 -26.219 1 91.12 408 ARG B C 1
ATOM 9515 O O . ARG B 1 408 ? -12.625 -55.844 -27.422 1 91.12 408 ARG B O 1
ATOM 9522 N N . PHE B 1 409 ? -11.125 -55.812 -25.703 1 93.38 409 PHE B N 1
ATOM 9523 C CA . PHE B 1 409 ? -10.047 -55.281 -26.516 1 93.38 409 PHE B CA 1
ATOM 9524 C C . PHE B 1 409 ? -8.883 -56.281 -26.609 1 93.38 409 PHE B C 1
ATOM 9526 O O . PHE B 1 409 ? -7.797 -55.906 -27.062 1 93.38 409 PHE B O 1
ATOM 9533 N N . GLN B 1 410 ? -8.984 -57.438 -26.266 1 89.62 410 GLN B N 1
ATOM 9534 C CA . GLN B 1 410 ? -7.926 -58.438 -26.281 1 89.62 410 GLN B CA 1
ATOM 9535 C C . GLN B 1 410 ? -7.465 -58.719 -27.703 1 89.62 410 GLN B C 1
ATOM 9537 O O . GLN B 1 410 ? -6.293 -59.031 -27.938 1 89.62 410 GLN B O 1
ATOM 9542 N N . HIS B 1 411 ? -8.375 -58.562 -28.625 1 90.62 411 HIS B N 1
ATOM 9543 C CA . HIS B 1 411 ? -8.094 -58.875 -30.031 1 90.62 411 HIS B CA 1
ATOM 9544 C C . HIS B 1 411 ? -7.184 -57.812 -30.641 1 90.62 411 HIS B C 1
ATOM 9546 O O . HIS B 1 411 ? -6.633 -58.031 -31.734 1 90.62 411 HIS B O 1
ATOM 9552 N N . VAL B 1 412 ? -6.988 -56.781 -29.922 1 93.38 412 VAL B N 1
ATOM 9553 C CA . VAL B 1 412 ? -6.168 -55.688 -30.438 1 93.38 412 VAL B CA 1
ATOM 9554 C C . VAL B 1 412 ? -4.691 -56.062 -30.328 1 93.38 412 VAL B C 1
ATOM 9556 O O . VAL B 1 412 ? -3.852 -55.5 -31.047 1 93.38 412 VAL B O 1
ATOM 9559 N N . ARG B 1 413 ? -4.293 -57 -29.484 1 89.94 413 ARG B N 1
ATOM 9560 C CA . ARG B 1 413 ? -2.92 -57.469 -29.344 1 89.94 413 ARG B CA 1
ATOM 9561 C C . ARG B 1 413 ? -2.533 -58.375 -30.5 1 89.94 413 ARG B C 1
ATOM 9563 O O . ARG B 1 413 ? -3.342 -59.188 -30.953 1 89.94 413 ARG B O 1
ATOM 9570 N N . ASN B 1 414 ? -1.382 -58.094 -30.922 1 79.62 414 ASN B N 1
ATOM 9571 C CA . ASN B 1 414 ? -0.865 -59.031 -31.906 1 79.62 414 ASN B CA 1
ATOM 9572 C C . ASN B 1 414 ? -0.43 -60.344 -31.25 1 79.62 414 ASN B C 1
ATOM 9574 O O . ASN B 1 414 ? 0.179 -60.344 -30.188 1 79.62 414 ASN B O 1
ATOM 9578 N N . LEU B 1 415 ? -1.03 -61.406 -31.359 1 59.75 415 LEU B N 1
ATOM 9579 C CA . LEU B 1 415 ? -0.601 -62.719 -30.891 1 59.75 415 LEU B CA 1
ATOM 9580 C C . LEU B 1 415 ? 0.821 -63.031 -31.344 1 59.75 415 LEU B C 1
ATOM 9582 O O . LEU B 1 415 ? 1.171 -62.781 -32.5 1 59.75 415 LEU B O 1
ATOM 9586 N N . PRO B 1 416 ? 1.812 -62.938 -30.438 1 50.38 416 PRO B N 1
ATOM 9587 C CA . PRO B 1 416 ? 3.125 -63.406 -30.906 1 50.38 416 PRO B CA 1
ATOM 9588 C C . PRO B 1 416 ? 3.047 -64.625 -31.812 1 50.38 416 PRO B C 1
ATOM 9590 O O . PRO B 1 416 ? 2.195 -65.5 -31.594 1 50.38 416 PRO B O 1
ATOM 9593 N N . ASN B 1 417 ? 3.34 -64.5 -33 1 38.97 417 ASN B N 1
ATOM 9594 C CA . ASN B 1 417 ? 3.711 -65.75 -33.656 1 38.97 417 ASN B CA 1
ATOM 9595 C C . ASN B 1 417 ? 4.82 -66.5 -32.906 1 38.97 417 ASN B C 1
ATOM 9597 O O . ASN B 1 417 ? 6.004 -66.25 -33.188 1 38.97 417 ASN B O 1
ATOM 9601 N N . PHE B 1 418 ? 4.828 -66.5 -31.547 1 33.03 418 PHE B N 1
ATOM 9602 C CA . PHE B 1 418 ? 5.875 -67.375 -30.984 1 33.03 418 PHE B CA 1
ATOM 9603 C C . PHE B 1 418 ? 5.887 -68.688 -31.672 1 33.03 418 PHE B C 1
ATOM 9605 O O . PHE B 1 418 ? 4.828 -69.25 -31.969 1 33.03 418 PHE B O 1
ATOM 9612 N N . GLY B 1 419 ? 6.957 -69.125 -32.312 1 29.88 419 GLY B N 1
ATOM 9613 C CA . GLY B 1 419 ? 7.363 -70.5 -32.344 1 29.88 419 GLY B CA 1
ATOM 9614 C C . GLY B 1 419 ? 7.094 -71.25 -31.047 1 29.88 419 GLY B C 1
ATOM 9615 O O . GLY B 1 419 ? 6.902 -70.625 -30 1 29.88 419 GLY B O 1
ATOM 9616 N N . ALA B 1 420 ? 6.855 -72.562 -30.969 1 28.05 420 ALA B N 1
ATOM 9617 C CA . ALA B 1 420 ? 6.625 -73.688 -30.016 1 28.05 420 ALA B CA 1
ATOM 9618 C C . ALA B 1 420 ? 7.602 -73.562 -28.844 1 28.05 420 ALA B C 1
ATOM 9620 O O . ALA B 1 420 ? 7.727 -74.562 -28.078 1 28.05 420 ALA B O 1
ATOM 9621 N N . THR B 1 421 ? 8.547 -72.75 -28.719 1 26.2 421 THR B N 1
ATOM 9622 C CA . THR B 1 421 ? 9.266 -73.25 -27.531 1 26.2 421 THR B CA 1
ATOM 9623 C C . THR B 1 421 ? 8.406 -73.062 -26.281 1 26.2 421 THR B C 1
ATOM 9625 O O . THR B 1 421 ? 7.449 -72.25 -26.281 1 26.2 421 THR B O 1
ATOM 9628 N N . ALA B 1 422 ? 8.969 -73.062 -24.938 1 26.8 422 ALA B N 1
ATOM 9629 C CA . ALA B 1 422 ? 8.766 -73.875 -23.75 1 26.8 422 ALA B CA 1
ATOM 9630 C C . ALA B 1 422 ? 7.582 -73.375 -22.922 1 26.8 422 ALA B C 1
ATOM 9632 O O . ALA B 1 422 ? 6.953 -74.188 -22.203 1 26.8 422 ALA B O 1
ATOM 9633 N N . PHE B 1 423 ? 7.473 -72.125 -22.312 1 25.53 423 PHE B N 1
ATOM 9634 C CA . PHE B 1 423 ? 7.102 -72.312 -20.906 1 25.53 423 PHE B CA 1
ATOM 9635 C C . PHE B 1 423 ? 5.676 -72.812 -20.781 1 25.53 423 PHE B C 1
ATOM 9637 O O . PHE B 1 423 ? 4.758 -72.312 -21.422 1 25.53 423 PHE B O 1
ATOM 9644 N N . ASN B 1 424 ? 5.359 -74.125 -20.25 1 23.75 424 ASN B N 1
ATOM 9645 C CA . ASN B 1 424 ? 4.344 -75.062 -19.828 1 23.75 424 ASN B CA 1
ATOM 9646 C C . ASN B 1 424 ? 3.293 -74.438 -18.922 1 23.75 424 ASN B C 1
ATOM 9648 O O . ASN B 1 424 ? 2.52 -75.125 -18.266 1 23.75 424 ASN B O 1
ATOM 9652 N N . THR B 1 425 ? 3.426 -73.312 -18.156 1 24.95 425 THR B N 1
ATOM 9653 C CA . THR B 1 425 ? 2.459 -73.5 -17.094 1 24.95 425 THR B CA 1
ATOM 9654 C C . THR B 1 425 ? 1.062 -73.75 -17.656 1 24.95 425 THR B C 1
ATOM 9656 O O . THR B 1 425 ? 0.84 -73.625 -18.859 1 24.95 425 THR B O 1
ATOM 9659 N N . SER B 1 426 ? -0.107 -73.25 -16.891 1 25.59 426 SER B N 1
ATOM 9660 C CA . SER B 1 426 ? -1.475 -73.75 -16.797 1 25.59 426 SER B CA 1
ATOM 9661 C C . SER B 1 426 ? -2.193 -73.688 -18.141 1 25.59 426 SER B C 1
ATOM 9663 O O . SER B 1 426 ? -1.867 -72.812 -18.969 1 25.59 426 SER B O 1
ATOM 9665 N N . SER B 1 427 ? -2.883 -74.812 -18.672 1 26.53 427 SER B N 1
ATOM 9666 C CA . SER B 1 427 ? -3.887 -75.438 -19.516 1 26.53 427 SER B CA 1
ATOM 9667 C C . SER B 1 427 ? -5.098 -74.5 -19.703 1 26.53 427 SER B C 1
ATOM 9669 O O . SER B 1 427 ? -6.188 -74.812 -19.219 1 26.53 427 SER B O 1
ATOM 9671 N N . LEU B 1 428 ? -5.121 -73.188 -19.422 1 26.88 428 LEU B N 1
ATOM 9672 C CA . LEU B 1 428 ? -6.492 -72.75 -19.594 1 26.88 428 LEU B CA 1
ATOM 9673 C C . LEU B 1 428 ? -7 -73.062 -21 1 26.88 428 LEU B C 1
ATOM 9675 O O . LEU B 1 428 ? -6.336 -72.75 -21.984 1 26.88 428 LEU B O 1
ATOM 9679 N N . THR B 1 429 ? -7.805 -74.188 -21.172 1 26.8 429 THR B N 1
ATOM 9680 C CA . THR B 1 429 ? -8.648 -74.688 -22.234 1 26.8 429 THR B CA 1
ATOM 9681 C C . THR B 1 429 ? -9.328 -73.562 -23.016 1 26.8 429 THR B C 1
ATOM 9683 O O . THR B 1 429 ? -10.141 -72.875 -22.469 1 26.8 429 THR B O 1
ATOM 9686 N N . VAL B 1 430 ? -8.641 -72.938 -23.891 1 28.97 430 VAL B N 1
ATOM 9687 C CA . VAL B 1 430 ? -9.438 -72.188 -24.875 1 28.97 430 VAL B CA 1
ATOM 9688 C C . VAL B 1 430 ? -10.422 -73.188 -25.547 1 28.97 430 VAL B C 1
ATOM 9690 O O . VAL B 1 430 ? -10.016 -74.125 -26.234 1 28.97 430 VAL B O 1
ATOM 9693 N N . THR B 1 431 ? -11.562 -73.562 -24.859 1 29.38 431 THR B N 1
ATOM 9694 C CA . THR B 1 431 ? -12.625 -74.25 -25.578 1 29.38 431 THR B CA 1
ATOM 9695 C C . THR B 1 431 ? -12.797 -73.688 -26.984 1 29.38 431 THR B C 1
ATOM 9697 O O . THR B 1 431 ? -12.859 -72.5 -27.172 1 29.38 431 THR B O 1
ATOM 9700 N N . GLU B 1 432 ? -12.352 -74.438 -27.953 1 30.34 432 GLU B N 1
ATOM 9701 C CA . GLU B 1 432 ? -12.648 -74.312 -29.375 1 30.34 432 GLU B CA 1
ATOM 9702 C C . GLU B 1 432 ? -14.141 -74.125 -29.609 1 30.34 432 GLU B C 1
ATOM 9704 O O . GLU B 1 432 ? -14.945 -75 -29.391 1 30.34 432 GLU B O 1
ATOM 9709 N N . LYS B 1 433 ? -14.68 -73 -29.266 1 32.44 433 LYS B N 1
ATOM 9710 C CA . LYS B 1 433 ? -16.078 -72.875 -29.641 1 32.44 433 LYS B CA 1
ATOM 9711 C C . LYS B 1 433 ? -16.281 -73.25 -31.109 1 32.44 433 LYS B C 1
ATOM 9713 O O . LYS B 1 433 ? -15.406 -73.062 -31.938 1 32.44 433 LYS B O 1
ATOM 9718 N N . GLY B 1 434 ? -17.125 -74.312 -31.438 1 32.25 434 GLY B N 1
ATOM 9719 C CA . GLY B 1 434 ? -17.656 -74.75 -32.719 1 32.25 434 GLY B CA 1
ATOM 9720 C C . GLY B 1 434 ? -17.812 -73.688 -33.719 1 32.25 434 GLY B C 1
ATOM 9721 O O . GLY B 1 434 ? -17.844 -72.5 -33.375 1 32.25 434 GLY B O 1
ATOM 9722 N N . PRO B 1 435 ? -17.516 -74 -35.062 1 34.72 435 PRO B N 1
ATOM 9723 C CA . PRO B 1 435 ? -17.547 -73.188 -36.25 1 34.72 435 PRO B CA 1
ATOM 9724 C C . PRO B 1 435 ? -18.797 -72.312 -36.344 1 34.72 435 PRO B C 1
ATOM 9726 O O . PRO B 1 435 ? -18.984 -71.562 -37.312 1 34.72 435 PRO B O 1
ATOM 9729 N N . ASN B 1 436 ? -19.906 -72.812 -35.75 1 31.12 436 ASN B N 1
ATOM 9730 C CA . ASN B 1 436 ? -21.141 -72.25 -36.281 1 31.12 436 ASN B CA 1
ATOM 9731 C C . ASN B 1 436 ? -21.125 -70.75 -36.156 1 31.12 436 ASN B C 1
ATOM 9733 O O . ASN B 1 436 ? -22.016 -70.062 -36.688 1 31.12 436 ASN B O 1
ATOM 9737 N N . ALA B 1 437 ? -21.031 -70.25 -34.844 1 34.41 437 ALA B N 1
ATOM 9738 C CA . ALA B 1 437 ? -21.75 -69 -34.844 1 34.41 437 ALA B CA 1
ATOM 9739 C C . ALA B 1 437 ? -21.016 -67.938 -35.688 1 34.41 437 ALA B C 1
ATOM 9741 O O . ALA B 1 437 ? -19.859 -67.625 -35.406 1 34.41 437 ALA B O 1
ATOM 9742 N N . GLY B 1 438 ? -21.141 -67.812 -36.938 1 34.78 438 GLY B N 1
ATOM 9743 C CA . GLY B 1 438 ? -20.984 -66.75 -37.906 1 34.78 438 GLY B CA 1
ATOM 9744 C C . GLY B 1 438 ? -21.047 -65.375 -37.281 1 34.78 438 GLY B C 1
ATOM 9745 O O . GLY B 1 438 ? -21.297 -64.375 -37.938 1 34.78 438 GLY B O 1
ATOM 9746 N N . VAL B 1 439 ? -21.531 -65.312 -36.094 1 35.62 439 VAL B N 1
ATOM 9747 C CA . VAL B 1 439 ? -21.625 -63.875 -35.75 1 35.62 439 VAL B CA 1
ATOM 9748 C C . VAL B 1 439 ? -20.234 -63.25 -35.75 1 35.62 439 VAL B C 1
ATOM 9750 O O . VAL B 1 439 ? -19.359 -63.656 -35 1 35.62 439 VAL B O 1
ATOM 9753 N N . GLN B 1 440 ? -19.703 -62.938 -36.938 1 35.91 440 GLN B N 1
ATOM 9754 C CA . GLN B 1 440 ? -18.625 -61.969 -37 1 35.91 440 GLN B CA 1
ATOM 9755 C C . GLN B 1 440 ? -18.625 -61.062 -35.75 1 35.91 440 GLN B C 1
ATOM 9757 O O . GLN B 1 440 ? -19.547 -60.25 -35.562 1 35.91 440 GLN B O 1
ATOM 9762 N N . GLN B 1 441 ? -18.344 -61.531 -34.625 1 39.16 441 GLN B N 1
ATOM 9763 C CA . GLN B 1 441 ? -18.156 -60.594 -33.531 1 39.16 441 GLN B CA 1
ATOM 9764 C C . GLN B 1 441 ? -17.484 -59.312 -34.031 1 39.16 441 GLN B C 1
ATOM 9766 O O . GLN B 1 441 ? -16.359 -59.344 -34.531 1 39.16 441 GLN B O 1
ATOM 9771 N N . ILE B 1 442 ? -18.109 -58.438 -34.719 1 48 442 ILE B N 1
ATOM 9772 C CA . ILE B 1 442 ? -17.656 -57.094 -35.094 1 48 442 ILE B CA 1
ATOM 9773 C C . ILE B 1 442 ? -16.672 -56.594 -34.062 1 48 442 ILE B C 1
ATOM 9775 O O . ILE B 1 442 ? -17.031 -56.344 -32.906 1 48 442 ILE B O 1
ATOM 9779 N N . SER B 1 443 ? -15.375 -57.031 -34.125 1 61.19 443 SER B N 1
ATOM 9780 C CA . SER B 1 443 ? -14.297 -56.625 -33.219 1 61.19 443 SER B CA 1
ATOM 9781 C C . SER B 1 443 ? -14.258 -55.125 -33.062 1 61.19 443 SER B C 1
ATOM 9783 O O . SER B 1 443 ? -14.234 -54.375 -34.062 1 61.19 443 SER B O 1
ATOM 9785 N N . GLU B 1 444 ? -14.523 -54.594 -31.922 1 84.44 444 GLU B N 1
ATOM 9786 C CA . GLU B 1 444 ? -14.57 -53.188 -31.562 1 84.44 444 GLU B CA 1
ATOM 9787 C C . GLU B 1 444 ? -13.188 -52.531 -31.641 1 84.44 444 GLU B C 1
ATOM 9789 O O . GLU B 1 444 ? -12.188 -53.156 -31.281 1 84.44 444 GLU B O 1
ATOM 9794 N N . TYR B 1 445 ? -13.102 -51.438 -32.375 1 92.75 445 TYR B N 1
ATOM 9795 C CA . TYR B 1 445 ? -11.875 -50.656 -32.469 1 92.75 445 TYR B CA 1
ATOM 9796 C C . TYR B 1 445 ? -11.578 -49.969 -31.141 1 92.75 445 TYR B C 1
ATOM 9798 O O . TYR B 1 445 ? -12.492 -49.531 -30.438 1 92.75 445 TYR B O 1
ATOM 9806 N N . LEU B 1 446 ? -10.344 -50.062 -30.75 1 95.69 446 LEU B N 1
ATOM 9807 C CA . LEU B 1 446 ? -9.898 -49.156 -29.703 1 95.69 446 LEU B CA 1
ATOM 9808 C C . LEU B 1 446 ? -9.805 -47.719 -30.234 1 95.69 446 LEU B C 1
ATOM 9810 O O . LEU B 1 446 ? -9.047 -47.469 -31.172 1 95.69 446 LEU B O 1
ATOM 9814 N N . LYS B 1 447 ? -10.555 -46.844 -29.656 1 97.06 447 LYS B N 1
ATOM 9815 C CA . LYS B 1 447 ? -10.648 -45.469 -30.172 1 97.06 447 LYS B CA 1
ATOM 9816 C C . LYS B 1 447 ? -9.93 -44.469 -29.266 1 97.06 447 LYS B C 1
ATOM 9818 O O . LYS B 1 447 ? -10.234 -44.375 -28.078 1 97.06 447 LYS B O 1
ATOM 9823 N N . ILE B 1 448 ? -9.008 -43.75 -29.812 1 97.94 448 ILE B N 1
ATOM 9824 C CA . ILE B 1 448 ? -8.18 -42.812 -29.078 1 97.94 448 ILE B CA 1
ATOM 9825 C C . ILE B 1 448 ? -8.367 -41.406 -29.641 1 97.94 448 ILE B C 1
ATOM 9827 O O . ILE B 1 448 ? -8.375 -41.219 -30.859 1 97.94 448 ILE B O 1
ATOM 9831 N N . LEU B 1 449 ? -8.547 -40.406 -28.719 1 98.12 449 LEU B N 1
ATOM 9832 C CA . LEU B 1 449 ? -8.656 -39 -29.109 1 98.12 449 LEU B CA 1
ATOM 9833 C C . LEU B 1 449 ? -7.48 -38.188 -28.578 1 98.12 449 LEU B C 1
ATOM 9835 O O . LEU B 1 449 ? -7.172 -38.25 -27.375 1 98.12 449 LEU B O 1
ATOM 9839 N N . VAL B 1 450 ? -6.773 -37.531 -29.391 1 98.19 450 VAL B N 1
ATOM 9840 C CA . VAL B 1 450 ? -5.711 -36.594 -29 1 98.19 450 VAL B CA 1
ATOM 9841 C C . VAL B 1 450 ? -6.172 -35.156 -29.234 1 98.19 450 VAL B C 1
ATOM 9843 O O . VAL B 1 450 ? -6.488 -34.781 -30.359 1 98.19 450 VAL B O 1
ATOM 9846 N N . ILE B 1 451 ? -6.219 -34.438 -28.125 1 97.56 451 ILE B N 1
ATOM 9847 C CA . ILE B 1 451 ? -6.688 -33.062 -28.188 1 97.56 451 ILE B CA 1
ATOM 9848 C C . ILE B 1 451 ? -5.492 -32.094 -28.188 1 97.56 451 ILE B C 1
ATOM 9850 O O . ILE B 1 451 ? -4.66 -32.125 -27.281 1 97.56 451 ILE B O 1
ATOM 9854 N N . GLY B 1 452 ? -5.367 -31.25 -29.125 1 94.88 452 GLY B N 1
ATOM 9855 C CA . GLY B 1 452 ? -4.309 -30.266 -29.234 1 94.88 452 GLY B CA 1
ATOM 9856 C C . GLY B 1 452 ? -2.936 -30.875 -29.438 1 94.88 452 GLY B C 1
ATOM 9857 O O . GLY B 1 452 ? -2.016 -30.625 -28.656 1 94.88 452 GLY B O 1
ATOM 9858 N N . PRO B 1 453 ? -2.744 -31.578 -30.422 1 94.69 453 PRO B N 1
ATOM 9859 C CA . PRO B 1 453 ? -1.464 -32.281 -30.609 1 94.69 453 PRO B CA 1
ATOM 9860 C C . PRO B 1 453 ? -0.346 -31.328 -31.062 1 94.69 453 PRO B C 1
ATOM 9862 O O . PRO B 1 453 ? 0.827 -31.719 -31.047 1 94.69 453 PRO B O 1
ATOM 9865 N N . GLY B 1 454 ? -0.704 -30.125 -31.438 1 92.38 454 GLY B N 1
ATOM 9866 C CA . GLY B 1 454 ? 0.323 -29.25 -31.984 1 92.38 454 GLY B CA 1
ATOM 9867 C C . GLY B 1 454 ? 1.02 -29.844 -33.188 1 92.38 454 GLY B C 1
ATOM 9868 O O . GLY B 1 454 ? 0.362 -30.281 -34.156 1 92.38 454 GLY B O 1
ATOM 9869 N N . ARG B 1 455 ? 2.328 -29.859 -33.094 1 91.38 455 ARG B N 1
ATOM 9870 C CA . ARG B 1 455 ? 3.088 -30.359 -34.25 1 91.38 455 ARG B CA 1
ATOM 9871 C C . ARG B 1 455 ? 3.225 -31.891 -34.188 1 91.38 455 ARG B C 1
ATOM 9873 O O . ARG B 1 455 ? 3.895 -32.5 -35.031 1 91.38 455 ARG B O 1
ATOM 9880 N N . GLY B 1 456 ? 2.738 -32.531 -33.125 1 94.12 456 GLY B N 1
ATOM 9881 C CA . GLY B 1 456 ? 2.533 -33.969 -33.188 1 94.12 456 GLY B CA 1
ATOM 9882 C C . GLY B 1 456 ? 3.389 -34.719 -32.219 1 94.12 456 GLY B C 1
ATOM 9883 O O . GLY B 1 456 ? 3.387 -35.969 -32.219 1 94.12 456 GLY B O 1
ATOM 9884 N N . PRO B 1 457 ? 4.113 -34.125 -31.328 1 94.19 457 PRO B N 1
ATOM 9885 C CA . PRO B 1 457 ? 4.957 -34.906 -30.422 1 94.19 457 PRO B CA 1
ATOM 9886 C C . PRO B 1 457 ? 4.156 -35.875 -29.578 1 94.19 457 PRO B C 1
ATOM 9888 O O . PRO B 1 457 ? 4.629 -37 -29.312 1 94.19 457 PRO B O 1
ATOM 9891 N N . LEU B 1 458 ? 3.014 -35.562 -29.109 1 96.25 458 LEU B N 1
ATOM 9892 C CA . LEU B 1 458 ? 2.188 -36.469 -28.344 1 96.25 458 LEU B CA 1
ATOM 9893 C C . LEU B 1 458 ? 1.769 -37.688 -29.188 1 96.25 458 LEU B C 1
ATOM 9895 O O . LEU B 1 458 ? 1.71 -38.812 -28.688 1 96.25 458 LEU B O 1
ATOM 9899 N N . ILE B 1 459 ? 1.455 -37.406 -30.406 1 97.5 459 ILE B N 1
ATOM 9900 C CA . ILE B 1 459 ? 1.057 -38.469 -31.328 1 97.5 459 ILE B CA 1
ATOM 9901 C C . ILE B 1 459 ? 2.234 -39.406 -31.562 1 97.5 459 ILE B C 1
ATOM 9903 O O . ILE B 1 459 ? 2.062 -40.625 -31.609 1 97.5 459 ILE B O 1
ATOM 9907 N N . GLU B 1 460 ? 3.395 -38.812 -31.734 1 96.31 460 GLU B N 1
ATOM 9908 C CA . GLU B 1 460 ? 4.598 -39.625 -31.906 1 96.31 460 GLU B CA 1
ATOM 9909 C C . GLU B 1 460 ? 4.797 -40.562 -30.719 1 96.31 460 GLU B C 1
ATOM 9911 O O . GLU B 1 460 ? 5.141 -41.719 -30.891 1 96.31 460 GLU B O 1
ATOM 9916 N N . ARG B 1 461 ? 4.602 -40.031 -29.547 1 97.5 461 ARG B N 1
ATOM 9917 C CA . ARG B 1 461 ? 4.746 -40.844 -28.344 1 97.5 461 ARG B CA 1
ATOM 9918 C C . ARG B 1 461 ? 3.656 -41.938 -28.281 1 97.5 461 ARG B C 1
ATOM 9920 O O . ARG B 1 461 ? 3.889 -43.031 -27.766 1 97.5 461 ARG B O 1
ATOM 9927 N N . LEU B 1 462 ? 2.506 -41.594 -28.719 1 98.19 462 LEU B N 1
ATOM 9928 C CA . LEU B 1 462 ? 1.423 -42.562 -28.781 1 98.19 462 LEU B CA 1
ATOM 9929 C C . LEU B 1 462 ? 1.789 -43.75 -29.688 1 98.19 462 LEU B C 1
ATOM 9931 O O . LEU B 1 462 ? 1.59 -44.906 -29.328 1 98.19 462 LEU B O 1
ATOM 9935 N N . PHE B 1 463 ? 2.326 -43.469 -30.906 1 97.5 463 PHE B N 1
ATOM 9936 C CA . PHE B 1 463 ? 2.74 -44.5 -31.828 1 97.5 463 PHE B CA 1
ATOM 9937 C C . PHE B 1 463 ? 3.859 -45.344 -31.219 1 97.5 463 PHE B C 1
ATOM 9939 O O . PHE B 1 463 ? 3.896 -46.562 -31.406 1 97.5 463 PHE B O 1
ATOM 9946 N N . ALA B 1 464 ? 4.746 -44.688 -30.516 1 97 464 ALA B N 1
ATOM 9947 C CA . ALA B 1 464 ? 5.805 -45.406 -29.828 1 97 464 ALA B CA 1
ATOM 9948 C C . ALA B 1 464 ? 5.223 -46.375 -28.781 1 97 464 ALA B C 1
ATOM 9950 O O . ALA B 1 464 ? 5.695 -47.5 -28.641 1 97 464 ALA B O 1
ATOM 9951 N N . ALA B 1 465 ? 4.266 -45.906 -28.062 1 97.88 465 ALA B N 1
ATOM 9952 C CA . ALA B 1 465 ? 3.604 -46.75 -27.047 1 97.88 465 ALA B CA 1
ATOM 9953 C C . ALA B 1 465 ? 2.902 -47.938 -27.688 1 97.88 465 ALA B C 1
ATOM 9955 O O . ALA B 1 465 ? 2.979 -49.062 -27.188 1 97.88 465 ALA B O 1
ATOM 9956 N N . ILE B 1 466 ? 2.215 -47.688 -28.781 1 96.62 466 ILE B N 1
ATOM 9957 C CA . ILE B 1 466 ? 1.506 -48.719 -29.516 1 96.62 466 ILE B CA 1
ATOM 9958 C C . ILE B 1 466 ? 2.498 -49.781 -30.016 1 96.62 466 ILE B C 1
ATOM 9960 O O . ILE B 1 466 ? 2.254 -51 -29.875 1 96.62 466 ILE B O 1
ATOM 9964 N N . LYS B 1 467 ? 3.592 -49.281 -30.562 1 95.38 467 LYS B N 1
ATOM 9965 C CA . LYS B 1 467 ? 4.645 -50.188 -31.031 1 95.38 467 LYS B CA 1
ATOM 9966 C C . LYS B 1 467 ? 5.238 -50.969 -29.875 1 95.38 467 LYS B C 1
ATOM 9968 O O . LYS B 1 467 ? 5.465 -52.188 -30 1 95.38 467 LYS B O 1
ATOM 9973 N N . PHE B 1 468 ? 5.477 -50.312 -28.828 1 96.12 468 PHE B N 1
ATOM 9974 C CA . PHE B 1 468 ? 6.062 -50.969 -27.656 1 96.12 468 PHE B CA 1
ATOM 9975 C C . PHE B 1 468 ? 5.184 -52.094 -27.156 1 96.12 468 PHE B C 1
ATOM 9977 O O . PHE B 1 468 ? 5.688 -53.125 -26.734 1 96.12 468 PHE B O 1
ATOM 9984 N N . LEU B 1 469 ? 3.879 -51.938 -27.25 1 95.88 469 LEU B N 1
ATOM 9985 C CA . LEU B 1 469 ? 2.932 -52.938 -26.75 1 95.88 469 LEU B CA 1
ATOM 9986 C C . LEU B 1 469 ? 2.533 -53.906 -27.844 1 95.88 469 LEU B C 1
ATOM 9988 O O . LEU B 1 469 ? 1.731 -54.812 -27.625 1 95.88 469 LEU B O 1
ATOM 9992 N N . ASN B 1 470 ? 3.043 -53.75 -29.016 1 94.56 470 ASN B N 1
ATOM 9993 C CA . ASN B 1 470 ? 2.781 -54.594 -30.188 1 94.56 470 ASN B CA 1
ATOM 9994 C C . ASN B 1 470 ? 1.286 -54.688 -30.469 1 94.56 470 ASN B C 1
ATOM 9996 O O . ASN B 1 470 ? 0.75 -55.812 -30.594 1 94.56 470 ASN B O 1
ATOM 10000 N N . LEU B 1 471 ? 0.685 -53.594 -30.562 1 95.06 471 LEU B N 1
ATOM 10001 C CA . LEU B 1 471 ? -0.742 -53.531 -30.859 1 95.06 471 LEU B CA 1
ATOM 10002 C C . LEU B 1 471 ? -0.977 -53.469 -32.375 1 95.06 471 LEU B C 1
ATOM 10004 O O . LEU B 1 471 ? -0.148 -52.938 -33.094 1 95.06 471 LEU B O 1
ATOM 10008 N N . ASP B 1 472 ? -2.094 -54.062 -32.781 1 93.81 472 ASP B N 1
ATOM 10009 C CA . ASP B 1 472 ? -2.49 -54.031 -34.188 1 93.81 472 ASP B CA 1
ATOM 10010 C C . ASP B 1 472 ? -3.053 -52.656 -34.562 1 93.81 472 ASP B C 1
ATOM 10012 O O . ASP B 1 472 ? -4.176 -52.312 -34.188 1 93.81 472 ASP B O 1
ATOM 10016 N N . LEU B 1 473 ? -2.357 -51.969 -35.312 1 92.62 473 LEU B N 1
ATOM 10017 C CA . LEU B 1 473 ? -2.703 -50.594 -35.688 1 92.62 473 LEU B CA 1
ATOM 10018 C C . LEU B 1 473 ? -4.016 -50.562 -36.469 1 92.62 473 LEU B C 1
ATOM 10020 O O . LEU B 1 473 ? -4.707 -49.531 -36.469 1 92.62 473 LEU B O 1
ATOM 10024 N N . ASP B 1 474 ? -4.328 -51.625 -37.094 1 91.25 474 ASP B N 1
ATOM 10025 C CA . ASP B 1 474 ? -5.551 -51.688 -37.906 1 91.25 474 ASP B CA 1
ATOM 10026 C C . ASP B 1 474 ? -6.785 -51.812 -37 1 91.25 474 ASP B C 1
ATOM 10028 O O . ASP B 1 474 ? -7.91 -51.594 -37.469 1 91.25 474 ASP B O 1
ATOM 10032 N N . LYS B 1 475 ? -6.559 -52.062 -35.781 1 94.19 475 LYS B N 1
ATOM 10033 C CA . LYS B 1 475 ? -7.66 -52.188 -34.844 1 94.19 475 LYS B CA 1
ATOM 10034 C C . LYS B 1 475 ? -7.719 -51 -33.906 1 94.19 475 LYS B C 1
ATOM 10036 O O . LYS B 1 475 ? -8.461 -51 -32.938 1 94.19 475 LYS B O 1
ATOM 10041 N N . VAL B 1 476 ? -6.895 -50.031 -34.125 1 95.06 476 VAL B N 1
ATOM 10042 C CA . VAL B 1 476 ? -6.859 -48.812 -33.344 1 95.06 476 VAL B CA 1
ATOM 10043 C C . VAL B 1 476 ? -7.25 -47.625 -34.25 1 95.06 476 VAL B C 1
ATOM 10045 O O . VAL B 1 476 ? -6.699 -47.438 -35.312 1 95.06 476 VAL B O 1
ATOM 10048 N N . HIS B 1 477 ? -8.227 -46.875 -33.812 1 96 477 HIS B N 1
ATOM 10049 C CA . HIS B 1 477 ? -8.602 -45.625 -34.5 1 96 477 HIS B CA 1
ATOM 10050 C C . HIS B 1 477 ? -8.117 -44.406 -33.719 1 96 477 HIS B C 1
ATOM 10052 O O . HIS B 1 477 ? -8.469 -44.219 -32.562 1 96 477 HIS B O 1
ATOM 10058 N N . ILE B 1 478 ? -7.367 -43.594 -34.312 1 97.06 478 ILE B N 1
ATOM 10059 C CA . ILE B 1 478 ? -6.816 -42.406 -33.688 1 97.06 478 ILE B CA 1
ATOM 10060 C C . ILE B 1 478 ? -7.391 -41.156 -34.344 1 97.06 478 ILE B C 1
ATOM 10062 O O . ILE B 1 478 ? -7.301 -41 -35.562 1 97.06 478 ILE B O 1
ATOM 10066 N N . THR B 1 479 ? -8.047 -40.344 -33.562 1 96.88 479 THR B N 1
ATOM 10067 C CA . THR B 1 479 ? -8.523 -39.031 -34 1 96.88 479 THR B CA 1
ATOM 10068 C C . THR B 1 479 ? -7.742 -37.906 -33.312 1 96.88 479 THR B C 1
ATOM 10070 O O . THR B 1 479 ? -7.453 -38 -32.125 1 96.88 479 THR B O 1
ATOM 10073 N N . ALA B 1 480 ? -7.312 -36.938 -34.031 1 96.94 480 ALA B N 1
ATOM 10074 C CA . ALA B 1 480 ? -6.625 -35.75 -33.5 1 96.94 480 ALA B CA 1
ATOM 10075 C C . ALA B 1 480 ? -7.363 -34.469 -33.844 1 96.94 480 ALA B C 1
ATOM 10077 O O . ALA B 1 480 ? -7.691 -34.25 -35 1 96.94 480 ALA B O 1
ATOM 10078 N N . ILE B 1 481 ? -7.672 -33.656 -32.844 1 96.56 481 ILE B N 1
ATOM 10079 C CA . ILE B 1 481 ? -8.352 -32.375 -33.062 1 96.56 481 ILE B CA 1
ATOM 10080 C C . ILE B 1 481 ? -7.406 -31.234 -32.75 1 96.56 481 ILE B C 1
ATOM 10082 O O . ILE B 1 481 ? -6.887 -31.125 -31.656 1 96.56 481 ILE B O 1
ATOM 10086 N N . GLU B 1 482 ? -7.094 -30.438 -33.688 1 94.94 482 GLU B N 1
ATOM 10087 C CA . GLU B 1 482 ? -6.234 -29.266 -33.594 1 94.94 482 GLU B CA 1
ATOM 10088 C C . GLU B 1 482 ? -6.945 -28 -34.062 1 94.94 482 GLU B C 1
ATOM 10090 O O . GLU B 1 482 ? -7.574 -28.016 -35.125 1 94.94 482 GLU B O 1
ATOM 10095 N N . LYS B 1 483 ? -6.867 -26.938 -33.25 1 93.44 483 LYS B N 1
ATOM 10096 C CA . LYS B 1 483 ? -7.613 -25.719 -33.562 1 93.44 483 LYS B CA 1
ATOM 10097 C C . LYS B 1 483 ? -6.879 -24.844 -34.562 1 93.44 483 LYS B C 1
ATOM 10099 O O . LYS B 1 483 ? -7.5 -24.234 -35.438 1 93.44 483 LYS B O 1
ATOM 10104 N N . SER B 1 484 ? -5.535 -24.781 -34.5 1 90.38 484 SER B N 1
ATOM 10105 C CA . SER B 1 484 ? -4.75 -23.859 -35.312 1 90.38 484 SER B CA 1
ATOM 10106 C C . SER B 1 484 ? -4.645 -24.359 -36.75 1 90.38 484 SER B C 1
ATOM 10108 O O . SER B 1 484 ? -4.082 -25.422 -37 1 90.38 484 SER B O 1
ATOM 10110 N N . PRO B 1 485 ? -5.055 -23.578 -37.656 1 89.5 485 PRO B N 1
ATOM 10111 C CA . PRO B 1 485 ? -4.949 -23.984 -39.062 1 89.5 485 PRO B CA 1
ATOM 10112 C C . PRO B 1 485 ? -3.51 -24 -39.562 1 89.5 485 PRO B C 1
ATOM 10114 O O . PRO B 1 485 ? -3.178 -24.766 -40.469 1 89.5 485 PRO B O 1
ATOM 10117 N N . THR B 1 486 ? -2.754 -23.25 -38.938 1 87.81 486 THR B N 1
ATOM 10118 C CA . THR B 1 486 ? -1.385 -23.094 -39.406 1 87.81 486 THR B CA 1
ATOM 10119 C C . THR B 1 486 ? -0.561 -24.344 -39.125 1 87.81 486 THR B C 1
ATOM 10121 O O . THR B 1 486 ? 0.429 -24.609 -39.812 1 87.81 486 THR B O 1
ATOM 10124 N N . VAL B 1 487 ? -0.952 -25.078 -38.156 1 91.94 487 VAL B N 1
ATOM 10125 C CA . VAL B 1 487 ? -0.183 -26.266 -37.781 1 91.94 487 VAL B CA 1
ATOM 10126 C C . VAL B 1 487 ? -0.674 -27.469 -38.594 1 91.94 487 VAL B C 1
ATOM 10128 O O . VAL B 1 487 ? 0.029 -28.469 -38.688 1 91.94 487 VAL B O 1
ATOM 10131 N N . MET B 1 488 ? -1.773 -27.344 -39.281 1 90.69 488 MET B N 1
ATOM 10132 C CA . MET B 1 488 ? -2.449 -28.453 -39.938 1 90.69 488 MET B CA 1
ATOM 10133 C C . MET B 1 488 ? -1.615 -29 -41.094 1 90.69 488 MET B C 1
ATOM 10135 O O . MET B 1 488 ? -1.604 -30.203 -41.375 1 90.69 488 MET B O 1
ATOM 10139 N N . VAL B 1 489 ? -0.925 -28.094 -41.719 1 90.38 489 VAL B N 1
ATOM 10140 C CA . VAL B 1 489 ? -0.078 -28.5 -42.812 1 90.38 489 VAL B CA 1
ATOM 10141 C C . VAL B 1 489 ? 1.015 -29.438 -42.312 1 90.38 489 VAL B C 1
ATOM 10143 O O . VAL B 1 489 ? 1.237 -30.5 -42.906 1 90.38 489 VAL B O 1
ATOM 10146 N N . TYR B 1 490 ? 1.585 -29 -41.281 1 90.62 490 TYR B N 1
ATOM 10147 C CA . TYR B 1 490 ? 2.66 -29.797 -40.688 1 90.62 490 TYR B CA 1
ATOM 10148 C C . TYR B 1 490 ? 2.137 -31.141 -40.188 1 90.62 490 TYR B C 1
ATOM 10150 O O . TYR B 1 490 ? 2.758 -32.188 -40.406 1 90.62 490 TYR B O 1
ATOM 10158 N N . LEU B 1 491 ? 1.092 -31.156 -39.5 1 92.75 491 LEU B N 1
ATOM 10159 C CA . LEU B 1 491 ? 0.496 -32.344 -38.938 1 92.75 491 LEU B CA 1
ATOM 10160 C C . LEU B 1 491 ? 0.094 -33.344 -40.031 1 92.75 491 LEU B C 1
ATOM 10162 O O . LEU B 1 491 ? 0.271 -34.562 -39.875 1 92.75 491 LEU B O 1
ATOM 10166 N N . SER B 1 492 ? -0.397 -32.812 -41.125 1 91.25 492 SER B N 1
ATOM 10167 C CA . SER B 1 492 ? -0.795 -33.656 -42.25 1 91.25 492 SER B CA 1
ATOM 10168 C C . SER B 1 492 ? 0.415 -34.312 -42.906 1 91.25 492 SER B C 1
ATOM 10170 O O . SER B 1 492 ? 0.355 -35.469 -43.312 1 91.25 492 SER B O 1
ATOM 10172 N N . GLN B 1 493 ? 1.386 -33.531 -43.062 1 93.69 493 GLN B N 1
ATOM 10173 C CA . GLN B 1 493 ? 2.621 -34.094 -43.625 1 93.69 493 GLN B CA 1
ATOM 10174 C C . GLN B 1 493 ? 3.182 -35.188 -42.75 1 93.69 493 GLN B C 1
ATOM 10176 O O . GLN B 1 493 ? 3.619 -36.219 -43.25 1 93.69 493 GLN B O 1
ATOM 10181 N N . ARG B 1 494 ? 3.162 -35 -41.469 1 94.31 494 ARG B N 1
ATOM 10182 C CA . ARG B 1 494 ? 3.631 -36 -40.531 1 94.31 494 ARG B CA 1
ATOM 10183 C C . ARG B 1 494 ? 2.777 -37.281 -40.625 1 94.31 494 ARG B C 1
ATOM 10185 O O . ARG B 1 494 ? 3.299 -38.406 -40.531 1 94.31 494 ARG B O 1
ATOM 10192 N N . ASN B 1 495 ? 1.504 -37.094 -40.688 1 95.44 495 ASN B N 1
ATOM 10193 C CA . ASN B 1 495 ? 0.575 -38.188 -40.812 1 95.44 495 ASN B CA 1
ATOM 10194 C C . ASN B 1 495 ? 0.881 -39.062 -42.031 1 95.44 495 ASN B C 1
ATOM 10196 O O . ASN B 1 495 ? 0.817 -40.281 -41.969 1 95.44 495 ASN B O 1
ATOM 10200 N N . GLN B 1 496 ? 1.223 -38.406 -43.094 1 93.88 496 GLN B N 1
ATOM 10201 C CA . GLN B 1 496 ? 1.542 -39.094 -44.344 1 93.88 496 GLN B CA 1
ATOM 10202 C C . GLN B 1 496 ? 2.9 -39.781 -44.25 1 93.88 496 GLN B C 1
ATOM 10204 O O . GLN B 1 496 ? 3.027 -40.938 -44.594 1 93.88 496 GLN B O 1
ATOM 10209 N N . ASP B 1 497 ? 3.814 -39.094 -43.75 1 94.88 497 ASP B N 1
ATOM 10210 C CA . ASP B 1 497 ? 5.207 -39.531 -43.844 1 94.88 497 ASP B CA 1
ATOM 10211 C C . ASP B 1 497 ? 5.523 -40.562 -42.75 1 94.88 497 ASP B C 1
ATOM 10213 O O . ASP B 1 497 ? 6.359 -41.438 -42.938 1 94.88 497 ASP B O 1
ATOM 10217 N N . PHE B 1 498 ? 4.867 -40.344 -41.562 1 92.56 498 PHE B N 1
ATOM 10218 C CA . PHE B 1 498 ? 5.375 -41.094 -40.438 1 92.56 498 PHE B CA 1
ATOM 10219 C C . PHE B 1 498 ? 4.281 -41.969 -39.844 1 92.56 498 PHE B C 1
ATOM 10221 O O . PHE B 1 498 ? 4.57 -42.969 -39.188 1 92.56 498 PHE B O 1
ATOM 10228 N N . TRP B 1 499 ? 2.998 -41.688 -40.031 1 94.12 499 TRP B N 1
ATOM 10229 C CA . TRP B 1 499 ? 1.946 -42.406 -39.312 1 94.12 499 TRP B CA 1
ATOM 10230 C C . TRP B 1 499 ? 1.067 -43.188 -40.281 1 94.12 499 TRP B C 1
ATOM 10232 O O . TRP B 1 499 ? -0.032 -43.625 -39.938 1 94.12 499 TRP B O 1
ATOM 10242 N N . ASN B 1 500 ? 1.479 -43.281 -41.531 1 91.31 500 ASN B N 1
ATOM 10243 C CA . ASN B 1 500 ? 0.837 -44.094 -42.562 1 91.31 500 ASN B CA 1
ATOM 10244 C C . ASN B 1 500 ? -0.618 -43.688 -42.75 1 91.31 500 ASN B C 1
ATOM 10246 O O . ASN B 1 500 ? -1.485 -44.531 -42.969 1 91.31 500 ASN B O 1
ATOM 10250 N N . ARG B 1 501 ? -0.922 -42.406 -42.469 1 93.62 501 ARG B N 1
ATOM 10251 C CA . ARG B 1 501 ? -2.246 -41.812 -42.656 1 93.62 501 ARG B CA 1
ATOM 10252 C C . ARG B 1 501 ? -3.27 -42.5 -41.75 1 93.62 501 ARG B C 1
ATOM 10254 O O . ARG B 1 501 ? -4.434 -42.656 -42.125 1 93.62 501 ARG B O 1
ATOM 10261 N N . LYS B 1 502 ? -2.781 -42.938 -40.625 1 94.44 502 LYS B N 1
ATOM 10262 C CA . LYS B 1 502 ? -3.637 -43.688 -39.688 1 94.44 502 LYS B CA 1
ATOM 10263 C C . LYS B 1 502 ? -4.305 -42.719 -38.688 1 94.44 502 LYS B C 1
ATOM 10265 O O . LYS B 1 502 ? -5.145 -43.125 -37.906 1 94.44 502 LYS B O 1
ATOM 10270 N N . VAL B 1 503 ? -3.994 -41.469 -38.688 1 96.62 503 VAL B N 1
ATOM 10271 C CA . VAL B 1 503 ? -4.57 -40.5 -37.781 1 96.62 503 VAL B CA 1
ATOM 10272 C C . VAL B 1 503 ? -5.609 -39.656 -38.5 1 96.62 503 VAL B C 1
ATOM 10274 O O . VAL B 1 503 ? -5.309 -39.031 -39.531 1 96.62 503 VAL B O 1
ATOM 10277 N N . ASP B 1 504 ? -6.832 -39.656 -38.031 1 95.56 504 ASP B N 1
ATOM 10278 C CA . ASP B 1 504 ? -7.852 -38.719 -38.531 1 95.56 504 ASP B CA 1
ATOM 10279 C C . ASP B 1 504 ? -7.664 -37.344 -37.969 1 95.56 504 ASP B C 1
ATOM 10281 O O . ASP B 1 504 ? -8.125 -37.031 -36.844 1 95.56 504 ASP B O 1
ATOM 10285 N N . VAL B 1 505 ? -7.078 -36.469 -38.719 1 94.69 505 VAL B N 1
ATOM 10286 C CA . VAL B 1 505 ? -6.742 -35.125 -38.25 1 94.69 505 VAL B CA 1
ATOM 10287 C C . VAL B 1 505 ? -7.887 -34.156 -38.562 1 94.69 505 VAL B C 1
ATOM 10289 O O . VAL B 1 505 ? -8.289 -34.031 -39.719 1 94.69 505 VAL B O 1
ATOM 10292 N N . VAL B 1 506 ? -8.43 -33.5 -37.531 1 95.12 506 VAL B N 1
ATOM 10293 C CA . VAL B 1 506 ? -9.555 -32.562 -37.656 1 95.12 506 VAL B CA 1
ATOM 10294 C C . VAL B 1 506 ? -9.148 -31.172 -37.219 1 95.12 506 VAL B C 1
ATOM 10296 O O . VAL B 1 506 ? -8.57 -31 -36.156 1 95.12 506 VAL B O 1
ATOM 10299 N N . ASN B 1 507 ? -9.352 -30.141 -38.062 1 95 507 ASN B N 1
ATOM 10300 C CA . ASN B 1 507 ? -9.133 -28.734 -37.688 1 95 507 ASN B CA 1
ATOM 10301 C C . ASN B 1 507 ? -10.391 -28.109 -37.094 1 95 507 ASN B C 1
ATOM 10303 O O . ASN B 1 507 ? -11.289 -27.703 -37.812 1 95 507 ASN B O 1
ATOM 10307 N N . ALA B 1 508 ? -10.445 -28.047 -35.75 1 95.25 508 ALA B N 1
ATOM 10308 C CA . ALA B 1 508 ? -11.617 -27.5 -35.062 1 95.25 508 ALA B CA 1
ATOM 10309 C C . ALA B 1 508 ? -11.273 -27.078 -33.656 1 95.25 508 ALA B C 1
ATOM 10311 O O . ALA B 1 508 ? -10.273 -27.531 -33.094 1 95.25 508 ALA B O 1
ATOM 10312 N N . ASP B 1 509 ? -12.086 -26.219 -33.156 1 94.56 509 ASP B N 1
ATOM 10313 C CA . ASP B 1 509 ? -12.133 -26.016 -31.703 1 94.56 509 ASP B CA 1
ATOM 10314 C C . ASP B 1 509 ? -12.867 -27.156 -31.016 1 94.56 509 ASP B C 1
ATOM 10316 O O . ASP B 1 509 ? -14.047 -27.391 -31.266 1 94.56 509 ASP B O 1
ATOM 10320 N N . VAL B 1 510 ? -12.109 -27.797 -30.172 1 95.69 510 VAL B N 1
ATOM 10321 C CA . VAL B 1 510 ? -12.641 -29 -29.562 1 95.69 510 VAL B CA 1
ATOM 10322 C C . VAL B 1 510 ? -13.93 -28.688 -28.812 1 95.69 510 VAL B C 1
ATOM 10324 O O . VAL B 1 510 ? -14.797 -29.547 -28.656 1 95.69 510 VAL B O 1
ATOM 10327 N N . ARG B 1 511 ? -14.203 -27.5 -28.234 1 91.94 511 ARG B N 1
ATOM 10328 C CA . ARG B 1 511 ? -15.359 -27.094 -27.438 1 91.94 511 ARG B CA 1
ATOM 10329 C C . ARG B 1 511 ? -16.625 -27.047 -28.297 1 91.94 511 ARG B C 1
ATOM 10331 O O . ARG B 1 511 ? -17.734 -27.219 -27.781 1 91.94 511 ARG B O 1
ATOM 10338 N N . SER B 1 512 ? -16.344 -26.875 -29.625 1 92 512 SER B N 1
ATOM 10339 C CA . SER B 1 512 ? -17.469 -26.766 -30.531 1 92 512 SER B CA 1
ATOM 10340 C C . SER B 1 512 ? -17.5 -27.938 -31.531 1 92 512 SER B C 1
ATOM 10342 O O . SER B 1 512 ? -18.375 -27.984 -32.406 1 92 512 SER B O 1
ATOM 10344 N N . TRP B 1 513 ? -16.594 -28.75 -31.406 1 94.88 513 TRP B N 1
ATOM 10345 C CA . TRP B 1 513 ? -16.469 -29.891 -32.312 1 94.88 513 TRP B CA 1
ATOM 10346 C C . TRP B 1 513 ? -17.547 -30.922 -32.031 1 94.88 513 TRP B C 1
ATOM 10348 O O . TRP B 1 513 ? -17.906 -31.156 -30.859 1 94.88 513 TRP B O 1
ATOM 10358 N N . LYS B 1 514 ? -18.047 -31.547 -33.094 1 93.88 514 LYS B N 1
ATOM 10359 C CA . LYS B 1 514 ? -18.938 -32.688 -33.031 1 93.88 514 LYS B CA 1
ATOM 10360 C C . LYS B 1 514 ? -18.5 -33.812 -33.969 1 93.88 514 LYS B C 1
ATOM 10362 O O . LYS B 1 514 ? -18 -33.562 -35.062 1 93.88 514 LYS B O 1
ATOM 10367 N N . PRO B 1 515 ? -18.703 -35.031 -33.469 1 93.69 515 PRO B N 1
ATOM 10368 C CA . PRO B 1 515 ? -18.328 -36.156 -34.344 1 93.69 515 PRO B CA 1
ATOM 10369 C C . PRO B 1 515 ? -19.094 -36.156 -35.656 1 93.69 515 PRO B C 1
ATOM 10371 O O . PRO B 1 515 ? -20.281 -35.875 -35.688 1 93.69 515 PRO B O 1
ATOM 10374 N N . GLN B 1 516 ? -18.359 -36.344 -36.688 1 88.75 516 GLN B N 1
ATOM 10375 C CA . GLN B 1 516 ? -18.984 -36.438 -38 1 88.75 516 GLN B CA 1
ATOM 10376 C C . GLN B 1 516 ? -19.016 -37.875 -38.5 1 88.75 516 GLN B C 1
ATOM 10378 O O . GLN B 1 516 ? -19.828 -38.219 -39.375 1 88.75 516 GLN B O 1
ATOM 10383 N N . LEU B 1 517 ? -18.188 -38.688 -37.969 1 85.94 517 LEU B N 1
ATOM 10384 C CA . LEU B 1 517 ? -18.078 -40.094 -38.344 1 85.94 517 LEU B CA 1
ATOM 10385 C C . LEU B 1 517 ? -18.359 -41 -37.125 1 85.94 517 LEU B C 1
ATOM 10387 O O . LEU B 1 517 ? -18.156 -40.594 -36 1 85.94 517 LEU B O 1
ATOM 10391 N N . PRO B 1 518 ? -18.859 -42.125 -37.438 1 80.31 518 PRO B N 1
ATOM 10392 C CA . PRO B 1 518 ? -19.078 -43.062 -36.344 1 80.31 518 PRO B CA 1
ATOM 10393 C C . PRO B 1 518 ? -17.797 -43.406 -35.562 1 80.31 518 PRO B C 1
ATOM 10395 O O . PRO B 1 518 ? -17.859 -43.688 -34.375 1 80.31 518 PRO B O 1
ATOM 10398 N N . THR B 1 519 ? -16.781 -43.312 -36.25 1 82.69 519 THR B N 1
ATOM 10399 C CA . THR B 1 519 ? -15.5 -43.625 -35.625 1 82.69 519 THR B CA 1
ATOM 10400 C C . THR B 1 519 ? -15.086 -42.531 -34.656 1 82.69 519 THR B C 1
ATOM 10402 O O . THR B 1 519 ? -14.195 -42.719 -33.844 1 82.69 519 THR B O 1
ATOM 10405 N N . GLN B 1 520 ? -15.789 -41.469 -34.688 1 87.56 520 GLN B N 1
ATOM 10406 C CA . GLN B 1 520 ? -15.422 -40.312 -33.875 1 87.56 520 GLN B CA 1
ATOM 10407 C C . GLN B 1 520 ? -16.297 -40.219 -32.625 1 87.56 520 GLN B C 1
ATOM 10409 O O . GLN B 1 520 ? -16.625 -39.125 -32.188 1 87.56 520 GLN B O 1
ATOM 10414 N N . SER B 1 521 ? -16.703 -41.25 -32.125 1 91.38 521 SER B N 1
ATOM 10415 C CA . SER B 1 521 ? -17.438 -41.344 -30.859 1 91.38 521 SER B CA 1
ATOM 10416 C C . SER B 1 521 ? -17.078 -42.594 -30.094 1 91.38 521 SER B C 1
ATOM 10418 O O . SER B 1 521 ? -16.453 -43.5 -30.641 1 91.38 521 SER B O 1
ATOM 10420 N N . GLY B 1 522 ? -17.328 -42.5 -28.859 1 94.75 522 GLY B N 1
ATOM 10421 C CA . GLY B 1 522 ? -17.031 -43.656 -28.016 1 94.75 522 GLY B CA 1
ATOM 10422 C C . GLY B 1 522 ? -15.547 -43.781 -27.703 1 94.75 522 GLY B C 1
ATOM 10423 O O . GLY B 1 522 ? -14.992 -44.906 -27.734 1 94.75 522 GLY B O 1
ATOM 10424 N N . PHE B 1 523 ? -14.922 -42.719 -27.531 1 97.19 523 PHE B N 1
ATOM 10425 C CA . PHE B 1 523 ? -13.492 -42.75 -27.266 1 97.19 523 PHE B CA 1
ATOM 10426 C C . PHE B 1 523 ? -13.195 -43.469 -25.969 1 97.19 523 PHE B C 1
ATOM 10428 O O . PHE B 1 523 ? -13.938 -43.344 -24.984 1 97.19 523 PHE B O 1
ATOM 10435 N N . HIS B 1 524 ? -12.078 -44.219 -25.969 1 97.75 524 HIS B N 1
ATOM 10436 C CA . HIS B 1 524 ? -11.672 -45 -24.812 1 97.75 524 HIS B CA 1
ATOM 10437 C C . HIS B 1 524 ? -10.477 -44.344 -24.109 1 97.75 524 HIS B C 1
ATOM 10439 O O . HIS B 1 524 ? -10.211 -44.625 -22.938 1 97.75 524 HIS B O 1
ATOM 10445 N N . LEU B 1 525 ? -9.75 -43.562 -24.781 1 98.31 525 LEU B N 1
ATOM 10446 C CA . LEU B 1 525 ? -8.578 -42.844 -24.297 1 98.31 525 LEU B CA 1
ATOM 10447 C C . LEU B 1 525 ? -8.523 -41.438 -24.875 1 98.31 525 LEU B C 1
ATOM 10449 O O . LEU B 1 525 ? -8.586 -41.281 -26.094 1 98.31 525 LEU B O 1
ATOM 10453 N N . VAL B 1 526 ? -8.492 -40.469 -23.969 1 98.5 526 VAL B N 1
ATOM 10454 C CA . VAL B 1 526 ? -8.344 -39.062 -24.375 1 98.5 526 VAL B CA 1
ATOM 10455 C C . VAL B 1 526 ? -7.012 -38.531 -23.875 1 98.5 526 VAL B C 1
ATOM 10457 O O . VAL B 1 526 ? -6.738 -38.562 -22.672 1 98.5 526 VAL B O 1
ATOM 10460 N N . ILE B 1 527 ? -6.176 -38.031 -24.734 1 98.62 527 ILE B N 1
ATOM 10461 C CA . ILE B 1 527 ? -4.848 -37.531 -24.406 1 98.62 527 ILE B CA 1
ATOM 10462 C C . ILE B 1 527 ? -4.762 -36.062 -24.766 1 98.62 527 ILE B C 1
ATOM 10464 O O . ILE B 1 527 ? -5.133 -35.656 -25.859 1 98.62 527 ILE B O 1
ATOM 10468 N N . SER B 1 528 ? -4.336 -35.25 -23.781 1 97.56 528 SER B N 1
ATOM 10469 C CA . SER B 1 528 ? -4.152 -33.844 -24.047 1 97.56 528 SER B CA 1
ATOM 10470 C C . SER B 1 528 ? -3.006 -33.25 -23.219 1 97.56 528 SER B C 1
ATOM 10472 O O . SER B 1 528 ? -2.631 -33.812 -22.188 1 97.56 528 SER B O 1
ATOM 10474 N N . GLU B 1 529 ? -2.348 -32.25 -23.656 1 94.56 529 GLU B N 1
ATOM 10475 C CA . GLU B 1 529 ? -1.408 -31.422 -22.922 1 94.56 529 GLU B CA 1
ATOM 10476 C C . GLU B 1 529 ? -1.812 -29.953 -22.984 1 94.56 529 GLU B C 1
ATOM 10478 O O . GLU B 1 529 ? -1.157 -29.141 -23.641 1 94.56 529 GLU B O 1
ATOM 10483 N N . LEU B 1 530 ? -2.854 -29.594 -22.328 1 95.38 530 LEU B N 1
ATOM 10484 C CA . LEU B 1 530 ? -3.416 -28.234 -22.266 1 95.38 530 LEU B CA 1
ATOM 10485 C C . LEU B 1 530 ? -3.238 -27.641 -20.875 1 95.38 530 LEU B C 1
ATOM 10487 O O . LEU B 1 530 ? -4.18 -27.078 -20.312 1 95.38 530 LEU B O 1
ATOM 10491 N N . LEU B 1 531 ? -2.1 -27.875 -20.297 1 96.5 531 LEU B N 1
ATOM 10492 C CA . LEU B 1 531 ? -1.785 -27.406 -18.953 1 96.5 531 LEU B CA 1
ATOM 10493 C C . LEU B 1 531 ? -0.882 -26.188 -19 1 96.5 531 LEU B C 1
ATOM 10495 O O . LEU B 1 531 ? 0.034 -26.109 -19.828 1 96.5 531 LEU B O 1
ATOM 10499 N N . GLY B 1 532 ? -1.234 -25.203 -18.188 1 96.19 532 GLY B N 1
ATOM 10500 C CA . GLY B 1 532 ? -0.355 -24.062 -18 1 96.19 532 GLY B CA 1
ATOM 10501 C C . GLY B 1 532 ? 0.348 -24.062 -16.656 1 96.19 532 GLY B C 1
ATOM 10502 O O . GLY B 1 532 ? 0.255 -25.031 -15.906 1 96.19 532 GLY B O 1
ATOM 10503 N N . SER B 1 533 ? 1.031 -22.984 -16.344 1 96.94 533 SER B N 1
ATOM 10504 C CA . SER B 1 533 ? 1.873 -22.859 -15.164 1 96.94 533 SER B CA 1
ATOM 10505 C C . SER B 1 533 ? 1.06 -23.047 -13.891 1 96.94 533 SER B C 1
ATOM 10507 O O . SER B 1 533 ? 1.618 -23.328 -12.828 1 96.94 533 SER B O 1
ATOM 10509 N N . PHE B 1 534 ? -0.227 -22.906 -13.961 1 98.06 534 PHE B N 1
ATOM 10510 C CA . PHE B 1 534 ? -1.12 -23.031 -12.82 1 98.06 534 PHE B CA 1
ATOM 10511 C C . PHE B 1 534 ? -2.064 -24.203 -12.992 1 98.06 534 PHE B C 1
ATOM 10513 O O . PHE B 1 534 ? -3.031 -24.359 -12.242 1 98.06 534 PHE B O 1
ATOM 10520 N N . GLY B 1 535 ? -1.837 -25.016 -13.961 1 97.69 535 GLY B N 1
ATOM 10521 C CA . GLY B 1 535 ? -2.611 -26.203 -14.25 1 97.69 535 GLY B CA 1
ATOM 10522 C C . GLY B 1 535 ? -3.791 -25.953 -15.172 1 97.69 535 GLY B C 1
ATOM 10523 O O . GLY B 1 535 ? -3.809 -26.422 -16.312 1 97.69 535 GLY B O 1
ATOM 10524 N N . CYS B 1 536 ? -4.715 -25.156 -14.719 1 97.44 536 CYS B N 1
ATOM 10525 C CA . CYS B 1 536 ? -5.973 -24.969 -15.438 1 97.44 536 CYS B CA 1
ATOM 10526 C C . CYS B 1 536 ? -6.004 -23.641 -16.156 1 97.44 536 CYS B C 1
ATOM 10528 O O . CYS B 1 536 ? -7.035 -23.25 -16.703 1 97.44 536 CYS B O 1
ATOM 10530 N N . ASN B 1 537 ? -4.895 -22.906 -16.25 1 97 537 ASN B N 1
ATOM 10531 C CA . ASN B 1 537 ? -4.902 -21.547 -16.781 1 97 537 ASN B CA 1
ATOM 10532 C C . ASN B 1 537 ? -4.828 -21.547 -18.312 1 97 537 ASN B C 1
ATOM 10534 O O . ASN B 1 537 ? -4.82 -20.484 -18.938 1 97 537 ASN B O 1
ATOM 10538 N N . GLU B 1 538 ? -4.746 -22.688 -18.953 1 95.69 538 GLU B N 1
ATOM 10539 C CA . GLU B 1 538 ? -4.879 -22.766 -20.406 1 95.69 538 GLU B CA 1
ATOM 10540 C C . GLU B 1 538 ? -6.211 -23.391 -20.797 1 95.69 538 GLU B C 1
ATOM 10542 O O . GLU B 1 538 ? -6.363 -23.875 -21.922 1 95.69 538 GLU B O 1
ATOM 10547 N N . LEU B 1 539 ? -7.098 -23.547 -19.812 1 96.62 539 LEU B N 1
ATOM 10548 C CA . LEU B 1 539 ? -8.508 -23.875 -19.969 1 96.62 539 LEU B CA 1
ATOM 10549 C C . LEU B 1 539 ? -8.688 -25.359 -20.312 1 96.62 539 LEU B C 1
ATOM 10551 O O . LEU B 1 539 ? -9.555 -25.719 -21.109 1 96.62 539 LEU B O 1
ATOM 10555 N N . SER B 1 540 ? -7.762 -26.188 -19.781 1 96.62 540 SER B N 1
ATOM 10556 C CA . SER B 1 540 ? -7.871 -27.641 -19.891 1 96.62 540 SER B CA 1
ATOM 10557 C C . SER B 1 540 ? -9.242 -28.141 -19.453 1 96.62 540 SER B C 1
ATOM 10559 O O . SER B 1 540 ? -9.859 -28.969 -20.125 1 96.62 540 SER B O 1
ATOM 10561 N N . PRO B 1 541 ? -9.844 -27.578 -18.328 1 96.44 541 PRO B N 1
ATOM 10562 C CA . PRO B 1 541 ? -11.148 -28.078 -17.891 1 96.44 541 PRO B CA 1
ATOM 10563 C C . PRO B 1 541 ? -12.242 -27.875 -18.953 1 96.44 541 PRO B C 1
ATOM 10565 O O . PRO B 1 541 ? -13.016 -28.797 -19.219 1 96.44 541 PRO B O 1
ATOM 10568 N N . GLU B 1 542 ? -12.328 -26.719 -19.516 1 95.06 542 GLU B N 1
ATOM 10569 C CA . GLU B 1 542 ? -13.336 -26.406 -20.516 1 95.06 542 GLU B CA 1
ATOM 10570 C C . GLU B 1 542 ? -13.18 -27.297 -21.75 1 95.06 542 GLU B C 1
ATOM 10572 O O . GLU B 1 542 ? -14.172 -27.781 -22.297 1 95.06 542 GLU B O 1
ATOM 10577 N N . CYS B 1 543 ? -11.945 -27.516 -22.188 1 96.19 543 CYS B N 1
ATOM 10578 C CA . CYS B 1 543 ? -11.672 -28.281 -23.391 1 96.19 543 CYS B CA 1
ATOM 10579 C C . CYS B 1 543 ? -11.984 -29.75 -23.188 1 96.19 543 CYS B C 1
ATOM 10581 O O . CYS B 1 543 ? -12.641 -30.375 -24.016 1 96.19 543 CYS B O 1
ATOM 10583 N N . LEU B 1 544 ? -11.547 -30.328 -22.125 1 96.69 544 LEU B N 1
ATOM 10584 C CA . LEU B 1 544 ? -11.719 -31.75 -21.891 1 96.69 544 LEU B CA 1
ATOM 10585 C C . LEU B 1 544 ? -13.18 -32.094 -21.594 1 96.69 544 LEU B C 1
ATOM 10587 O O . LEU B 1 544 ? -13.672 -33.125 -21.984 1 96.69 544 LEU B O 1
ATOM 10591 N N . TYR B 1 545 ? -13.844 -31.203 -20.844 1 94.56 545 TYR B N 1
ATOM 10592 C CA . TYR B 1 545 ? -15.25 -31.422 -20.547 1 94.56 545 TYR B CA 1
ATOM 10593 C C . TYR B 1 545 ? -16.078 -31.5 -21.812 1 94.56 545 TYR B C 1
ATOM 10595 O O . TYR B 1 545 ? -17.047 -32.281 -21.891 1 94.56 545 TYR B O 1
ATOM 10603 N N . SER B 1 546 ? -15.734 -30.781 -22.781 1 93.62 546 SER B N 1
ATOM 10604 C CA . SER B 1 546 ? -16.516 -30.672 -24.016 1 93.62 546 SER B CA 1
ATOM 10605 C C . SER B 1 546 ? -16.578 -32 -24.766 1 93.62 546 SER B C 1
ATOM 10607 O O . SER B 1 546 ? -17.5 -32.25 -25.531 1 93.62 546 SER B O 1
ATOM 10609 N N . VAL B 1 547 ? -15.656 -32.906 -24.578 1 95.06 547 VAL B N 1
ATOM 10610 C CA . VAL B 1 547 ? -15.602 -34.156 -25.375 1 95.06 547 VAL B CA 1
ATOM 10611 C C . VAL B 1 547 ? -16.078 -35.312 -24.547 1 95.06 547 VAL B C 1
ATOM 10613 O O . VAL B 1 547 ? -16.203 -36.438 -25.047 1 95.06 547 VAL B O 1
ATOM 10616 N N . GLU B 1 548 ? -16.266 -35.094 -23.312 1 94.12 548 GLU B N 1
ATOM 10617 C CA . GLU B 1 548 ? -16.641 -36.188 -22.422 1 94.12 548 GLU B CA 1
ATOM 10618 C C . GLU B 1 548 ? -17.891 -36.906 -22.938 1 94.12 548 GLU B C 1
ATOM 10620 O O . GLU B 1 548 ? -18.016 -38.125 -22.812 1 94.12 548 GLU B O 1
ATOM 10625 N N . GLN B 1 549 ? -18.797 -36.156 -23.484 1 91.38 549 GLN B N 1
ATOM 10626 C CA . GLN B 1 549 ? -20.062 -36.719 -23.984 1 91.38 549 GLN B CA 1
ATOM 10627 C C . GLN B 1 549 ? -19.812 -37.656 -25.141 1 91.38 549 GLN B C 1
ATOM 10629 O O . GLN B 1 549 ? -20.672 -38.5 -25.469 1 91.38 549 GLN B O 1
ATOM 10634 N N . TYR B 1 550 ? -18.672 -37.625 -25.812 1 95.06 550 TYR B N 1
ATOM 10635 C CA . TYR B 1 550 ? -18.359 -38.438 -26.969 1 95.06 550 TYR B CA 1
ATOM 10636 C C . TYR B 1 550 ? -17.484 -39.625 -26.578 1 95.06 550 TYR B C 1
ATOM 10638 O O . TYR B 1 550 ? -16.969 -40.344 -27.438 1 95.06 550 TYR B O 1
ATOM 10646 N N . CYS B 1 551 ? -17.266 -39.844 -25.328 1 95.88 551 CYS B N 1
ATOM 10647 C CA . CYS B 1 551 ? -16.422 -40.906 -24.828 1 95.88 551 CYS B CA 1
ATOM 10648 C C . CYS B 1 551 ? -17.266 -42.125 -24.438 1 95.88 551 CYS B C 1
ATOM 10650 O O . CYS B 1 551 ? -18.484 -42.031 -24.297 1 95.88 551 CYS B O 1
ATOM 10652 N N . ASP B 1 552 ? -16.625 -43.25 -24.391 1 94.69 552 ASP B N 1
ATOM 10653 C CA . ASP B 1 552 ? -17.266 -44.469 -23.906 1 94.69 552 ASP B CA 1
ATOM 10654 C C . ASP B 1 552 ? -17.641 -44.312 -22.422 1 94.69 552 ASP B C 1
ATOM 10656 O O . ASP B 1 552 ? -16.766 -44.094 -21.578 1 94.69 552 ASP B O 1
ATOM 10660 N N . PRO B 1 553 ? -18.875 -44.438 -22.062 1 89.5 553 PRO B N 1
ATOM 10661 C CA . PRO B 1 553 ? -19.297 -44.188 -20.688 1 89.5 553 PRO B CA 1
ATOM 10662 C C . PRO B 1 553 ? -18.781 -45.25 -19.719 1 89.5 553 PRO B C 1
ATOM 10664 O O . PRO B 1 553 ? -18.641 -44.969 -18.516 1 89.5 553 PRO B O 1
ATOM 10667 N N . ASP B 1 554 ? -18.5 -46.438 -20.234 1 90.81 554 ASP B N 1
ATOM 10668 C CA . ASP B 1 554 ? -18.109 -47.531 -19.359 1 90.81 554 ASP B CA 1
ATOM 10669 C C . ASP B 1 554 ? -16.594 -47.562 -19.172 1 90.81 554 ASP B C 1
ATOM 10671 O O . ASP B 1 554 ? -16.109 -47.844 -18.062 1 90.81 554 ASP B O 1
ATOM 10675 N N . ASN B 1 555 ? -15.906 -47.344 -20.281 1 93.88 555 ASN B N 1
ATOM 10676 C CA . ASN B 1 555 ? -14.453 -47.406 -20.234 1 93.88 555 ASN B CA 1
ATOM 10677 C C . ASN B 1 555 ? -13.805 -46.188 -20.875 1 93.88 555 ASN B C 1
ATOM 10679 O O . ASN B 1 555 ? -13.695 -46.094 -22.094 1 93.88 555 ASN B O 1
ATOM 10683 N N . ILE B 1 556 ? -13.422 -45.219 -20.062 1 96.5 556 ILE B N 1
ATOM 10684 C CA . ILE B 1 556 ? -12.773 -44.031 -20.578 1 96.5 556 ILE B CA 1
ATOM 10685 C C . ILE B 1 556 ? -11.617 -43.625 -19.672 1 96.5 556 ILE B C 1
ATOM 10687 O O . ILE B 1 556 ? -11.734 -43.688 -18.438 1 96.5 556 ILE B O 1
ATOM 10691 N N . ILE B 1 557 ? -10.484 -43.375 -20.25 1 98.06 557 ILE B N 1
ATOM 10692 C CA . ILE B 1 557 ? -9.305 -42.875 -19.531 1 98.06 557 ILE B CA 1
ATOM 10693 C C . ILE B 1 557 ? -8.883 -41.531 -20.094 1 98.06 557 ILE B C 1
ATOM 10695 O O . ILE B 1 557 ? -8.875 -41.312 -21.312 1 98.06 557 ILE B O 1
ATOM 10699 N N . PHE B 1 558 ? -8.672 -40.625 -19.188 1 98.38 558 PHE B N 1
ATOM 10700 C CA . PHE B 1 558 ? -8.133 -39.312 -19.594 1 98.38 558 PHE B CA 1
ATOM 10701 C C . PHE B 1 558 ? -6.676 -39.188 -19.172 1 98.38 558 PHE B C 1
ATOM 10703 O O . PHE B 1 558 ? -6.301 -39.594 -18.062 1 98.38 558 PHE B O 1
ATOM 10710 N N . ILE B 1 559 ? -5.887 -38.594 -20.031 1 98.69 559 ILE B N 1
ATOM 10711 C CA . ILE B 1 559 ? -4.535 -38.125 -19.734 1 98.69 559 ILE B CA 1
ATOM 10712 C C . ILE B 1 559 ? -4.422 -36.625 -20.031 1 98.69 559 ILE B C 1
ATOM 10714 O O . ILE B 1 559 ? -4.465 -36.219 -21.188 1 98.69 559 ILE B O 1
ATOM 10718 N N . PRO B 1 560 ? -4.227 -35.875 -19 1 98.31 560 PRO B N 1
ATOM 10719 C CA . PRO B 1 560 ? -4.098 -36.219 -17.578 1 98.31 560 PRO B CA 1
ATOM 10720 C C . PRO B 1 560 ? -5.43 -36.625 -16.938 1 98.31 560 PRO B C 1
ATOM 10722 O O . PRO B 1 560 ? -6.484 -36.125 -17.359 1 98.31 560 PRO B O 1
ATOM 10725 N N . LYS B 1 561 ? -5.277 -37.406 -15.945 1 97.88 561 LYS B N 1
ATOM 10726 C CA . LYS B 1 561 ? -6.434 -37.844 -15.164 1 97.88 561 LYS B CA 1
ATOM 10727 C C . LYS B 1 561 ? -6.941 -36.719 -14.266 1 97.88 561 LYS B C 1
ATOM 10729 O O . LYS B 1 561 ? -8.148 -36.531 -14.125 1 97.88 561 LYS B O 1
ATOM 10734 N N . GLU B 1 562 ? -6.023 -36.031 -13.641 1 98.12 562 GLU B N 1
ATOM 10735 C CA . GLU B 1 562 ? -6.359 -34.938 -12.773 1 98.12 562 GLU B CA 1
ATOM 10736 C C . GLU B 1 562 ? -5.184 -33.969 -12.633 1 98.12 562 GLU B C 1
ATOM 10738 O O . GLU B 1 562 ? -4.035 -34.344 -12.891 1 98.12 562 GLU B O 1
ATOM 10743 N N . TYR B 1 563 ? -5.418 -32.844 -12.281 1 98.25 563 TYR B N 1
ATOM 10744 C CA . TYR B 1 563 ? -4.402 -31.828 -12.008 1 98.25 563 TYR B CA 1
ATOM 10745 C C . TYR B 1 563 ? -4.875 -30.859 -10.922 1 98.25 563 TYR B C 1
ATOM 10747 O O . TYR B 1 563 ? -6.062 -30.531 -10.844 1 98.25 563 TYR B O 1
ATOM 10755 N N . THR B 1 564 ? -3.945 -30.438 -10.031 1 98.38 564 THR B N 1
ATOM 10756 C CA . THR B 1 564 ? -4.195 -29.641 -8.836 1 98.38 564 THR B CA 1
ATOM 10757 C C . THR B 1 564 ? -3.385 -28.344 -8.875 1 98.38 564 THR B C 1
ATOM 10759 O O . THR B 1 564 ? -2.205 -28.359 -9.234 1 98.38 564 THR B O 1
ATOM 10762 N N . SER B 1 565 ? -4.035 -27.25 -8.555 1 98.5 565 SER B N 1
ATOM 10763 C CA . SER B 1 565 ? -3.354 -25.953 -8.438 1 98.5 565 SER B CA 1
ATOM 10764 C C . SER B 1 565 ? -2.916 -25.703 -7 1 98.5 565 SER B C 1
ATOM 10766 O O . SER B 1 565 ? -3.619 -26.062 -6.055 1 98.5 565 SER B O 1
ATOM 10768 N N . PHE B 1 566 ? -1.758 -25.109 -6.848 1 98.31 566 PHE B N 1
ATOM 10769 C CA . PHE B 1 566 ? -1.188 -24.75 -5.551 1 98.31 566 PHE B CA 1
ATOM 10770 C C . PHE B 1 566 ? -0.726 -23.297 -5.543 1 98.31 566 PHE B C 1
ATOM 10772 O O . PHE B 1 566 ? -0.533 -22.688 -6.598 1 98.31 566 PHE B O 1
ATOM 10779 N N . VAL B 1 567 ? -0.569 -22.75 -4.316 1 98.06 567 VAL B N 1
ATOM 10780 C CA . VAL B 1 567 ? -0.058 -21.391 -4.223 1 98.06 567 VAL B CA 1
ATOM 10781 C C . VAL B 1 567 ? 0.89 -21.266 -3.029 1 98.06 567 VAL B C 1
ATOM 10783 O O . VAL B 1 567 ? 0.824 -22.078 -2.096 1 98.06 567 VAL B O 1
ATOM 10786 N N . ALA B 1 568 ? 1.769 -20.281 -3.086 1 97.69 568 ALA B N 1
ATOM 10787 C CA . ALA B 1 568 ? 2.652 -19.875 -1.996 1 97.69 568 ALA B CA 1
ATOM 10788 C C . ALA B 1 568 ? 2.938 -18.375 -2.045 1 97.69 568 ALA B C 1
ATOM 10790 O O . ALA B 1 568 ? 2.945 -17.781 -3.121 1 97.69 568 ALA B O 1
ATOM 10791 N N . PRO B 1 569 ? 3.127 -17.734 -0.839 1 97.94 569 PRO B N 1
ATOM 10792 C CA . PRO B 1 569 ? 3.484 -16.328 -0.846 1 97.94 569 PRO B CA 1
ATOM 10793 C C . PRO B 1 569 ? 4.863 -16.062 -1.452 1 97.94 569 PRO B C 1
ATOM 10795 O O . PRO B 1 569 ? 5.816 -16.797 -1.161 1 97.94 569 PRO B O 1
ATOM 10798 N N . ALA B 1 570 ? 4.961 -15 -2.242 1 97.62 570 ALA B N 1
ATOM 10799 C CA . ALA B 1 570 ? 6.164 -14.773 -3.039 1 97.62 570 ALA B CA 1
ATOM 10800 C C . ALA B 1 570 ? 6.863 -13.484 -2.615 1 97.62 570 ALA B C 1
ATOM 10802 O O . ALA B 1 570 ? 6.211 -12.469 -2.377 1 97.62 570 ALA B O 1
ATOM 10803 N N . ILE B 1 571 ? 8.164 -13.555 -2.475 1 98 571 ILE B N 1
ATOM 10804 C CA . ILE B 1 571 ? 9.023 -12.383 -2.383 1 98 571 ILE B CA 1
ATOM 10805 C C . ILE B 1 571 ? 9.711 -12.141 -3.725 1 98 571 ILE B C 1
ATOM 10807 O O . ILE B 1 571 ? 10.461 -13 -4.211 1 98 571 ILE B O 1
ATOM 10811 N N . SER B 1 572 ? 9.453 -11.078 -4.355 1 97.75 572 SER B N 1
ATOM 10812 C CA . SER B 1 572 ? 10.125 -10.727 -5.602 1 97.75 572 SER B CA 1
ATOM 10813 C C . SER B 1 572 ? 10.164 -9.219 -5.809 1 97.75 572 SER B C 1
ATOM 10815 O O . SER B 1 572 ? 9.359 -8.672 -6.566 1 97.75 572 SER B O 1
ATOM 10817 N N . PRO B 1 573 ? 11.125 -8.547 -5.203 1 97.5 573 PRO B N 1
ATOM 10818 C CA . PRO B 1 573 ? 11.25 -7.109 -5.453 1 97.5 573 PRO B CA 1
ATOM 10819 C C . PRO B 1 573 ? 11.438 -6.781 -6.934 1 97.5 573 PRO B C 1
ATOM 10821 O O . PRO B 1 573 ? 11.008 -5.723 -7.395 1 97.5 573 PRO B O 1
ATOM 10824 N N . SER B 1 574 ? 12.047 -7.676 -7.684 1 96.06 574 SER B N 1
ATOM 10825 C CA . SER B 1 574 ? 12.305 -7.453 -9.102 1 96.06 574 SER B CA 1
ATOM 10826 C C . SER B 1 574 ? 11.008 -7.336 -9.891 1 96.06 574 SER B C 1
ATOM 10828 O O . SER B 1 574 ? 10.82 -6.387 -10.656 1 96.06 574 SER B O 1
ATOM 10830 N N . ILE B 1 575 ? 10.109 -8.289 -9.68 1 97.12 575 ILE B N 1
ATOM 10831 C CA . ILE B 1 575 ? 8.836 -8.258 -10.391 1 97.12 575 ILE B CA 1
ATOM 10832 C C . ILE B 1 575 ? 8.039 -7.023 -9.969 1 97.12 575 ILE B C 1
ATOM 10834 O O . ILE B 1 575 ? 7.473 -6.324 -10.812 1 97.12 575 ILE B O 1
ATOM 10838 N N . TYR B 1 576 ? 8 -6.742 -8.664 1 97.62 576 TYR B N 1
ATOM 10839 C CA . TYR B 1 576 ? 7.258 -5.598 -8.148 1 97.62 576 TYR B CA 1
ATOM 10840 C C . TYR B 1 576 ? 7.754 -4.301 -8.781 1 97.62 576 TYR B C 1
ATOM 10842 O O . TYR B 1 576 ? 6.953 -3.455 -9.188 1 97.62 576 TYR B O 1
ATOM 10850 N N . THR B 1 577 ? 9.07 -4.176 -8.883 1 96.38 577 THR B N 1
ATOM 10851 C CA . THR B 1 577 ? 9.672 -2.965 -9.438 1 96.38 577 THR B CA 1
ATOM 10852 C C . THR B 1 577 ? 9.258 -2.773 -10.891 1 96.38 577 THR B C 1
ATOM 10854 O O . THR B 1 577 ? 8.953 -1.655 -11.312 1 96.38 577 THR B O 1
ATOM 10857 N N . LYS B 1 578 ? 9.281 -3.826 -11.656 1 95.75 578 LYS B N 1
ATOM 10858 C CA . LYS B 1 578 ? 8.875 -3.76 -13.062 1 95.75 578 LYS B CA 1
ATOM 10859 C C . LYS B 1 578 ? 7.441 -3.262 -13.195 1 95.75 578 LYS B C 1
ATOM 10861 O O . LYS B 1 578 ? 7.148 -2.432 -14.062 1 95.75 578 LYS B O 1
ATOM 10866 N N . LEU B 1 579 ? 6.602 -3.814 -12.352 1 96.44 579 LEU B N 1
ATOM 10867 C CA . LEU B 1 579 ? 5.195 -3.43 -12.391 1 96.44 579 LEU B CA 1
ATOM 10868 C C . LEU B 1 579 ? 5.012 -1.989 -11.922 1 96.44 579 LEU B C 1
ATOM 10870 O O . LEU B 1 579 ? 4.238 -1.234 -12.516 1 96.44 579 LEU B O 1
ATOM 10874 N N . LEU B 1 580 ? 5.719 -1.629 -10.859 1 94.19 580 LEU B N 1
ATOM 10875 C CA . LEU B 1 580 ? 5.664 -0.277 -10.312 1 94.19 580 LEU B CA 1
ATOM 10876 C C . LEU B 1 580 ? 6.086 0.749 -11.367 1 94.19 580 LEU B C 1
ATOM 10878 O O . LEU B 1 580 ? 5.449 1.794 -11.508 1 94.19 580 LEU B O 1
ATOM 10882 N N . GLU B 1 581 ? 7.07 0.483 -12.133 1 92 581 GLU B N 1
ATOM 10883 C CA . GLU B 1 581 ? 7.652 1.41 -13.102 1 92 581 GLU B CA 1
ATOM 10884 C C . GLU B 1 581 ? 6.75 1.578 -14.32 1 92 581 GLU B C 1
ATOM 10886 O O . GLU B 1 581 ? 6.91 2.527 -15.094 1 92 581 GLU B O 1
ATOM 10891 N N . SER B 1 582 ? 5.828 0.692 -14.469 1 90.81 582 SER B N 1
ATOM 10892 C CA . SER B 1 582 ? 4.891 0.834 -15.578 1 90.81 582 SER B CA 1
ATOM 10893 C C . SER B 1 582 ? 3.936 2 -15.352 1 90.81 582 SER B C 1
ATOM 10895 O O . SER B 1 582 ? 3.27 2.457 -16.281 1 90.81 582 SER B O 1
ATOM 10897 N N . ASN B 1 583 ? 3.801 2.504 -14.156 1 88.25 583 ASN B N 1
ATOM 10898 C CA . ASN B 1 583 ? 2.898 3.58 -13.758 1 88.25 583 ASN B CA 1
ATOM 10899 C C . ASN B 1 583 ? 1.461 3.289 -14.18 1 88.25 583 ASN B C 1
ATOM 10901 O O . ASN B 1 583 ? 0.762 4.18 -14.664 1 88.25 583 ASN B O 1
ATOM 10905 N N . ASP B 1 584 ? 1.106 2.029 -14.18 1 92.19 584 ASP B N 1
ATOM 10906 C CA . ASP B 1 584 ? -0.228 1.535 -14.5 1 92.19 584 ASP B CA 1
ATOM 10907 C C . ASP B 1 584 ? -0.694 0.5 -13.484 1 92.19 584 ASP B C 1
ATOM 10909 O O . ASP B 1 584 ? -0.274 -0.658 -13.523 1 92.19 584 ASP B O 1
ATOM 10913 N N . LEU B 1 585 ? -1.602 0.914 -12.641 1 91.5 585 LEU B N 1
ATOM 10914 C CA . LEU B 1 585 ? -2.053 0.074 -11.539 1 91.5 585 LEU B CA 1
ATOM 10915 C C . LEU B 1 585 ? -2.768 -1.169 -12.055 1 91.5 585 LEU B C 1
ATOM 10917 O O . LEU B 1 585 ? -2.873 -2.17 -11.344 1 91.5 585 LEU B O 1
ATOM 10921 N N . SER B 1 586 ? -3.312 -1.159 -13.211 1 94.19 586 SER B N 1
ATOM 10922 C CA . SER B 1 586 ? -4.035 -2.301 -13.766 1 94.19 586 SER B CA 1
ATOM 10923 C C . SER B 1 586 ? -3.111 -3.502 -13.945 1 94.19 586 SER B C 1
ATOM 10925 O O . SER B 1 586 ? -3.57 -4.645 -13.961 1 94.19 586 SER B O 1
ATOM 10927 N N . LYS B 1 587 ? -1.796 -3.271 -14.047 1 96.31 587 LYS B N 1
ATOM 10928 C CA . LYS B 1 587 ? -0.824 -4.34 -14.266 1 96.31 587 LYS B CA 1
ATOM 10929 C C . LYS B 1 587 ? -0.708 -5.23 -13.031 1 96.31 587 LYS B C 1
ATOM 10931 O O . LYS B 1 587 ? -0.282 -6.387 -13.133 1 96.31 587 LYS B O 1
ATOM 10936 N N . PHE B 1 588 ? -1.107 -4.699 -11.883 1 97.31 588 PHE B N 1
ATOM 10937 C CA . PHE B 1 588 ? -1.052 -5.488 -10.656 1 97.31 588 PHE B CA 1
ATOM 10938 C C . PHE B 1 588 ? -2.23 -6.449 -10.578 1 97.31 588 PHE B C 1
ATOM 10940 O O . PHE B 1 588 ? -2.299 -7.285 -9.672 1 97.31 588 PHE B O 1
ATOM 10947 N N . HIS B 1 589 ? -3.188 -6.43 -11.484 1 97.56 589 HIS B N 1
ATOM 10948 C CA . HIS B 1 589 ? -4.387 -7.262 -11.492 1 97.56 589 HIS B CA 1
ATOM 10949 C C . HIS B 1 589 ? -4.305 -8.344 -12.562 1 97.56 589 HIS B C 1
ATOM 10951 O O . HIS B 1 589 ? -5.277 -9.062 -12.797 1 97.56 589 HIS B O 1
ATOM 10957 N N . ALA B 1 590 ? -3.152 -8.414 -13.195 1 97.19 590 ALA B N 1
ATOM 10958 C CA . ALA B 1 590 ? -2.885 -9.453 -14.188 1 97.19 590 ALA B CA 1
ATOM 10959 C C . ALA B 1 590 ? -1.932 -10.508 -13.633 1 97.19 590 ALA B C 1
ATOM 10961 O O . ALA B 1 590 ? -1.239 -10.266 -12.641 1 97.19 590 ALA B O 1
ATOM 10962 N N . CYS B 1 591 ? -1.945 -11.625 -14.242 1 97.19 591 CYS B N 1
ATOM 10963 C CA . CYS B 1 591 ? -1.033 -12.695 -13.867 1 97.19 591 CYS B CA 1
ATOM 10964 C C . CYS B 1 591 ? 0.139 -12.781 -14.836 1 97.19 591 CYS B C 1
ATOM 10966 O O . CYS B 1 591 ? 0.026 -12.367 -15.992 1 97.19 591 CYS B O 1
ATOM 10968 N N . TYR B 1 592 ? 1.258 -13.344 -14.344 1 97.06 592 TYR B N 1
ATOM 10969 C CA . TYR B 1 592 ? 2.479 -13.352 -15.141 1 97.06 592 TYR B CA 1
ATOM 10970 C C . TYR B 1 592 ? 3.227 -14.664 -14.977 1 97.06 592 TYR B C 1
ATOM 10972 O O . TYR B 1 592 ? 2.928 -15.453 -14.078 1 97.06 592 TYR B O 1
ATOM 10980 N N . VAL B 1 593 ? 4.098 -14.953 -15.867 1 95.69 593 VAL B N 1
ATOM 10981 C CA . VAL B 1 593 ? 5.117 -15.992 -15.773 1 95.69 593 VAL B CA 1
ATOM 10982 C C . VAL B 1 593 ? 6.508 -15.359 -15.773 1 95.69 593 VAL B C 1
ATOM 10984 O O . VAL B 1 593 ? 6.992 -14.906 -16.812 1 95.69 593 VAL B O 1
ATOM 10987 N N . PRO B 1 594 ? 7.109 -15.398 -14.633 1 92.75 594 PRO B N 1
ATOM 10988 C CA . PRO B 1 594 ? 8.422 -14.742 -14.555 1 92.75 594 PRO B CA 1
ATOM 10989 C C . PRO B 1 594 ? 9.516 -15.531 -15.266 1 92.75 594 PRO B C 1
ATOM 10991 O O . PRO B 1 594 ? 9.703 -16.719 -14.984 1 92.75 594 PRO B O 1
ATOM 10994 N N . LEU B 1 595 ? 10.219 -14.812 -16.125 1 87.44 595 LEU B N 1
ATOM 10995 C CA . LEU B 1 595 ? 11.289 -15.453 -16.875 1 87.44 595 LEU B CA 1
ATOM 10996 C C . LEU B 1 595 ? 12.648 -15.141 -16.266 1 87.44 595 LEU B C 1
ATOM 10998 O O . LEU B 1 595 ? 13.438 -16.047 -15.992 1 87.44 595 LEU B O 1
ATOM 11002 N N . CYS B 1 596 ? 12.852 -13.883 -16 1 84.38 596 CYS B N 1
ATOM 11003 C CA . CYS B 1 596 ? 14.195 -13.453 -15.641 1 84.38 596 CYS B CA 1
ATOM 11004 C C . CYS B 1 596 ? 14.258 -13.016 -14.18 1 84.38 596 CYS B C 1
ATOM 11006 O O . CYS B 1 596 ? 15.336 -12.828 -13.625 1 84.38 596 CYS B O 1
ATOM 11008 N N . ASP B 1 597 ? 13.156 -12.938 -13.57 1 86.75 597 ASP B N 1
ATOM 11009 C CA . ASP B 1 597 ? 13.109 -12.328 -12.242 1 86.75 597 ASP B CA 1
ATOM 11010 C C . ASP B 1 597 ? 13.312 -13.367 -11.148 1 86.75 597 ASP B C 1
ATOM 11012 O O . ASP B 1 597 ? 12.812 -14.492 -11.25 1 86.75 597 ASP B O 1
ATOM 11016 N N . GLU B 1 598 ? 14.078 -12.891 -10.211 1 90.69 598 GLU B N 1
ATOM 11017 C CA . GLU B 1 598 ? 14.273 -13.719 -9.031 1 90.69 598 GLU B CA 1
ATOM 11018 C C . GLU B 1 598 ? 13.055 -13.68 -8.117 1 90.69 598 GLU B C 1
ATOM 11020 O O . GLU B 1 598 ? 12.422 -12.633 -7.961 1 90.69 598 GLU B O 1
ATOM 11025 N N . TYR B 1 599 ? 12.727 -14.828 -7.531 1 94.38 599 TYR B N 1
ATOM 11026 C CA . TYR B 1 599 ? 11.648 -14.953 -6.559 1 94.38 599 TYR B CA 1
ATOM 11027 C C . TYR B 1 599 ? 11.945 -16.062 -5.551 1 94.38 599 TYR B C 1
ATOM 11029 O O . TYR B 1 599 ? 12.82 -16.891 -5.773 1 94.38 599 TYR B O 1
ATOM 11037 N N . ASP B 1 600 ? 11.367 -15.977 -4.445 1 94.06 600 ASP B N 1
ATOM 11038 C CA . ASP B 1 600 ? 11.391 -17 -3.41 1 94.06 600 ASP B CA 1
ATOM 11039 C C . ASP B 1 600 ? 10.047 -17.078 -2.684 1 94.06 600 ASP B C 1
ATOM 11041 O O . ASP B 1 600 ? 9.219 -16.172 -2.811 1 94.06 600 ASP B O 1
ATOM 11045 N N . THR B 1 601 ? 9.805 -18.219 -2.043 1 95.25 601 THR B N 1
ATOM 11046 C CA . THR B 1 601 ? 8.609 -18.375 -1.229 1 95.25 601 THR B CA 1
ATOM 11047 C C . THR B 1 601 ? 8.891 -18.016 0.228 1 95.25 601 THR B C 1
ATOM 11049 O O . THR B 1 601 ? 9.969 -18.344 0.75 1 95.25 601 THR B O 1
ATOM 11052 N N . LEU B 1 602 ? 8.016 -17.344 0.826 1 95.88 602 LEU B N 1
ATOM 11053 C CA . LEU B 1 602 ? 8.203 -16.953 2.219 1 95.88 602 LEU B CA 1
ATOM 11054 C C . LEU B 1 602 ? 7.758 -18.062 3.16 1 95.88 602 LEU B C 1
ATOM 11056 O O . LEU B 1 602 ? 8.203 -18.125 4.309 1 95.88 602 LEU B O 1
ATOM 11060 N N . SER B 1 603 ? 6.879 -18.906 2.719 1 93.44 603 SER B N 1
ATOM 11061 C CA . SER B 1 603 ? 6.438 -20.047 3.512 1 93.44 603 SER B CA 1
ATOM 11062 C C . SER B 1 603 ? 7.23 -21.297 3.166 1 93.44 603 SER B C 1
ATOM 11064 O O . SER B 1 603 ? 7.734 -21.438 2.049 1 93.44 603 SER B O 1
ATOM 11066 N N . SER B 1 604 ? 7.367 -22.172 4.125 1 86.19 604 SER B N 1
ATOM 11067 C CA . SER B 1 604 ? 8.062 -23.422 3.869 1 86.19 604 SER B CA 1
ATOM 11068 C C . SER B 1 604 ? 7.191 -24.391 3.082 1 86.19 604 SER B C 1
ATOM 11070 O O . SER B 1 604 ? 7.695 -25.312 2.445 1 86.19 604 SER B O 1
ATOM 11072 N N . LYS B 1 605 ? 5.93 -24.125 3.135 1 91.31 605 LYS B N 1
ATOM 11073 C CA . LYS B 1 605 ? 4.98 -25 2.445 1 91.31 605 LYS B CA 1
ATOM 11074 C C . LYS B 1 605 ? 4.176 -24.219 1.41 1 91.31 605 LYS B C 1
ATOM 11076 O O . LYS B 1 605 ? 4.223 -22.984 1.376 1 91.31 605 LYS B O 1
ATOM 11081 N N . TYR B 1 606 ? 3.699 -24.938 0.449 1 94.81 606 TYR B N 1
ATOM 11082 C CA . TYR B 1 606 ? 2.689 -24.406 -0.463 1 94.81 606 TYR B CA 1
ATOM 11083 C C . TYR B 1 606 ? 1.329 -25.047 -0.194 1 94.81 606 TYR B C 1
ATOM 11085 O O . TYR B 1 606 ? 1.245 -26.109 0.403 1 94.81 606 TYR B O 1
ATOM 11093 N N . SER B 1 607 ? 0.292 -24.359 -0.557 1 96.38 607 SER B N 1
ATOM 11094 C CA . SER B 1 607 ? -1.047 -24.812 -0.193 1 96.38 607 SER B CA 1
ATOM 11095 C C . SER B 1 607 ? -1.824 -25.281 -1.418 1 96.38 607 SER B C 1
ATOM 11097 O O . SER B 1 607 ? -1.766 -24.656 -2.477 1 96.38 607 SER B O 1
ATOM 11099 N N . LYS B 1 608 ? -2.486 -26.391 -1.228 1 97.75 608 LYS B N 1
ATOM 11100 C CA . LYS B 1 608 ? -3.4 -26.906 -2.25 1 97.75 608 LYS B CA 1
ATOM 11101 C C . LYS B 1 608 ? -4.621 -25.984 -2.391 1 97.75 608 LYS B C 1
ATOM 11103 O O . LYS B 1 608 ? -5.156 -25.5 -1.395 1 97.75 608 LYS B O 1
ATOM 11108 N N . LEU B 1 609 ? -5 -25.703 -3.596 1 97.56 609 LEU B N 1
ATOM 11109 C CA . LEU B 1 609 ? -6.199 -24.906 -3.828 1 97.56 609 LEU B CA 1
ATOM 11110 C C . LEU B 1 609 ? -7.355 -25.797 -4.289 1 97.56 609 LEU B C 1
ATOM 11112 O O . LEU B 1 609 ? -8.273 -26.062 -3.514 1 97.56 609 LEU B O 1
ATOM 11116 N N . TRP B 1 610 ? -7.285 -26.328 -5.555 1 97.31 610 TRP B N 1
ATOM 11117 C CA . TRP B 1 610 ? -8.359 -27.156 -6.09 1 97.31 610 TRP B CA 1
ATOM 11118 C C . TRP B 1 610 ? -7.812 -28.188 -7.066 1 97.31 610 TRP B C 1
ATOM 11120 O O . TRP B 1 610 ? -6.652 -28.109 -7.48 1 97.31 610 TRP B O 1
ATOM 11130 N N . THR B 1 611 ? -8.602 -29.172 -7.363 1 97.56 611 THR B N 1
ATOM 11131 C CA . THR B 1 611 ? -8.266 -30.234 -8.297 1 97.56 611 THR B CA 1
ATOM 11132 C C . THR B 1 611 ? -9.359 -30.391 -9.359 1 97.56 611 THR B C 1
ATOM 11134 O O . THR B 1 611 ? -10.547 -30.328 -9.047 1 97.56 611 THR B O 1
ATOM 11137 N N . PHE B 1 612 ? -9.039 -30.422 -10.586 1 97.44 612 PHE B N 1
ATOM 11138 C CA . PHE B 1 612 ? -9.906 -30.859 -11.664 1 97.44 612 PHE B CA 1
ATOM 11139 C C . PHE B 1 612 ? -9.625 -32.312 -12.016 1 97.44 612 PHE B C 1
ATOM 11141 O O . PHE B 1 612 ? -8.469 -32.719 -12.203 1 97.44 612 PHE B O 1
ATOM 11148 N N . GLN B 1 613 ? -10.609 -33.094 -12.062 1 96.31 613 GLN B N 1
ATOM 11149 C CA . GLN B 1 613 ? -10.531 -34.5 -12.438 1 96.31 613 GLN B CA 1
ATOM 11150 C C . GLN B 1 613 ? -11.445 -34.781 -13.617 1 96.31 613 GLN B C 1
ATOM 11152 O O . GLN B 1 613 ? -12.547 -34.25 -13.711 1 96.31 613 GLN B O 1
ATOM 11157 N N . HIS B 1 614 ? -10.984 -35.625 -14.531 1 94.5 614 HIS B N 1
ATOM 11158 C CA . HIS B 1 614 ? -11.766 -35.969 -15.711 1 94.5 614 HIS B CA 1
ATOM 11159 C C . HIS B 1 614 ? -12.086 -37.469 -15.727 1 94.5 614 HIS B C 1
ATOM 11161 O O . HIS B 1 614 ? -11.219 -38.312 -15.438 1 94.5 614 HIS B O 1
ATOM 11167 N N . PRO B 1 615 ? -13.234 -37.969 -16.031 1 92.88 615 PRO B N 1
ATOM 11168 C CA . PRO B 1 615 ? -14.273 -37.031 -16.469 1 92.88 615 PRO B CA 1
ATOM 11169 C C . PRO B 1 615 ? -14.781 -36.156 -15.328 1 92.88 615 PRO B C 1
ATOM 11171 O O . PRO B 1 615 ? -14.852 -36.594 -14.18 1 92.88 615 PRO B O 1
ATOM 11174 N N . LEU B 1 616 ? -15.008 -34.875 -15.602 1 88.94 616 LEU B N 1
ATOM 11175 C CA . LEU B 1 616 ? -15.5 -33.906 -14.648 1 88.94 616 LEU B CA 1
ATOM 11176 C C . LEU B 1 616 ? -16.953 -34.188 -14.266 1 88.94 616 LEU B C 1
ATOM 11178 O O . LEU B 1 616 ? -17.328 -34.031 -13.102 1 88.94 616 LEU B O 1
ATOM 11182 N N . ARG B 1 617 ? -17.766 -34.562 -15.141 1 76.75 617 ARG B N 1
ATOM 11183 C CA . ARG B 1 617 ? -19.125 -35.062 -15.031 1 76.75 617 ARG B CA 1
ATOM 11184 C C . ARG B 1 617 ? -20.109 -33.938 -14.766 1 76.75 617 ARG B C 1
ATOM 11186 O O . ARG B 1 617 ? -21.297 -34.062 -15.039 1 76.75 617 ARG B O 1
ATOM 11193 N N . ASN B 1 618 ? -19.844 -32.781 -13.992 1 75.44 618 ASN B N 1
ATOM 11194 C CA . ASN B 1 618 ? -20.859 -31.797 -13.594 1 75.44 618 ASN B CA 1
ATOM 11195 C C . ASN B 1 618 ? -20.672 -30.469 -14.336 1 75.44 618 ASN B C 1
ATOM 11197 O O . ASN B 1 618 ? -21.469 -29.547 -14.172 1 75.44 618 ASN B O 1
ATOM 11201 N N . GLY B 1 619 ? -19.719 -30.312 -15.109 1 79.94 619 GLY B N 1
ATOM 11202 C CA . GLY B 1 619 ? -19.531 -29.125 -15.93 1 79.94 619 GLY B CA 1
ATOM 11203 C C . GLY B 1 619 ? -19.172 -27.891 -15.117 1 79.94 619 GLY B C 1
ATOM 11204 O O . GLY B 1 619 ? -19.016 -26.812 -15.672 1 79.94 619 GLY B O 1
ATOM 11205 N N . ASN B 1 620 ? -19.172 -27.938 -13.836 1 85.06 620 ASN B N 1
ATOM 11206 C CA . ASN B 1 620 ? -18.812 -26.797 -12.984 1 85.06 620 ASN B CA 1
ATOM 11207 C C . ASN B 1 620 ? -17.328 -26.453 -13.109 1 85.06 620 ASN B C 1
ATOM 11209 O O . ASN B 1 620 ? -16.469 -27.25 -12.727 1 85.06 620 ASN B O 1
ATOM 11213 N N . MET B 1 621 ? -17.109 -25.25 -13.664 1 92.31 621 MET B N 1
ATOM 11214 C CA . MET B 1 621 ? -15.727 -24.844 -13.914 1 92.31 621 MET B CA 1
ATOM 11215 C C . MET B 1 621 ? -15.242 -23.891 -12.836 1 92.31 621 MET B C 1
ATOM 11217 O O . MET B 1 621 ? -14.062 -23.516 -12.812 1 92.31 621 MET B O 1
ATOM 11221 N N . LYS B 1 622 ? -16.031 -23.422 -11.961 1 92.94 622 LYS B N 1
ATOM 11222 C CA . LYS B 1 622 ? -15.68 -22.469 -10.914 1 92.94 622 LYS B CA 1
ATOM 11223 C C . LYS B 1 622 ? -14.992 -23.172 -9.742 1 92.94 622 LYS B C 1
ATOM 11225 O O . LYS B 1 622 ? -15.32 -24.312 -9.422 1 92.94 622 LYS B O 1
ATOM 11230 N N . ARG B 1 623 ? -13.984 -22.547 -9.25 1 95 623 ARG B N 1
ATOM 11231 C CA . ARG B 1 623 ? -13.289 -23.031 -8.062 1 95 623 ARG B CA 1
ATOM 11232 C C . ARG B 1 623 ? -12.969 -21.875 -7.109 1 95 623 ARG B C 1
ATOM 11234 O O . ARG B 1 623 ? -12.82 -20.734 -7.539 1 95 623 ARG B O 1
ATOM 11241 N N . GLN B 1 624 ? -12.938 -22.125 -5.879 1 94.12 624 GLN B N 1
ATOM 11242 C CA . GLN B 1 624 ? -12.453 -21.172 -4.883 1 94.12 624 GLN B CA 1
ATOM 11243 C C . GLN B 1 624 ? -11.789 -21.891 -3.711 1 94.12 624 GLN B C 1
ATOM 11245 O O . GLN B 1 624 ? -12.172 -23.016 -3.369 1 94.12 624 GLN B O 1
ATOM 11250 N N . ALA B 1 625 ? -10.812 -21.266 -3.209 1 95.12 625 ALA B N 1
ATOM 11251 C CA . ALA B 1 625 ? -10.086 -21.844 -2.082 1 95.12 625 ALA B CA 1
ATOM 11252 C C . ALA B 1 625 ? -9.672 -20.766 -1.077 1 95.12 625 ALA B C 1
ATOM 11254 O O . ALA B 1 625 ? -9.297 -19.656 -1.465 1 95.12 625 ALA B O 1
ATOM 11255 N N . HIS B 1 626 ? -9.898 -21.016 0.167 1 94 626 HIS B N 1
ATOM 11256 C CA . HIS B 1 626 ? -9.414 -20.25 1.312 1 94 626 HIS B CA 1
ATOM 11257 C C . HIS B 1 626 ? -8.5 -21.094 2.186 1 94 626 HIS B C 1
ATOM 11259 O O . HIS B 1 626 ? -8.953 -22.031 2.85 1 94 626 HIS B O 1
ATOM 11265 N N . THR B 1 627 ? -7.207 -20.797 2.129 1 94.69 627 THR B N 1
ATOM 11266 C CA . THR B 1 627 ? -6.234 -21.625 2.826 1 94.69 627 THR B CA 1
ATOM 11267 C C . THR B 1 627 ? -5.344 -20.781 3.729 1 94.69 627 THR B C 1
ATOM 11269 O O . THR B 1 627 ? -5.375 -19.547 3.66 1 94.69 627 THR B O 1
ATOM 11272 N N . THR B 1 628 ? -4.648 -21.438 4.629 1 94.81 628 THR B N 1
ATOM 11273 C CA . THR B 1 628 ? -3.768 -20.766 5.574 1 94.81 628 THR B CA 1
ATOM 11274 C C . THR B 1 628 ? -2.346 -21.312 5.477 1 94.81 628 THR B C 1
ATOM 11276 O O . THR B 1 628 ? -2.148 -22.516 5.336 1 94.81 628 THR B O 1
ATOM 11279 N N . LEU B 1 629 ? -1.431 -20.438 5.418 1 96.69 629 LEU B N 1
ATOM 11280 C CA . LEU B 1 629 ? -0.007 -20.75 5.43 1 96.69 629 LEU B CA 1
ATOM 11281 C C . LEU B 1 629 ? 0.694 -20.078 6.598 1 96.69 629 LEU B C 1
ATOM 11283 O O . LEU B 1 629 ? 0.15 -19.141 7.199 1 96.69 629 LEU B O 1
ATOM 11287 N N . HIS B 1 630 ? 1.851 -20.594 6.98 1 96.44 630 HIS B N 1
ATOM 11288 C CA . HIS B 1 630 ? 2.643 -20.016 8.055 1 96.44 630 HIS B CA 1
ATOM 11289 C C . HIS B 1 630 ? 3.988 -19.516 7.543 1 96.44 630 HIS B C 1
ATOM 11291 O O . HIS B 1 630 ? 4.711 -20.25 6.867 1 96.44 630 HIS B O 1
ATOM 11297 N N . CYS B 1 631 ? 4.25 -18.297 7.809 1 96.31 631 CYS B N 1
ATOM 11298 C CA . CYS B 1 631 ? 5.535 -17.688 7.465 1 96.31 631 CYS B CA 1
ATOM 11299 C C . CYS B 1 631 ? 6.41 -17.531 8.703 1 96.31 631 CYS B C 1
ATOM 11301 O O . CYS B 1 631 ? 6.191 -16.625 9.516 1 96.31 631 CYS B O 1
ATOM 11303 N N . HIS B 1 632 ? 7.461 -18.281 8.773 1 94.69 632 HIS B N 1
ATOM 11304 C CA . HIS B 1 632 ? 8.281 -18.344 9.977 1 94.69 632 HIS B CA 1
ATOM 11305 C C . HIS B 1 632 ? 9.289 -17.188 10.008 1 94.69 632 HIS B C 1
ATOM 11307 O O . HIS B 1 632 ? 9.766 -16.812 11.078 1 94.69 632 HIS B O 1
ATOM 11313 N N . ARG B 1 633 ? 9.594 -16.672 8.844 1 94.5 633 ARG B N 1
ATOM 11314 C CA . ARG B 1 633 ? 10.594 -15.617 8.766 1 94.5 633 ARG B CA 1
ATOM 11315 C C . ARG B 1 633 ? 9.992 -14.328 8.234 1 94.5 633 ARG B C 1
ATOM 11317 O O . ARG B 1 633 ? 9.133 -14.359 7.348 1 94.5 633 ARG B O 1
ATOM 11324 N N . LYS B 1 634 ? 10.484 -13.219 8.75 1 95.5 634 LYS B N 1
ATOM 11325 C CA . LYS B 1 634 ? 10.023 -11.914 8.273 1 95.5 634 LYS B CA 1
ATOM 11326 C C . LYS B 1 634 ? 10.312 -11.75 6.781 1 95.5 634 LYS B C 1
ATOM 11328 O O . LYS B 1 634 ? 11.211 -12.391 6.242 1 95.5 634 LYS B O 1
ATOM 11333 N N . GLY B 1 635 ? 9.562 -10.953 6.141 1 96.81 635 GLY B N 1
ATOM 11334 C CA . GLY B 1 635 ? 9.742 -10.664 4.73 1 96.81 635 GLY B CA 1
ATOM 11335 C C . GLY B 1 635 ? 8.625 -9.805 4.156 1 96.81 635 GLY B C 1
ATOM 11336 O O . GLY B 1 635 ? 7.688 -9.445 4.867 1 96.81 635 GLY B O 1
ATOM 11337 N N . THR B 1 636 ? 8.766 -9.367 2.959 1 97.88 636 THR B N 1
ATOM 11338 C CA . THR B 1 636 ? 7.758 -8.602 2.236 1 97.88 636 THR B CA 1
ATOM 11339 C C . THR B 1 636 ? 7.148 -9.438 1.111 1 97.88 636 THR B C 1
ATOM 11341 O O . THR B 1 636 ? 7.855 -9.852 0.189 1 97.88 636 THR B O 1
ATOM 11344 N N . ILE B 1 637 ? 5.859 -9.672 1.197 1 98.38 637 ILE B N 1
ATOM 11345 C CA . ILE B 1 637 ? 5.168 -10.43 0.164 1 98.38 637 ILE B CA 1
ATOM 11346 C C . ILE B 1 637 ? 4.773 -9.508 -0.985 1 98.38 637 ILE B C 1
ATOM 11348 O O . ILE B 1 637 ? 4.055 -8.523 -0.783 1 98.38 637 ILE B O 1
ATOM 11352 N N . HIS B 1 638 ? 5.223 -9.852 -2.203 1 98.62 638 HIS B N 1
ATOM 11353 C CA . HIS B 1 638 ? 4.941 -9.039 -3.383 1 98.62 638 HIS B CA 1
ATOM 11354 C C . HIS B 1 638 ? 3.834 -9.664 -4.227 1 98.62 638 HIS B C 1
ATOM 11356 O O . HIS B 1 638 ? 3.342 -9.047 -5.172 1 98.62 638 HIS B O 1
ATOM 11362 N N . GLY B 1 639 ? 3.473 -10.883 -3.916 1 98.5 639 GLY B N 1
ATOM 11363 C CA . GLY B 1 639 ? 2.441 -11.609 -4.637 1 98.5 639 GLY B CA 1
ATOM 11364 C C . GLY B 1 639 ? 2.359 -13.07 -4.246 1 98.5 639 GLY B C 1
ATOM 11365 O O . GLY B 1 639 ? 2.834 -13.461 -3.178 1 98.5 639 GLY B O 1
ATOM 11366 N N . LEU B 1 640 ? 1.711 -13.836 -5.109 1 98.56 640 LEU B N 1
ATOM 11367 C CA . LEU B 1 640 ? 1.607 -15.281 -4.957 1 98.56 640 LEU B CA 1
ATOM 11368 C C . LEU B 1 640 ? 2.283 -16 -6.121 1 98.56 640 LEU B C 1
ATOM 11370 O O . LEU B 1 640 ? 2.223 -15.539 -7.262 1 98.56 640 LEU B O 1
ATOM 11374 N N . LEU B 1 641 ? 2.928 -17.094 -5.789 1 97.75 641 LEU B N 1
ATOM 11375 C CA . LEU B 1 641 ? 3.373 -18.047 -6.809 1 97.75 641 LEU B CA 1
ATOM 11376 C C . LEU B 1 641 ? 2.385 -19.203 -6.953 1 97.75 641 LEU B C 1
ATOM 11378 O O . LEU B 1 641 ? 1.962 -19.781 -5.953 1 97.75 641 LEU B O 1
ATOM 11382 N N . GLY B 1 642 ? 2.021 -19.453 -8.133 1 98.06 642 GLY B N 1
ATOM 11383 C CA . GLY B 1 642 ? 1.154 -20.578 -8.445 1 98.06 642 GLY B CA 1
ATOM 11384 C C . GLY B 1 642 ? 1.894 -21.734 -9.078 1 98.06 642 GLY B C 1
ATOM 11385 O O . GLY B 1 642 ? 2.834 -21.547 -9.852 1 98.06 642 GLY B O 1
ATOM 11386 N N . PHE B 1 643 ? 1.42 -22.922 -8.766 1 97.69 643 PHE B N 1
ATOM 11387 C CA . PHE B 1 643 ? 1.976 -24.188 -9.242 1 97.69 643 PHE B CA 1
ATOM 11388 C C . PHE B 1 643 ? 0.866 -25.172 -9.57 1 97.69 643 PHE B C 1
ATOM 11390 O O . PHE B 1 643 ? -0.31 -24.906 -9.312 1 97.69 643 PHE B O 1
ATOM 11397 N N . PHE B 1 644 ? 1.297 -26.266 -10.164 1 98.19 644 PHE B N 1
ATOM 11398 C CA . PHE B 1 644 ? 0.323 -27.344 -10.359 1 98.19 644 PHE B CA 1
ATOM 11399 C C . PHE B 1 644 ? 0.989 -28.703 -10.258 1 98.19 644 PHE B C 1
ATOM 11401 O O . PHE B 1 644 ? 2.217 -28.812 -10.305 1 98.19 644 PHE B O 1
ATOM 11408 N N . GLN B 1 645 ? 0.254 -29.688 -9.984 1 98.12 645 GLN B N 1
ATOM 11409 C CA . GLN B 1 645 ? 0.597 -31.094 -10.07 1 98.12 645 GLN B CA 1
ATOM 11410 C C . GLN B 1 645 ? -0.468 -31.875 -10.836 1 98.12 645 GLN B C 1
ATOM 11412 O O . GLN B 1 645 ? -1.657 -31.781 -10.531 1 98.12 645 GLN B O 1
ATOM 11417 N N . ALA B 1 646 ? -0.038 -32.594 -11.82 1 98.44 646 ALA B N 1
ATOM 11418 C CA . ALA B 1 646 ? -0.963 -33.406 -12.609 1 98.44 646 ALA B CA 1
ATOM 11419 C C . ALA B 1 646 ? -0.637 -34.906 -12.469 1 98.44 646 ALA B C 1
ATOM 11421 O O . ALA B 1 646 ? 0.53 -35.281 -12.531 1 98.44 646 ALA B O 1
ATOM 11422 N N . GLU B 1 647 ? -1.598 -35.594 -12.156 1 98.56 647 GLU B N 1
ATOM 11423 C CA . GLU B 1 647 ? -1.491 -37.062 -12.336 1 98.56 647 GLU B CA 1
ATOM 11424 C C . GLU B 1 647 ? -1.949 -37.469 -13.734 1 98.56 647 GLU B C 1
ATOM 11426 O O . GLU B 1 647 ? -3.139 -37.375 -14.055 1 98.56 647 GLU B O 1
ATOM 11431 N N . LEU B 1 648 ? -0.965 -37.812 -14.531 1 98.44 648 LEU B N 1
ATOM 11432 C CA . LEU B 1 648 ? -1.311 -38.25 -15.883 1 98.44 648 LEU B CA 1
ATOM 11433 C C . LEU B 1 648 ? -2.135 -39.531 -15.867 1 98.44 648 LEU B C 1
ATOM 11435 O O . LEU B 1 648 ? -3.252 -39.562 -16.391 1 98.44 648 LEU B O 1
ATOM 11439 N N . TYR B 1 649 ? -1.602 -40.562 -15.328 1 98.06 649 TYR B N 1
ATOM 11440 C CA . TYR B 1 649 ? -2.326 -41.812 -15.164 1 98.06 649 TYR B CA 1
ATOM 11441 C C . TYR B 1 649 ? -1.574 -42.75 -14.234 1 98.06 649 TYR B C 1
ATOM 11443 O O . TYR B 1 649 ? -0.355 -42.906 -14.344 1 98.06 649 TYR B O 1
ATOM 11451 N N . ASN B 1 650 ? -2.256 -43.375 -13.273 1 96.56 650 ASN B N 1
ATOM 11452 C CA . ASN B 1 650 ? -1.769 -44.469 -12.438 1 96.56 650 ASN B CA 1
ATOM 11453 C C . ASN B 1 650 ? -0.468 -44.094 -11.734 1 96.56 650 ASN B C 1
ATOM 11455 O O . ASN B 1 650 ? 0.519 -44.844 -11.812 1 96.56 650 ASN B O 1
ATOM 11459 N N . GLY B 1 651 ? -0.42 -42.906 -11.188 1 96.19 651 GLY B N 1
ATOM 11460 C CA . GLY B 1 651 ? 0.7 -42.5 -10.352 1 96.19 651 GLY B CA 1
ATOM 11461 C C . GLY B 1 651 ? 1.786 -41.781 -11.109 1 96.19 651 GLY B C 1
ATOM 11462 O O . GLY B 1 651 ? 2.762 -41.312 -10.516 1 96.19 651 GLY B O 1
ATOM 11463 N N . ILE B 1 652 ? 1.729 -41.688 -12.398 1 98.06 652 ILE B N 1
ATOM 11464 C CA . ILE B 1 652 ? 2.672 -40.875 -13.18 1 98.06 652 ILE B CA 1
ATOM 11465 C C . ILE B 1 652 ? 2.34 -39.406 -13.039 1 98.06 652 ILE B C 1
ATOM 11467 O O . ILE B 1 652 ? 1.276 -38.969 -13.477 1 98.06 652 ILE B O 1
ATOM 11471 N N . ILE B 1 653 ? 3.301 -38.719 -12.406 1 97.06 653 ILE B N 1
ATOM 11472 C CA . ILE B 1 653 ? 3.008 -37.344 -12.008 1 97.06 653 ILE B CA 1
ATOM 11473 C C . ILE B 1 653 ? 3.957 -36.406 -12.719 1 97.06 653 ILE B C 1
ATOM 11475 O O . ILE B 1 653 ? 5.137 -36.688 -12.906 1 97.06 653 ILE B O 1
ATOM 11479 N N . ILE B 1 654 ? 3.453 -35.281 -13.133 1 97.31 654 ILE B N 1
ATOM 11480 C CA . ILE B 1 654 ? 4.234 -34.125 -13.547 1 97.31 654 ILE B CA 1
ATOM 11481 C C . ILE B 1 654 ? 3.877 -32.906 -12.672 1 97.31 654 ILE B C 1
ATOM 11483 O O . ILE B 1 654 ? 2.707 -32.688 -12.344 1 97.31 654 ILE B O 1
ATOM 11487 N N . SER B 1 655 ? 4.863 -32.156 -12.203 1 97.19 655 SER B N 1
ATOM 11488 C CA . SER B 1 655 ? 4.605 -31.062 -11.281 1 97.19 655 SER B CA 1
ATOM 11489 C C . SER B 1 655 ? 5.68 -30 -11.383 1 97.19 655 SER B C 1
ATOM 11491 O O . SER B 1 655 ? 6.863 -30.312 -11.539 1 97.19 655 SER B O 1
ATOM 11493 N N . ASN B 1 656 ? 5.242 -28.719 -11.336 1 95.88 656 ASN B N 1
ATOM 11494 C CA . ASN B 1 656 ? 6.203 -27.641 -11.211 1 95.88 656 ASN B CA 1
ATOM 11495 C C . ASN B 1 656 ? 6.266 -27.094 -9.789 1 95.88 656 ASN B C 1
ATOM 11497 O O . ASN B 1 656 ? 6.75 -25.984 -9.555 1 95.88 656 ASN B O 1
ATOM 11501 N N . CYS B 1 657 ? 5.773 -27.812 -8.805 1 94 657 CYS B N 1
ATOM 11502 C CA . CYS B 1 657 ? 5.812 -27.406 -7.406 1 94 657 CYS B CA 1
ATOM 11503 C C . CYS B 1 657 ? 7.25 -27.281 -6.91 1 94 657 CYS B C 1
ATOM 11505 O O . CYS B 1 657 ? 8.109 -28.078 -7.309 1 94 657 CYS B O 1
ATOM 11507 N N . PRO B 1 658 ? 7.43 -26.266 -6.086 1 83.69 658 PRO B N 1
ATOM 11508 C CA . PRO B 1 658 ? 8.789 -26 -5.625 1 83.69 658 PRO B CA 1
ATOM 11509 C C . PRO B 1 658 ? 9.242 -26.953 -4.523 1 83.69 658 PRO B C 1
ATOM 11511 O O . PRO B 1 658 ? 9.523 -26.516 -3.402 1 83.69 658 PRO B O 1
ATOM 11514 N N . THR B 1 659 ? 9.5 -28.078 -4.922 1 82.44 659 THR B N 1
ATOM 11515 C CA . THR B 1 659 ? 10.016 -29.016 -3.922 1 82.44 659 THR B CA 1
ATOM 11516 C C . THR B 1 659 ? 11.516 -28.828 -3.727 1 82.44 659 THR B C 1
ATOM 11518 O O . THR B 1 659 ? 12.141 -28.031 -4.438 1 82.44 659 THR B O 1
ATOM 11521 N N . GLY B 1 660 ? 12.07 -29.141 -2.682 1 76.38 660 GLY B N 1
ATOM 11522 C CA . GLY B 1 660 ? 13.5 -29.031 -2.455 1 76.38 660 GLY B CA 1
ATOM 11523 C C . GLY B 1 660 ? 14.328 -29.484 -3.645 1 76.38 660 GLY B C 1
ATOM 11524 O O . GLY B 1 660 ? 15.375 -28.891 -3.938 1 76.38 660 GLY B O 1
ATOM 11525 N N . SER B 1 661 ? 13.727 -30.375 -4.465 1 78.88 661 SER B N 1
ATOM 11526 C CA . SER B 1 661 ? 14.438 -30.922 -5.621 1 78.88 661 SER B CA 1
ATOM 11527 C C . SER B 1 661 ? 13.891 -30.328 -6.922 1 78.88 661 SER B C 1
ATOM 11529 O O . SER B 1 661 ? 14.359 -30.688 -8.008 1 78.88 661 SER B O 1
ATOM 11531 N N . GLY B 1 662 ? 12.984 -29.375 -6.734 1 84.81 662 GLY B N 1
ATOM 11532 C CA . GLY B 1 662 ? 12.422 -28.766 -7.934 1 84.81 662 GLY B CA 1
ATOM 11533 C C . GLY B 1 662 ? 11.195 -29.5 -8.453 1 84.81 662 GLY B C 1
ATOM 11534 O O . GLY B 1 662 ? 10.438 -30.078 -7.672 1 84.81 662 GLY B O 1
ATOM 11535 N N . PRO B 1 663 ? 11.008 -29.344 -9.781 1 90.38 663 PRO B N 1
ATOM 11536 C CA . PRO B 1 663 ? 9.82 -29.953 -10.391 1 90.38 663 PRO B CA 1
ATOM 11537 C C . PRO B 1 663 ? 9.898 -31.469 -10.43 1 90.38 663 PRO B C 1
ATOM 11539 O O . PRO B 1 663 ? 10.938 -32.062 -10.109 1 90.38 663 PRO B O 1
ATOM 11542 N N . SER B 1 664 ? 8.805 -32.062 -10.68 1 92.69 664 SER B N 1
ATOM 11543 C CA . SER B 1 664 ? 8.719 -33.5 -10.922 1 92.69 664 SER B CA 1
ATOM 11544 C C . SER B 1 664 ? 8.219 -33.781 -12.328 1 92.69 664 SER B C 1
ATOM 11546 O O . SER B 1 664 ? 7.125 -33.375 -12.711 1 92.69 664 SER B O 1
ATOM 11548 N N . PRO B 1 665 ? 8.961 -34.594 -13.172 1 93.62 665 PRO B N 1
ATOM 11549 C CA . PRO B 1 665 ? 10.305 -35.094 -12.898 1 93.62 665 PRO B CA 1
ATOM 11550 C C . PRO B 1 665 ? 11.336 -34 -12.758 1 93.62 665 PRO B C 1
ATOM 11552 O O . PRO B 1 665 ? 11.07 -32.844 -13.156 1 93.62 665 PRO B O 1
ATOM 11555 N N . HIS B 1 666 ? 12.422 -34.312 -12.258 1 91.88 666 HIS B N 1
ATOM 11556 C CA . HIS B 1 666 ? 13.453 -33.375 -11.875 1 91.88 666 HIS B CA 1
ATOM 11557 C C . HIS B 1 666 ? 13.938 -32.562 -13.078 1 91.88 666 HIS B C 1
ATOM 11559 O O . HIS B 1 666 ? 14.312 -31.391 -12.945 1 91.88 666 HIS B O 1
ATOM 11565 N N . ASN B 1 667 ? 13.945 -33.125 -14.258 1 92.19 667 ASN B N 1
ATOM 11566 C CA . ASN B 1 667 ? 14.469 -32.469 -15.453 1 92.19 667 ASN B CA 1
ATOM 11567 C C . ASN B 1 667 ? 13.352 -31.844 -16.281 1 92.19 667 ASN B C 1
ATOM 11569 O O . ASN B 1 667 ? 13.547 -31.531 -17.453 1 92.19 667 ASN B O 1
ATOM 11573 N N . LEU B 1 668 ? 12.211 -31.656 -15.648 1 93.88 668 LEU B N 1
ATOM 11574 C CA . LEU B 1 668 ? 11.094 -30.969 -16.297 1 93.88 668 LEU B CA 1
ATOM 11575 C C . LEU B 1 668 ? 11.43 -29.5 -16.547 1 93.88 668 LEU B C 1
ATOM 11577 O O . LEU B 1 668 ? 11.836 -28.797 -15.633 1 93.88 668 LEU B O 1
ATOM 11581 N N . ILE B 1 669 ? 11.203 -28.922 -17.812 1 91.44 669 ILE B N 1
ATOM 11582 C CA . ILE B 1 669 ? 11.641 -27.562 -18.109 1 91.44 669 ILE B CA 1
ATOM 11583 C C . ILE B 1 669 ? 10.492 -26.781 -18.75 1 91.44 669 ILE B C 1
ATOM 11585 O O . ILE B 1 669 ? 10.688 -25.656 -19.219 1 91.44 669 ILE B O 1
ATOM 11589 N N . SER B 1 670 ? 9.273 -27.25 -18.75 1 91.06 670 SER B N 1
ATOM 11590 C CA . SER B 1 670 ? 8.195 -26.672 -19.547 1 91.06 670 SER B CA 1
ATOM 11591 C C . SER B 1 670 ? 7.434 -25.625 -18.75 1 91.06 670 SER B C 1
ATOM 11593 O O . SER B 1 670 ? 6.805 -24.734 -19.328 1 91.06 670 SER B O 1
ATOM 11595 N N . TRP B 1 671 ? 7.352 -25.703 -17.469 1 94.88 671 TRP B N 1
ATOM 11596 C CA . TRP B 1 671 ? 6.441 -24.844 -16.719 1 94.88 671 TRP B CA 1
ATOM 11597 C C . TRP B 1 671 ? 7.191 -24.078 -15.641 1 94.88 671 TRP B C 1
ATOM 11599 O O . TRP B 1 671 ? 7.645 -24.656 -14.656 1 94.88 671 TRP B O 1
ATOM 11609 N N . LEU B 1 672 ? 7.219 -22.734 -15.867 1 94.12 672 LEU B N 1
ATOM 11610 C CA . LEU B 1 672 ? 7.621 -21.812 -14.812 1 94.12 672 LEU B CA 1
ATOM 11611 C C . LEU B 1 672 ? 6.445 -21.484 -13.898 1 94.12 672 LEU B C 1
ATOM 11613 O O . LEU B 1 672 ? 5.293 -21.75 -14.242 1 94.12 672 LEU B O 1
ATOM 11617 N N . PRO B 1 673 ? 6.711 -20.922 -12.727 1 95.44 673 PRO B N 1
ATOM 11618 C CA . PRO B 1 673 ? 5.602 -20.609 -11.82 1 95.44 673 PRO B CA 1
ATOM 11619 C C . PRO B 1 673 ? 4.691 -19.5 -12.359 1 95.44 673 PRO B C 1
ATOM 11621 O O . PRO B 1 673 ? 5.102 -18.734 -13.227 1 95.44 673 PRO B O 1
ATOM 11624 N N . PHE B 1 674 ? 3.496 -19.547 -11.859 1 97 674 PHE B N 1
ATOM 11625 C CA . PHE B 1 674 ? 2.473 -18.531 -12.102 1 97 674 PHE B CA 1
ATOM 11626 C C . PHE B 1 674 ? 2.535 -17.438 -11.047 1 97 674 PHE B C 1
ATOM 11628 O O . PHE B 1 674 ? 2.621 -17.719 -9.852 1 97 674 PHE B O 1
ATOM 11635 N N . PHE B 1 675 ? 2.637 -16.172 -11.469 1 98.06 675 PHE B N 1
ATOM 11636 C CA . PHE B 1 675 ? 2.773 -15.094 -10.492 1 98.06 675 PHE B CA 1
ATOM 11637 C C . PHE B 1 675 ? 1.518 -14.234 -10.461 1 98.06 675 PHE B C 1
ATOM 11639 O O . PHE B 1 675 ? 1.074 -13.734 -11.5 1 98.06 675 PHE B O 1
ATOM 11646 N N . MET B 1 676 ? 0.941 -14.07 -9.312 1 98.5 676 MET B N 1
ATOM 11647 C CA . MET B 1 676 ? -0.184 -13.188 -9.031 1 98.5 676 MET B CA 1
ATOM 11648 C C . MET B 1 676 ? 0.248 -12.023 -8.148 1 98.5 676 MET B C 1
ATOM 11650 O O . MET B 1 676 ? 0.34 -12.164 -6.926 1 98.5 676 MET B O 1
ATOM 11654 N N . PRO B 1 677 ? 0.422 -10.844 -8.672 1 98.38 677 PRO B N 1
ATOM 11655 C CA . PRO B 1 677 ? 1.041 -9.734 -7.934 1 98.38 677 PRO B CA 1
ATOM 11656 C C . PRO B 1 677 ? 0.112 -9.133 -6.883 1 98.38 677 PRO B C 1
ATOM 11658 O O . PRO B 1 677 ? -1.099 -9.367 -6.918 1 98.38 677 PRO B O 1
ATOM 11661 N N . LEU B 1 678 ? 0.679 -8.43 -5.898 1 98.31 678 LEU B N 1
ATOM 11662 C CA . LEU B 1 678 ? -0.031 -7.555 -4.973 1 98.31 678 LEU B CA 1
ATOM 11663 C C . LEU B 1 678 ? 0.241 -6.09 -5.293 1 98.31 678 LEU B C 1
ATOM 11665 O O . LEU B 1 678 ? 1.396 -5.691 -5.461 1 98.31 678 LEU B O 1
ATOM 11669 N N . GLU B 1 679 ? -0.81 -5.367 -5.395 1 96.5 679 GLU B N 1
ATOM 11670 C CA . GLU B 1 679 ? -0.675 -3.93 -5.617 1 96.5 679 GLU B CA 1
ATOM 11671 C C . GLU B 1 679 ? 0.046 -3.254 -4.453 1 96.5 679 GLU B C 1
ATOM 11673 O O . GLU B 1 679 ? 0.87 -2.361 -4.664 1 96.5 679 GLU B O 1
ATOM 11678 N N . GLN B 1 680 ? -0.301 -3.609 -3.295 1 94.81 680 GLN B N 1
ATOM 11679 C CA . GLN B 1 680 ? 0.361 -3.172 -2.07 1 94.81 680 GLN B CA 1
ATOM 11680 C C . GLN B 1 680 ? 1.083 -4.332 -1.391 1 94.81 680 GLN B C 1
ATOM 11682 O O . GLN B 1 680 ? 0.446 -5.203 -0.797 1 94.81 680 GLN B O 1
ATOM 11687 N N . PRO B 1 681 ? 2.467 -4.293 -1.436 1 97.25 681 PRO B N 1
ATOM 11688 C CA . PRO B 1 681 ? 3.199 -5.387 -0.796 1 97.25 681 PRO B CA 1
ATOM 11689 C C . PRO B 1 681 ? 2.869 -5.531 0.688 1 97.25 681 PRO B C 1
ATOM 11691 O O . PRO B 1 681 ? 2.557 -4.543 1.354 1 97.25 681 PRO B O 1
ATOM 11694 N N . MET B 1 682 ? 2.904 -6.719 1.198 1 96.94 682 MET B N 1
ATOM 11695 C CA . MET B 1 682 ? 2.578 -7.02 2.59 1 96.94 682 MET B CA 1
ATOM 11696 C C . MET B 1 682 ? 3.844 -7.273 3.402 1 96.94 682 MET B C 1
ATOM 11698 O O . MET B 1 682 ? 4.574 -8.227 3.135 1 96.94 682 MET B O 1
ATOM 11702 N N . GLN B 1 683 ? 4.129 -6.438 4.355 1 96.12 683 GLN B N 1
ATOM 11703 C CA . GLN B 1 683 ? 5.277 -6.617 5.238 1 96.12 683 GLN B CA 1
ATOM 11704 C C . GLN B 1 683 ? 4.918 -7.504 6.43 1 96.12 683 GLN B C 1
ATOM 11706 O O . GLN B 1 683 ? 3.938 -7.242 7.129 1 96.12 683 GLN B O 1
ATOM 11711 N N . LEU B 1 684 ? 5.676 -8.57 6.66 1 96.44 684 LEU B N 1
ATOM 11712 C CA . LEU B 1 684 ? 5.414 -9.508 7.742 1 96.44 684 LEU B CA 1
ATOM 11713 C C . LEU B 1 684 ? 6.594 -9.57 8.711 1 96.44 684 LEU B C 1
ATOM 11715 O O . LEU B 1 684 ? 7.75 -9.523 8.281 1 96.44 684 LEU B O 1
ATOM 11719 N N . THR B 1 685 ? 6.297 -9.711 9.977 1 93.88 685 THR B N 1
ATOM 11720 C CA . THR B 1 685 ? 7.289 -10.078 10.984 1 93.88 685 THR B CA 1
ATOM 11721 C C . THR B 1 685 ? 7.406 -11.594 11.102 1 93.88 685 THR B C 1
ATOM 11723 O O . THR B 1 685 ? 6.82 -12.328 10.305 1 93.88 685 THR B O 1
ATOM 11726 N N . ASP B 1 686 ? 8.219 -12.078 12.039 1 93.25 686 ASP B N 1
ATOM 11727 C CA . ASP B 1 686 ? 8.414 -13.516 12.211 1 93.25 686 ASP B CA 1
ATOM 11728 C C . ASP B 1 686 ? 7.133 -14.18 12.719 1 93.25 686 ASP B C 1
ATOM 11730 O O . ASP B 1 686 ? 6.355 -13.562 13.445 1 93.25 686 ASP B O 1
ATOM 11734 N N . ASP B 1 687 ? 6.902 -15.391 12.203 1 92.5 687 ASP B N 1
ATOM 11735 C CA . ASP B 1 687 ? 5.91 -16.344 12.711 1 92.5 687 ASP B CA 1
ATOM 11736 C C . ASP B 1 687 ? 4.496 -15.789 12.555 1 92.5 687 ASP B C 1
ATOM 11738 O O . ASP B 1 687 ? 3.705 -15.812 13.5 1 92.5 687 ASP B O 1
ATOM 11742 N N . GLN B 1 688 ? 4.207 -15.266 11.422 1 94.62 688 GLN B N 1
ATOM 11743 C CA . GLN B 1 688 ? 2.852 -14.805 11.141 1 94.62 688 GLN B CA 1
ATOM 11744 C C . GLN B 1 688 ? 2.092 -15.828 10.297 1 94.62 688 GLN B C 1
ATOM 11746 O O . GLN B 1 688 ? 2.697 -16.609 9.562 1 94.62 688 GLN B O 1
ATOM 11751 N N . GLU B 1 689 ? 0.812 -15.812 10.523 1 96 689 GLU B N 1
ATOM 11752 C CA . GLU B 1 689 ? -0.109 -16.609 9.727 1 96 689 GLU B CA 1
ATOM 11753 C C . GLU B 1 689 ? -0.628 -15.828 8.523 1 96 689 GLU B C 1
ATOM 11755 O O . GLU B 1 689 ? -0.911 -14.633 8.633 1 96 689 GLU B O 1
ATOM 11760 N N . LEU B 1 690 ? -0.683 -16.484 7.402 1 96.88 690 LEU B N 1
ATOM 11761 C CA . LEU B 1 690 ? -1.172 -15.867 6.176 1 96.88 690 LEU B CA 1
ATOM 11762 C C . LEU B 1 690 ? -2.404 -16.609 5.652 1 96.88 690 LEU B C 1
ATOM 11764 O O . LEU B 1 690 ? -2.346 -17.797 5.367 1 96.88 690 LEU B O 1
ATOM 11768 N N . ALA B 1 691 ? -3.531 -15.938 5.625 1 96.44 691 ALA B N 1
ATOM 11769 C CA . ALA B 1 691 ? -4.727 -16.453 4.965 1 96.44 691 ALA B CA 1
ATOM 11770 C C . ALA B 1 691 ? -4.762 -16.031 3.494 1 96.44 691 ALA B C 1
ATOM 11772 O O . ALA B 1 691 ? -4.609 -14.859 3.172 1 96.44 691 ALA B O 1
ATOM 11773 N N . VAL B 1 692 ? -4.926 -17.031 2.625 1 97.25 692 VAL B N 1
ATOM 11774 C CA . VAL B 1 692 ? -4.914 -16.797 1.185 1 97.25 692 VAL B CA 1
ATOM 11775 C C . VAL B 1 692 ? -6.266 -17.188 0.587 1 97.25 692 VAL B C 1
ATOM 11777 O O . VAL B 1 692 ? -6.762 -18.297 0.825 1 97.25 692 VAL B O 1
ATOM 11780 N N . PHE B 1 693 ? -6.852 -16.266 -0.161 1 96.94 693 PHE B N 1
ATOM 11781 C CA . PHE B 1 693 ? -8.07 -16.531 -0.917 1 96.94 693 PHE B CA 1
ATOM 11782 C C . PHE B 1 693 ? -7.809 -16.422 -2.414 1 96.94 693 PHE B C 1
ATOM 11784 O O . PHE B 1 693 ? -7.266 -15.422 -2.885 1 96.94 693 PHE B O 1
ATOM 11791 N N . VAL B 1 694 ? -8.117 -17.453 -3.154 1 97.88 694 VAL B N 1
ATOM 11792 C CA . VAL B 1 694 ? -8.039 -17.453 -4.613 1 97.88 694 VAL B CA 1
ATOM 11793 C C . VAL B 1 694 ? -9.336 -18 -5.203 1 97.88 694 VAL B C 1
ATOM 11795 O O . VAL B 1 694 ? -9.906 -18.969 -4.684 1 97.88 694 VAL B O 1
ATOM 11798 N N . LYS B 1 695 ? -9.766 -17.391 -6.23 1 97.12 695 LYS B N 1
ATOM 11799 C CA . LYS B 1 695 ? -10.992 -17.781 -6.914 1 97.12 695 LYS B CA 1
ATOM 11800 C C . LYS B 1 695 ? -10.773 -17.875 -8.422 1 97.12 695 LYS B C 1
ATOM 11802 O O . LYS B 1 695 ? -10.086 -17.047 -9.016 1 97.12 695 LYS B O 1
ATOM 11807 N N . ARG B 1 696 ? -11.172 -19 -8.977 1 97.5 696 ARG B N 1
ATOM 11808 C CA . ARG B 1 696 ? -11.336 -19.172 -10.422 1 97.5 696 ARG B CA 1
ATOM 11809 C C . ARG B 1 696 ? -12.797 -19.031 -10.828 1 97.5 696 ARG B C 1
ATOM 11811 O O . ARG B 1 696 ? -13.648 -19.812 -10.398 1 97.5 696 ARG B O 1
ATOM 11818 N N . ASP B 1 697 ? -13.102 -18.031 -11.594 1 95.75 697 ASP B N 1
ATOM 11819 C CA . ASP B 1 697 ? -14.484 -17.797 -11.992 1 95.75 697 ASP B CA 1
ATOM 11820 C C . ASP B 1 697 ? -14.625 -17.828 -13.516 1 95.75 697 ASP B C 1
ATOM 11822 O O . ASP B 1 697 ? -13.625 -17.844 -14.234 1 95.75 697 ASP B O 1
ATOM 11826 N N . THR B 1 698 ? -15.852 -18.094 -13.93 1 93.75 698 THR B N 1
ATOM 11827 C CA . THR B 1 698 ? -16.094 -18.25 -15.359 1 93.75 698 THR B CA 1
ATOM 11828 C C . THR B 1 698 ? -17.375 -17.516 -15.773 1 93.75 698 THR B C 1
ATOM 11830 O O . THR B 1 698 ? -18.328 -17.469 -15 1 93.75 698 THR B O 1
ATOM 11833 N N . ALA B 1 699 ? -17.391 -16.828 -16.812 1 91 699 ALA B N 1
ATOM 11834 C CA . ALA B 1 699 ? -18.531 -16.297 -17.578 1 91 699 ALA B CA 1
ATOM 11835 C C . ALA B 1 699 ? -18.609 -16.953 -18.953 1 91 699 ALA B C 1
ATOM 11837 O O . ALA B 1 699 ? -17.75 -17.766 -19.312 1 91 699 ALA B O 1
ATOM 11838 N N . PRO B 1 700 ? -19.656 -16.719 -19.656 1 88.38 700 PRO B N 1
ATOM 11839 C CA . PRO B 1 700 ? -19.797 -17.391 -20.953 1 88.38 700 PRO B CA 1
ATOM 11840 C C . PRO B 1 700 ? -18.625 -17.109 -21.906 1 88.38 700 PRO B C 1
ATOM 11842 O O . PRO B 1 700 ? -18.266 -17.969 -22.719 1 88.38 700 PRO B O 1
ATOM 11845 N N . ASP B 1 701 ? -18 -16.016 -21.672 1 92.62 701 ASP B N 1
ATOM 11846 C CA . ASP B 1 701 ? -17.016 -15.633 -22.688 1 92.62 701 ASP B CA 1
ATOM 11847 C C . ASP B 1 701 ? -15.602 -15.656 -22.109 1 92.62 701 ASP B C 1
ATOM 11849 O O . ASP B 1 701 ? -14.625 -15.516 -22.844 1 92.62 701 ASP B O 1
ATOM 11853 N N . ARG B 1 702 ? -15.492 -15.883 -20.812 1 95.06 702 ARG B N 1
ATOM 11854 C CA . ARG B 1 702 ? -14.148 -15.727 -20.266 1 95.06 702 ARG B CA 1
ATOM 11855 C C . ARG B 1 702 ? -14.016 -16.469 -18.938 1 95.06 702 ARG B C 1
ATOM 11857 O O . ARG B 1 702 ? -15.016 -16.812 -18.297 1 95.06 702 ARG B O 1
ATOM 11864 N N . VAL B 1 703 ? -12.789 -16.734 -18.578 1 97.31 703 VAL B N 1
ATOM 11865 C CA . VAL B 1 703 ? -12.367 -17.297 -17.297 1 97.31 703 VAL B CA 1
ATOM 11866 C C . VAL B 1 703 ? -11.328 -16.375 -16.641 1 97.31 703 VAL B C 1
ATOM 11868 O O . VAL B 1 703 ? -10.492 -15.789 -17.344 1 97.31 703 VAL B O 1
ATOM 11871 N N . TRP B 1 704 ? -11.398 -16.156 -15.344 1 97.81 704 TRP B N 1
ATOM 11872 C CA . TRP B 1 704 ? -10.414 -15.305 -14.695 1 97.81 704 TRP B CA 1
ATOM 11873 C C . TRP B 1 704 ? -10.141 -15.758 -13.266 1 97.81 704 TRP B C 1
ATOM 11875 O O . TRP B 1 704 ? -10.836 -16.641 -12.75 1 97.81 704 TRP B O 1
ATOM 11885 N N . TYR B 1 705 ? -9.039 -15.258 -12.664 1 98.44 705 TYR B N 1
ATOM 11886 C CA . TYR B 1 705 ? -8.688 -15.508 -11.273 1 98.44 705 TYR B CA 1
ATOM 11887 C C . TYR B 1 705 ? -8.812 -14.242 -10.438 1 98.44 705 TYR B C 1
ATOM 11889 O O . TYR B 1 705 ? -8.586 -13.141 -10.945 1 98.44 705 TYR B O 1
ATOM 11897 N N . GLU B 1 706 ? -9.242 -14.352 -9.203 1 98.44 706 GLU B N 1
ATOM 11898 C CA . GLU B 1 706 ? -9.227 -13.312 -8.18 1 98.44 706 GLU B CA 1
ATOM 11899 C C . GLU B 1 706 ? -8.453 -13.773 -6.941 1 98.44 706 GLU B C 1
ATOM 11901 O O . GLU B 1 706 ? -8.43 -14.961 -6.625 1 98.44 706 GLU B O 1
ATOM 11906 N N . TRP B 1 707 ? -7.75 -12.875 -6.27 1 98.5 707 TRP B N 1
ATOM 11907 C CA . TRP B 1 707 ? -6.973 -13.289 -5.109 1 98.5 707 TRP B CA 1
ATOM 11908 C C . TRP B 1 707 ? -6.875 -12.156 -4.09 1 98.5 707 TRP B C 1
ATOM 11910 O O . TRP B 1 707 ? -6.992 -10.984 -4.441 1 98.5 707 TRP B O 1
ATOM 11920 N N . SER B 1 708 ? -6.762 -12.43 -2.85 1 97.94 708 SER B N 1
ATOM 11921 C CA . SER B 1 708 ? -6.547 -11.523 -1.725 1 97.94 708 SER B CA 1
ATOM 11922 C C . SER B 1 708 ? -5.863 -12.242 -0.563 1 97.94 708 SER B C 1
ATOM 11924 O O . SER B 1 708 ? -5.895 -13.469 -0.476 1 97.94 708 SER B O 1
ATOM 11926 N N . LEU B 1 709 ? -5.188 -11.453 0.282 1 97.81 709 LEU B N 1
ATOM 11927 C CA . LEU B 1 709 ? -4.434 -12.008 1.401 1 97.81 709 LEU B CA 1
ATOM 11928 C C . LEU B 1 709 ? -4.762 -11.273 2.695 1 97.81 709 LEU B C 1
ATOM 11930 O O . LEU B 1 709 ? -5.145 -10.102 2.67 1 97.81 709 LEU B O 1
ATOM 11934 N N . GLU B 1 710 ? -4.676 -11.953 3.828 1 96.31 710 GLU B N 1
ATOM 11935 C CA . GLU B 1 710 ? -4.715 -11.43 5.188 1 96.31 710 GLU B CA 1
ATOM 11936 C C . GLU B 1 710 ? -3.613 -12.039 6.051 1 96.31 710 GLU B C 1
ATOM 11938 O O . GLU B 1 710 ? -3.314 -13.234 5.93 1 96.31 710 GLU B O 1
ATOM 11943 N N . SER B 1 711 ? -3.012 -11.25 6.824 1 96.44 711 SER B N 1
ATOM 11944 C CA . SER B 1 711 ? -2.012 -11.789 7.742 1 96.44 711 SER B CA 1
ATOM 11945 C C . SER B 1 711 ? -2.447 -11.625 9.195 1 96.44 711 SER B C 1
ATOM 11947 O O . SER B 1 711 ? -3.232 -10.727 9.516 1 96.44 711 SER B O 1
ATOM 11949 N N . TYR B 1 712 ? -1.974 -12.5 10.078 1 94.56 712 TYR B N 1
ATOM 11950 C CA . TYR B 1 712 ? -2.328 -12.523 11.492 1 94.56 712 TYR B CA 1
ATOM 11951 C C . TYR B 1 712 ? -1.1 -12.773 12.359 1 94.56 712 TYR B C 1
ATOM 11953 O O . TYR B 1 712 ? -0.133 -13.391 11.914 1 94.56 712 TYR B O 1
ATOM 11961 N N . ILE B 1 713 ? -1.138 -12.234 13.492 1 91.31 713 ILE B N 1
ATOM 11962 C CA . ILE B 1 713 ? -0.151 -12.523 14.523 1 91.31 713 ILE B CA 1
ATOM 11963 C C . ILE B 1 713 ? -0.856 -13.039 15.781 1 91.31 713 ILE B C 1
ATOM 11965 O O . ILE B 1 713 ? -2.021 -12.711 16.016 1 91.31 713 ILE B O 1
ATOM 11969 N N . TYR B 1 714 ? -0.246 -13.867 16.531 1 87.81 714 TYR B N 1
ATOM 11970 C CA . TYR B 1 714 ? -0.787 -14.359 17.797 1 87.81 714 TYR B CA 1
ATOM 11971 C C . TYR B 1 714 ? -0.143 -13.648 18.984 1 87.81 714 TYR B C 1
ATOM 11973 O O . TYR B 1 714 ? 1.082 -13.648 19.109 1 87.81 714 TYR B O 1
ATOM 11981 N N . LEU B 1 715 ? -0.927 -12.914 19.703 1 80.88 715 LEU B N 1
ATOM 11982 C CA . LEU B 1 715 ? -0.45 -12.195 20.891 1 80.88 715 LEU B CA 1
ATOM 11983 C C . LEU B 1 715 ? -0.852 -12.93 22.156 1 80.88 715 LEU B C 1
ATOM 11985 O O . LEU B 1 715 ? -1.959 -13.461 22.25 1 80.88 715 LEU B O 1
ATOM 11989 N N . ALA B 1 716 ? 0.119 -13.062 23.172 1 74.69 716 ALA B N 1
ATOM 11990 C CA . ALA B 1 716 ? -0.151 -13.703 24.469 1 74.69 716 ALA B CA 1
ATOM 11991 C C . ALA B 1 716 ? -0.966 -12.781 25.375 1 74.69 716 ALA B C 1
ATOM 11993 O O . ALA B 1 716 ? -0.715 -11.578 25.438 1 74.69 716 ALA B O 1
ATOM 11994 N N . LEU B 1 717 ? -2.17 -13.125 25.828 1 64.81 717 LEU B N 1
ATOM 11995 C CA . LEU B 1 717 ? -2.926 -12.375 26.812 1 64.81 717 LEU B CA 1
ATOM 11996 C C . LEU B 1 717 ? -2.396 -12.648 28.219 1 64.81 717 LEU B C 1
ATOM 11998 O O . LEU B 1 717 ? -2.055 -13.789 28.547 1 64.81 717 LEU B O 1
ATOM 12002 N N . PRO B 1 718 ? -1.992 -11.586 29.094 1 56.19 718 PRO B N 1
ATOM 12003 C CA . PRO B 1 718 ? -1.562 -11.836 30.484 1 56.19 718 PRO B CA 1
ATOM 12004 C C . PRO B 1 718 ? -2.539 -12.719 31.25 1 56.19 718 PRO B C 1
ATOM 12006 O O . PRO B 1 718 ? -3.75 -12.648 31.016 1 56.19 718 PRO B O 1
ATOM 12009 N N . SER B 1 719 ? -2.123 -13.867 31.828 1 46.56 719 SER B N 1
ATOM 12010 C CA . SER B 1 719 ? -2.887 -14.75 32.719 1 46.56 719 SER B CA 1
ATOM 12011 C C . SER B 1 719 ? -3.613 -13.961 33.781 1 46.56 719 SER B C 1
ATOM 12013 O O . SER B 1 719 ? -2.979 -13.289 34.625 1 46.56 719 SER B O 1
ATOM 12015 N N . GLU B 1 720 ? -4.66 -13.281 33.75 1 41.03 720 GLU B N 1
ATOM 12016 C CA . GLU B 1 720 ? -5.316 -12.961 35 1 41.03 720 GLU B CA 1
ATOM 12017 C C . GLU B 1 720 ? -5.281 -14.141 35.969 1 41.03 720 GLU B C 1
ATOM 12019 O O . GLU B 1 720 ? -5.172 -15.297 35.562 1 41.03 720 GLU B O 1
ATOM 12024 N N . THR B 1 721 ? -5.316 -13.93 37.562 1 34.91 721 THR B N 1
ATOM 12025 C CA . THR B 1 721 ? -5.719 -14.805 38.656 1 34.91 721 THR B CA 1
ATOM 12026 C C . THR B 1 721 ? -6.844 -15.734 38.219 1 34.91 721 THR B C 1
ATOM 12028 O O . THR B 1 721 ? -7.574 -15.438 37.281 1 34.91 721 THR B O 1
ATOM 12031 N N . THR B 1 722 ? -7.191 -16.844 39.281 1 32.19 722 THR B N 1
ATOM 12032 C CA . THR B 1 722 ? -8.125 -17.953 39.469 1 32.19 722 THR B CA 1
ATOM 12033 C C . THR B 1 722 ? -9.562 -17.484 39.281 1 32.19 722 THR B C 1
ATOM 12035 O O . THR B 1 722 ? -10.164 -16.922 40.219 1 32.19 722 THR B O 1
ATOM 12038 N N . LEU B 1 723 ? -10.117 -16.891 38.562 1 29.53 723 LEU B N 1
ATOM 12039 C CA . LEU B 1 723 ? -11.562 -17.109 38.656 1 29.53 723 LEU B CA 1
ATOM 12040 C C . LEU B 1 723 ? -11.883 -18.594 38.656 1 29.53 723 LEU B C 1
ATOM 12042 O O . LEU B 1 723 ? -11.305 -19.359 37.875 1 29.53 723 LEU B O 1
ATOM 12046 N N . SER B 1 724 ? -12.336 -19.141 39.938 1 26.8 724 SER B N 1
ATOM 12047 C CA . SER B 1 724 ? -12.883 -20.453 40.281 1 26.8 724 SER B CA 1
ATOM 12048 C C . SER B 1 724 ? -13.758 -21 39.188 1 26.8 724 SER B C 1
ATOM 12050 O O . SER B 1 724 ? -14.633 -20.297 38.656 1 26.8 724 SER B O 1
ATOM 12052 N N . ARG B 1 725 ? -13.383 -22.062 38.625 1 27.33 725 ARG B N 1
ATOM 12053 C CA . ARG B 1 725 ? -14.18 -22.969 37.781 1 27.33 725 ARG B CA 1
ATOM 12054 C C . ARG B 1 725 ? -15.461 -23.375 38.5 1 27.33 725 ARG B C 1
ATOM 12056 O O . ARG B 1 725 ? -15.445 -24.25 39.375 1 27.33 725 ARG B O 1
ATOM 12063 N N . SER B 1 726 ? -16.391 -22.531 39.125 1 22.78 726 SER B N 1
ATOM 12064 C CA . SER B 1 726 ? -17.609 -23.297 39.406 1 22.78 726 SER B CA 1
ATOM 12065 C C . SER B 1 726 ? -18 -24.172 38.219 1 22.78 726 SER B C 1
ATOM 12067 O O . SER B 1 726 ? -18.031 -23.688 37.062 1 22.78 726 SER B O 1
ATOM 12069 N N . SER B 1 727 ? -17.812 -25.594 38.312 1 22.61 727 SER B N 1
ATOM 12070 C CA . SER B 1 727 ? -18.219 -26.812 37.594 1 22.61 727 SER B CA 1
ATOM 12071 C C . SER B 1 727 ? -19.688 -26.75 37.188 1 22.61 727 SER B C 1
ATOM 12073 O O . SER B 1 727 ? -20.188 -27.641 36.5 1 22.61 727 SER B O 1
ATOM 12075 N N . ASN B 1 728 ? -20.656 -26.141 37.938 1 19.78 728 ASN B N 1
ATOM 12076 C CA . ASN B 1 728 ? -21.953 -26.812 37.844 1 19.78 728 ASN B CA 1
ATOM 12077 C C . ASN B 1 728 ? -22.578 -26.672 36.469 1 19.78 728 ASN B C 1
ATOM 12079 O O . ASN B 1 728 ? -23.562 -27.344 36.156 1 19.78 728 ASN B O 1
ATOM 12083 N N . ASN B 1 729 ? -22.625 -25.531 35.875 1 19.31 729 ASN B N 1
ATOM 12084 C CA . ASN B 1 729 ? -23.922 -25.391 35.25 1 19.31 729 ASN B CA 1
ATOM 12085 C C . ASN B 1 729 ? -24.141 -26.469 34.188 1 19.31 729 ASN B C 1
ATOM 12087 O O . ASN B 1 729 ? -23.219 -26.844 33.469 1 19.31 729 ASN B O 1
ATOM 12091 N N . SER B 1 730 ? -25.266 -27.328 34.312 1 18.56 730 SER B N 1
ATOM 12092 C CA . SER B 1 730 ? -26.266 -28.109 33.594 1 18.56 730 SER B CA 1
ATOM 12093 C C . SER B 1 730 ? -26.562 -27.484 32.219 1 18.56 730 SER B C 1
ATOM 12095 O O . SER B 1 730 ? -26.766 -26.266 32.125 1 18.56 730 SER B O 1
ATOM 12097 N N . SER B 1 731 ? -26.016 -28.078 31.156 1 18.89 731 SER B N 1
ATOM 12098 C CA . SER B 1 731 ? -26.281 -27.953 29.734 1 18.89 731 SER B CA 1
ATOM 12099 C C . SER B 1 731 ? -27.781 -27.938 29.453 1 18.89 731 SER B C 1
ATOM 12101 O O . SER B 1 731 ? -28.438 -28.984 29.484 1 18.89 731 SER B O 1
ATOM 12103 N N . SER B 1 732 ? -28.5 -27.219 30.328 1 18.72 732 SER B N 1
ATOM 12104 C CA . SER B 1 732 ? -29.859 -27.406 29.844 1 18.72 732 SER B CA 1
ATOM 12105 C C . SER B 1 732 ? -29.953 -27.141 28.344 1 18.72 732 SER B C 1
ATOM 12107 O O . SER B 1 732 ? -29.469 -26.109 27.859 1 18.72 732 SER B O 1
ATOM 12109 N N . VAL B 1 733 ? -30.047 -28.359 27.609 1 21.09 733 VAL B N 1
ATOM 12110 C CA . VAL B 1 733 ? -30.547 -28.719 26.297 1 21.09 733 VAL B CA 1
ATOM 12111 C C . VAL B 1 733 ? -31.828 -27.938 25.984 1 21.09 733 VAL B C 1
ATOM 12113 O O . VAL B 1 733 ? -32.844 -28.156 26.641 1 21.09 733 VAL B O 1
ATOM 12116 N N . ILE B 1 734 ? -31.844 -26.688 26.172 1 19.8 734 ILE B N 1
ATOM 12117 C CA . ILE B 1 734 ? -33.188 -26.297 25.75 1 19.8 734 ILE B CA 1
ATOM 12118 C C . ILE B 1 734 ? -33.5 -26.922 24.391 1 19.8 734 ILE B C 1
ATOM 12120 O O . ILE B 1 734 ? -32.75 -26.766 23.438 1 19.8 734 ILE B O 1
ATOM 12124 N N . ASP B 1 735 ? -34.375 -27.938 24.422 1 19.48 735 ASP B N 1
ATOM 12125 C CA . ASP B 1 735 ? -35.219 -28.781 23.594 1 19.48 735 ASP B CA 1
ATOM 12126 C C . ASP B 1 735 ? -35.812 -27.984 22.422 1 19.48 735 ASP B C 1
ATOM 12128 O O . ASP B 1 735 ? -36.781 -28.438 21.781 1 19.48 735 ASP B O 1
ATOM 12132 N N . GLN B 1 736 ? -35.375 -26.781 22.016 1 19.95 736 GLN B N 1
ATOM 12133 C CA . GLN B 1 736 ? -36.438 -26.656 21.031 1 19.95 736 GLN B CA 1
ATOM 12134 C C . GLN B 1 736 ? -36.406 -27.859 20.078 1 19.95 736 GLN B C 1
ATOM 12136 O O . GLN B 1 736 ? -35.406 -28.547 19.938 1 19.95 736 GLN B O 1
ATOM 12141 N N . PRO B 1 737 ? -37.375 -28.078 19.156 1 20.31 737 PRO B N 1
ATOM 12142 C CA . PRO B 1 737 ? -37.781 -29.219 18.344 1 20.31 737 PRO B CA 1
ATOM 12143 C C . PRO B 1 737 ? -36.625 -29.844 17.562 1 20.31 737 PRO B C 1
ATOM 12145 O O . PRO B 1 737 ? -35.562 -29.25 17.5 1 20.31 737 PRO B O 1
ATOM 12148 N N . GLY B 1 738 ? -36.875 -30.531 16.422 1 19.78 738 GLY B N 1
ATOM 12149 C CA . GLY B 1 738 ? -36.594 -31.75 15.664 1 19.78 738 GLY B CA 1
ATOM 12150 C C . GLY B 1 738 ? -35.281 -31.688 14.898 1 19.78 738 GLY B C 1
ATOM 12151 O O . GLY B 1 738 ? -34.938 -32.625 14.172 1 19.78 738 GLY B O 1
ATOM 12152 N N . ARG B 1 739 ? -34.562 -30.594 14.461 1 19.31 739 ARG B N 1
ATOM 12153 C CA . ARG B 1 739 ? -33.812 -31.172 13.359 1 19.31 739 ARG B CA 1
ATOM 12154 C C . ARG B 1 739 ? -32.75 -32.156 13.875 1 19.31 739 ARG B C 1
ATOM 12156 O O . ARG B 1 739 ? -32.125 -31.906 14.922 1 19.31 739 ARG B O 1
ATOM 12163 N N . LEU B 1 740 ? -32.625 -33.5 13.516 1 18.84 740 LEU B N 1
ATOM 12164 C CA . LEU B 1 740 ? -31.984 -34.812 13.57 1 18.84 740 LEU B CA 1
ATOM 12165 C C . LEU B 1 740 ? -30.469 -34.688 13.438 1 18.84 740 LEU B C 1
ATOM 12167 O O . LEU B 1 740 ? -29.953 -34.406 12.352 1 18.84 740 LEU B O 1
ATOM 12171 N N . SER B 1 741 ? -29.828 -33.875 14.281 1 18.98 741 SER B N 1
ATOM 12172 C CA . SER B 1 741 ? -28.391 -33.969 14.016 1 18.98 741 SER B CA 1
ATOM 12173 C C . SER B 1 741 ? -27.844 -35.344 14.383 1 18.98 741 SER B C 1
ATOM 12175 O O . SER B 1 741 ? -28 -35.781 15.523 1 18.98 741 SER B O 1
ATOM 12177 N N . MET B 1 742 ? -27.812 -36.375 13.586 1 17.36 742 MET B N 1
ATOM 12178 C CA . MET B 1 742 ? -27.547 -37.781 13.844 1 17.36 742 MET B CA 1
ATOM 12179 C C . MET B 1 742 ? -26.234 -37.969 14.586 1 17.36 742 MET B C 1
ATOM 12181 O O . MET B 1 742 ? -26.125 -38.812 15.477 1 17.36 742 MET B O 1
ATOM 12185 N N . PHE B 1 743 ? -24.922 -37.594 14.086 1 18.41 743 PHE B N 1
ATOM 12186 C CA . PHE B 1 743 ? -23.828 -38.562 14.18 1 18.41 743 PHE B CA 1
ATOM 12187 C C . PHE B 1 743 ? -23.094 -38.406 15.516 1 18.41 743 PHE B C 1
ATOM 12189 O O . PHE B 1 743 ? -22.406 -37.406 15.742 1 18.41 743 PHE B O 1
ATOM 12196 N N . SER B 1 744 ? -23.625 -38.812 16.719 1 18.55 744 SER B N 1
ATOM 12197 C CA . SER B 1 744 ? -23.219 -38.75 18.109 1 18.55 744 SER B CA 1
ATOM 12198 C C . SER B 1 744 ? -22.047 -39.688 18.391 1 18.55 744 SER B C 1
ATOM 12200 O O . SER B 1 744 ? -21.688 -39.906 19.562 1 18.55 744 SER B O 1
ATOM 12202 N N . SER B 1 745 ? -21.094 -40.25 17.578 1 18.34 745 SER B N 1
ATOM 12203 C CA . SER B 1 745 ? -20.406 -41.375 18.203 1 18.34 745 SER B CA 1
ATOM 12204 C C . SER B 1 745 ? -19.547 -40.906 19.375 1 18.34 745 SER B C 1
ATOM 12206 O O . SER B 1 745 ? -18.844 -39.906 19.297 1 18.34 745 SER B O 1
ATOM 12208 N N . THR B 1 746 ? -19.781 -41.406 20.672 1 19.11 746 THR B N 1
ATOM 12209 C CA . THR B 1 746 ? -19.406 -41.219 22.078 1 19.11 746 THR B CA 1
ATOM 12210 C C . THR B 1 746 ? -18.016 -41.781 22.328 1 19.11 746 THR B C 1
ATOM 12212 O O . THR B 1 746 ? -17.547 -41.812 23.484 1 19.11 746 THR B O 1
ATOM 12215 N N . GLU B 1 747 ? -16.953 -41.906 21.516 1 19.16 747 GLU B N 1
ATOM 12216 C CA . GLU B 1 747 ? -15.961 -42.781 22.141 1 19.16 747 GLU B CA 1
ATOM 12217 C C . GLU B 1 747 ? -15.32 -42.125 23.344 1 19.16 747 GLU B C 1
ATOM 12219 O O . GLU B 1 747 ? -15.016 -40.938 23.328 1 19.16 747 GLU B O 1
ATOM 12224 N N . GLN B 1 748 ? -15.312 -42.75 24.625 1 20.12 748 GLN B N 1
ATOM 12225 C CA . GLN B 1 748 ? -15.055 -42.594 26.047 1 20.12 748 GLN B CA 1
ATOM 12226 C C . GLN B 1 748 ? -13.555 -42.469 26.328 1 20.12 748 GLN B C 1
ATOM 12228 O O . GLN B 1 748 ? -13.141 -42.312 27.484 1 20.12 748 GLN B O 1
ATOM 12233 N N . ASN B 1 749 ? -12.578 -42.438 25.469 1 20.16 749 ASN B N 1
ATOM 12234 C CA . ASN B 1 749 ? -11.352 -43.031 26.016 1 20.16 749 ASN B CA 1
ATOM 12235 C C . ASN B 1 749 ? -10.836 -42.219 27.219 1 20.16 749 ASN B C 1
ATOM 12237 O O . ASN B 1 749 ? -11.266 -41.062 27.422 1 20.16 749 ASN B O 1
ATOM 12241 N N . GLY B 1 750 ? -9.469 -42.469 27.703 1 21.73 750 GLY B N 1
ATOM 12242 C CA . GLY B 1 750 ? -8.648 -42.594 28.906 1 21.73 750 GLY B CA 1
ATOM 12243 C C . GLY B 1 750 ? -8.281 -41.219 29.484 1 21.73 750 GLY B C 1
ATOM 12244 O O . GLY B 1 750 ? -8.375 -40.219 28.812 1 21.73 750 GLY B O 1
ATOM 12245 N N . THR B 1 751 ? -8.102 -41.156 30.906 1 23.84 751 THR B N 1
ATOM 12246 C CA . THR B 1 751 ? -7.969 -40.219 32 1 23.84 751 THR B CA 1
ATOM 12247 C C . THR B 1 751 ? -6.645 -39.469 31.938 1 23.84 751 THR B C 1
ATOM 12249 O O . THR B 1 751 ? -6.27 -38.75 32.875 1 23.84 751 THR B O 1
ATOM 12252 N N . SER B 1 752 ? -5.852 -39.344 30.844 1 23.19 752 SER B N 1
ATOM 12253 C CA . SER B 1 752 ? -4.492 -38.906 31.156 1 23.19 752 SER B CA 1
ATOM 12254 C C . SER B 1 752 ? -4.488 -37.531 31.828 1 23.19 752 SER B C 1
ATOM 12256 O O . SER B 1 752 ? -5.316 -36.688 31.516 1 23.19 752 SER B O 1
ATOM 12258 N N . ARG B 1 753 ? -3.818 -37.375 33.125 1 26.08 753 ARG B N 1
ATOM 12259 C CA . ARG B 1 753 ? -3.506 -36.281 34.062 1 26.08 753 ARG B CA 1
ATOM 12260 C C . ARG B 1 753 ? -2.875 -35.094 33.312 1 26.08 753 ARG B C 1
ATOM 12262 O O . ARG B 1 753 ? -1.668 -35.094 33.062 1 26.08 753 ARG B O 1
ATOM 12269 N N . SER B 1 754 ? -3.455 -34.625 32.281 1 25.69 754 SER B N 1
ATOM 12270 C CA . SER B 1 754 ? -2.697 -33.625 31.531 1 25.69 754 SER B CA 1
ATOM 12271 C C . SER B 1 754 ? -2.434 -32.406 32.406 1 25.69 754 SER B C 1
ATOM 12273 O O . SER B 1 754 ? -3.33 -31.922 33.094 1 25.69 754 SER B O 1
ATOM 12275 N N . SER B 1 755 ? -1.136 -32.312 32.969 1 31.33 755 SER B N 1
ATOM 12276 C CA . SER B 1 755 ? -0.556 -31.125 33.594 1 31.33 755 SER B CA 1
ATOM 12277 C C . SER B 1 755 ? -1.108 -29.844 33 1 31.33 755 SER B C 1
ATOM 12279 O O . SER B 1 755 ? -1.198 -29.719 31.781 1 31.33 755 SER B O 1
ATOM 12281 N N . MET B 1 756 ? -1.945 -29.234 33.75 1 31.53 756 MET B N 1
ATOM 12282 C CA . MET B 1 756 ? -2.615 -27.969 33.469 1 31.53 756 MET B CA 1
ATOM 12283 C C . MET B 1 756 ? -1.606 -26.906 33.031 1 31.53 756 MET B C 1
ATOM 12285 O O . MET B 1 756 ? -0.995 -26.266 33.875 1 31.53 756 MET B O 1
ATOM 12289 N N . ASP B 1 757 ? -0.66 -27.219 32.125 1 34.28 757 ASP B N 1
ATOM 12290 C CA . ASP B 1 757 ? 0.086 -26.125 31.5 1 34.28 757 ASP B CA 1
ATOM 12291 C C . ASP B 1 757 ? -0.79 -24.875 31.344 1 34.28 757 ASP B C 1
ATOM 12293 O O . ASP B 1 757 ? -1.951 -24.984 30.953 1 34.28 757 ASP B O 1
ATOM 12297 N N . THR B 1 758 ? -0.602 -23.938 32.219 1 40.34 758 THR B N 1
ATOM 12298 C CA . THR B 1 758 ? -1.19 -22.609 32.094 1 40.34 758 THR B CA 1
ATOM 12299 C C . THR B 1 758 ? -1.347 -22.234 30.641 1 40.34 758 THR B C 1
ATOM 12301 O O . THR B 1 758 ? -0.355 -22.031 29.938 1 40.34 758 THR B O 1
ATOM 12304 N N . GLU B 1 759 ? -2.225 -22.75 29.953 1 43.84 759 GLU B N 1
ATOM 12305 C CA . GLU B 1 759 ? -2.541 -22.5 28.562 1 43.84 759 GLU B CA 1
ATOM 12306 C C . GLU B 1 759 ? -2.535 -21.016 28.234 1 43.84 759 GLU B C 1
ATOM 12308 O O . GLU B 1 759 ? -3.295 -20.25 28.844 1 43.84 759 GLU B O 1
ATOM 12313 N N . GLU B 1 760 ? -1.349 -20.406 28.094 1 55.62 760 GLU B N 1
ATOM 12314 C CA . GLU B 1 760 ? -1.229 -19.047 27.547 1 55.62 760 GLU B CA 1
ATOM 12315 C C . GLU B 1 760 ? -2.234 -18.812 26.422 1 55.62 760 GLU B C 1
ATOM 12317 O O . GLU B 1 760 ? -2.285 -19.578 25.453 1 55.62 760 GLU B O 1
ATOM 12322 N N . TYR B 1 761 ? -3.389 -18.172 26.719 1 69.25 761 TYR B N 1
ATOM 12323 C CA . TYR B 1 761 ? -4.395 -17.812 25.734 1 69.25 761 TYR B CA 1
ATOM 12324 C C . TYR B 1 761 ? -3.82 -16.828 24.703 1 69.25 761 TYR B C 1
ATOM 12326 O O . TYR B 1 761 ? -3.09 -15.906 25.062 1 69.25 761 TYR B O 1
ATOM 12334 N N . GLN B 1 762 ? -3.689 -17.312 23.469 1 80.44 762 GLN B N 1
ATOM 12335 C CA . GLN B 1 762 ? -3.264 -16.453 22.375 1 80.44 762 GLN B CA 1
ATOM 12336 C C . GLN B 1 762 ? -4.461 -15.906 21.609 1 80.44 762 GLN B C 1
ATOM 12338 O O . GLN B 1 762 ? -5.484 -16.578 21.469 1 80.44 762 GLN B O 1
ATOM 12343 N N . VAL B 1 763 ? -4.402 -14.68 21.422 1 83.81 763 VAL B N 1
ATOM 12344 C CA . VAL B 1 763 ? -5.43 -14.039 20.594 1 83.81 763 VAL B CA 1
ATOM 12345 C C . VAL B 1 763 ? -4.898 -13.805 19.188 1 83.81 763 VAL B C 1
ATOM 12347 O O . VAL B 1 763 ? -3.789 -13.297 19 1 83.81 763 VAL B O 1
ATOM 12350 N N . ARG B 1 764 ? -5.602 -14.297 18.219 1 88.88 764 ARG B N 1
ATOM 12351 C CA . ARG B 1 764 ? -5.301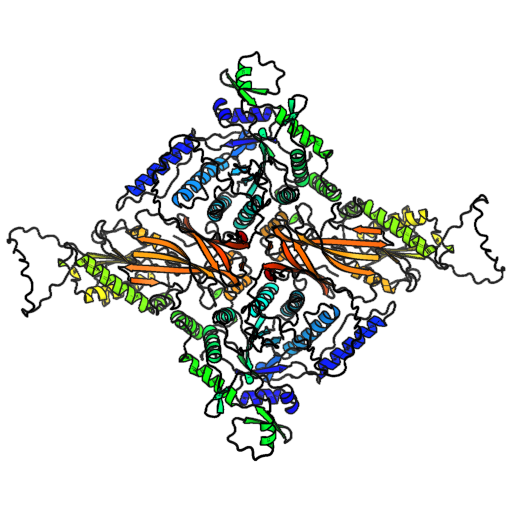 -14.094 16.812 1 88.88 764 ARG B CA 1
ATOM 12352 C C . ARG B 1 764 ? -5.676 -12.68 16.375 1 88.88 764 ARG B C 1
ATOM 12354 O O . ARG B 1 764 ? -6.84 -12.289 16.453 1 88.88 764 ARG B O 1
ATOM 12361 N N . VAL B 1 765 ? -4.688 -11.891 15.969 1 89.81 765 VAL B N 1
ATOM 12362 C CA . VAL B 1 765 ? -4.93 -10.492 15.602 1 89.81 765 VAL B CA 1
ATOM 12363 C C . VAL B 1 765 ? -4.555 -10.273 14.141 1 89.81 765 VAL B C 1
ATOM 12365 O O . VAL B 1 765 ? -3.463 -10.656 13.711 1 89.81 765 VAL B O 1
ATOM 12368 N N . ARG B 1 766 ? -5.449 -9.703 13.383 1 92.44 766 ARG B N 1
ATOM 12369 C CA . ARG B 1 766 ? -5.176 -9.375 11.984 1 92.44 766 ARG B CA 1
ATOM 12370 C C . ARG B 1 766 ? -4.207 -8.203 11.875 1 92.44 766 ARG B C 1
ATOM 12372 O O . ARG B 1 766 ? -4.371 -7.188 12.547 1 92.44 766 ARG B O 1
ATOM 12379 N N . THR B 1 767 ? -3.217 -8.297 11.016 1 93.25 767 THR B N 1
ATOM 12380 C CA . THR B 1 767 ? -2.211 -7.246 10.914 1 93.25 767 THR B CA 1
ATOM 12381 C C . THR B 1 767 ? -2.338 -6.504 9.586 1 93.25 767 THR B C 1
ATOM 12383 O O . THR B 1 767 ? -2.221 -5.277 9.539 1 93.25 767 THR B O 1
ATOM 12386 N N . VAL B 1 768 ? -2.535 -7.289 8.484 1 94.38 768 VAL B N 1
ATOM 12387 C CA . VAL B 1 768 ? -2.619 -6.66 7.172 1 94.38 768 VAL B CA 1
ATOM 12388 C C . VAL B 1 768 ? -3.697 -7.344 6.336 1 94.38 768 VAL B C 1
ATOM 12390 O O . VAL B 1 768 ? -3.912 -8.555 6.461 1 94.38 768 VAL B O 1
ATOM 12393 N N . THR B 1 769 ? -4.426 -6.559 5.582 1 95.5 769 THR B N 1
ATOM 12394 C CA . THR B 1 769 ? -5.406 -7.031 4.613 1 95.5 769 THR B CA 1
ATOM 12395 C C . THR B 1 769 ? -5.184 -6.367 3.254 1 95.5 769 THR B C 1
ATOM 12397 O O . THR B 1 769 ? -4.895 -5.172 3.182 1 95.5 769 THR B O 1
ATOM 12400 N N . THR B 1 770 ? -5.215 -7.156 2.162 1 97 770 THR B N 1
ATOM 12401 C CA . THR B 1 770 ? -5.113 -6.594 0.819 1 97 770 THR B CA 1
ATOM 12402 C C . THR B 1 770 ? -6.492 -6.457 0.184 1 97 770 THR B C 1
ATOM 12404 O O . THR B 1 770 ? -7.453 -7.086 0.632 1 97 770 THR B O 1
ATOM 12407 N N . ARG B 1 771 ? -6.598 -5.652 -0.794 1 96.62 771 ARG B N 1
ATOM 12408 C CA . ARG B 1 771 ? -7.828 -5.648 -1.581 1 96.62 771 ARG B CA 1
ATOM 12409 C C . ARG B 1 771 ? -7.945 -6.914 -2.422 1 96.62 771 ARG B C 1
ATOM 12411 O O . ARG B 1 771 ? -6.973 -7.648 -2.588 1 96.62 771 ARG B O 1
ATOM 12418 N N . ILE B 1 772 ? -9.117 -7.141 -2.908 1 98.06 772 ILE B N 1
ATOM 12419 C CA . ILE B 1 772 ? -9.344 -8.211 -3.875 1 98.06 772 ILE B CA 1
ATOM 12420 C C . ILE B 1 772 ? -8.836 -7.773 -5.25 1 98.06 772 ILE B C 1
ATOM 12422 O O . ILE B 1 772 ? -9.18 -6.691 -5.73 1 98.06 772 ILE B O 1
ATOM 12426 N N . HIS B 1 773 ? -8.023 -8.609 -5.828 1 98.5 773 HIS B N 1
ATOM 12427 C CA . HIS B 1 773 ? -7.441 -8.289 -7.129 1 98.5 773 HIS B CA 1
ATOM 12428 C C . HIS B 1 773 ? -8.242 -8.922 -8.258 1 98.5 773 HIS B C 1
ATOM 12430 O O . HIS B 1 773 ? -8.734 -10.047 -8.125 1 98.5 773 HIS B O 1
ATOM 12436 N N . ASN B 1 774 ? -8.43 -8.242 -9.367 1 97.94 774 ASN B N 1
ATOM 12437 C CA . ASN B 1 774 ? -8.992 -8.648 -10.648 1 97.94 774 ASN B CA 1
ATOM 12438 C C . ASN B 1 774 ? -10.461 -9.016 -10.523 1 97.94 774 ASN B C 1
ATOM 12440 O O . ASN B 1 774 ? -10.891 -10.07 -11.008 1 97.94 774 ASN B O 1
ATOM 12444 N N . THR B 1 775 ? -11.148 -8.188 -9.812 1 95.12 775 THR B N 1
ATOM 12445 C CA . THR B 1 775 ? -12.57 -8.406 -9.578 1 95.12 775 THR B CA 1
ATOM 12446 C C . THR B 1 775 ? -13.32 -8.562 -10.898 1 95.12 775 THR B C 1
ATOM 12448 O O . THR B 1 775 ? -13.195 -7.719 -11.789 1 95.12 775 THR B O 1
ATOM 12451 N N . ASN B 1 776 ? -14.055 -9.633 -11.055 1 94.81 776 ASN B N 1
ATOM 12452 C CA . ASN B 1 776 ? -14.891 -9.938 -12.211 1 94.81 776 ASN B CA 1
ATOM 12453 C C . ASN B 1 776 ? -14.055 -10.062 -13.484 1 94.81 776 ASN B C 1
ATOM 12455 O O . ASN B 1 776 ? -14.578 -9.922 -14.594 1 94.81 776 ASN B O 1
ATOM 12459 N N . GLY B 1 777 ? -12.742 -10.25 -13.359 1 96.44 777 GLY B N 1
ATOM 12460 C CA . GLY B 1 777 ? -11.883 -10.391 -14.523 1 96.44 777 GLY B CA 1
ATOM 12461 C C . GLY B 1 777 ? -11.781 -9.117 -15.344 1 96.44 777 GLY B C 1
ATOM 12462 O O . GLY B 1 777 ? -11.609 -9.18 -16.562 1 96.44 777 GLY B O 1
ATOM 12463 N N . MET B 1 778 ? -11.898 -7.98 -14.695 1 93.44 778 MET B N 1
ATOM 12464 C CA . MET B 1 778 ? -11.984 -6.707 -15.398 1 93.44 778 MET B CA 1
ATOM 12465 C C . MET B 1 778 ? -10.633 -6.32 -15.992 1 93.44 778 MET B C 1
ATOM 12467 O O . MET B 1 778 ? -10.57 -5.617 -17 1 93.44 778 MET B O 1
ATOM 12471 N N . PHE B 1 779 ? -9.578 -6.84 -15.406 1 94.31 779 PHE B N 1
ATOM 12472 C CA . PHE B 1 779 ? -8.258 -6.402 -15.836 1 94.31 779 PHE B CA 1
ATOM 12473 C C . PHE B 1 779 ? -7.555 -7.5 -16.625 1 94.31 779 PHE B C 1
ATOM 12475 O O . PHE B 1 779 ? -6.723 -7.215 -17.5 1 94.31 779 PHE B O 1
ATOM 12482 N N . HIS B 1 780 ? -7.82 -8.75 -16.25 1 95.44 780 HIS B N 1
ATOM 12483 C CA . HIS B 1 780 ? -7.18 -9.898 -16.875 1 95.44 780 HIS B CA 1
ATOM 12484 C C . HIS B 1 780 ? -8.109 -11.109 -16.891 1 95.44 780 HIS B C 1
ATOM 12486 O O . HIS B 1 780 ? -8.727 -11.438 -15.883 1 95.44 780 HIS B O 1
ATOM 12492 N N . SER B 1 781 ? -8.266 -11.688 -18.031 1 96.5 781 SER B N 1
ATOM 12493 C CA . SER B 1 781 ? -9.078 -12.891 -18.188 1 96.5 781 SER B CA 1
ATOM 12494 C C . SER B 1 781 ? -8.578 -13.742 -19.359 1 96.5 781 SER B C 1
ATOM 12496 O O . SER B 1 781 ? -7.785 -13.273 -20.172 1 96.5 781 SER B O 1
ATOM 12498 N N . MET B 1 782 ? -8.898 -14.938 -19.312 1 96 782 MET B N 1
ATOM 12499 C CA . MET B 1 782 ? -8.695 -15.867 -20.422 1 96 782 MET B CA 1
ATOM 12500 C C . MET B 1 782 ? -9.961 -16 -21.266 1 96 782 MET B C 1
ATOM 12502 O O . MET B 1 782 ? -11.023 -16.344 -20.734 1 96 782 MET B O 1
ATOM 12506 N N . LYS B 1 783 ? -9.867 -15.812 -22.516 1 93.75 783 LYS B N 1
ATOM 12507 C CA . LYS B 1 783 ? -11.031 -15.789 -23.391 1 93.75 783 LYS B CA 1
ATOM 12508 C C . LYS B 1 783 ? -11.461 -17.203 -23.781 1 93.75 783 LYS B C 1
ATOM 12510 O O . LYS B 1 783 ? -10.617 -18.062 -24.047 1 93.75 783 LYS B O 1
ATOM 12515 N N . LEU B 1 784 ? -12.742 -17.438 -23.734 1 92.88 784 LEU B N 1
ATOM 12516 C CA . LEU B 1 784 ? -13.32 -18.703 -24.172 1 92.88 784 LEU B CA 1
ATOM 12517 C C . LEU B 1 784 ? -13.727 -18.656 -25.641 1 92.88 784 LEU B C 1
ATOM 12519 O O . LEU B 1 784 ? -14.094 -17.594 -26.141 1 92.88 784 LEU B O 1
#

Organism: NCBI:txid460523

Sequence (1568 aa):
MEPQIVRIGIKPLPFTLALVKSDRLLVQTLSKNGYSCVLLAITNPRYRENCKSYFQSFKDSIKEGGFGAVPGGLKVPFPRSNEVNIFTGPHTETTIGLLSPWIELGANDPLINEFSLQVLSNEIAYAQFLGVRKLLLAPPKDLNHLAVFTNSLNSILHKFSDIEISISLPICEDPQTNPATGELIPIIDPLSTWDMWNTIRIHCNYHRNLTVSLASPKQNIPEHVVNRWLLEPIRFYLISSSRFIPNSKGYPVLNKYNQLIIWKIIQKKVLDPPILLLHGVDKESDLIANLRNSSLDDKSSQAYISVDGNKVYLGDLSYLEYLKYLIKSSSSHNQLLPIEEFTLKNLAMANLDRSELRSIKSLQTPLQPLSENLNNATYKVFEQDQAKYECYERAMISSLMDLINLPRFQHVRNLPNFGATAFNTSSLTVTEKGPNAGVQQISEYLKILVIGPGRGPLIERLFAAIKFLNLDLDKVHITAIEKSPTVMVYLSQRNQDFWNRKVDVVNADVRSWKPQLPTQSGFHLVISELLGSFGCNELSPECLYSVEQYCDPDNIIFIPKEYTSFVAPAISPSIYTKLLESNDLSKFHACYVPLCDEYDTLSSKYSKLWTFQHPLRNGNMKRQAHTTLHCHRKGTIHGLLGFFQAELYNGIIISNCPTGSGPSPHNLISWLPFFMPLEQPMQLTDDQELAVFVKRDTAPDRVWYEWSLESYIYLALPSETTLSRSSNNSSSVIDQPGRLSMFSSTEQNGTSRSSMDTEEYQVRVRTVTTRIHNTNGMFHSMKLMEPQIVRIGIKPLPFTLALVKSDRLLVQTLSKNGYSCVLLAITNPRYRENCKSYFQSFKDSIKEGGFGAVPGGLKVPFPRSNEVNIFTGPHTETTIGLLSPWIELGANDPLINEFSLQVLSNEIAYAQFLGVRKLLLAPPKDLNHLAVFTNSLNSILHKFSDIEISISLPICEDPQTNPATGELIPIIDPLSTWDMWNTIRIHCNYHRNLTVSLASPKQNIPEHVVNRWLLEPIRFYLISSSRFIPNSKGYPVLNKYNQLIIWKIIQKKVLDPPILLLHGVDKESDLIANLRNSSLDDKSSQAYISVDGNKVYLGDLSYLEYLKYLIKSSSSHNQLLPIEEFTLKNLAMANLDRSELRSIKSLQTPLQPLSENLNNATYKVFEQDQAKYECYERAMISSLMDLINLPRFQHVRNLPNFGATAFNTSSLTVTEKGPNAGVQQISEYLKILVIGPGRGPLIERLFAAIKFLNLDLDKVHITAIEKSPTVMVYLSQRNQDFWNRKVDVVNADVRSWKPQLPTQSGFHLVISELLGSFGCNELSPECLYSVEQYCDPDNIIFIPKEYTSFVAPAISPSIYTKLLESNDLSKFHACYVPLCDEYDTLSSKYSKLWTFQHPLRNGNMKRQAHTTLHCHRKGTIHGLLGFFQAELYNGIIISNCPTGSGPSPHNLISWLPFFMPLEQPMQLTDDQELAVFVKRDTAPDRVWYEWSLESYIYLALPSETTLSRSSNNSSSVIDQPGRLSMFSSTEQNGTSRSSMDTEEYQVRVRTVTTRIHNTNGMFHSMKL

Nearest PDB structures (foldseek):
  8g1u-assembly1_I  TM=8.651E-01  e=7.470E-49  Homo sapiens
  4g56-assembly1_A  TM=8.599E-01  e=1.107E-46  Xenopus laevis
  7m05-assembly1_A  TM=8.386E-01  e=4.814E-47  Homo sapiens
  6ugh-assembly1_A  TM=8.380E-01  e=2.362E-43  Homo sapiens
  4m36-assembly1_A  TM=7.996E-01  e=6.916E-13  Trypanosoma brucei brucei TREU927